Protein AF-A0A2Z4WDK0-F1 (afdb_monomer)

Secondary structure (DSSP, 8-state):
----------------------------------------------EEEE-S--TTEEESS-EEEEEEEEESS-EEEEEEEETTEEEEEE--EEEEE-TT--EEEEEEEEE-GGGS-SEEEEEEEEEEETTS-EEEEEEEEEE----------TTTTHHHHHHHHHHTTS-BSBS--SS-HHHHHHHHHHH-TTS-HHHHHHHHHHHHHHHHHHTB-HHHHHHHHHHHTTTTT--SS--GGG--TT-TT--SSS------SSHHHHHHHHHHHHHHHH--PPPSS----TTGGGS-TTS-SBGGGGBTTTBTT-SSHHHHHHHHHHHHHHS-------EEEEEEEEETTEE--STTEEETT-EEEEEEEEE-SS-EEEEEEEEETTT--EEEEEEEES-SEEEEE---SS-EEEEEEEEEETT--SS-SEEEEEEEEEE----EEEEEEEEETTEE-SS-EEETT-EEEEEEEEE-SS-EEEEEEEEETTTTEEEEEEEEES--EEEEEPPSS-SEEEEEEEEEETT--SS-SEEEEEEEEEEPP--EEEEEEEEETTEE--S-EE-TT-EEEEEEEEE-SS-EEEEEEEEETTT--EEEEEEEES--EEEEEPPSS-SEEEEEEEEEETT--SS-SEEEEEEEEEP----EEEEEEEEETTEE-TT-EEETT-EEEEEEEEE-SS-EEEEEEEEESSS--EEEEEEEES-SEEEEEPPSS-S-EEEEEEEEETT--SS-SEEEEEEEEEE---EEEEEEEEEETTEE--S-EEETT-EEEEEEEEEESSPEEEEEEEEESSS--EEEEEEEES--EEEEEPPS-SS--EEEEEEEEETT--SS-SEEEEEEEEEES--------EEEEEESS--S--SSS------B-TTS-BHHHHHHHHHHHHHHHHHHTT-EEEEGGGT----SSHHHHHHHHHHHHHHTT-SEEEEEE----SSTT---EEEEE-S-BTTTB-SSEEEETTEEEESS--HHHHHHHHHHHHHHHHHHTTT--EEEEEE---HHHHT-SS-EEEEE-S-SSSHHHHHHHS-HHHHHHHHHHHHHHHHHHT-

Nearest PDB structures (foldseek):
  7ne1-assembly1_B  TM=2.928E-01  e=5.929E-08  Mus musculus
  7zlv-assembly1_i  TM=3.056E-01  e=5.918E-07  Escherichia phage T5
  4bq7-assembly1_B  TM=4.252E-01  e=5.896E-05  Mus musculus
  4bqb-assembly1_A  TM=4.352E-01  e=1.863E-04  Mus musculus
  4bqb-assembly2_B  TM=4.347E-01  e=1.772E-04  Mus musculus

Sequence (1075 aa):
MMIKEGFDKMKNRKVLSLIYSFIFISFIFSSNMVYAEEVISDMDTIKITLSNLQDEEVLTMEKEVSASVISVNPVENVEVYLDNKEIGNIPFQVIHKDDDEKTYGEFSYKLNPKELLEGKHQIDFVVTDINGISKRKSKNITIEGIKQNVEDEQVTEKRREIKAFVESEKTAIMGRAEITRGQAFSYLKLRNFQKSNEYISNFVNWVWEEGEAEGIRPDIAFAQIMKETAFLKFGGDVNESQNNFAGIGAVGGGVTGASFPTIQIGIRAVIQHLKAYACKDPLNKELVDPRFNLVTRGCAPYVEDLSNKWAAGDSNYGKDIVKMVEYAKTLEGSNPQAIVKSFKVYDSGTECNVDNKFVYNKKYTLVAEAESMNTTLYQFWIKDKRTDQWTMLRDYSEDNTFTWTSPSDGKDYLVGVHVKDKCSKERLDDFKYTPVQFILAKAKLQSFGVYDGNTEIKDFVFKKGKTYTLKSTAIANSKVLYQFWIKDKRTDKWTMLRDYEENNTCTWITPTEGKDYLIGVHVKDESSQERLDDFKYNLMKLESMKSYVQSFGVYDGNNEIKNSVFKKGKTYTLKAVAIAESKPLYQFWIKDKRNGQWTMLRDFAESNTFTWIAPMNGQDYLIGVHVKDKYSRERLDDFKYNPIQLEVEKSHIESFGVYDNNTEIKNYVFKKGKIYTLKAVAIAKSKALYQFWIKDKRNDQWTMLRDFAEGNSITWTAPTDGENYLIGVHVKDKYSVERLDDFKYSPMKVESGTAQVQSFKMYDGSKEITSNVFQRGKTYTLKAMANGDSKSLYQFWIKDKSNNQWTMLRDYSEDNTFTWTAPTKSCQDYLLGVHIKDKCSQQRLDSFKYQPITLYGTIIVNNKKKIVLDAGHGNRNLTYGGYDSGAVGVGGIKESDLTQSLTLKLGQYLQRQNFDIIYTRDYLKGYRQVGEDLMQRVDVANSNKADLFVSIHFDSSNNPSANGISTHYSSYRPNLDNSGLQTMNDIVYDRTPCTEAIKSRELSNLIGKRLAELGFVNRGSSDHNLYVTKNTNMPSLLIENGFVTNPTEANKIKDLDMQNKMAEKIGQAINDFFK

pLDDT: mean 83.47, std 16.1, range [24.12, 98.62]

Foldseek 3Di:
DDDDDDDDDDDDDDDDDDDDDDDDDDDDDDDDDDDDDDDDDDQDDFDKAWDPDDAAAEDAAKDKTKIKTKHLAAWQWKWKDKQNHTDDIWGWDFDDADPSRITITMDMDIDGLVVDDFAKIKMKIWIAGPVGDIDIDIHIYGYHDDDDDDDDDPPPCVVVVVVVVVVVVFAFQFAEAPFDLLLLLVLLCVQPVPDDSVRSLVLSVLLRVLCVQFRGYSLLLSLQLCVQCVSVVRDALEHNQQLQSHCQQPDDDNRHHHRDPDVSLNSNLSSLCSQQQQADDDGSDDHSNPCSVVRNGRQDRGLLSCACPSDNPGNCRSVSSVVSSVVSSPDDRDQKWKDWPDKFKADVNHTPPPPLEAEAQGKIKIATDIDISAQKWKWKWKAQPVVRDIDTPGGTDSDRMDIDGHHQDQGKMKIKIFMTHPRGPDPGRDMDIDIHGYDYKWKAWDDKFKADVPDTDPVQEEEAFDKIKIATDIDIPAAKWKWWWKAQPVVRDIDTQGGTDRHRMGIDTHHLDHFKMWIKMFMGDPSGPDPGRDMDIDIHGYDYWWKEWPDKFKADVNHTDPVQEAEAQDKIKIATDIDTPAAKWKWKWKADPPVRDIDTPGGTDRDRMDIDGHHNAEFKMKIKIFMTDPSGPPPGRYMDIDIHGYDFDWKDWPDWFKADVNHTPVVQEAEAFFKIKIFTDIDAPAAKWKWWWKADPVVRDIDTPGGTDRDRMDIDTHHLDDFWMKIWMFMTHPRDPDPGRDIDIDIHGYDHKWKDWPDKWKADVPHTDPPLEEEAQDKIKIFTDMDISHQKWKWKWKAFVVVRDIDTPGGTDSDRMDIDTHHQDADTKMKIKIFMTHPSDPDPGRYMDIDIHHYDDHDDDDDAAEEEEEQPFAAPAVPAEDRGQDDQFDPRHTFSVLSVLLSVLLQVLVVVVVHHYHYLRVFDDYDHDVVSSLVSSQCSQAVVVHQEYEYETADEDPPLPDKFKAKEAAQAAPVADDAQWDDDPNHIHRPPGDPLRVLLQVLRQQLLVLLVVLVTDRPYYDHDPDSNRRHHPGNYMYMHNMYRHHPVVVVQSPDSVSSSSSSVSSSVSVSVSVD

Solvent-accessible surface area (backbone atoms only — not comparable to full-atom values): 59202 Å² total; per-residue (Å²): 129,72,88,80,86,89,87,78,91,78,90,86,82,91,82,90,86,88,89,87,86,89,83,89,92,90,82,92,90,89,83,91,90,91,88,83,90,80,92,79,93,74,98,74,64,69,47,77,44,77,76,69,71,62,86,66,39,76,36,78,55,76,42,76,42,47,36,43,38,40,22,75,55,64,66,57,42,32,40,35,28,50,74,87,41,81,78,48,75,45,83,67,48,81,76,46,66,54,97,86,62,35,35,33,30,51,52,73,50,75,49,54,46,86,84,52,74,66,44,78,44,43,40,33,43,34,40,26,29,76,86,71,58,68,48,78,51,76,48,46,35,30,28,66,69,92,83,82,90,88,89,90,74,73,81,68,54,70,73,52,52,70,62,48,62,69,59,68,81,54,55,62,38,57,47,77,51,87,49,52,69,37,14,53,36,41,49,46,42,75,72,31,66,86,58,52,69,68,58,42,51,54,52,47,48,43,39,38,54,48,14,62,62,63,43,31,15,25,43,59,54,46,32,44,32,34,64,64,19,65,46,82,65,42,89,65,56,42,55,75,90,27,25,46,47,62,53,55,74,41,78,69,92,72,40,50,41,52,69,33,99,38,63,61,56,12,47,40,21,46,50,47,42,52,43,20,32,29,34,79,72,82,76,74,62,85,89,70,40,93,57,39,90,76,46,68,59,40,72,25,44,30,39,57,52,35,31,44,68,71,51,72,84,36,82,50,53,16,57,52,37,50,51,48,44,56,55,32,56,73,46,80,36,55,72,45,49,15,44,71,77,47,76,48,50,24,48,94,85,42,73,65,87,56,94,41,66,42,53,33,58,37,68,34,34,41,40,49,41,67,50,40,87,57,61,49,25,31,24,34,36,38,29,43,69,85,78,71,46,76,46,79,75,40,73,73,37,72,58,50,56,49,78,47,65,42,68,79,84,78,55,55,32,34,41,35,40,38,26,21,13,72,80,33,86,59,98,54,56,30,69,50,76,47,70,40,38,54,41,82,44,54,14,44,72,75,48,74,54,40,19,59,88,90,46,73,54,88,83,36,72,42,50,25,55,43,71,36,36,39,40,48,43,63,51,43,85,69,50,53,25,32,27,34,39,37,29,40,66,86,76,71,42,73,45,78,76,41,69,75,34,68,64,50,58,48,77,47,66,40,62,66,69,86,49,56,31,38,40,35,40,35,30,22,14,69,62,34,88,58,99,52,54,29,72,52,74,47,71,34,40,53,42,75,48,54,12,43,70,75,44,76,52,44,21,57,86,92,46,72,59,81,85,34,70,41,57,53,62,41,74,32,36,39,40,48,43,57,53,36,88,84,38,43,24,32,26,34,35,37,30,43,63,86,83,66,48,74,45,77,74,40,72,75,34,73,60,51,60,46,84,42,63,37,67,63,74,50,51,58,33,35,38,35,41,36,28,20,16,73,55,37,82,60,99,49,59,29,68,52,74,46,68,36,34,37,65,79,72,73,14,44,74,78,44,74,53,43,22,54,97,84,45,71,52,87,82,36,71,44,36,15,51,16,70,32,35,42,40,46,43,54,54,37,96,85,36,44,22,32,26,34,37,38,32,42,64,87,79,70,45,76,46,76,75,40,72,74,34,70,61,50,55,48,81,46,66,38,59,84,66,77,54,56,35,36,42,36,41,36,30,23,17,74,38,54,84,60,99,50,54,34,73,52,75,44,71,37,38,46,41,72,20,52,16,41,72,73,45,76,50,38,21,56,86,89,44,74,54,85,82,42,69,44,49,21,52,40,69,32,39,39,37,47,43,57,56,30,50,35,53,41,27,33,25,35,34,37,29,44,62,87,81,68,44,76,46,77,75,39,74,72,36,73,59,48,58,48,83,44,65,37,63,73,76,74,86,62,58,31,34,43,33,39,38,26,23,13,71,52,34,88,58,97,54,62,30,67,54,73,45,71,36,45,56,41,84,75,80,69,84,83,84,57,57,32,36,30,42,33,41,37,51,49,69,78,43,72,89,41,48,80,82,46,41,58,54,71,17,61,93,71,45,40,29,24,58,49,16,44,53,36,46,52,44,24,46,58,47,33,48,74,71,58,38,41,78,45,55,37,60,81,70,55,83,40,38,92,48,71,69,54,46,46,47,49,47,25,48,53,37,48,76,67,64,34,66,30,40,43,34,32,42,46,44,73,51,97,52,48,82,52,72,35,26,36,18,33,19,22,38,35,24,81,84,80,45,80,61,54,65,45,75,54,94,92,40,60,39,29,77,66,46,45,73,37,27,52,50,13,50,52,52,28,46,46,31,38,56,43,49,30,77,74,78,39,53,65,75,47,61,45,72,67,61,43,69,61,27,19,65,33,88,34,26,20,30,35,36,29,71,25,18,30,38,9,67,68,41,31,62,48,59,71,33,71,65,52,31,46,52,48,17,46,33,45,38,48,40,54,56,62,73,76,108

Radius of gyration: 74.22 Å; Cα contacts (8 Å, |Δi|>4): 2406; chains: 1; bounding box: 146×129×190 Å

Mean predicted aligned error: 24.43 Å

Structure (mmCIF, N/CA/C/O backbone):
data_AF-A0A2Z4WDK0-F1
#
_entry.id   AF-A0A2Z4WDK0-F1
#
loop_
_atom_site.group_PDB
_atom_site.id
_atom_site.type_symbol
_atom_site.label_atom_id
_atom_site.label_alt_id
_atom_site.label_comp_id
_atom_site.label_asym_id
_atom_site.label_entity_id
_atom_site.label_seq_id
_atom_site.pdbx_PDB_ins_code
_atom_site.Cartn_x
_atom_site.Cartn_y
_atom_site.Cartn_z
_atom_site.occupancy
_atom_site.B_iso_or_equiv
_atom_site.auth_seq_id
_atom_site.auth_comp_id
_atom_site.auth_asym_id
_atom_site.auth_atom_id
_atom_site.pdbx_PDB_model_num
ATOM 1 N N . MET A 1 1 ? 11.614 64.421 -7.720 1.00 33.12 1 MET A N 1
ATOM 2 C CA . MET A 1 1 ? 11.300 64.969 -6.383 1.00 33.12 1 MET A CA 1
ATOM 3 C C . MET A 1 1 ? 11.143 63.782 -5.448 1.00 33.12 1 MET A C 1
ATOM 5 O O . MET A 1 1 ? 10.172 63.062 -5.613 1.00 33.12 1 MET A O 1
ATOM 9 N N . MET A 1 2 ? 12.048 63.464 -4.521 1.00 35.53 2 MET A N 1
ATOM 10 C CA . MET A 1 2 ? 13.425 63.945 -4.230 1.00 35.53 2 MET A CA 1
ATOM 11 C C . MET A 1 2 ? 14.393 63.822 -5.441 1.00 35.53 2 MET A C 1
ATOM 13 O O . MET A 1 2 ? 13.946 63.348 -6.485 1.00 35.53 2 MET A O 1
ATOM 17 N N . ILE A 1 3 ? 15.662 64.274 -5.486 1.00 30.80 3 ILE A N 1
ATOM 18 C CA . ILE A 1 3 ? 16.380 65.400 -4.819 1.00 30.80 3 ILE A CA 1
ATOM 19 C C . ILE A 1 3 ? 16.510 65.302 -3.283 1.00 30.80 3 ILE A C 1
ATOM 21 O O . ILE A 1 3 ? 15.505 65.456 -2.601 1.00 30.80 3 ILE A O 1
ATOM 25 N N . LYS A 1 4 ? 17.701 65.104 -2.684 1.00 29.09 4 LYS A N 1
ATOM 26 C CA . LYS A 1 4 ? 18.827 66.076 -2.618 1.00 29.09 4 LYS A CA 1
ATOM 27 C C . LYS A 1 4 ? 20.107 65.441 -2.011 1.00 29.09 4 LYS A C 1
ATOM 29 O O . LYS A 1 4 ? 19.970 64.418 -1.361 1.00 29.09 4 LYS A O 1
ATOM 34 N N . GLU A 1 5 ? 21.265 66.109 -2.163 1.00 33.97 5 GLU A N 1
ATOM 35 C CA . GLU A 1 5 ? 22.519 66.033 -1.349 1.00 33.97 5 GLU A CA 1
ATOM 36 C C . GLU A 1 5 ? 23.160 64.648 -1.029 1.00 33.97 5 GLU A C 1
ATOM 38 O O . GLU A 1 5 ? 22.508 63.710 -0.605 1.00 33.97 5 GLU A O 1
ATOM 43 N N . GLY A 1 6 ? 24.474 64.413 -1.148 1.00 31.02 6 GLY A N 1
ATOM 44 C CA . GLY A 1 6 ? 25.604 65.291 -1.478 1.00 31.02 6 GLY A CA 1
ATOM 45 C C . GLY A 1 6 ? 26.407 65.714 -0.243 1.00 31.02 6 GLY A C 1
ATOM 46 O O . GLY A 1 6 ? 26.081 66.727 0.365 1.00 31.02 6 GLY A O 1
ATOM 47 N N . PHE A 1 7 ? 27.478 64.982 0.090 1.00 28.39 7 PHE A N 1
ATOM 48 C CA . PHE A 1 7 ? 28.483 65.432 1.059 1.00 28.39 7 PHE A CA 1
ATOM 49 C C . PHE A 1 7 ? 29.910 65.084 0.620 1.00 28.39 7 PHE A C 1
ATOM 51 O O . PHE A 1 7 ? 30.269 63.928 0.414 1.00 28.39 7 PHE A O 1
ATOM 58 N N . ASP A 1 8 ? 30.709 66.133 0.476 1.00 29.59 8 ASP A N 1
ATOM 59 C CA . ASP A 1 8 ? 32.116 66.129 0.094 1.00 29.59 8 ASP A CA 1
ATOM 60 C C . ASP A 1 8 ? 32.998 66.208 1.351 1.00 29.59 8 ASP A C 1
ATOM 62 O O . ASP A 1 8 ? 32.675 66.997 2.236 1.00 29.59 8 ASP A O 1
ATOM 66 N N . LYS A 1 9 ? 34.144 65.499 1.373 1.00 28.97 9 LYS A N 1
ATOM 67 C CA . LYS A 1 9 ? 35.285 65.699 2.309 1.00 28.97 9 LYS A CA 1
ATOM 68 C C . LYS A 1 9 ? 34.960 65.534 3.830 1.00 28.97 9 LYS A C 1
ATOM 70 O O . LYS A 1 9 ? 33.861 65.745 4.302 1.00 28.97 9 LYS A O 1
ATOM 75 N N . MET A 1 10 ? 35.875 65.170 4.736 1.00 27.77 10 MET A N 1
ATOM 76 C CA . MET A 1 10 ? 37.309 65.473 4.837 1.00 27.77 10 MET A CA 1
ATOM 77 C C . MET A 1 10 ? 37.920 64.767 6.074 1.00 27.77 10 MET A C 1
ATOM 79 O O . MET A 1 10 ? 37.187 64.551 7.032 1.00 27.77 10 MET A O 1
ATOM 83 N N . LYS A 1 11 ? 39.269 64.674 6.145 1.00 32.34 11 LYS A N 1
ATOM 84 C CA . LYS A 1 11 ? 40.097 64.581 7.390 1.00 32.34 11 LYS A CA 1
ATOM 85 C C . LYS A 1 11 ? 39.926 63.282 8.221 1.00 32.34 11 LYS A C 1
ATOM 87 O O . LYS A 1 11 ? 38.860 62.700 8.264 1.00 32.34 11 LYS A O 1
ATOM 92 N N . ASN A 1 12 ? 40.921 62.729 8.925 1.00 34.16 12 ASN A N 1
ATOM 93 C CA . ASN A 1 12 ? 42.235 63.151 9.464 1.00 34.16 12 ASN A CA 1
ATOM 94 C C . ASN A 1 12 ? 43.170 61.905 9.488 1.00 34.16 12 ASN A C 1
ATOM 96 O O . ASN A 1 12 ? 42.652 60.803 9.382 1.00 34.16 12 ASN A O 1
ATOM 100 N N . ARG A 1 13 ? 44.502 61.913 9.682 1.00 36.72 13 ARG A N 1
ATOM 101 C CA . ARG A 1 13 ? 45.612 62.887 9.909 1.00 36.72 13 ARG A CA 1
ATOM 102 C C . ARG A 1 13 ? 46.868 62.203 9.300 1.00 36.72 13 ARG A C 1
ATOM 104 O O . ARG A 1 13 ? 46.934 60.985 9.348 1.00 36.72 13 ARG A O 1
ATOM 111 N N . LYS A 1 14 ? 47.852 62.832 8.640 1.00 33.38 14 LYS A N 1
ATOM 112 C CA . LYS A 1 14 ? 48.722 63.983 8.986 1.00 33.38 14 LYS A CA 1
ATOM 113 C C . LYS A 1 14 ? 49.559 63.835 10.272 1.00 33.38 14 LYS A C 1
ATOM 115 O O . LYS A 1 14 ? 49.136 64.347 11.301 1.00 33.38 14 LYS A O 1
ATOM 120 N N . VAL A 1 15 ? 50.776 63.288 10.131 1.00 33.56 15 VAL A N 1
ATOM 121 C CA . VAL A 1 15 ? 52.090 63.827 10.589 1.00 33.56 15 VAL A CA 1
ATOM 122 C C . VAL A 1 15 ? 53.114 63.299 9.545 1.00 33.56 15 VAL A C 1
ATOM 124 O O . VAL A 1 15 ? 53.072 62.106 9.279 1.00 33.56 15 VAL A O 1
ATOM 127 N N . LEU A 1 16 ? 53.790 64.083 8.681 1.00 31.56 16 LEU A N 1
ATOM 128 C CA . LEU A 1 16 ? 54.861 65.104 8.855 1.00 31.56 16 LEU A CA 1
ATOM 129 C C . LEU A 1 16 ? 56.216 64.498 9.297 1.00 31.56 16 LEU A C 1
ATOM 131 O O . LEU A 1 16 ? 56.220 63.560 10.076 1.00 31.56 16 LEU A O 1
ATOM 135 N N . SER A 1 17 ? 57.401 64.968 8.879 1.00 34.34 17 SER A N 1
ATOM 136 C CA . SER A 1 17 ? 57.849 66.011 7.916 1.00 34.34 17 SER A CA 1
ATOM 137 C C . SER A 1 17 ? 59.310 65.658 7.500 1.00 34.34 17 SER A C 1
ATOM 139 O O . SER A 1 17 ? 59.844 64.707 8.060 1.00 34.34 17 SER A O 1
ATOM 141 N N . LEU A 1 18 ? 60.081 66.305 6.610 1.00 30.06 18 LEU A N 1
ATOM 142 C CA . LEU A 1 18 ? 60.004 67.532 5.785 1.00 30.06 18 LEU A CA 1
ATOM 143 C C . LEU A 1 18 ? 60.350 67.135 4.300 1.00 30.06 18 LEU A C 1
ATOM 145 O O . LEU A 1 18 ? 60.373 65.943 4.018 1.00 30.06 18 LEU A O 1
ATOM 149 N N . ILE A 1 19 ? 60.634 67.968 3.278 1.00 34.19 19 ILE A N 1
ATOM 150 C CA . ILE A 1 19 ? 60.758 69.436 3.113 1.00 34.19 19 ILE A CA 1
ATOM 151 C C . ILE A 1 19 ? 60.253 69.888 1.705 1.00 34.19 19 ILE A C 1
ATOM 153 O O . ILE A 1 19 ? 59.426 69.217 1.097 1.00 34.19 19 ILE A O 1
ATOM 157 N N . TYR A 1 20 ? 60.690 71.058 1.232 1.00 34.00 20 TYR A N 1
ATOM 158 C CA . TYR A 1 20 ? 60.281 71.841 0.048 1.00 34.00 20 TYR A CA 1
ATOM 159 C C . TYR A 1 20 ? 61.148 71.580 -1.217 1.00 34.00 20 TYR A C 1
ATOM 161 O O . TYR A 1 20 ? 62.302 71.181 -1.070 1.00 34.00 20 TYR A O 1
ATOM 169 N N . SER A 1 21 ? 60.710 71.865 -2.465 1.00 30.52 21 SER A N 1
ATOM 170 C CA . SER A 1 21 ? 60.781 73.229 -3.076 1.00 30.52 21 SER A CA 1
ATOM 171 C C . SER A 1 21 ? 60.047 73.463 -4.436 1.00 30.52 21 SER A C 1
ATOM 173 O O . SER A 1 21 ? 59.601 72.528 -5.088 1.00 30.52 21 SER A O 1
ATOM 175 N N . PHE A 1 22 ? 59.962 74.764 -4.791 1.00 30.89 22 PHE A N 1
ATOM 176 C CA . PHE A 1 22 ? 59.431 75.567 -5.936 1.00 30.89 22 PHE A CA 1
ATOM 177 C C . PHE A 1 22 ? 59.705 75.129 -7.414 1.00 30.89 22 PHE A C 1
ATOM 179 O O . PHE A 1 22 ? 60.573 74.291 -7.616 1.00 30.89 22 PHE A O 1
ATOM 186 N N . ILE A 1 23 ? 59.195 75.773 -8.504 1.00 34.25 23 ILE A N 1
ATOM 187 C CA . ILE A 1 23 ? 57.872 76.362 -8.930 1.00 34.25 23 ILE A CA 1
ATOM 188 C C . ILE A 1 23 ? 58.005 77.178 -10.269 1.00 34.25 23 ILE A C 1
ATOM 190 O O . ILE A 1 23 ? 58.957 77.937 -10.388 1.00 34.25 23 ILE A O 1
ATOM 194 N N . PHE A 1 24 ? 57.003 77.109 -11.185 1.00 30.02 24 PHE A N 1
ATOM 195 C CA . PHE A 1 24 ? 56.735 77.963 -12.403 1.00 30.02 24 PHE A CA 1
ATOM 196 C C . PHE A 1 24 ? 57.795 77.966 -13.559 1.00 30.02 24 PHE A C 1
ATOM 198 O O . PHE A 1 24 ? 58.973 77.791 -13.296 1.00 30.02 24 PHE A O 1
ATOM 205 N N . ILE A 1 25 ? 57.477 77.904 -14.876 1.00 33.53 25 ILE A N 1
ATOM 206 C CA . ILE A 1 25 ? 56.783 78.784 -15.883 1.00 33.53 25 ILE A CA 1
ATOM 207 C C . ILE A 1 25 ? 57.624 79.978 -16.423 1.00 33.53 25 ILE A C 1
ATOM 209 O O . ILE A 1 25 ? 57.986 80.833 -15.619 1.00 33.53 25 ILE A O 1
ATOM 213 N N . SER A 1 26 ? 57.810 80.079 -17.771 1.00 30.19 26 SER A N 1
ATOM 214 C CA . SER A 1 26 ? 57.981 81.287 -18.671 1.00 30.19 26 SER A CA 1
ATOM 215 C C . SER A 1 26 ? 59.027 81.101 -19.817 1.00 30.19 26 SER A C 1
ATOM 217 O O . SER A 1 26 ? 59.873 80.229 -19.665 1.00 30.19 26 SER A O 1
ATOM 219 N N . PHE A 1 27 ? 59.161 81.909 -20.902 1.00 31.70 27 PHE A N 1
ATOM 220 C CA . PHE A 1 27 ? 58.228 82.543 -21.889 1.00 31.70 27 PHE A CA 1
ATOM 221 C C . PHE A 1 27 ? 59.028 83.304 -23.019 1.00 31.70 27 PHE A C 1
ATOM 223 O O . PHE A 1 27 ? 60.015 83.944 -22.675 1.00 31.70 27 PHE A O 1
ATOM 230 N N . ILE A 1 28 ? 58.566 83.327 -24.299 1.00 34.69 28 ILE A N 1
ATOM 231 C CA . ILE A 1 28 ? 59.021 84.151 -25.495 1.00 34.69 28 ILE A CA 1
ATOM 232 C C . ILE A 1 28 ? 60.527 84.077 -25.924 1.00 34.69 28 ILE A C 1
ATOM 234 O O . ILE A 1 28 ? 61.291 83.414 -25.236 1.00 34.69 28 ILE A O 1
ATOM 238 N N . PHE A 1 29 ? 61.081 84.599 -27.051 1.00 31.00 29 PHE A N 1
ATOM 239 C CA . PHE A 1 29 ? 60.758 85.508 -28.212 1.00 31.00 29 PHE A CA 1
ATOM 240 C C . PHE A 1 29 ? 61.687 85.099 -29.431 1.00 31.00 29 PHE A C 1
ATOM 242 O O . PHE A 1 29 ? 62.321 84.059 -29.290 1.00 31.00 29 PHE A O 1
ATOM 249 N N . SER A 1 30 ? 61.955 85.709 -30.620 1.00 31.88 30 SER A N 1
ATOM 250 C CA . SER A 1 30 ? 61.576 86.841 -31.548 1.00 31.88 30 SER A CA 1
ATOM 251 C C . SER A 1 30 ? 62.523 86.756 -32.809 1.00 31.88 30 SER A C 1
ATOM 253 O O . SER A 1 30 ? 63.576 86.150 -32.644 1.00 31.88 30 SER A O 1
ATOM 255 N N . SER A 1 31 ? 62.413 87.343 -34.029 1.00 31.69 31 SER A N 1
ATOM 256 C CA . SER A 1 31 ? 61.389 88.019 -34.885 1.00 31.69 31 SER A CA 1
ATOM 257 C C . SER A 1 31 ? 62.009 88.477 -36.257 1.00 31.69 31 SER A C 1
ATOM 259 O O . SER A 1 31 ? 63.184 88.830 -36.249 1.00 31.69 31 SER A O 1
ATOM 261 N N . ASN A 1 32 ? 61.216 88.644 -37.345 1.00 28.73 32 ASN A N 1
ATOM 262 C CA . ASN A 1 32 ? 61.491 89.367 -38.640 1.00 28.73 32 ASN A CA 1
ATOM 263 C C . ASN A 1 32 ? 62.486 88.753 -39.682 1.00 28.73 32 ASN A C 1
ATOM 265 O O . ASN A 1 32 ? 63.343 87.976 -39.287 1.00 28.73 32 ASN A O 1
ATOM 269 N N . MET A 1 33 ? 62.561 89.144 -40.982 1.00 26.25 33 MET A N 1
ATOM 270 C CA . MET A 1 33 ? 61.599 89.497 -42.083 1.00 26.25 33 MET A CA 1
ATOM 271 C C . MET A 1 33 ? 62.394 89.834 -43.395 1.00 26.25 33 MET A C 1
ATOM 273 O O . MET A 1 33 ? 63.499 90.341 -43.236 1.00 26.25 33 MET A O 1
ATOM 277 N N . VAL A 1 34 ? 61.852 89.630 -44.628 1.00 24.12 34 VAL A N 1
ATOM 278 C CA . VAL A 1 34 ? 62.087 90.350 -45.945 1.00 24.12 34 VAL A CA 1
ATOM 279 C C . VAL A 1 34 ? 61.845 89.446 -47.194 1.00 24.12 34 VAL A C 1
ATOM 281 O O . VAL A 1 34 ? 61.956 88.229 -47.098 1.00 24.12 34 VAL A O 1
ATOM 284 N N . TYR A 1 35 ? 61.471 90.050 -48.340 1.00 29.25 35 TYR A N 1
ATOM 285 C CA . TYR A 1 35 ? 61.156 89.457 -49.667 1.00 29.25 35 TYR A CA 1
ATOM 286 C C . TYR A 1 35 ? 62.283 89.651 -50.713 1.00 29.25 35 TYR A C 1
ATOM 288 O O . TYR A 1 35 ? 62.964 90.674 -50.639 1.00 29.25 35 TYR A O 1
ATOM 296 N N . ALA A 1 36 ? 62.357 88.785 -51.744 1.00 24.30 36 ALA A N 1
ATOM 297 C CA . ALA A 1 36 ? 62.492 89.144 -53.180 1.00 24.30 36 ALA A CA 1
ATOM 298 C C . ALA A 1 36 ? 62.440 87.900 -54.113 1.00 24.30 36 ALA A C 1
ATOM 300 O O . ALA A 1 36 ? 62.649 86.778 -53.656 1.00 24.30 36 ALA A O 1
ATOM 301 N N . GLU A 1 37 ? 62.146 88.123 -55.401 1.00 26.84 37 GLU A N 1
ATOM 302 C CA . GLU A 1 37 ? 62.062 87.144 -56.513 1.00 26.84 37 GLU A CA 1
ATOM 303 C C . GLU A 1 37 ? 63.479 86.678 -56.990 1.00 26.84 37 GLU A C 1
ATOM 305 O O . GLU A 1 37 ? 64.478 87.130 -56.434 1.00 26.84 37 GLU A O 1
ATOM 310 N N . GLU A 1 38 ? 63.712 85.780 -57.966 1.00 27.03 38 GLU A N 1
ATOM 311 C CA . GLU A 1 38 ? 62.913 85.280 -59.107 1.00 27.03 38 GLU A CA 1
ATOM 312 C C . GLU A 1 38 ? 63.540 83.978 -59.702 1.00 27.03 38 GLU A C 1
ATOM 314 O O . GLU A 1 38 ? 64.754 83.821 -59.594 1.00 27.03 38 GLU A O 1
ATOM 319 N N . VAL A 1 39 ? 62.760 83.131 -60.418 1.00 28.72 39 VAL A N 1
ATOM 320 C CA . VAL A 1 39 ? 63.174 81.958 -61.268 1.00 28.72 39 VAL A CA 1
ATOM 321 C C . VAL A 1 39 ? 63.947 80.827 -60.508 1.00 28.72 39 VAL A C 1
ATOM 323 O O . VAL A 1 39 ? 64.755 81.090 -59.634 1.00 28.72 39 VAL A O 1
ATOM 326 N N . ILE A 1 40 ? 63.781 79.505 -60.689 1.00 27.06 40 ILE A N 1
ATOM 327 C CA . ILE A 1 40 ? 63.508 78.616 -61.841 1.00 27.06 40 ILE A CA 1
ATOM 328 C C . ILE A 1 40 ? 62.577 77.454 -61.407 1.00 27.06 40 ILE A C 1
ATOM 330 O O . ILE A 1 40 ? 62.360 77.220 -60.224 1.00 27.06 40 ILE A O 1
ATOM 334 N N . SER A 1 41 ? 61.997 76.743 -62.378 1.00 42.81 41 SER A N 1
ATOM 335 C CA . SER A 1 41 ? 61.069 75.614 -62.220 1.00 42.81 41 SER A CA 1
ATOM 336 C C . SER A 1 41 ? 61.553 74.457 -61.324 1.00 42.81 41 SER A C 1
ATOM 338 O O . SER A 1 41 ? 62.476 73.744 -61.711 1.00 42.81 41 SER A O 1
ATOM 340 N N . ASP A 1 42 ? 60.804 74.175 -60.252 1.00 38.00 42 ASP A N 1
ATOM 341 C CA . ASP A 1 42 ? 60.812 72.902 -59.509 1.00 38.00 42 ASP A CA 1
ATOM 342 C C . ASP A 1 42 ? 59.364 72.384 -59.333 1.00 38.00 42 ASP A C 1
ATOM 344 O O . ASP A 1 42 ? 58.712 72.603 -58.310 1.00 38.00 42 ASP A O 1
ATOM 348 N N . MET A 1 43 ? 58.836 71.668 -60.336 1.00 43.88 43 MET A N 1
ATOM 349 C CA . MET A 1 43 ? 57.559 70.927 -60.240 1.00 43.88 43 MET A CA 1
ATOM 350 C C . MET A 1 43 ? 57.724 69.619 -59.433 1.00 43.88 43 MET A C 1
ATOM 352 O O . MET A 1 43 ? 57.329 68.552 -59.890 1.00 43.88 43 MET A O 1
ATOM 356 N N . ASP A 1 44 ? 58.359 69.673 -58.255 1.00 52.66 44 ASP A N 1
ATOM 357 C CA . ASP A 1 44 ? 58.955 68.469 -57.647 1.00 52.66 44 ASP A CA 1
ATOM 358 C C . ASP A 1 44 ? 58.692 68.277 -56.138 1.00 52.66 44 ASP A C 1
ATOM 360 O O . ASP A 1 44 ? 59.476 67.654 -55.421 1.00 52.66 44 ASP A O 1
ATOM 364 N N . THR A 1 45 ? 57.562 68.781 -55.627 1.00 54.84 45 THR A N 1
ATOM 365 C CA . THR A 1 45 ? 57.204 68.722 -54.190 1.00 54.84 45 THR A CA 1
ATOM 366 C C . THR A 1 45 ? 55.985 67.850 -53.854 1.00 54.84 45 THR A C 1
ATOM 368 O O . THR A 1 45 ? 55.118 68.239 -53.074 1.00 54.84 45 THR A O 1
ATOM 371 N N . ILE A 1 46 ? 55.971 66.602 -54.341 1.00 59.78 46 ILE A N 1
ATOM 372 C CA . ILE A 1 46 ? 55.204 65.524 -53.684 1.00 59.78 46 ILE A CA 1
ATOM 373 C C . ILE A 1 46 ? 55.944 65.142 -52.392 1.00 59.78 46 ILE A C 1
ATOM 375 O O . ILE A 1 46 ? 56.978 64.468 -52.424 1.00 59.78 46 ILE A O 1
ATOM 379 N N . LYS A 1 47 ? 55.437 65.577 -51.234 1.00 61.66 47 LYS A N 1
ATOM 380 C CA . LYS A 1 47 ? 56.057 65.326 -49.923 1.00 61.66 47 LYS A CA 1
ATOM 381 C C . LYS A 1 47 ? 55.317 64.222 -49.166 1.00 61.66 47 LYS A C 1
ATOM 383 O O . LYS A 1 47 ? 54.282 64.464 -48.550 1.00 61.66 47 LYS A O 1
ATOM 388 N N . ILE A 1 48 ? 55.896 63.022 -49.178 1.00 66.12 48 ILE A N 1
ATOM 389 C CA . ILE A 1 48 ? 55.394 61.832 -48.472 1.00 66.12 48 ILE A CA 1
ATOM 390 C C . ILE A 1 48 ? 55.935 61.807 -47.035 1.00 66.12 48 ILE A C 1
ATOM 392 O O . ILE A 1 48 ? 57.153 61.822 -46.831 1.00 66.12 48 ILE A O 1
ATOM 396 N N . THR A 1 49 ? 55.048 61.714 -46.040 1.00 61.44 49 THR A N 1
ATOM 397 C CA . THR A 1 49 ? 55.410 61.611 -44.617 1.00 61.44 49 THR A CA 1
ATOM 398 C C . THR A 1 49 ? 54.848 60.324 -44.006 1.00 61.44 49 THR A C 1
ATOM 400 O O . THR A 1 49 ? 53.642 60.184 -43.824 1.00 61.44 49 THR A O 1
ATOM 403 N N . LEU A 1 50 ? 55.737 59.382 -43.670 1.00 65.44 50 LEU A N 1
ATOM 404 C CA . LEU A 1 50 ? 55.409 58.149 -42.942 1.00 65.44 50 LEU A CA 1
ATOM 405 C C . LEU A 1 50 ? 55.477 58.429 -41.432 1.00 65.44 50 LEU A C 1
ATOM 407 O O . LEU A 1 50 ? 56.558 58.726 -40.924 1.00 65.44 50 LEU A O 1
ATOM 411 N N . SER A 1 51 ? 54.352 58.350 -40.719 1.00 57.22 51 SER A N 1
ATOM 412 C CA . SER A 1 51 ? 54.259 58.737 -39.297 1.00 57.22 51 SER A CA 1
ATOM 413 C C . SER A 1 51 ? 54.253 57.562 -38.309 1.00 57.22 51 SER A C 1
ATOM 415 O O . SER A 1 51 ? 54.619 57.751 -37.152 1.00 57.22 51 SER A O 1
ATOM 417 N N . ASN A 1 52 ? 53.874 56.356 -38.753 1.00 59.12 52 ASN A N 1
ATOM 418 C CA . ASN A 1 52 ? 53.541 55.223 -37.872 1.00 59.12 52 ASN A CA 1
ATOM 419 C C . ASN A 1 52 ? 54.469 53.988 -37.977 1.00 59.12 52 ASN A C 1
ATOM 421 O O . ASN A 1 52 ? 54.161 52.946 -37.392 1.00 59.12 52 ASN A O 1
ATOM 425 N N . LEU A 1 53 ? 55.607 54.088 -38.679 1.00 61.41 53 LEU A N 1
ATOM 426 C CA . LEU A 1 53 ? 56.660 53.056 -38.727 1.00 61.41 53 LEU A CA 1
ATOM 427 C C . LEU A 1 53 ? 57.956 53.554 -38.074 1.00 61.41 53 LEU A C 1
ATOM 429 O O . LEU A 1 53 ? 58.495 54.590 -38.476 1.00 61.41 53 LEU A O 1
ATOM 433 N N . GLN A 1 54 ? 58.494 52.789 -37.122 1.00 61.41 54 GLN A N 1
ATOM 434 C CA . GLN A 1 54 ? 59.830 53.037 -36.560 1.00 61.41 54 GLN A CA 1
ATOM 435 C C . GLN A 1 54 ? 60.923 52.424 -37.456 1.00 61.41 54 GLN A C 1
ATOM 437 O O . GLN A 1 54 ? 60.632 51.596 -38.319 1.00 61.41 54 GLN A O 1
ATOM 442 N N . ASP A 1 55 ? 62.175 52.874 -37.328 1.00 58.72 55 ASP A N 1
ATOM 443 C CA . ASP A 1 55 ? 63.299 52.237 -38.034 1.00 58.72 55 ASP A CA 1
ATOM 444 C C . ASP A 1 55 ? 63.627 50.884 -37.391 1.00 58.72 55 ASP A C 1
ATOM 446 O O . ASP A 1 55 ? 63.797 50.805 -36.177 1.00 58.72 55 ASP A O 1
ATOM 450 N N . GLU A 1 56 ? 63.701 49.836 -38.216 1.00 64.62 56 GLU A N 1
ATOM 451 C CA . GLU A 1 56 ? 63.884 48.433 -37.807 1.00 64.62 56 GLU A CA 1
ATOM 452 C C . GLU A 1 56 ? 62.772 47.873 -36.895 1.00 64.62 56 GLU A C 1
ATOM 454 O O . GLU A 1 56 ? 63.024 47.090 -35.981 1.00 64.62 56 GLU A O 1
ATOM 459 N N . GLU A 1 57 ? 61.512 48.233 -37.162 1.00 64.56 57 GLU A N 1
ATOM 460 C CA . GLU A 1 57 ? 60.362 47.678 -36.437 1.00 64.56 57 GLU A CA 1
ATOM 461 C C . GLU A 1 57 ? 60.128 46.183 -36.756 1.00 64.56 57 GLU A C 1
ATOM 463 O O . GLU A 1 57 ? 60.187 45.768 -37.917 1.00 64.56 57 GLU A O 1
ATOM 468 N N . VAL A 1 58 ? 59.853 45.375 -35.722 1.00 65.88 58 VAL A N 1
ATOM 469 C CA . VAL A 1 58 ? 59.640 43.917 -35.822 1.00 65.88 58 VAL A CA 1
ATOM 470 C C . VAL A 1 58 ? 58.142 43.593 -35.865 1.00 65.88 58 VAL A C 1
ATOM 472 O O . VAL A 1 58 ? 57.398 43.932 -34.944 1.00 65.88 58 VAL A O 1
ATOM 475 N N . LEU A 1 59 ? 57.693 42.914 -36.923 1.00 64.38 59 LEU A N 1
ATOM 476 C CA . LEU A 1 59 ? 56.292 42.590 -37.191 1.00 64.38 59 LEU A CA 1
ATOM 477 C C . LEU A 1 59 ? 56.010 41.095 -36.979 1.00 64.38 59 LEU A C 1
ATOM 479 O O . LEU A 1 59 ? 56.478 40.245 -37.731 1.00 64.38 59 LEU A O 1
ATOM 483 N N . THR A 1 60 ? 55.184 40.788 -35.976 1.00 60.59 60 THR A N 1
ATOM 484 C CA . THR A 1 60 ? 54.743 39.420 -35.620 1.00 60.59 60 THR A CA 1
ATOM 485 C C . THR A 1 60 ? 53.227 39.211 -35.757 1.00 60.59 60 THR A C 1
ATOM 487 O O . THR A 1 60 ? 52.716 38.103 -35.589 1.00 60.59 60 THR A O 1
ATOM 490 N N . MET A 1 61 ? 52.483 40.272 -36.080 1.00 66.56 61 MET A N 1
ATOM 491 C CA . MET A 1 61 ? 51.046 40.263 -36.361 1.00 66.56 61 MET A CA 1
ATOM 492 C C . MET A 1 61 ? 50.688 41.385 -37.343 1.00 66.56 61 MET A C 1
ATOM 494 O O . MET A 1 61 ? 51.520 42.246 -37.626 1.00 66.56 61 MET A O 1
ATOM 498 N N . GLU A 1 62 ? 49.462 41.368 -37.867 1.00 75.50 62 GLU A N 1
ATOM 499 C CA . GLU A 1 62 ? 48.972 42.385 -38.804 1.00 75.50 62 GLU A CA 1
ATOM 500 C C . GLU A 1 62 ? 49.086 43.799 -38.217 1.00 75.50 62 GLU A C 1
ATOM 502 O O . GLU A 1 62 ? 48.536 44.077 -37.148 1.00 75.50 62 GLU A O 1
ATOM 507 N N . LYS A 1 63 ? 49.778 44.699 -38.928 1.00 69.50 63 LYS A N 1
ATOM 508 C CA . LYS A 1 63 ? 49.914 46.112 -38.545 1.00 69.50 63 LYS A CA 1
ATOM 509 C C . LYS A 1 63 ? 49.409 47.020 -39.660 1.00 69.50 63 LYS A C 1
ATOM 511 O O . LYS A 1 63 ? 49.768 46.858 -40.824 1.00 69.50 63 LYS A O 1
ATOM 516 N N . GLU A 1 64 ? 48.596 48.003 -39.282 1.00 78.56 64 GLU A N 1
ATOM 517 C CA . GLU A 1 64 ? 48.181 49.088 -40.167 1.00 78.56 64 GLU A CA 1
ATOM 518 C C . GLU A 1 64 ? 49.218 50.220 -40.138 1.00 78.56 64 GLU A C 1
ATOM 520 O O . GLU A 1 64 ? 49.611 50.704 -39.075 1.00 78.56 64 GLU A O 1
ATOM 525 N N . VAL A 1 65 ? 49.676 50.620 -41.320 1.00 71.81 65 VAL A N 1
ATOM 526 C CA . VAL A 1 65 ? 50.600 51.732 -41.554 1.00 71.81 65 VAL A CA 1
ATOM 527 C C . VAL A 1 65 ? 49.820 52.830 -42.253 1.00 71.81 65 VAL A C 1
ATOM 529 O O . VAL A 1 65 ? 49.158 52.554 -43.248 1.00 71.81 65 VAL A O 1
ATOM 532 N N . SER A 1 66 ? 49.916 54.066 -41.766 1.00 71.50 66 SER A N 1
ATOM 533 C CA . SER A 1 66 ? 49.337 55.236 -42.428 1.00 71.50 66 SER A CA 1
ATOM 534 C C . SER A 1 66 ? 50.372 56.323 -42.698 1.00 71.50 66 SER A C 1
ATOM 536 O O . SER A 1 66 ? 51.428 56.391 -42.053 1.00 71.50 66 SER A O 1
ATOM 538 N N . ALA A 1 67 ? 50.065 57.148 -43.695 1.00 71.75 67 ALA A N 1
ATOM 539 C CA . ALA A 1 67 ? 50.934 58.188 -44.215 1.00 71.75 67 ALA A CA 1
ATOM 540 C C . ALA A 1 67 ? 50.116 59.370 -44.738 1.00 71.75 67 ALA A C 1
ATOM 542 O O . ALA A 1 67 ? 49.006 59.183 -45.240 1.00 71.75 67 ALA A O 1
ATOM 543 N N . SER A 1 68 ? 50.700 60.566 -44.680 1.00 68.62 68 SER A N 1
ATOM 544 C CA . SER A 1 68 ? 50.142 61.769 -45.297 1.00 68.62 68 SER A CA 1
ATOM 545 C C . SER A 1 68 ? 50.994 62.228 -46.479 1.00 68.62 68 SER A C 1
ATOM 547 O O . SER A 1 68 ? 52.230 62.148 -46.462 1.00 68.62 68 SER A O 1
ATOM 549 N N . VAL A 1 69 ? 50.318 62.696 -47.527 1.00 72.94 69 VAL A N 1
ATOM 550 C CA . VAL A 1 69 ? 50.929 63.226 -48.747 1.00 72.94 69 VAL A CA 1
ATOM 551 C C . VAL A 1 69 ? 50.465 64.661 -48.946 1.00 72.94 69 VAL A C 1
ATOM 553 O O . VAL A 1 69 ? 49.270 64.952 -48.902 1.00 72.94 69 VAL A O 1
ATOM 556 N N . ILE A 1 70 ? 51.428 65.545 -49.200 1.00 72.12 70 ILE A N 1
ATOM 557 C CA . ILE A 1 70 ? 51.188 66.898 -49.706 1.00 72.12 70 ILE A CA 1
ATOM 558 C C . ILE A 1 70 ? 51.617 66.905 -51.173 1.00 72.12 70 ILE A C 1
ATOM 560 O O . ILE A 1 70 ? 52.745 66.509 -51.470 1.00 72.12 70 ILE A O 1
ATOM 564 N N . SER A 1 71 ? 50.737 67.334 -52.075 1.00 68.75 71 SER A N 1
ATOM 565 C CA . SER A 1 71 ? 51.021 67.437 -53.510 1.00 68.75 71 SER A CA 1
ATOM 566 C C . SER A 1 71 ? 50.365 68.681 -54.108 1.00 68.75 71 SER A C 1
ATOM 568 O O . SER A 1 71 ? 49.276 69.079 -53.697 1.00 68.75 71 SER A O 1
ATOM 570 N N . VAL A 1 72 ? 51.009 69.292 -55.104 1.00 65.94 72 VAL A N 1
ATOM 571 C CA . VAL A 1 72 ? 50.406 70.373 -55.907 1.00 65.94 72 VAL A CA 1
ATOM 572 C C . VAL A 1 72 ? 49.405 69.839 -56.940 1.00 65.94 72 VAL A C 1
ATOM 574 O O . VAL A 1 72 ? 48.459 70.537 -57.290 1.00 65.94 72 VAL A O 1
ATOM 577 N N . ASN A 1 73 ? 49.559 68.579 -57.358 1.00 65.50 73 ASN A N 1
ATOM 578 C CA . ASN A 1 73 ? 48.684 67.893 -58.309 1.00 65.50 73 ASN A CA 1
ATOM 579 C C . ASN A 1 73 ? 47.858 66.793 -57.611 1.00 65.50 73 ASN A C 1
ATOM 581 O O . ASN A 1 73 ? 48.322 66.226 -56.615 1.00 65.50 73 ASN A O 1
ATOM 585 N N . PRO A 1 74 ? 46.670 66.427 -58.128 1.00 65.81 74 PRO A N 1
ATOM 586 C CA . PRO A 1 74 ? 45.957 65.229 -57.690 1.00 65.81 74 PRO A CA 1
ATOM 587 C C . PRO A 1 74 ? 46.827 63.967 -57.805 1.00 65.81 74 PRO A C 1
ATOM 589 O O . PRO A 1 74 ? 47.566 63.799 -58.775 1.00 65.81 74 PRO A O 1
ATOM 592 N N . VAL A 1 75 ? 46.722 63.077 -56.819 1.00 69.00 75 VAL A N 1
ATOM 593 C CA . VAL A 1 75 ? 47.384 61.762 -56.818 1.00 69.00 75 VAL A CA 1
ATOM 594 C C . VAL A 1 75 ? 46.510 60.765 -57.577 1.00 69.00 75 VAL A C 1
ATOM 596 O O . VAL A 1 75 ? 45.307 60.702 -57.324 1.00 69.00 75 VAL A O 1
ATOM 599 N N . GLU A 1 76 ? 47.104 59.993 -58.487 1.00 69.62 76 GLU A N 1
ATOM 600 C CA . GLU A 1 76 ? 46.407 58.940 -59.236 1.00 69.62 76 GLU A CA 1
ATOM 601 C C . GLU A 1 76 ? 46.389 57.625 -58.450 1.00 69.62 76 GLU A C 1
ATOM 603 O O . GLU A 1 76 ? 45.322 57.051 -58.222 1.00 69.62 76 GLU A O 1
ATOM 608 N N . ASN A 1 77 ? 47.558 57.164 -57.992 1.00 76.31 77 ASN A N 1
ATOM 609 C CA . ASN A 1 77 ? 47.690 55.910 -57.256 1.00 76.31 77 ASN A CA 1
ATOM 610 C C . ASN A 1 77 ? 48.748 55.961 -56.137 1.00 76.31 77 ASN A C 1
ATOM 612 O O . ASN A 1 77 ? 49.586 56.868 -56.066 1.00 76.31 77 ASN A O 1
ATOM 616 N N . VAL A 1 78 ? 48.687 54.964 -55.249 1.00 80.31 78 VAL A N 1
ATOM 617 C CA . VAL A 1 78 ? 49.734 54.679 -54.263 1.00 80.31 78 VAL A CA 1
ATOM 618 C C . VAL A 1 78 ? 50.057 53.189 -54.294 1.00 80.31 78 VAL A C 1
ATOM 620 O O . VAL A 1 78 ? 49.248 52.359 -53.884 1.00 80.31 78 VAL A O 1
ATOM 623 N N . GLU A 1 79 ? 51.252 52.847 -54.753 1.00 84.88 79 GLU A N 1
ATOM 624 C CA . GLU A 1 79 ? 51.754 51.476 -54.823 1.00 84.88 79 GLU A CA 1
ATOM 625 C C . GLU A 1 79 ? 52.617 51.138 -53.604 1.00 84.88 79 GLU A C 1
ATOM 627 O O . GLU A 1 79 ? 53.400 51.957 -53.113 1.00 84.88 79 GLU A O 1
ATOM 632 N N . VAL A 1 80 ? 52.502 49.899 -53.135 1.00 84.06 80 VAL A N 1
ATOM 633 C CA . VAL A 1 80 ? 53.262 49.347 -52.013 1.00 84.06 80 VAL A CA 1
ATOM 634 C C . VAL A 1 80 ? 54.132 48.209 -52.527 1.00 84.06 80 VAL A C 1
ATOM 636 O O . VAL A 1 80 ? 53.629 47.237 -53.093 1.00 84.06 80 VAL A O 1
ATOM 639 N N . TYR A 1 81 ? 55.439 48.312 -52.301 1.00 79.81 81 TYR A N 1
ATOM 640 C CA . TYR A 1 81 ? 56.424 47.302 -52.682 1.00 79.81 81 TYR A CA 1
ATOM 641 C C . TYR A 1 81 ? 57.120 46.735 -51.444 1.00 79.81 81 TYR A C 1
ATOM 643 O O . TYR A 1 81 ? 57.421 47.474 -50.509 1.00 79.81 81 TYR A O 1
ATOM 651 N N . LEU A 1 82 ? 57.452 45.445 -51.477 1.00 79.81 82 LEU A N 1
ATOM 652 C CA . LEU A 1 82 ? 58.358 44.794 -50.533 1.00 79.81 82 LEU A CA 1
ATOM 653 C C . LEU A 1 82 ? 59.516 44.169 -51.317 1.00 79.81 82 LEU A C 1
ATOM 655 O O . LEU A 1 82 ? 59.283 43.430 -52.272 1.00 79.81 82 LEU A O 1
ATOM 659 N N . ASP A 1 83 ? 60.755 44.505 -50.959 1.00 82.69 83 ASP A N 1
ATOM 660 C CA . ASP A 1 83 ? 61.985 44.058 -51.634 1.00 82.69 83 ASP A CA 1
ATOM 661 C C . ASP A 1 83 ? 61.946 44.227 -53.172 1.00 82.69 83 ASP A C 1
ATOM 663 O O . ASP A 1 83 ? 62.433 43.395 -53.937 1.00 82.69 83 ASP A O 1
ATOM 667 N N . ASN A 1 84 ? 61.377 45.349 -53.633 1.00 78.88 84 ASN A N 1
ATOM 668 C CA . ASN A 1 84 ? 61.127 45.709 -55.041 1.00 78.88 84 ASN A CA 1
ATOM 669 C C . ASN A 1 84 ? 60.043 44.894 -55.780 1.00 78.88 84 ASN A C 1
ATOM 671 O O . ASN A 1 84 ? 59.844 45.111 -56.975 1.00 78.88 84 ASN A O 1
ATOM 675 N N . LYS A 1 85 ? 59.286 44.024 -55.103 1.00 79.81 85 LYS A N 1
ATOM 676 C CA . LYS A 1 85 ? 58.080 43.383 -55.652 1.00 79.81 85 LYS A CA 1
ATOM 677 C C . LYS A 1 85 ? 56.824 44.128 -55.193 1.00 79.81 85 LYS A C 1
ATOM 679 O O . LYS A 1 85 ? 56.674 44.376 -54.001 1.00 79.81 85 LYS A O 1
ATOM 684 N N . GLU A 1 86 ? 55.916 44.462 -56.109 1.00 84.00 86 GLU A N 1
ATOM 685 C CA . GLU A 1 86 ? 54.620 45.063 -55.756 1.00 84.00 86 GLU A CA 1
ATOM 686 C C . GLU A 1 86 ? 53.769 44.065 -54.944 1.00 84.00 86 GLU A C 1
ATOM 688 O O . GLU A 1 86 ? 53.682 42.881 -55.289 1.00 84.00 86 GLU A O 1
ATOM 693 N N . ILE A 1 87 ? 53.165 44.541 -53.851 1.00 78.06 87 ILE A N 1
ATOM 694 C CA . ILE A 1 87 ? 52.298 43.759 -52.951 1.00 78.06 87 ILE A CA 1
ATOM 695 C C . ILE A 1 87 ? 50.891 44.358 -52.786 1.00 78.06 87 ILE A C 1
ATOM 697 O O . ILE A 1 87 ? 50.000 43.699 -52.252 1.00 78.06 87 ILE A O 1
ATOM 701 N N . GLY A 1 88 ? 50.653 45.583 -53.258 1.00 79.38 88 GLY A N 1
ATOM 702 C CA . GLY A 1 88 ? 49.320 46.179 -53.268 1.00 79.38 88 GLY A CA 1
ATOM 703 C C . GLY A 1 88 ? 49.294 47.594 -53.833 1.00 79.38 88 GLY A C 1
ATOM 704 O O . GLY A 1 88 ? 50.291 48.307 -53.792 1.00 79.38 88 GLY A O 1
ATOM 705 N N . ASN A 1 89 ? 48.120 48.002 -54.308 1.00 80.94 89 ASN A N 1
ATOM 706 C CA . ASN A 1 89 ? 47.855 49.329 -54.853 1.00 80.94 89 ASN A CA 1
ATOM 707 C C . ASN A 1 89 ? 46.627 49.925 -54.142 1.00 80.94 89 ASN A C 1
ATOM 709 O O . ASN A 1 89 ? 45.647 49.214 -53.901 1.00 80.94 89 ASN A O 1
ATOM 713 N N . ILE A 1 90 ? 46.701 51.195 -53.747 1.00 72.94 90 ILE A N 1
ATOM 714 C CA . ILE A 1 90 ? 45.732 51.863 -52.873 1.00 72.94 90 ILE A CA 1
ATOM 715 C C . ILE A 1 90 ? 45.122 53.062 -53.616 1.00 72.94 90 ILE A C 1
ATOM 717 O O . ILE A 1 90 ? 45.858 53.980 -53.990 1.00 72.94 90 ILE A O 1
ATOM 721 N N . PRO A 1 91 ? 43.788 53.119 -53.797 1.00 60.66 91 PRO A N 1
ATOM 722 C CA . PRO A 1 91 ? 43.130 54.302 -54.340 1.00 60.66 91 PRO A CA 1
ATOM 723 C C . PRO A 1 91 ? 43.186 55.451 -53.322 1.00 60.66 91 PRO A C 1
ATOM 725 O O . PRO A 1 91 ? 42.722 55.319 -52.187 1.00 60.66 91 PRO A O 1
ATOM 728 N N . PHE A 1 92 ? 43.757 56.583 -53.730 1.00 64.38 92 PHE A N 1
ATOM 729 C CA . PHE A 1 92 ? 43.987 57.739 -52.862 1.00 64.38 92 PHE A CA 1
ATOM 730 C C . PHE A 1 92 ? 42.680 58.475 -52.517 1.00 64.38 92 PHE A C 1
ATOM 732 O O . PHE A 1 92 ? 41.849 58.721 -53.391 1.00 64.38 92 PHE A O 1
ATOM 739 N N . GLN A 1 93 ? 42.506 58.876 -51.252 1.00 58.97 93 GLN A N 1
ATOM 740 C CA . GLN A 1 93 ? 41.383 59.718 -50.825 1.00 58.97 93 GLN A CA 1
ATOM 741 C C . GLN A 1 93 ? 41.866 61.133 -50.485 1.00 58.97 93 GLN A C 1
ATOM 743 O O . GLN A 1 93 ? 42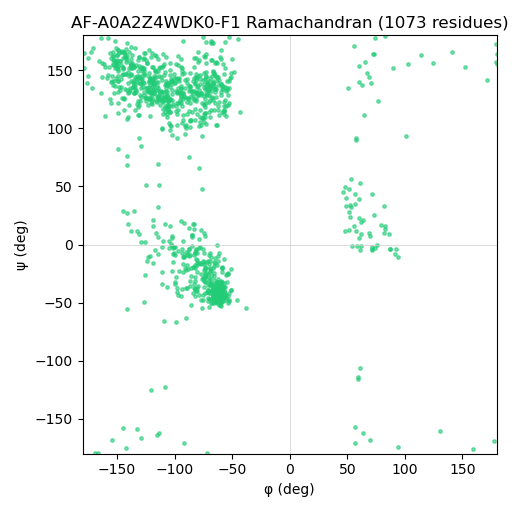.678 61.340 -49.584 1.00 58.97 93 GLN A O 1
ATOM 748 N N . VAL A 1 94 ? 41.343 62.119 -51.218 1.00 59.19 94 VAL A N 1
ATOM 749 C CA . VAL A 1 94 ? 41.584 63.546 -50.965 1.00 59.19 94 VAL A CA 1
ATOM 750 C C . VAL A 1 94 ? 40.741 63.997 -49.775 1.00 59.19 94 VAL A C 1
ATOM 752 O O . VAL A 1 94 ? 39.531 63.776 -49.758 1.00 59.19 94 VAL A O 1
ATOM 755 N N . ILE A 1 95 ? 41.374 64.649 -48.798 1.00 57.44 95 ILE A N 1
ATOM 756 C CA . ILE A 1 95 ? 40.728 65.064 -47.542 1.00 57.44 95 ILE A CA 1
ATOM 757 C C . ILE A 1 95 ? 40.585 66.592 -47.471 1.00 57.44 95 ILE A C 1
ATOM 759 O O . ILE A 1 95 ? 39.587 67.088 -46.946 1.00 57.44 95 ILE A O 1
ATOM 763 N N . HIS A 1 96 ? 41.534 67.357 -48.027 1.00 59.22 96 HIS A N 1
ATOM 764 C CA . HIS A 1 96 ? 41.454 68.821 -48.048 1.00 59.22 96 HIS A CA 1
ATOM 765 C C . HIS A 1 96 ? 42.217 69.457 -49.223 1.00 59.22 96 HIS A C 1
ATOM 767 O O . HIS A 1 96 ? 43.201 68.902 -49.714 1.00 59.22 96 HIS A O 1
ATOM 773 N N . LYS A 1 97 ? 41.782 70.659 -49.617 1.00 58.19 97 LYS A N 1
ATOM 774 C CA . LYS A 1 97 ? 42.583 71.657 -50.339 1.00 58.19 97 LYS A CA 1
ATOM 775 C C . LYS A 1 97 ? 42.645 72.915 -49.472 1.00 58.19 97 LYS A C 1
ATOM 777 O O . LYS A 1 97 ? 41.600 73.304 -48.954 1.00 58.19 97 LYS A O 1
ATOM 782 N N . ASP A 1 98 ? 43.819 73.528 -49.339 1.00 55.50 98 ASP A N 1
ATOM 783 C CA . ASP A 1 98 ? 43.939 74.887 -48.782 1.00 55.50 98 ASP A CA 1
ATOM 784 C C . ASP A 1 98 ? 43.923 75.955 -49.899 1.00 55.50 98 ASP A C 1
ATOM 786 O O . ASP A 1 98 ? 43.861 75.616 -51.087 1.00 55.50 98 ASP A O 1
ATOM 790 N N . ASP A 1 99 ? 43.920 77.236 -49.521 1.00 53.16 99 ASP A N 1
ATOM 791 C CA . ASP A 1 99 ? 43.779 78.371 -50.445 1.00 53.16 99 ASP A CA 1
ATOM 792 C C . ASP A 1 99 ? 44.952 78.519 -51.451 1.00 53.16 99 ASP A C 1
ATOM 794 O O . ASP A 1 99 ? 44.777 79.164 -52.484 1.00 53.16 99 ASP A O 1
ATOM 798 N N . ASP A 1 100 ? 46.104 77.866 -51.226 1.00 55.56 100 ASP A N 1
ATOM 799 C CA . ASP A 1 100 ? 47.215 77.735 -52.191 1.00 55.56 100 ASP A CA 1
ATOM 800 C C . ASP A 1 100 ? 47.000 76.572 -53.202 1.00 55.56 100 ASP A C 1
ATOM 802 O O . ASP A 1 100 ? 47.954 76.068 -53.800 1.00 55.56 100 ASP A O 1
ATOM 806 N N . GLU A 1 101 ? 45.769 76.070 -53.350 1.00 57.97 101 GLU A N 1
ATOM 807 C CA . GLU A 1 101 ? 45.341 74.938 -54.201 1.00 57.97 101 GLU A CA 1
ATOM 808 C C . GLU A 1 101 ? 45.957 73.551 -53.912 1.00 57.97 101 GLU A C 1
ATOM 810 O O . GLU A 1 101 ? 45.521 72.556 -54.514 1.00 57.97 101 GLU A O 1
ATOM 815 N N . LYS A 1 102 ? 46.916 73.458 -52.982 1.00 63.97 102 LYS A N 1
ATOM 816 C CA . LYS A 1 102 ? 47.622 72.225 -52.591 1.00 63.97 102 LYS A CA 1
ATOM 817 C C . LYS A 1 102 ? 46.646 71.159 -52.109 1.00 63.97 102 LYS A C 1
ATOM 819 O O . LYS A 1 102 ? 45.763 71.419 -51.295 1.00 63.97 102 LYS A O 1
ATOM 824 N N . THR A 1 103 ? 46.839 69.938 -52.595 1.00 62.31 103 THR A N 1
ATOM 825 C CA . THR A 1 103 ? 46.003 68.779 -52.281 1.00 62.31 103 THR A CA 1
ATOM 826 C C . THR A 1 103 ? 46.629 67.974 -51.145 1.00 62.31 103 THR A C 1
ATOM 828 O O . THR A 1 103 ? 47.774 67.525 -51.243 1.00 62.31 103 THR A O 1
ATOM 831 N N . TYR A 1 104 ? 45.852 67.763 -50.083 1.00 66.62 104 TYR A N 1
ATOM 832 C CA . TYR A 1 104 ? 46.213 66.935 -48.935 1.00 66.62 104 TYR A CA 1
ATOM 833 C C . TYR A 1 104 ? 45.341 65.682 -48.908 1.00 66.62 104 TYR A C 1
ATOM 835 O O . TYR A 1 104 ? 44.109 65.750 -49.002 1.00 66.62 104 TYR A O 1
ATOM 843 N N . GLY A 1 105 ? 45.981 64.534 -48.723 1.00 66.19 105 GLY A N 1
ATOM 844 C CA . GLY A 1 105 ? 45.299 63.266 -48.508 1.00 66.19 105 GLY A CA 1
ATOM 845 C C . GLY A 1 105 ? 46.163 62.295 -47.722 1.00 66.19 105 GLY A C 1
ATOM 846 O O . GLY A 1 105 ? 47.381 62.461 -47.597 1.00 66.19 105 GLY A O 1
ATOM 847 N N . GLU A 1 106 ? 45.502 61.289 -47.173 1.00 72.25 106 GLU A N 1
ATOM 848 C CA . GLU A 1 106 ? 46.116 60.246 -46.364 1.00 72.25 106 GLU A CA 1
ATOM 849 C C . GLU A 1 106 ? 45.743 58.880 -46.934 1.00 72.25 106 GLU A C 1
ATOM 851 O O . GLU A 1 106 ? 44.688 58.707 -47.546 1.00 72.25 106 GLU A O 1
ATOM 856 N N . PHE A 1 107 ? 46.615 57.901 -46.725 1.00 73.62 107 PHE A N 1
ATOM 857 C CA . PHE A 1 107 ? 46.341 56.506 -47.047 1.00 73.62 107 PHE A CA 1
ATOM 858 C C . PHE A 1 107 ? 46.744 55.608 -45.878 1.00 73.62 107 PHE A C 1
ATOM 860 O O . PHE A 1 107 ? 47.631 55.956 -45.090 1.00 73.62 107 PHE A O 1
ATOM 867 N N . SER A 1 108 ? 46.115 54.435 -45.781 1.00 73.12 108 SER A N 1
ATOM 868 C CA . SER A 1 108 ? 46.568 53.356 -44.906 1.00 73.12 108 SER A CA 1
ATOM 869 C C . SER A 1 108 ? 46.650 52.022 -45.643 1.00 73.12 108 SER A C 1
ATOM 871 O O . SER A 1 108 ? 45.945 51.778 -46.622 1.00 73.12 108 SER A O 1
ATOM 873 N N . TYR A 1 109 ? 47.553 51.162 -45.178 1.00 77.44 109 TYR A N 1
ATOM 874 C CA . TYR A 1 109 ? 47.771 49.816 -45.697 1.00 77.44 109 TYR A CA 1
ATOM 875 C C . TYR A 1 109 ? 48.015 48.840 -44.547 1.00 77.44 109 TYR A C 1
ATOM 877 O O . TYR A 1 109 ? 48.639 49.200 -43.547 1.00 77.44 109 TYR A O 1
ATOM 885 N N . LYS A 1 110 ? 47.543 47.596 -44.681 1.00 79.25 110 LYS A N 1
ATOM 886 C CA . LYS A 1 110 ? 47.735 46.543 -43.674 1.00 79.25 110 LYS A CA 1
ATOM 887 C C . LYS A 1 110 ? 48.772 45.542 -44.147 1.00 79.25 110 LYS A C 1
ATOM 889 O O . LYS A 1 110 ? 48.558 44.843 -45.129 1.00 79.25 110 LYS A O 1
ATOM 894 N N . LEU A 1 111 ? 49.879 45.467 -43.417 1.00 73.00 111 LEU A N 1
ATOM 895 C CA . LEU A 1 111 ? 50.933 44.486 -43.645 1.00 73.00 111 LEU A CA 1
ATOM 896 C C . LEU A 1 111 ? 50.622 43.226 -42.845 1.00 73.00 111 LEU A C 1
ATOM 898 O O . LEU A 1 111 ? 50.504 43.300 -41.620 1.00 73.00 111 LEU A O 1
ATOM 902 N N . ASN A 1 112 ? 50.516 42.081 -43.524 1.00 73.50 112 ASN A N 1
ATOM 903 C CA . ASN A 1 112 ? 50.333 40.783 -42.882 1.00 73.50 112 ASN A CA 1
ATOM 904 C C . ASN A 1 112 ? 51.646 39.978 -42.888 1.00 73.50 112 ASN A C 1
ATOM 906 O O . ASN A 1 112 ? 51.990 39.390 -43.914 1.00 73.50 112 ASN A O 1
ATOM 910 N N . PRO A 1 113 ? 52.385 39.894 -41.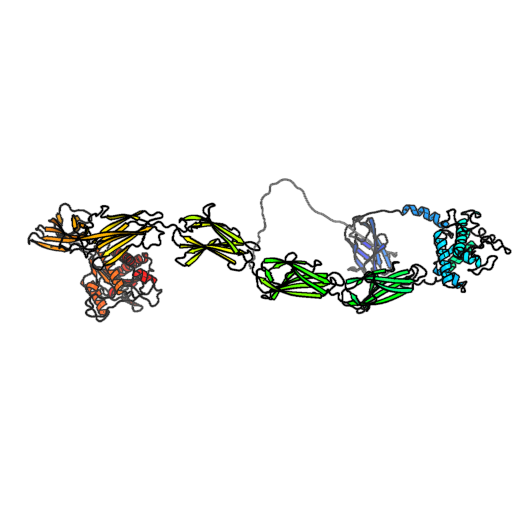764 1.00 67.38 113 PRO A N 1
ATOM 911 C CA . PRO A 1 113 ? 53.645 39.148 -41.716 1.00 67.38 113 PRO A CA 1
ATOM 912 C C . PRO A 1 113 ? 53.483 37.631 -41.921 1.00 67.38 113 PRO A C 1
ATOM 914 O O . PRO A 1 113 ? 54.475 36.946 -42.126 1.00 67.38 113 PRO A O 1
ATOM 917 N N . LYS A 1 114 ? 52.257 37.085 -41.890 1.00 65.31 114 LYS A N 1
ATOM 918 C CA . LYS A 1 114 ? 51.996 35.646 -42.096 1.00 65.31 114 LYS A CA 1
ATOM 919 C C . LYS A 1 114 ? 52.015 35.202 -43.560 1.00 65.31 114 LYS A C 1
ATOM 921 O O . LYS A 1 114 ? 52.064 34.004 -43.821 1.00 65.31 114 LYS A O 1
ATOM 926 N N . GLU A 1 115 ? 51.933 36.143 -44.496 1.00 62.31 115 GLU A N 1
ATOM 927 C CA . GLU A 1 115 ? 51.912 35.883 -45.946 1.00 62.31 115 GLU A CA 1
ATOM 928 C C . GLU A 1 115 ? 53.280 36.175 -46.596 1.00 62.31 115 GLU A C 1
ATOM 930 O O . GLU A 1 115 ? 53.431 36.141 -47.817 1.00 62.31 115 GLU A O 1
ATOM 935 N N . LEU A 1 116 ? 54.283 36.458 -45.760 1.00 66.25 116 LEU A N 1
ATOM 936 C CA . LEU A 1 116 ? 55.630 36.890 -46.110 1.00 66.25 116 LEU A CA 1
ATOM 937 C C . LEU A 1 116 ? 56.662 35.957 -45.453 1.00 66.25 116 LEU A C 1
ATOM 939 O O . LEU A 1 116 ? 56.332 35.164 -44.571 1.00 66.25 116 LEU A O 1
ATOM 943 N N . LEU A 1 117 ? 57.913 36.017 -45.911 1.00 63.62 117 LEU A N 1
ATOM 944 C CA . LEU A 1 117 ? 59.004 35.213 -45.349 1.00 63.62 117 LEU A CA 1
ATOM 945 C C . LEU A 1 117 ? 59.579 35.863 -44.076 1.00 63.62 117 LEU A C 1
ATOM 947 O O . LEU A 1 117 ? 59.398 37.052 -43.835 1.00 63.62 117 LEU A O 1
ATOM 951 N N . GLU A 1 118 ? 60.275 35.065 -43.264 1.00 70.38 118 GLU A N 1
ATOM 952 C CA . GLU A 1 118 ? 61.041 35.538 -42.102 1.00 70.38 118 GLU A CA 1
ATOM 953 C C . GLU A 1 118 ? 62.363 36.182 -42.562 1.00 70.38 118 GLU A C 1
ATOM 955 O O . GLU A 1 118 ? 63.110 35.583 -43.341 1.00 70.38 118 GLU A O 1
ATOM 960 N N . GLY A 1 119 ? 62.670 37.387 -42.071 1.00 72.50 119 GLY A N 1
ATOM 961 C CA . GLY A 1 119 ? 63.855 38.140 -42.483 1.00 72.50 119 GLY A CA 1
ATOM 962 C C . GLY A 1 119 ? 63.792 39.647 -42.211 1.00 72.50 119 GLY A C 1
ATOM 963 O O . GLY A 1 119 ? 62.843 40.167 -41.624 1.00 72.50 119 GLY A O 1
ATOM 964 N N . LYS A 1 120 ? 64.834 40.367 -42.649 1.00 78.56 120 LYS A N 1
ATOM 965 C CA . LYS A 1 120 ? 64.817 41.833 -42.782 1.00 78.56 120 LYS A CA 1
ATOM 966 C C . LYS A 1 120 ? 64.403 42.197 -44.203 1.00 78.56 120 LYS A C 1
ATOM 968 O O . LYS A 1 120 ? 65.003 41.690 -45.147 1.00 78.56 120 LYS A O 1
ATOM 973 N N . HIS A 1 121 ? 63.433 43.097 -44.325 1.00 79.38 121 HIS A N 1
ATOM 974 C CA . HIS A 1 121 ? 62.809 43.485 -45.587 1.00 79.38 121 HIS A CA 1
ATOM 975 C C . HIS A 1 121 ? 62.734 45.009 -45.716 1.00 79.38 121 HIS A C 1
ATOM 977 O O . HIS A 1 121 ? 62.596 45.729 -44.721 1.00 79.38 121 HIS A O 1
ATOM 983 N N . GLN A 1 122 ? 62.794 45.504 -46.948 1.00 83.81 122 GLN A N 1
ATOM 984 C CA . GLN A 1 122 ? 62.584 46.910 -47.269 1.00 83.81 122 GLN A CA 1
ATOM 985 C C . GLN A 1 122 ? 61.179 47.093 -47.849 1.00 83.81 122 GLN A C 1
ATOM 987 O O . GLN A 1 122 ? 60.859 46.540 -48.901 1.00 83.81 122 GLN A O 1
ATOM 992 N N . ILE A 1 123 ? 60.351 47.894 -47.177 1.00 83.94 123 ILE A N 1
ATOM 993 C CA . ILE A 1 123 ? 59.059 48.339 -47.702 1.00 83.94 123 ILE A CA 1
ATOM 994 C C . ILE A 1 123 ? 59.201 49.727 -48.327 1.00 83.94 123 ILE A C 1
ATOM 996 O O . ILE A 1 123 ? 59.732 50.649 -47.707 1.00 83.94 123 ILE A O 1
ATOM 1000 N N . ASP A 1 124 ? 58.688 49.884 -49.543 1.00 83.75 124 ASP A N 1
ATOM 1001 C CA . ASP A 1 124 ? 58.598 51.165 -50.230 1.00 83.75 124 ASP A CA 1
ATOM 1002 C C . ASP A 1 124 ? 57.137 51.529 -50.502 1.00 83.75 124 ASP A C 1
ATOM 1004 O O . ASP A 1 124 ? 56.358 50.707 -50.984 1.00 83.75 124 ASP A O 1
ATOM 1008 N N . PHE A 1 125 ? 56.799 52.797 -50.285 1.00 84.56 125 PHE A N 1
ATOM 1009 C CA . PHE A 1 125 ? 55.568 53.405 -50.785 1.00 84.56 125 PHE A CA 1
ATOM 1010 C C . PHE A 1 125 ? 55.910 54.315 -51.964 1.00 84.56 125 PHE A C 1
ATOM 1012 O O . PHE A 1 125 ? 56.776 55.186 -51.841 1.00 84.56 125 PHE A O 1
ATOM 1019 N N . VAL A 1 126 ? 55.250 54.116 -53.102 1.00 83.62 126 VAL A N 1
ATOM 1020 C CA . VAL A 1 126 ? 55.389 54.940 -54.307 1.00 83.62 126 VAL A CA 1
ATOM 1021 C C . VAL A 1 126 ? 54.080 55.678 -54.528 1.00 83.62 126 VAL A C 1
ATOM 1023 O O . VAL A 1 126 ? 53.030 55.055 -54.606 1.00 83.62 126 VAL A O 1
ATOM 1026 N N . VAL A 1 127 ? 54.140 57.002 -54.612 1.00 79.75 127 VAL A N 1
ATOM 1027 C CA . VAL A 1 127 ? 52.976 57.855 -54.876 1.00 79.75 127 VAL A CA 1
ATOM 1028 C C . VAL A 1 127 ? 53.175 58.512 -56.231 1.00 79.75 127 VAL A C 1
ATOM 1030 O O . VAL A 1 127 ? 54.213 59.149 -56.427 1.00 79.75 127 VAL A O 1
ATOM 1033 N N . THR A 1 128 ? 52.198 58.378 -57.127 1.00 78.81 128 THR A N 1
ATOM 1034 C CA . THR A 1 128 ? 52.247 58.929 -58.491 1.00 78.81 128 THR A CA 1
ATOM 1035 C C . THR A 1 128 ? 51.124 59.944 -58.689 1.00 78.81 128 THR A C 1
ATOM 1037 O O . THR A 1 128 ? 49.969 59.673 -58.352 1.00 78.81 128 THR A O 1
ATOM 1040 N N . ASP A 1 129 ? 51.453 61.132 -59.200 1.00 72.94 129 ASP A N 1
ATOM 1041 C CA . ASP A 1 129 ? 50.449 62.136 -59.568 1.00 72.94 129 ASP A CA 1
ATOM 1042 C C . ASP A 1 129 ? 49.794 61.838 -60.928 1.00 72.94 129 ASP A C 1
ATOM 1044 O O . ASP A 1 129 ? 50.302 61.044 -61.715 1.00 72.94 129 ASP A O 1
ATOM 1048 N N . ILE A 1 130 ? 48.679 62.510 -61.233 1.00 70.44 130 ILE A N 1
ATOM 1049 C CA . ILE A 1 130 ? 47.958 62.364 -62.517 1.00 70.44 130 ILE A CA 1
ATOM 1050 C C . ILE A 1 130 ? 48.760 62.794 -63.767 1.00 70.44 130 ILE A C 1
ATOM 1052 O O . ILE A 1 130 ? 48.236 62.738 -64.878 1.00 70.44 130 ILE A O 1
ATOM 1056 N N . ASN A 1 131 ? 50.006 63.255 -63.608 1.00 69.12 131 ASN A N 1
ATOM 1057 C CA . ASN A 1 131 ? 50.929 63.571 -64.699 1.00 69.12 131 ASN A CA 1
ATOM 1058 C C . ASN A 1 131 ? 52.025 62.496 -64.860 1.00 69.12 131 ASN A C 1
ATOM 1060 O O . ASN A 1 131 ? 52.914 62.650 -65.698 1.00 69.12 131 ASN A O 1
ATOM 1064 N N . GLY A 1 132 ? 51.978 61.414 -64.071 1.00 66.94 132 GLY A N 1
ATOM 1065 C CA . GLY A 1 132 ? 52.955 60.325 -64.082 1.00 66.94 132 GLY A CA 1
ATOM 1066 C C . GLY A 1 132 ? 54.222 60.594 -63.262 1.00 66.94 132 GLY A C 1
ATOM 1067 O O . GLY A 1 132 ? 55.208 59.872 -63.417 1.00 66.94 132 GLY A O 1
ATOM 1068 N N . ILE A 1 133 ? 54.241 61.618 -62.401 1.00 72.31 133 ILE A N 1
ATOM 1069 C CA . ILE A 1 133 ? 55.402 61.943 -61.562 1.00 72.31 133 ILE A CA 1
ATOM 1070 C C . ILE A 1 133 ? 55.333 61.131 -60.268 1.00 72.31 133 ILE A C 1
ATOM 1072 O O . ILE A 1 133 ? 54.553 61.429 -59.362 1.00 72.31 133 ILE A O 1
ATOM 1076 N N . SER A 1 134 ? 56.185 60.110 -60.166 1.00 74.81 134 SER A N 1
ATOM 1077 C CA . SER A 1 134 ? 56.279 59.248 -58.983 1.00 74.81 134 SER A CA 1
ATOM 1078 C C . SER A 1 134 ? 57.368 59.687 -57.994 1.00 74.81 134 SER A C 1
ATOM 1080 O O . SER A 1 134 ? 58.518 59.928 -58.372 1.00 74.81 134 SER A O 1
ATOM 1082 N N . LYS A 1 135 ? 57.059 59.673 -56.690 1.00 77.88 135 LYS A N 1
ATOM 1083 C CA . LYS A 1 135 ? 58.052 59.714 -55.596 1.00 77.88 135 LYS A CA 1
ATOM 1084 C C . LYS A 1 135 ? 57.973 58.442 -54.751 1.00 77.88 135 LYS A C 1
ATOM 1086 O O . LYS A 1 135 ? 56.889 57.987 -54.403 1.00 77.88 135 LYS A O 1
ATOM 1091 N N . ARG A 1 136 ? 59.135 57.884 -54.390 1.00 80.88 136 ARG A N 1
ATOM 1092 C CA . ARG A 1 136 ? 59.284 56.672 -53.563 1.00 80.88 136 ARG A CA 1
ATOM 1093 C C . ARG A 1 136 ? 59.761 57.030 -52.153 1.00 80.88 136 ARG A C 1
ATOM 1095 O O . ARG A 1 136 ? 60.663 57.856 -52.003 1.00 80.88 136 ARG A O 1
ATOM 1102 N N . LYS A 1 137 ? 59.210 56.382 -51.122 1.00 79.94 137 LYS A N 1
ATOM 1103 C CA . LYS A 1 137 ? 59.695 56.475 -49.738 1.00 79.94 137 LYS A CA 1
ATOM 1104 C C . LYS A 1 137 ? 59.852 55.096 -49.094 1.00 79.94 137 LYS A C 1
ATOM 1106 O O . LYS A 1 137 ? 58.875 54.375 -48.922 1.00 79.94 137 LYS A O 1
ATOM 1111 N N . SER A 1 138 ? 61.089 54.791 -48.713 1.00 80.81 138 SER A N 1
ATOM 1112 C CA . SER A 1 138 ? 61.528 53.507 -48.153 1.00 80.81 138 SER A CA 1
ATOM 1113 C C . SER A 1 138 ? 61.525 53.470 -46.625 1.00 80.81 138 SER A C 1
ATOM 1115 O O . SER A 1 138 ? 61.755 54.496 -45.974 1.00 80.81 138 SER A O 1
ATOM 1117 N N . LYS A 1 139 ? 61.351 52.271 -46.060 1.00 80.25 139 LYS A N 1
ATOM 1118 C CA . LYS A 1 139 ? 61.543 51.952 -44.640 1.00 80.25 139 LYS A CA 1
ATOM 1119 C C . LYS A 1 139 ? 62.006 50.498 -44.475 1.00 80.25 139 LYS A C 1
ATOM 1121 O O . LYS A 1 139 ? 61.553 49.625 -45.209 1.00 80.25 139 LYS A O 1
ATOM 1126 N N . ASN A 1 140 ? 62.862 50.228 -43.489 1.00 81.12 140 ASN A N 1
ATOM 1127 C CA . ASN A 1 140 ? 63.319 48.869 -43.181 1.00 81.12 140 ASN A CA 1
ATOM 1128 C C . ASN A 1 140 ? 62.526 48.288 -42.004 1.00 81.12 140 ASN A C 1
ATOM 1130 O O . ASN A 1 140 ? 62.385 48.944 -40.969 1.00 81.12 140 ASN A O 1
ATOM 1134 N N . ILE A 1 141 ? 62.052 47.055 -42.168 1.00 78.94 141 ILE A N 1
ATOM 1135 C CA . ILE A 1 141 ? 61.258 46.287 -41.200 1.00 78.94 141 ILE A CA 1
ATOM 1136 C C . ILE A 1 141 ? 61.841 44.875 -41.039 1.00 78.94 141 ILE A C 1
ATOM 1138 O O . ILE A 1 141 ? 62.593 44.401 -41.890 1.00 78.94 141 ILE A O 1
ATOM 1142 N N . THR A 1 142 ? 61.494 44.192 -39.950 1.00 77.06 142 THR A N 1
ATOM 1143 C CA . THR A 1 142 ? 61.867 42.786 -39.712 1.00 77.06 142 THR A CA 1
ATOM 1144 C C . THR A 1 142 ? 60.606 41.952 -39.501 1.00 77.06 142 THR A C 1
ATOM 1146 O O . THR A 1 142 ? 59.677 42.408 -38.839 1.00 77.06 142 THR A O 1
ATOM 1149 N N . ILE A 1 143 ? 60.560 40.740 -40.046 1.00 76.50 143 ILE A N 1
ATOM 1150 C CA . ILE A 1 143 ? 59.463 39.779 -39.885 1.00 76.50 143 ILE A CA 1
ATOM 1151 C C . ILE A 1 143 ? 60.038 38.520 -39.230 1.00 76.50 143 ILE A C 1
ATOM 1153 O O . ILE A 1 143 ? 61.035 37.989 -39.714 1.00 76.50 143 ILE A O 1
ATOM 1157 N N . GLU A 1 144 ? 59.421 38.046 -38.145 1.00 64.38 144 GLU A N 1
ATOM 1158 C CA . GLU A 1 144 ? 59.823 36.825 -37.421 1.00 64.38 144 GLU A CA 1
ATOM 1159 C C . GLU A 1 144 ? 58.716 35.759 -37.488 1.00 64.38 144 GLU A C 1
ATOM 1161 O O . GLU A 1 144 ? 57.528 36.074 -37.371 1.00 64.38 144 GLU A O 1
ATOM 1166 N N . GLY A 1 145 ? 59.098 34.490 -37.668 1.00 56.19 145 GLY A N 1
ATOM 1167 C CA . GLY A 1 145 ? 58.193 33.381 -37.980 1.00 56.19 145 GLY A CA 1
ATOM 1168 C C . GLY A 1 145 ? 58.501 32.090 -37.212 1.00 56.19 145 GLY A C 1
ATOM 1169 O O . GLY A 1 145 ? 59.642 31.745 -36.917 1.00 56.19 145 GLY A O 1
ATOM 1170 N N . ILE A 1 146 ? 57.463 31.321 -36.869 1.00 39.38 146 ILE A N 1
ATOM 1171 C CA . ILE A 1 146 ? 57.634 30.087 -36.084 1.00 39.38 146 ILE A CA 1
ATOM 1172 C C . ILE A 1 146 ? 57.963 28.904 -37.016 1.00 39.38 146 ILE A C 1
ATOM 1174 O O . ILE A 1 146 ? 57.110 28.405 -37.745 1.00 39.38 146 ILE A O 1
ATOM 1178 N N . LYS A 1 147 ? 59.232 28.481 -36.967 1.00 43.69 147 LYS A N 1
ATOM 1179 C CA . LYS A 1 147 ? 59.929 27.524 -37.854 1.00 43.69 147 LYS A CA 1
ATOM 1180 C C . LYS A 1 147 ? 59.331 26.119 -38.026 1.00 43.69 147 LYS A C 1
ATOM 1182 O O . LYS A 1 147 ? 58.899 25.508 -37.052 1.00 43.69 147 LYS A O 1
ATOM 1187 N N . GLN A 1 148 ? 59.607 25.537 -39.203 1.00 30.53 148 GLN A N 1
ATOM 1188 C CA . GLN A 1 148 ? 60.389 24.289 -39.412 1.00 30.53 148 GLN A CA 1
ATOM 1189 C C . GLN A 1 148 ? 60.869 24.252 -40.891 1.00 30.53 148 GLN A C 1
ATOM 1191 O O . GLN A 1 148 ? 60.042 24.362 -41.785 1.00 30.53 148 GLN A O 1
ATOM 1196 N N . ASN A 1 149 ? 62.171 24.401 -41.193 1.00 33.31 149 ASN A N 1
ATOM 1197 C CA . ASN A 1 149 ? 63.245 23.375 -41.289 1.00 33.31 149 ASN A CA 1
ATOM 1198 C C . ASN A 1 149 ? 63.120 22.423 -42.510 1.00 33.31 149 ASN A C 1
ATOM 1200 O O . ASN A 1 149 ? 62.034 21.892 -42.696 1.00 33.31 149 ASN A O 1
ATOM 1204 N N . VAL A 1 150 ? 64.143 22.001 -43.285 1.00 38.50 150 VAL A N 1
ATOM 1205 C CA . VAL A 1 150 ? 65.554 22.366 -43.661 1.00 38.50 150 VAL A CA 1
ATOM 1206 C C . VAL A 1 150 ? 65.931 21.308 -44.756 1.00 38.50 150 VAL A C 1
ATOM 1208 O O . VAL A 1 150 ? 65.404 20.201 -44.679 1.00 38.50 150 VAL A O 1
ATOM 1211 N N . GLU A 1 151 ? 66.619 21.562 -45.883 1.00 33.59 151 GLU A N 1
ATOM 1212 C CA . GLU A 1 151 ? 68.083 21.716 -46.116 1.00 33.59 151 GLU A CA 1
ATOM 1213 C C . GLU A 1 151 ? 68.357 21.989 -47.634 1.00 33.59 151 GLU A C 1
ATOM 1215 O O . GLU A 1 151 ? 67.420 21.902 -48.428 1.00 33.59 151 GLU A O 1
ATOM 1220 N N . ASP A 1 152 ? 69.592 22.315 -48.062 1.00 37.19 152 ASP A N 1
ATOM 1221 C CA . ASP A 1 152 ? 69.922 22.763 -49.444 1.00 37.19 152 ASP A CA 1
ATOM 1222 C C . ASP A 1 152 ? 71.229 22.143 -50.009 1.00 37.19 152 ASP A C 1
ATOM 1224 O O . ASP A 1 152 ? 72.189 21.907 -49.277 1.00 37.19 152 ASP A O 1
ATOM 1228 N N . GLU A 1 153 ? 71.274 21.909 -51.327 1.00 37.09 153 GLU A N 1
ATOM 1229 C CA . GLU A 1 153 ? 72.349 21.230 -52.081 1.00 37.09 153 GLU A CA 1
ATOM 1230 C C . GLU A 1 153 ? 72.930 22.091 -53.239 1.00 37.09 153 GLU A C 1
ATOM 1232 O O . GLU A 1 153 ? 74.012 21.809 -53.761 1.00 37.09 153 GLU A O 1
ATOM 1237 N N . GLN A 1 154 ? 72.263 23.184 -53.642 1.00 44.16 154 GLN A N 1
ATOM 1238 C CA . GLN A 1 154 ? 72.438 23.800 -54.974 1.00 44.16 154 GLN A CA 1
ATOM 1239 C C . GLN A 1 154 ? 73.785 24.506 -55.241 1.00 44.16 154 GLN A C 1
ATOM 1241 O O . GLN A 1 154 ? 74.126 24.790 -56.392 1.00 44.16 154 GLN A O 1
ATOM 1246 N N . VAL A 1 155 ? 74.571 24.823 -54.209 1.00 47.97 155 VAL A N 1
ATOM 1247 C CA . VAL A 1 155 ? 75.749 25.708 -54.341 1.00 47.97 155 VAL A CA 1
ATOM 1248 C C . VAL A 1 155 ? 76.949 25.024 -55.023 1.00 47.97 155 VAL A C 1
ATOM 1250 O O . VAL A 1 155 ? 77.803 25.703 -55.599 1.00 47.97 155 VAL A O 1
ATOM 1253 N N . THR A 1 156 ? 77.014 23.688 -55.018 1.00 43.84 156 THR A N 1
ATOM 1254 C CA . THR A 1 156 ? 78.139 22.936 -55.613 1.00 43.84 156 THR A CA 1
ATOM 1255 C C . THR A 1 156 ? 78.001 22.765 -57.132 1.00 43.84 156 THR A C 1
ATOM 1257 O O . THR A 1 156 ? 79.006 22.756 -57.850 1.00 43.84 156 THR A O 1
ATOM 1260 N N . GLU A 1 157 ? 76.771 22.684 -57.646 1.00 46.06 157 GLU A N 1
ATOM 1261 C CA . GLU A 1 157 ? 76.502 22.289 -59.036 1.00 46.06 157 GLU A CA 1
ATOM 1262 C C . GLU A 1 157 ? 76.927 23.361 -60.055 1.00 46.06 157 GLU A C 1
ATOM 1264 O O . GLU A 1 157 ? 77.519 23.050 -61.093 1.00 46.06 157 GLU A O 1
ATOM 1269 N N . LYS A 1 158 ? 76.779 24.642 -59.690 1.00 50.91 158 LYS A N 1
ATOM 1270 C CA . LYS A 1 158 ? 77.083 25.824 -60.524 1.00 50.91 158 LYS A CA 1
ATOM 1271 C C . LYS A 1 158 ? 78.516 25.938 -61.055 1.00 50.91 158 LYS A C 1
ATOM 1273 O O . LYS A 1 158 ? 78.790 26.755 -61.931 1.00 50.91 158 LYS A O 1
ATOM 1278 N N . ARG A 1 159 ? 79.460 25.135 -60.546 1.00 40.47 159 ARG A N 1
ATOM 1279 C CA . ARG A 1 159 ? 80.842 25.057 -61.066 1.00 40.47 159 ARG A CA 1
ATOM 1280 C C . ARG A 1 159 ? 81.099 23.866 -61.997 1.00 40.47 159 ARG A C 1
ATOM 1282 O O . ARG A 1 159 ? 82.140 23.848 -62.649 1.00 40.47 159 ARG A O 1
ATOM 1289 N N . ARG A 1 160 ? 80.165 22.916 -62.116 1.00 43.88 160 ARG A N 1
ATOM 1290 C CA . ARG A 1 160 ? 80.145 21.908 -63.194 1.00 43.88 160 ARG A CA 1
ATOM 1291 C C . ARG A 1 160 ? 79.475 22.451 -64.453 1.00 43.88 160 ARG A C 1
ATOM 1293 O O . ARG A 1 160 ? 80.005 22.243 -65.542 1.00 43.88 160 ARG A O 1
ATOM 1300 N N . GLU A 1 161 ? 78.370 23.183 -64.291 1.00 46.91 161 GLU A N 1
ATOM 1301 C CA . GLU A 1 161 ? 77.549 23.749 -65.377 1.00 46.91 161 GLU A CA 1
ATOM 1302 C C . GLU A 1 161 ? 78.385 24.441 -66.468 1.00 46.91 161 GLU A C 1
ATOM 1304 O O . GLU A 1 161 ? 78.247 24.133 -67.648 1.00 46.91 161 GLU A O 1
ATOM 1309 N N . ILE A 1 162 ? 79.329 25.306 -66.081 1.00 50.16 162 ILE A N 1
ATOM 1310 C CA . ILE A 1 162 ? 80.160 26.085 -67.019 1.00 50.16 162 ILE A CA 1
ATOM 1311 C C . ILE A 1 162 ? 81.095 25.196 -67.862 1.00 50.16 162 ILE A C 1
ATOM 1313 O O . ILE A 1 162 ? 81.442 25.563 -68.983 1.00 50.16 162 ILE A O 1
ATOM 1317 N N . LYS A 1 163 ? 81.496 24.015 -67.368 1.00 42.56 163 LYS A N 1
ATOM 1318 C CA . LYS A 1 163 ? 82.283 23.064 -68.169 1.00 42.56 163 LYS A CA 1
ATOM 1319 C C . LYS A 1 163 ? 81.387 22.231 -69.090 1.00 42.56 163 LYS A C 1
ATOM 1321 O O . LYS A 1 163 ? 81.755 22.017 -70.241 1.00 42.56 163 LYS A O 1
ATOM 1326 N N . ALA A 1 164 ? 80.207 21.833 -68.611 1.00 48.50 164 ALA A N 1
ATOM 1327 C CA . ALA A 1 164 ? 79.203 21.161 -69.435 1.00 48.50 164 ALA A CA 1
ATOM 1328 C C . ALA A 1 164 ? 78.735 22.043 -70.610 1.00 48.50 164 ALA A C 1
ATOM 1330 O O . ALA A 1 164 ? 78.529 21.527 -71.702 1.00 48.50 164 ALA A O 1
ATOM 1331 N N . PHE A 1 165 ? 78.667 23.367 -70.418 1.00 44.50 165 PHE A N 1
ATOM 1332 C CA . PHE A 1 165 ? 78.240 24.355 -71.420 1.00 44.50 165 PHE A CA 1
ATOM 1333 C C . PHE A 1 165 ? 79.018 24.315 -72.754 1.00 44.50 165 PHE A C 1
ATOM 1335 O O . PHE A 1 165 ? 78.483 24.693 -73.791 1.00 44.50 165 PHE A O 1
ATOM 1342 N N . VAL A 1 166 ? 80.274 23.849 -72.754 1.00 49.25 166 VAL A N 1
ATOM 1343 C CA . VAL A 1 166 ? 81.094 23.728 -73.980 1.00 49.25 166 VAL A CA 1
ATOM 1344 C C . VAL A 1 166 ? 80.983 22.333 -74.612 1.00 49.25 166 VAL A C 1
ATOM 1346 O O . VAL A 1 166 ? 81.180 22.176 -75.814 1.00 49.25 166 VAL A O 1
ATOM 1349 N N . GLU A 1 167 ? 80.627 21.312 -73.830 1.00 48.62 167 GLU A N 1
ATOM 1350 C CA . GLU A 1 167 ? 80.328 19.969 -74.346 1.00 48.62 167 GLU A CA 1
ATOM 1351 C C . GLU A 1 167 ? 78.876 19.869 -74.865 1.00 48.62 167 GLU A C 1
ATOM 1353 O O . GLU A 1 167 ? 78.592 19.035 -75.722 1.00 48.62 167 GLU A O 1
ATOM 1358 N N . SER A 1 168 ? 77.976 20.768 -74.440 1.00 48.97 168 SER A N 1
ATOM 1359 C CA . SER A 1 168 ? 76.556 20.791 -74.826 1.00 48.97 168 SER A CA 1
ATOM 1360 C C . SER A 1 168 ? 76.235 21.308 -76.238 1.00 48.97 168 SER A C 1
ATOM 1362 O O . SER A 1 168 ? 75.072 21.260 -76.626 1.00 48.97 168 SER A O 1
ATOM 1364 N N . GLU A 1 169 ? 77.213 21.777 -77.023 1.00 62.00 169 GLU A N 1
ATOM 1365 C CA . GLU A 1 169 ? 77.000 22.106 -78.451 1.00 62.00 169 GLU A CA 1
ATOM 1366 C C . GLU A 1 169 ? 77.221 20.915 -79.406 1.00 62.00 169 GLU A C 1
ATOM 1368 O O . GLU A 1 169 ? 76.935 21.030 -80.599 1.00 62.00 169 GLU A O 1
ATOM 1373 N N . LYS A 1 170 ? 77.720 19.767 -78.922 1.00 81.81 170 LYS A N 1
ATOM 1374 C CA . LYS A 1 170 ? 77.887 18.551 -79.737 1.00 81.81 170 LYS A CA 1
ATOM 1375 C C . LYS A 1 170 ? 76.809 17.510 -79.453 1.00 81.81 170 LYS A C 1
ATOM 1377 O O . LYS A 1 170 ? 76.455 17.245 -78.306 1.00 81.81 170 LYS A O 1
ATOM 1382 N N . THR A 1 171 ? 76.372 16.817 -80.498 1.00 88.69 171 THR A N 1
ATOM 1383 C CA . THR A 1 171 ? 75.373 15.752 -80.392 1.00 88.69 171 THR A CA 1
ATOM 1384 C C . THR A 1 171 ? 76.028 14.478 -79.855 1.00 88.69 171 THR A C 1
ATOM 1386 O O . THR A 1 171 ? 76.759 13.802 -80.573 1.00 88.69 171 THR A O 1
ATOM 1389 N N . ALA A 1 172 ? 75.799 14.116 -78.592 1.00 91.31 172 ALA A N 1
ATOM 1390 C CA . ALA A 1 172 ? 76.304 12.854 -78.037 1.00 91.31 172 ALA A CA 1
ATOM 1391 C C . ALA A 1 172 ? 75.688 11.631 -78.749 1.00 91.31 172 ALA A C 1
ATOM 1393 O O . ALA A 1 172 ? 74.514 11.660 -79.108 1.00 91.31 172 ALA A O 1
ATOM 1394 N N . ILE A 1 173 ? 76.450 10.543 -78.931 1.00 94.31 173 ILE A N 1
ATOM 1395 C CA . ILE A 1 173 ? 75.932 9.271 -79.489 1.00 94.31 173 ILE A CA 1
ATOM 1396 C C . ILE A 1 173 ? 75.263 8.409 -78.402 1.00 94.31 173 ILE A C 1
ATOM 1398 O O . ILE A 1 173 ? 74.282 7.709 -78.662 1.00 94.31 173 ILE A O 1
ATOM 1402 N N . MET A 1 174 ? 75.781 8.461 -77.174 1.00 93.50 174 MET A N 1
ATOM 1403 C CA . MET A 1 174 ? 75.176 7.814 -76.005 1.00 93.50 174 MET A CA 1
ATOM 1404 C C . MET A 1 174 ? 74.026 8.675 -75.461 1.00 93.50 174 MET A C 1
ATOM 1406 O O . MET A 1 174 ? 74.125 9.902 -75.468 1.00 93.50 174 MET A O 1
ATOM 1410 N N . GLY A 1 175 ? 72.961 8.055 -74.947 1.00 89.56 175 GLY A N 1
ATOM 1411 C CA . GLY A 1 175 ? 71.849 8.760 -74.295 1.00 89.56 175 GLY A CA 1
ATOM 1412 C C . GLY A 1 175 ? 70.455 8.354 -74.780 1.00 89.56 175 GLY A C 1
ATOM 1413 O O . GLY A 1 175 ? 70.257 7.279 -75.340 1.00 89.56 175 GLY A O 1
ATOM 1414 N N . ARG A 1 176 ? 69.466 9.224 -74.536 1.00 83.38 176 ARG A N 1
ATOM 1415 C CA . ARG A 1 176 ? 68.060 9.032 -74.940 1.00 83.38 176 ARG A CA 1
ATOM 1416 C C . ARG A 1 176 ? 67.783 9.701 -76.288 1.00 83.38 176 ARG A C 1
ATOM 1418 O O . ARG A 1 176 ? 68.376 10.732 -76.585 1.00 83.38 176 ARG A O 1
ATOM 1425 N N . ALA A 1 177 ? 66.860 9.137 -77.066 1.00 86.69 177 ALA A N 1
ATOM 1426 C CA . ALA A 1 177 ? 66.383 9.770 -78.295 1.00 86.69 177 ALA A CA 1
ATOM 1427 C C . ALA A 1 177 ? 65.664 11.101 -78.013 1.00 86.69 177 ALA A C 1
ATOM 1429 O O . ALA A 1 177 ? 64.931 11.219 -77.031 1.00 86.69 177 ALA A O 1
ATOM 1430 N N . GLU A 1 178 ? 65.836 12.067 -78.914 1.00 88.12 178 GLU A N 1
ATOM 1431 C CA . GLU A 1 178 ? 65.169 13.375 -78.889 1.00 88.12 178 GLU A CA 1
ATOM 1432 C C . GLU A 1 178 ? 63.993 13.458 -79.879 1.00 88.12 178 GLU A C 1
ATOM 1434 O O . GLU A 1 178 ? 63.158 14.352 -79.754 1.00 88.12 178 GLU A O 1
ATOM 1439 N N . ILE A 1 179 ? 63.889 12.523 -80.835 1.00 85.06 179 ILE A N 1
ATOM 1440 C CA . ILE A 1 179 ? 62.649 12.282 -81.595 1.00 85.06 179 ILE A CA 1
ATOM 1441 C C . ILE A 1 179 ? 61.870 11.112 -80.997 1.00 85.06 179 ILE A C 1
ATOM 1443 O O . ILE A 1 179 ? 62.426 10.191 -80.399 1.00 85.06 179 ILE A O 1
ATOM 1447 N N . THR A 1 180 ? 60.560 11.118 -81.206 1.00 82.44 180 THR A N 1
ATOM 1448 C CA . THR A 1 180 ? 59.675 10.014 -80.814 1.00 82.44 180 THR A CA 1
ATOM 1449 C C . THR A 1 180 ? 59.715 8.852 -81.814 1.00 82.44 180 THR A C 1
ATOM 1451 O O . THR A 1 180 ? 59.955 9.048 -83.008 1.00 82.44 180 THR A O 1
ATOM 1454 N N . ARG A 1 181 ? 59.353 7.642 -81.353 1.00 82.19 181 ARG A N 1
ATOM 1455 C CA . ARG A 1 181 ? 59.064 6.481 -82.223 1.00 82.19 181 ARG A CA 1
ATOM 1456 C C . ARG A 1 181 ? 58.058 6.855 -83.336 1.00 82.19 181 ARG A C 1
ATOM 1458 O O . ARG A 1 181 ? 58.256 6.497 -84.492 1.00 82.19 181 ARG A O 1
ATOM 1465 N N . GLY A 1 182 ? 57.041 7.670 -83.026 1.00 71.44 182 GLY A N 1
ATOM 1466 C CA . GLY A 1 182 ? 56.067 8.188 -84.002 1.00 71.44 182 GLY A CA 1
ATOM 1467 C C . GLY A 1 182 ? 56.660 9.135 -85.060 1.00 71.44 182 GLY A C 1
ATOM 1468 O O . GLY A 1 182 ? 56.271 9.075 -86.226 1.00 71.44 182 GLY A O 1
ATOM 1469 N N . GLN A 1 183 ? 57.639 9.972 -84.705 1.00 82.50 183 GLN A N 1
ATOM 1470 C CA . GLN A 1 183 ? 58.378 10.806 -85.668 1.00 82.50 183 GLN A CA 1
ATOM 1471 C C . GLN A 1 183 ? 59.298 9.971 -86.563 1.00 82.50 183 GLN A C 1
ATOM 1473 O O . GLN A 1 183 ? 59.311 10.181 -87.774 1.00 82.50 183 GLN A O 1
ATOM 1478 N N . ALA A 1 184 ? 59.998 8.977 -86.009 1.00 85.44 184 ALA A N 1
ATOM 1479 C CA . ALA A 1 184 ? 60.801 8.037 -86.794 1.00 85.44 184 ALA A CA 1
ATOM 1480 C C . ALA A 1 184 ? 59.935 7.219 -87.772 1.00 85.44 184 ALA A C 1
ATOM 1482 O O . ALA A 1 184 ? 60.248 7.143 -88.963 1.00 85.44 184 ALA A O 1
ATOM 1483 N N . PHE A 1 185 ? 58.793 6.700 -87.303 1.00 86.75 185 PHE A N 1
ATOM 1484 C CA . PHE A 1 185 ? 57.774 6.059 -88.139 1.00 86.75 185 PHE A CA 1
ATOM 1485 C C . PHE A 1 185 ? 57.335 6.982 -89.281 1.00 86.75 185 PHE A C 1
ATOM 1487 O O . PHE A 1 185 ? 57.366 6.589 -90.447 1.00 86.75 185 PHE A O 1
ATOM 1494 N N . SER A 1 186 ? 56.980 8.228 -88.957 1.00 83.38 186 SER A N 1
ATOM 1495 C CA . SER A 1 186 ? 56.487 9.207 -89.933 1.00 83.38 186 SER A CA 1
ATOM 1496 C C . SER A 1 186 ? 57.566 9.575 -90.956 1.00 83.38 186 SER A C 1
ATOM 1498 O O . SER A 1 186 ? 57.273 9.662 -92.147 1.00 83.38 186 SER A O 1
ATOM 1500 N N . TYR A 1 187 ? 58.829 9.696 -90.534 1.00 92.75 187 TYR A N 1
ATOM 1501 C CA . TYR A 1 187 ? 59.953 9.989 -91.422 1.00 92.75 187 TYR A CA 1
ATOM 1502 C C . TYR A 1 187 ? 60.242 8.835 -92.392 1.00 92.75 187 TYR A C 1
ATOM 1504 O O . TYR A 1 187 ? 60.360 9.059 -93.600 1.00 92.75 187 TYR A O 1
ATOM 1512 N N . LEU A 1 188 ? 60.297 7.592 -91.899 1.00 93.00 188 LEU A N 1
ATOM 1513 C CA . LEU A 1 188 ? 60.472 6.415 -92.753 1.00 93.00 188 LEU A CA 1
ATOM 1514 C C . LEU A 1 188 ? 59.257 6.217 -93.672 1.00 93.00 188 LEU A C 1
ATOM 1516 O O . LEU A 1 188 ? 59.447 5.988 -94.865 1.00 93.00 188 LEU A O 1
ATOM 1520 N N . LYS A 1 189 ? 58.019 6.404 -93.195 1.00 89.19 189 LYS A N 1
ATOM 1521 C CA . LYS A 1 189 ? 56.817 6.297 -94.040 1.00 89.19 189 LYS A CA 1
ATOM 1522 C C . LYS A 1 189 ? 56.782 7.356 -95.146 1.00 89.19 189 LYS A C 1
ATOM 1524 O O . LYS A 1 189 ? 56.486 7.018 -96.290 1.00 89.19 189 LYS A O 1
ATOM 1529 N N . LEU A 1 190 ? 57.144 8.603 -94.836 1.00 89.12 190 LEU A N 1
ATOM 1530 C CA . LEU A 1 190 ? 57.245 9.705 -95.800 1.00 89.12 190 LEU A CA 1
ATOM 1531 C C . LEU A 1 190 ? 58.285 9.422 -96.898 1.00 89.12 190 LEU A C 1
ATOM 1533 O O . LEU A 1 190 ? 58.099 9.802 -98.053 1.00 89.12 190 LEU A O 1
ATOM 1537 N N . ARG A 1 191 ? 59.392 8.755 -96.551 1.00 92.88 191 ARG A N 1
ATOM 1538 C CA . ARG A 1 191 ? 60.529 8.528 -97.461 1.00 92.88 191 ARG A CA 1
ATOM 1539 C C . ARG A 1 191 ? 60.493 7.164 -98.157 1.00 92.88 191 ARG A C 1
ATOM 1541 O O . ARG A 1 191 ? 61.062 7.035 -99.243 1.00 92.88 191 ARG A O 1
ATOM 1548 N N . ASN A 1 192 ? 59.801 6.174 -97.594 1.00 92.00 192 ASN A N 1
ATOM 1549 C CA . ASN A 1 192 ? 59.606 4.829 -98.137 1.00 92.00 192 ASN A CA 1
ATOM 1550 C C . ASN A 1 192 ? 58.172 4.318 -97.878 1.00 92.00 192 ASN A C 1
ATOM 1552 O O . ASN A 1 192 ? 57.933 3.374 -97.125 1.00 92.00 192 ASN A O 1
ATOM 1556 N N . PHE A 1 193 ? 57.202 4.944 -98.549 1.00 86.75 193 PHE A N 1
ATOM 1557 C CA . PHE A 1 193 ? 55.771 4.647 -98.407 1.00 86.75 193 PHE A CA 1
ATOM 1558 C C . PHE A 1 193 ? 55.379 3.191 -98.732 1.00 86.75 193 PHE A C 1
ATOM 1560 O O . PHE A 1 193 ? 54.314 2.748 -98.298 1.00 86.75 193 PHE A O 1
ATOM 1567 N N . GLN A 1 194 ? 56.221 2.458 -99.476 1.00 88.88 194 GLN A N 1
ATOM 1568 C CA . GLN A 1 194 ? 55.983 1.072 -99.894 1.00 88.88 194 GLN A CA 1
ATOM 1569 C C . GLN A 1 194 ? 56.091 0.056 -98.749 1.00 88.88 194 GLN A C 1
ATOM 1571 O O . GLN A 1 194 ? 55.477 -1.006 -98.833 1.00 88.88 194 GLN A O 1
ATOM 1576 N N . LYS A 1 195 ? 56.832 0.354 -97.672 1.00 87.81 195 LYS A N 1
ATOM 1577 C CA . LYS A 1 195 ? 56.850 -0.513 -96.484 1.00 87.81 195 LYS A CA 1
ATOM 1578 C C . LYS A 1 195 ? 55.509 -0.397 -95.744 1.00 87.81 195 LYS A C 1
ATOM 1580 O O . LYS A 1 195 ? 54.936 0.697 -95.638 1.00 87.81 195 LYS A O 1
ATOM 1585 N N . SER A 1 196 ? 54.980 -1.525 -95.264 1.00 84.81 196 SER A N 1
ATOM 1586 C CA . SER A 1 196 ? 53.721 -1.549 -94.507 1.00 84.81 196 SER A CA 1
ATOM 1587 C C . SER A 1 196 ? 53.877 -0.804 -93.179 1.00 84.81 196 SER A C 1
ATOM 1589 O O . SER A 1 196 ? 54.985 -0.661 -92.664 1.00 84.81 196 SER A O 1
ATOM 1591 N N . ASN A 1 197 ? 52.769 -0.314 -92.620 1.00 75.00 197 ASN A N 1
ATOM 1592 C CA . ASN A 1 197 ? 52.815 0.396 -91.340 1.00 75.00 197 ASN A CA 1
ATOM 1593 C C . ASN A 1 197 ? 53.335 -0.538 -90.233 1.00 75.00 197 ASN A C 1
ATOM 1595 O O . ASN A 1 197 ? 54.251 -0.168 -89.516 1.00 75.00 197 ASN A O 1
ATOM 1599 N N . GLU A 1 198 ? 52.851 -1.781 -90.191 1.00 75.50 198 GLU A N 1
ATOM 1600 C CA . GLU A 1 198 ? 53.346 -2.844 -89.306 1.00 75.50 198 GLU A CA 1
ATOM 1601 C C . GLU A 1 198 ? 54.869 -3.052 -89.411 1.00 75.50 198 GLU A C 1
ATOM 1603 O O . GLU A 1 198 ? 55.561 -3.038 -88.396 1.00 75.50 198 GLU A O 1
ATOM 1608 N N . TYR A 1 199 ? 55.419 -3.166 -90.630 1.00 87.50 199 TYR A N 1
ATOM 1609 C CA . TYR A 1 199 ? 56.866 -3.309 -90.832 1.00 87.50 199 TYR A CA 1
ATOM 1610 C C . TYR A 1 199 ? 57.630 -2.099 -90.282 1.00 87.50 199 TYR A C 1
ATOM 1612 O O . TYR A 1 199 ? 58.650 -2.267 -89.621 1.00 87.50 199 TYR A O 1
ATOM 1620 N N . ILE A 1 200 ? 57.145 -0.879 -90.537 1.00 86.62 200 ILE A N 1
ATOM 1621 C CA . ILE A 1 200 ? 57.790 0.360 -90.078 1.00 86.62 200 ILE A CA 1
ATOM 1622 C C . ILE A 1 200 ? 57.731 0.470 -88.548 1.00 86.62 200 ILE A C 1
ATOM 1624 O O . ILE A 1 200 ? 58.748 0.788 -87.938 1.00 86.62 200 ILE A O 1
ATOM 1628 N N . SER A 1 201 ? 56.588 0.169 -87.924 1.00 78.12 201 SER A N 1
ATOM 1629 C CA . SER A 1 201 ? 56.438 0.153 -86.463 1.00 78.12 201 SER A CA 1
ATOM 1630 C C . SER A 1 201 ? 57.366 -0.874 -85.816 1.00 78.12 201 SER A C 1
ATOM 1632 O O . SER A 1 201 ? 58.113 -0.519 -84.908 1.00 78.12 201 SER A O 1
ATOM 1634 N N . ASN A 1 202 ? 57.398 -2.111 -86.322 1.00 82.75 202 ASN A N 1
ATOM 1635 C CA . ASN A 1 202 ? 58.276 -3.161 -85.799 1.00 82.75 202 ASN A CA 1
ATOM 1636 C C . ASN A 1 202 ? 59.760 -2.797 -85.981 1.00 82.75 202 ASN A C 1
ATOM 1638 O O . ASN A 1 202 ? 60.546 -2.935 -85.047 1.00 82.75 202 ASN A O 1
ATOM 1642 N N . PHE A 1 203 ? 60.139 -2.247 -87.141 1.00 92.94 203 PHE A N 1
ATOM 1643 C CA . PHE A 1 203 ? 61.505 -1.786 -87.400 1.00 92.94 203 PHE A CA 1
ATOM 1644 C C . PHE A 1 203 ? 61.937 -0.676 -86.432 1.00 92.94 203 PHE A C 1
ATOM 1646 O O . PHE A 1 203 ? 63.007 -0.760 -85.830 1.00 92.94 203 PHE A O 1
ATOM 1653 N N . VAL A 1 204 ? 61.105 0.356 -86.258 1.00 89.94 204 VAL A N 1
ATOM 1654 C CA . VAL A 1 204 ? 61.375 1.464 -85.330 1.00 89.94 204 VAL A CA 1
ATOM 1655 C C . VAL A 1 204 ? 61.441 0.961 -83.887 1.00 89.94 204 VAL A C 1
ATOM 1657 O O . VAL A 1 204 ? 62.355 1.346 -83.160 1.00 89.94 204 VAL A O 1
ATOM 1660 N N . ASN A 1 205 ? 60.544 0.058 -83.484 1.00 85.44 205 ASN A N 1
ATOM 1661 C CA . ASN A 1 205 ? 60.568 -0.532 -82.148 1.00 85.44 205 ASN A CA 1
ATOM 1662 C C . ASN A 1 205 ? 61.870 -1.304 -81.892 1.00 85.44 205 ASN A C 1
ATOM 1664 O O . ASN A 1 205 ? 62.503 -1.045 -80.874 1.00 85.44 205 ASN A O 1
ATOM 1668 N N . TRP A 1 206 ? 62.352 -2.130 -82.828 1.00 92.94 206 TRP A N 1
ATOM 1669 C CA . TRP A 1 206 ? 63.635 -2.830 -82.674 1.00 92.94 206 TRP A CA 1
ATOM 1670 C C . TRP A 1 206 ? 64.853 -1.893 -82.615 1.00 92.94 206 TRP A C 1
ATOM 1672 O O . TRP A 1 206 ? 65.769 -2.153 -81.835 1.00 92.94 206 TRP A O 1
ATOM 1682 N N . VAL A 1 207 ? 64.882 -0.791 -83.383 1.00 94.88 207 VAL A N 1
ATOM 1683 C CA . VAL A 1 207 ? 65.961 0.218 -83.267 1.00 94.88 207 VAL A CA 1
ATOM 1684 C C . VAL A 1 207 ? 65.959 0.873 -81.885 1.00 94.88 207 VAL A C 1
ATOM 1686 O O . VAL A 1 207 ? 67.023 1.091 -81.304 1.00 94.88 207 VAL A O 1
ATOM 1689 N N . TRP A 1 208 ? 64.777 1.143 -81.330 1.00 92.69 208 TRP A N 1
ATOM 1690 C CA . TRP A 1 208 ? 64.651 1.659 -79.972 1.00 92.69 208 TRP A CA 1
ATOM 1691 C C . TRP A 1 208 ? 65.007 0.625 -78.898 1.00 92.69 208 TRP A C 1
ATOM 1693 O O . TRP A 1 208 ? 65.800 0.949 -78.023 1.00 92.69 208 TRP A O 1
ATOM 1703 N N . GLU A 1 209 ? 64.510 -0.610 -78.976 1.00 88.81 209 GLU A N 1
ATOM 1704 C CA . GLU A 1 209 ? 64.802 -1.682 -78.010 1.00 88.81 209 GLU A CA 1
ATOM 1705 C C . GLU A 1 209 ? 66.300 -1.992 -77.903 1.00 88.81 209 GLU A C 1
ATOM 1707 O O . GLU A 1 209 ? 66.841 -2.078 -76.801 1.00 88.81 209 GLU A O 1
ATOM 1712 N N . GLU A 1 210 ? 66.984 -2.168 -79.036 1.00 95.56 210 GLU A N 1
ATOM 1713 C CA . GLU A 1 210 ? 68.416 -2.484 -79.047 1.00 95.56 210 GLU A CA 1
ATOM 1714 C C . GLU A 1 210 ? 69.270 -1.256 -78.673 1.00 95.56 210 GLU A C 1
ATOM 1716 O O . GLU A 1 210 ? 70.300 -1.405 -78.015 1.00 95.56 210 GLU A O 1
ATOM 1721 N N . GLY A 1 211 ? 68.828 -0.039 -79.021 1.00 93.56 211 GLY A N 1
ATOM 1722 C CA . GLY A 1 211 ? 69.507 1.214 -78.666 1.00 93.56 211 GLY A CA 1
ATOM 1723 C C . GLY A 1 211 ? 69.405 1.537 -77.177 1.00 93.56 211 GLY A C 1
ATOM 1724 O O . GLY A 1 211 ? 70.428 1.671 -76.500 1.00 93.56 211 GLY A O 1
ATOM 1725 N N . GLU A 1 212 ? 68.178 1.568 -76.645 1.00 91.94 212 GLU A N 1
ATOM 1726 C CA . GLU A 1 212 ? 67.890 1.770 -75.219 1.00 91.94 212 GLU A CA 1
ATOM 1727 C C . GLU A 1 212 ? 68.590 0.697 -74.361 1.00 91.94 212 GLU A C 1
ATOM 1729 O O . GLU A 1 212 ? 69.126 1.024 -73.301 1.00 91.94 212 GLU A O 1
ATOM 1734 N N . ALA A 1 213 ? 68.680 -0.554 -74.835 1.00 90.81 213 ALA A N 1
ATOM 1735 C CA . ALA A 1 213 ? 69.393 -1.620 -74.131 1.00 90.81 213 ALA A CA 1
ATOM 1736 C C . ALA A 1 213 ? 70.922 -1.449 -74.095 1.00 90.81 213 ALA A C 1
ATOM 1738 O O . ALA A 1 213 ? 71.545 -1.849 -73.113 1.00 90.81 213 ALA A O 1
ATOM 1739 N N . GLU A 1 214 ? 71.546 -0.876 -75.128 1.00 94.12 214 GLU A N 1
ATOM 1740 C CA . GLU A 1 214 ? 72.998 -0.633 -75.161 1.00 94.12 214 GLU A CA 1
ATOM 1741 C C . GLU A 1 214 ? 73.405 0.755 -74.624 1.00 94.12 214 GLU A C 1
ATOM 1743 O O . GLU A 1 214 ? 74.594 0.994 -74.386 1.00 94.12 214 GLU A O 1
ATOM 1748 N N . GLY A 1 215 ? 72.443 1.655 -74.384 1.00 90.56 215 GLY A N 1
ATOM 1749 C CA . GLY A 1 215 ? 72.669 3.051 -73.982 1.00 90.56 215 GLY A CA 1
ATOM 1750 C C . GLY A 1 215 ? 72.975 3.999 -75.151 1.00 90.56 215 GLY A C 1
ATOM 1751 O O . GLY A 1 215 ? 73.374 5.144 -74.934 1.00 90.56 215 GLY A O 1
ATOM 1752 N N . ILE A 1 216 ? 72.800 3.520 -76.383 1.00 96.44 216 ILE A N 1
ATOM 1753 C CA . ILE A 1 216 ? 72.974 4.273 -77.627 1.00 96.44 216 ILE A CA 1
ATOM 1754 C C . ILE A 1 216 ? 71.672 4.985 -77.958 1.00 96.44 216 ILE A C 1
ATOM 1756 O O . ILE A 1 216 ? 70.610 4.367 -77.928 1.00 96.44 216 ILE A O 1
ATOM 1760 N N . ARG A 1 217 ? 71.757 6.256 -78.354 1.00 96.75 217 ARG A N 1
ATOM 1761 C CA . ARG A 1 217 ? 70.605 7.026 -78.825 1.00 96.75 217 ARG A CA 1
ATOM 1762 C C . ARG A 1 217 ? 69.917 6.336 -80.016 1.00 96.75 217 ARG A C 1
ATOM 1764 O O . ARG A 1 217 ? 70.509 6.277 -81.100 1.00 96.75 217 ARG A O 1
ATOM 1771 N N . PRO A 1 218 ? 68.657 5.881 -79.875 1.00 94.75 218 PRO A N 1
ATOM 1772 C CA . PRO A 1 218 ? 67.945 5.235 -80.974 1.00 94.75 218 PRO A CA 1
ATOM 1773 C C . PRO A 1 218 ? 67.718 6.124 -82.194 1.00 94.75 218 PRO A C 1
ATOM 1775 O O . PRO A 1 218 ? 67.657 5.620 -83.308 1.00 94.75 218 PRO A O 1
ATOM 1778 N N . ASP A 1 219 ? 67.604 7.439 -82.008 1.00 93.81 219 ASP A N 1
ATOM 1779 C CA . ASP A 1 219 ? 67.374 8.385 -83.099 1.00 93.81 219 ASP A CA 1
ATOM 1780 C C . ASP A 1 219 ? 68.622 8.626 -83.951 1.00 93.81 219 ASP A C 1
ATOM 1782 O O . ASP A 1 219 ? 68.510 8.698 -85.174 1.00 93.81 219 ASP A O 1
ATOM 1786 N N . ILE A 1 220 ? 69.809 8.646 -83.334 1.00 96.44 220 ILE A N 1
ATOM 1787 C CA . ILE A 1 220 ? 71.094 8.622 -84.044 1.00 96.44 220 ILE A CA 1
ATOM 1788 C C . ILE A 1 220 ? 71.238 7.315 -84.828 1.00 96.44 220 ILE A C 1
ATOM 1790 O O . ILE A 1 220 ? 71.515 7.354 -86.026 1.00 96.44 220 ILE A O 1
ATOM 1794 N N . ALA A 1 221 ? 71.005 6.165 -84.184 1.00 96.44 221 ALA A N 1
ATOM 1795 C CA . ALA A 1 221 ? 71.090 4.858 -84.838 1.00 96.44 221 ALA A CA 1
ATOM 1796 C C . ALA A 1 221 ? 70.085 4.731 -85.999 1.00 96.44 221 ALA A C 1
ATOM 1798 O O . ALA A 1 221 ? 70.440 4.285 -87.088 1.00 96.44 221 ALA A O 1
ATOM 1799 N N . PHE A 1 222 ? 68.848 5.194 -85.805 1.00 97.25 222 PHE A N 1
ATOM 1800 C CA . PHE A 1 222 ? 67.820 5.260 -86.840 1.00 97.25 222 PHE A CA 1
ATOM 1801 C C . PHE A 1 222 ? 68.243 6.167 -88.001 1.00 97.25 222 PHE A C 1
ATOM 1803 O O . PHE A 1 222 ? 68.227 5.726 -89.149 1.00 97.25 222 PHE A O 1
ATOM 1810 N N . ALA A 1 223 ? 68.658 7.409 -87.734 1.00 96.31 223 ALA A N 1
ATOM 1811 C CA . ALA A 1 223 ? 69.071 8.353 -88.771 1.00 96.31 223 ALA A CA 1
ATOM 1812 C C . ALA A 1 223 ? 70.299 7.855 -89.553 1.00 96.31 223 ALA A C 1
ATOM 1814 O O . ALA A 1 223 ? 70.330 7.973 -90.780 1.00 96.31 223 ALA A O 1
ATOM 1815 N N . GLN A 1 224 ? 71.260 7.222 -88.874 1.00 95.56 224 GLN A N 1
ATOM 1816 C CA . GLN A 1 224 ? 72.385 6.538 -89.505 1.00 95.56 224 GLN A CA 1
ATOM 1817 C C . GLN A 1 224 ? 71.903 5.411 -90.429 1.00 95.56 224 GLN A C 1
ATOM 1819 O O . GLN A 1 224 ? 72.214 5.425 -91.617 1.00 95.56 224 GLN A O 1
ATOM 1824 N N . ILE A 1 225 ? 71.066 4.493 -89.940 1.00 96.62 225 ILE A N 1
ATOM 1825 C CA . ILE A 1 225 ? 70.494 3.409 -90.753 1.00 96.62 225 ILE A CA 1
ATOM 1826 C C . ILE A 1 225 ? 69.717 3.964 -91.962 1.00 96.62 225 ILE A C 1
ATOM 1828 O O . ILE A 1 225 ? 69.835 3.435 -93.069 1.00 96.62 225 ILE A O 1
ATOM 1832 N N . MET A 1 226 ? 68.961 5.056 -91.808 1.00 96.38 226 MET A N 1
ATOM 1833 C CA . MET A 1 226 ? 68.264 5.716 -92.921 1.00 96.38 226 MET A CA 1
ATOM 1834 C C . MET A 1 226 ? 69.234 6.313 -93.961 1.00 96.38 226 MET A C 1
ATOM 1836 O O . MET A 1 226 ? 68.935 6.246 -95.156 1.00 96.38 226 MET A O 1
ATOM 1840 N N . LYS A 1 227 ? 70.381 6.868 -93.537 1.00 93.19 227 LYS A N 1
ATOM 1841 C CA . LYS A 1 227 ? 71.448 7.398 -94.412 1.00 93.19 227 LYS A CA 1
ATOM 1842 C C . LYS A 1 227 ? 72.127 6.262 -95.190 1.00 93.19 227 LYS A C 1
ATOM 1844 O O . LYS A 1 227 ? 72.192 6.344 -96.413 1.00 93.19 227 LYS A O 1
ATOM 1849 N N . GLU A 1 228 ? 72.546 5.195 -94.508 1.00 91.94 228 GLU A N 1
ATOM 1850 C CA . GLU A 1 228 ? 73.256 4.044 -95.099 1.00 91.94 228 GLU A CA 1
ATOM 1851 C C . GLU A 1 228 ? 72.382 3.236 -96.078 1.00 91.94 228 GLU A C 1
ATOM 1853 O O . GLU A 1 228 ? 72.810 2.863 -97.167 1.00 91.94 228 GLU A O 1
ATOM 1858 N N . THR A 1 229 ? 71.118 2.980 -95.723 1.00 93.19 229 THR A N 1
ATOM 1859 C CA . THR A 1 229 ? 70.211 2.110 -96.506 1.00 93.19 229 THR A CA 1
ATOM 1860 C C . THR A 1 229 ? 69.343 2.854 -97.526 1.00 93.19 229 THR A C 1
ATOM 1862 O O . THR A 1 229 ? 68.473 2.244 -98.160 1.00 93.19 229 THR A O 1
ATOM 1865 N N . ALA A 1 230 ? 69.525 4.173 -97.658 1.00 92.12 230 ALA A N 1
ATOM 1866 C CA . ALA A 1 230 ? 68.642 5.078 -98.399 1.00 92.12 230 ALA A CA 1
ATOM 1867 C C . ALA A 1 230 ? 67.152 4.938 -97.998 1.00 92.12 230 ALA A C 1
ATOM 1869 O O . ALA A 1 230 ? 66.264 4.853 -98.850 1.00 92.12 230 ALA A O 1
ATOM 1870 N N . PHE A 1 231 ? 66.882 4.939 -96.686 1.00 94.31 231 PHE A N 1
ATOM 1871 C CA . PHE A 1 231 ? 65.575 4.680 -96.058 1.00 94.31 231 PHE A CA 1
ATOM 1872 C C . PHE A 1 231 ? 65.016 3.277 -96.371 1.00 94.31 231 PHE A C 1
ATOM 1874 O O . PHE A 1 231 ? 63.880 3.141 -96.828 1.00 94.31 231 PHE A O 1
ATOM 1881 N N . LEU A 1 232 ? 65.809 2.227 -96.126 1.00 94.06 232 LEU A N 1
ATOM 1882 C CA . LEU A 1 232 ? 65.468 0.813 -96.367 1.00 94.06 232 LEU A CA 1
ATOM 1883 C C . LEU A 1 232 ? 65.073 0.519 -97.826 1.00 94.06 232 LEU A C 1
ATOM 1885 O O . LEU A 1 232 ? 64.087 -0.173 -98.094 1.00 94.06 232 LEU A O 1
ATOM 1889 N N . LYS A 1 233 ? 65.833 1.088 -98.771 1.00 91.94 233 LYS A N 1
ATOM 1890 C CA . LYS A 1 233 ? 65.682 0.860 -100.220 1.00 91.94 233 LYS A CA 1
ATOM 1891 C C . LYS A 1 233 ? 66.839 0.082 -100.842 1.00 91.94 233 LYS A C 1
ATOM 1893 O O . LYS A 1 233 ? 66.612 -0.553 -101.860 1.00 91.94 233 LYS A O 1
ATOM 1898 N N . PHE A 1 234 ? 68.020 0.114 -100.215 1.00 84.44 234 PHE A N 1
ATOM 1899 C CA . PHE A 1 234 ? 69.215 -0.665 -100.569 1.00 84.44 234 PHE A CA 1
ATOM 1900 C C . PHE A 1 234 ? 69.704 -0.444 -102.014 1.00 84.44 234 PHE A C 1
ATOM 1902 O O . PHE A 1 234 ? 69.290 -1.122 -102.948 1.00 84.44 234 PHE A O 1
ATOM 1909 N N . GLY A 1 235 ? 70.612 0.524 -102.189 1.00 75.50 235 GLY A N 1
ATOM 1910 C CA . GLY A 1 235 ? 71.159 0.929 -103.495 1.00 75.50 235 GLY A CA 1
ATOM 1911 C C . GLY A 1 235 ? 72.675 0.753 -103.658 1.00 75.50 235 GLY A C 1
ATOM 1912 O O . GLY A 1 235 ? 73.261 1.446 -104.483 1.00 75.50 235 GLY A O 1
ATOM 1913 N N . GLY A 1 236 ? 73.312 -0.103 -102.852 1.00 77.94 236 GLY A N 1
ATOM 1914 C CA . GLY A 1 236 ? 74.762 -0.356 -102.872 1.00 77.94 236 GLY A CA 1
ATOM 1915 C C . GLY A 1 236 ? 75.096 -1.851 -102.857 1.00 77.94 236 GLY A C 1
ATOM 1916 O O . GLY A 1 236 ? 74.242 -2.675 -103.170 1.00 77.94 236 GLY A O 1
ATOM 1917 N N . ASP A 1 237 ? 76.320 -2.209 -102.449 1.00 80.44 237 ASP A N 1
ATOM 1918 C CA . ASP A 1 237 ? 76.806 -3.607 -102.420 1.00 80.44 237 ASP A CA 1
ATOM 1919 C C . ASP A 1 237 ? 76.020 -4.540 -101.468 1.00 80.44 237 ASP A C 1
ATOM 1921 O O . ASP A 1 237 ? 76.162 -5.761 -101.544 1.00 80.44 237 ASP A O 1
ATOM 1925 N N . VAL A 1 238 ? 75.195 -3.984 -100.572 1.00 86.75 238 VAL A N 1
ATOM 1926 C CA . VAL A 1 238 ? 74.378 -4.720 -99.595 1.00 86.75 238 VAL A CA 1
ATOM 1927 C C . VAL A 1 238 ? 72.897 -4.651 -99.969 1.00 86.75 238 VAL A C 1
ATOM 1929 O O . VAL A 1 238 ? 72.360 -3.564 -100.190 1.00 86.75 238 VAL A O 1
ATOM 1932 N N . ASN A 1 239 ? 72.217 -5.801 -99.974 1.00 87.25 239 ASN A N 1
ATOM 1933 C CA . ASN A 1 239 ? 70.787 -5.912 -100.284 1.00 87.25 239 ASN A CA 1
ATOM 1934 C C . ASN A 1 239 ? 69.923 -6.220 -99.043 1.00 87.25 239 ASN A C 1
ATOM 1936 O O . ASN A 1 239 ? 70.421 -6.717 -98.033 1.00 87.25 239 ASN A O 1
ATOM 1940 N N . GLU A 1 240 ? 68.610 -5.971 -99.135 1.00 89.25 240 GLU A N 1
ATOM 1941 C CA . GLU A 1 240 ? 67.682 -6.066 -97.994 1.00 89.25 240 GLU A CA 1
ATOM 1942 C C . GLU A 1 240 ? 67.689 -7.435 -97.294 1.00 89.25 240 GLU A C 1
ATOM 1944 O O . GLU A 1 240 ? 67.618 -7.490 -96.067 1.00 89.25 240 GLU A O 1
ATOM 1949 N N . SER A 1 241 ? 67.832 -8.541 -98.038 1.00 89.25 241 SER A N 1
ATOM 1950 C CA . SER A 1 241 ? 67.765 -9.893 -97.458 1.00 89.25 241 SER A CA 1
ATOM 1951 C C . SER A 1 241 ? 68.906 -10.209 -96.481 1.00 89.25 241 SER A C 1
ATOM 1953 O O . SER A 1 241 ? 68.814 -11.158 -95.706 1.00 89.25 241 SER A O 1
ATOM 1955 N N . GLN A 1 242 ? 69.968 -9.397 -96.481 1.00 92.19 242 GLN A N 1
ATOM 1956 C CA . GLN A 1 242 ? 71.113 -9.538 -95.584 1.00 92.19 242 GLN A CA 1
ATOM 1957 C C . GLN A 1 242 ? 70.881 -8.941 -94.191 1.00 92.19 242 GLN A C 1
ATOM 1959 O O . GLN A 1 242 ? 71.702 -9.171 -93.307 1.00 92.19 242 GLN A O 1
ATOM 1964 N N . ASN A 1 243 ? 69.824 -8.145 -93.981 1.00 94.25 243 ASN A N 1
ATOM 1965 C CA . ASN A 1 243 ? 69.584 -7.398 -92.735 1.00 94.25 243 ASN A CA 1
ATOM 1966 C C . ASN A 1 243 ? 70.789 -6.538 -92.274 1.00 94.25 243 ASN A C 1
ATOM 1968 O O . ASN A 1 243 ? 70.941 -6.256 -91.090 1.00 94.25 243 ASN A O 1
ATOM 1972 N N . ASN A 1 244 ? 71.694 -6.140 -93.172 1.00 93.50 244 ASN A N 1
ATOM 1973 C CA . ASN A 1 244 ? 72.904 -5.395 -92.818 1.00 93.50 244 ASN A CA 1
ATOM 1974 C C . ASN A 1 244 ? 72.680 -3.895 -93.058 1.00 93.50 244 ASN A C 1
ATOM 1976 O O . ASN A 1 244 ? 72.875 -3.373 -94.153 1.00 93.50 244 ASN A O 1
ATOM 1980 N N . PHE A 1 245 ? 72.218 -3.209 -92.014 1.00 95.00 245 PHE A N 1
ATOM 1981 C CA . PHE A 1 245 ? 71.688 -1.846 -92.111 1.00 95.00 245 PHE A CA 1
ATOM 1982 C C . PHE A 1 245 ? 72.744 -0.725 -92.040 1.00 95.00 245 PHE A C 1
ATOM 1984 O O . PHE A 1 245 ? 72.371 0.445 -92.005 1.00 95.00 245 PHE A O 1
ATOM 1991 N N . ALA A 1 246 ? 74.040 -1.060 -92.028 1.00 90.06 246 ALA A N 1
ATOM 1992 C CA . ALA A 1 246 ? 75.131 -0.077 -92.049 1.00 90.06 246 ALA A CA 1
ATOM 1993 C C . ALA A 1 246 ? 76.371 -0.526 -92.846 1.00 90.06 246 ALA A C 1
ATOM 1995 O O . ALA A 1 246 ? 77.496 -0.159 -92.515 1.00 90.06 246 ALA A O 1
ATOM 1996 N N . GLY A 1 247 ? 76.189 -1.371 -93.867 1.00 86.19 247 GLY A N 1
ATOM 1997 C CA . GLY A 1 247 ? 77.284 -1.768 -94.759 1.00 86.19 247 GLY A CA 1
ATOM 1998 C C . GLY A 1 247 ? 78.414 -2.556 -94.083 1.00 86.19 247 GLY A C 1
ATOM 1999 O O . GLY A 1 247 ? 79.524 -2.597 -94.608 1.00 86.19 247 GLY A O 1
ATOM 2000 N N . ILE A 1 248 ? 78.171 -3.179 -92.922 1.00 89.00 248 ILE A N 1
ATOM 2001 C CA . ILE A 1 248 ? 79.207 -3.795 -92.081 1.00 89.00 248 ILE A CA 1
ATOM 2002 C C . ILE A 1 248 ? 79.970 -4.845 -92.898 1.00 89.00 248 ILE A C 1
ATOM 2004 O O . ILE A 1 248 ? 79.422 -5.881 -93.272 1.00 89.00 248 ILE A O 1
ATOM 2008 N N . GLY A 1 249 ? 81.245 -4.571 -93.185 1.00 82.81 249 GLY A N 1
ATOM 2009 C CA . GLY A 1 249 ? 82.125 -5.455 -93.955 1.00 82.81 249 GLY A CA 1
ATOM 2010 C C . GLY A 1 249 ? 82.082 -5.301 -95.479 1.00 82.81 249 GLY A C 1
ATOM 2011 O O . GLY A 1 249 ? 82.886 -5.953 -96.140 1.00 82.81 249 GLY A O 1
ATOM 2012 N N . ALA A 1 250 ? 81.215 -4.454 -96.039 1.00 83.00 250 ALA A N 1
ATOM 2013 C CA . ALA A 1 250 ? 81.326 -4.036 -97.435 1.00 83.00 250 ALA A CA 1
ATOM 2014 C C . ALA A 1 250 ? 82.512 -3.066 -97.603 1.00 83.00 250 ALA A C 1
ATOM 2016 O O . ALA A 1 250 ? 82.866 -2.337 -96.674 1.00 83.00 250 ALA A O 1
ATOM 2017 N N . VAL A 1 251 ? 83.157 -3.082 -98.773 1.00 73.88 251 VAL A N 1
ATOM 2018 C CA . VAL A 1 251 ? 84.362 -2.271 -99.066 1.00 73.88 251 VAL A CA 1
ATOM 2019 C C . VAL A 1 251 ? 84.350 -1.633 -100.463 1.00 73.88 251 VAL A C 1
ATOM 2021 O O . VAL A 1 251 ? 85.367 -1.099 -100.903 1.00 73.88 251 VAL A O 1
ATOM 2024 N N . GLY A 1 252 ? 83.208 -1.669 -101.157 1.00 70.62 252 GLY A N 1
ATOM 2025 C CA . GLY A 1 252 ? 83.085 -1.272 -102.558 1.00 70.62 252 GLY A CA 1
ATOM 2026 C C . GLY A 1 252 ? 83.322 -2.435 -103.529 1.00 70.62 252 GLY A C 1
ATOM 2027 O O . GLY A 1 252 ? 84.093 -3.356 -103.254 1.00 70.62 252 GLY A O 1
ATOM 2028 N N . GLY A 1 253 ? 82.692 -2.363 -104.704 1.00 68.25 253 GLY A N 1
ATOM 2029 C CA . GLY A 1 253 ? 83.011 -3.221 -105.851 1.00 68.25 253 GLY A CA 1
ATOM 2030 C C . GLY A 1 253 ? 82.379 -4.615 -105.821 1.00 68.25 253 GLY A C 1
ATOM 2031 O O . GLY A 1 253 ? 82.990 -5.562 -106.310 1.00 68.25 253 GLY A O 1
ATOM 2032 N N . GLY A 1 254 ? 81.175 -4.759 -105.260 1.00 65.81 254 GLY A N 1
ATOM 2033 C CA . GLY A 1 254 ? 80.436 -6.026 -105.219 1.00 65.81 254 GLY A CA 1
ATOM 2034 C C . GLY A 1 254 ? 80.783 -6.940 -104.039 1.00 65.81 254 GLY A C 1
ATOM 2035 O O . GLY A 1 254 ? 80.333 -8.085 -104.001 1.00 65.81 254 GLY A O 1
ATOM 2036 N N . VAL A 1 255 ? 81.564 -6.464 -103.063 1.00 72.31 255 VAL A N 1
ATOM 2037 C CA . VAL A 1 255 ? 81.827 -7.206 -101.819 1.00 72.31 255 VAL A CA 1
ATOM 2038 C C . VAL A 1 255 ? 80.630 -7.047 -100.881 1.00 72.31 255 VAL A C 1
ATOM 2040 O O . VAL A 1 255 ? 80.487 -6.026 -100.213 1.00 72.31 255 VAL A O 1
ATOM 2043 N N . THR A 1 256 ? 79.790 -8.082 -100.805 1.00 68.44 256 THR A N 1
ATOM 2044 C CA . THR A 1 256 ? 78.461 -8.062 -100.158 1.00 68.44 256 THR A CA 1
ATOM 2045 C C . THR A 1 256 ? 78.444 -7.777 -98.652 1.00 68.44 256 THR A C 1
ATOM 2047 O O . THR A 1 256 ? 77.371 -7.616 -98.080 1.00 68.44 256 THR A O 1
ATOM 2050 N N . GLY A 1 257 ? 79.593 -7.760 -97.973 1.00 83.31 257 GLY A N 1
ATOM 2051 C CA . GLY A 1 257 ? 79.674 -7.580 -96.522 1.00 83.31 257 GLY A CA 1
ATOM 2052 C C . GLY A 1 257 ? 79.013 -8.702 -95.707 1.00 83.31 257 GLY A C 1
ATOM 2053 O O . GLY A 1 257 ? 78.793 -9.811 -96.197 1.00 83.31 257 GLY A O 1
ATOM 2054 N N . ALA A 1 258 ? 78.739 -8.415 -94.433 1.00 90.12 258 ALA A N 1
ATOM 2055 C CA . ALA A 1 258 ? 78.090 -9.334 -93.499 1.00 90.12 258 ALA A CA 1
ATOM 2056 C C . ALA A 1 258 ? 76.582 -9.494 -93.776 1.00 90.12 258 ALA A C 1
ATOM 2058 O O . ALA A 1 258 ? 75.955 -8.632 -94.396 1.00 90.12 258 ALA A O 1
ATOM 2059 N N . SER A 1 259 ? 75.997 -10.573 -93.251 1.00 93.25 259 SER A N 1
ATOM 2060 C CA . SER A 1 259 ? 74.559 -10.863 -93.308 1.00 93.25 259 SER A CA 1
ATOM 2061 C C . SER A 1 259 ? 74.080 -11.400 -91.958 1.00 93.25 259 SER A C 1
ATOM 2063 O O . SER A 1 259 ? 74.783 -12.194 -91.333 1.00 93.25 259 SER A O 1
ATOM 2065 N N . PHE A 1 260 ? 72.887 -10.997 -91.521 1.00 95.19 260 PHE A N 1
ATOM 2066 C CA . PHE A 1 260 ? 72.344 -11.289 -90.191 1.00 95.19 260 PHE A CA 1
ATOM 2067 C C . PHE A 1 260 ? 71.010 -12.059 -90.276 1.00 95.19 260 PHE A C 1
ATOM 2069 O O . PHE A 1 260 ? 70.205 -11.759 -91.161 1.00 95.19 260 PHE A O 1
ATOM 2076 N N . PRO A 1 261 ? 70.721 -13.027 -89.375 1.00 92.19 261 PRO A N 1
ATOM 2077 C CA . PRO A 1 261 ? 69.562 -13.920 -89.525 1.00 92.19 261 PRO A CA 1
ATOM 2078 C C . PRO A 1 261 ? 68.187 -13.245 -89.419 1.00 92.19 261 PRO A C 1
ATOM 2080 O O . PRO A 1 261 ? 67.209 -13.775 -89.938 1.00 92.19 261 PRO A O 1
ATOM 2083 N N . THR A 1 262 ? 68.091 -12.101 -88.737 1.00 95.25 262 THR A N 1
ATOM 2084 C CA . THR A 1 262 ? 66.847 -11.331 -88.586 1.00 95.25 262 THR A CA 1
ATOM 2085 C C . THR A 1 262 ? 67.123 -9.830 -88.622 1.00 95.25 262 THR A C 1
ATOM 2087 O O . THR A 1 262 ? 68.243 -9.386 -88.350 1.00 95.25 262 THR A O 1
ATOM 2090 N N . ILE A 1 263 ? 66.074 -9.044 -88.888 1.00 94.50 263 ILE A N 1
ATOM 2091 C CA . ILE A 1 263 ? 66.099 -7.575 -88.843 1.00 94.50 263 ILE A CA 1
ATOM 2092 C C . ILE A 1 263 ? 66.638 -7.080 -87.487 1.00 94.50 263 ILE A C 1
ATOM 2094 O O . ILE A 1 263 ? 67.555 -6.266 -87.451 1.00 94.50 263 ILE A O 1
ATOM 2098 N N . GLN A 1 264 ? 66.144 -7.621 -86.367 1.00 95.50 264 GLN A N 1
ATOM 2099 C CA . GLN A 1 264 ? 66.578 -7.213 -85.024 1.00 95.50 264 GLN A CA 1
ATOM 2100 C C . GLN A 1 264 ? 68.060 -7.530 -84.742 1.00 95.50 264 GLN A C 1
ATOM 2102 O O . GLN A 1 264 ? 68.755 -6.706 -84.151 1.00 95.50 264 GLN A O 1
ATOM 2107 N N . ILE A 1 265 ? 68.584 -8.676 -85.200 1.00 96.12 265 ILE A N 1
ATOM 2108 C CA . ILE A 1 265 ? 70.019 -8.997 -85.057 1.00 96.12 265 ILE A CA 1
ATOM 2109 C C . ILE A 1 265 ? 70.872 -8.055 -85.922 1.00 96.12 265 ILE A C 1
ATOM 2111 O O . ILE A 1 265 ? 71.922 -7.592 -85.480 1.00 96.12 265 ILE A O 1
ATOM 2115 N N . GLY A 1 266 ? 70.397 -7.720 -87.123 1.00 96.25 266 GLY A N 1
ATOM 2116 C CA . GLY A 1 266 ? 71.031 -6.735 -87.996 1.00 96.25 266 GLY A CA 1
ATOM 2117 C C . GLY A 1 266 ? 71.105 -5.336 -87.383 1.00 96.25 266 GLY A C 1
ATOM 2118 O O . GLY A 1 266 ? 72.159 -4.705 -87.393 1.00 96.25 266 GLY A O 1
ATOM 2119 N N . ILE A 1 267 ? 70.003 -4.871 -86.790 1.00 97.75 267 ILE A N 1
ATOM 2120 C CA . ILE A 1 267 ? 69.930 -3.608 -86.040 1.00 97.75 267 ILE A CA 1
ATOM 2121 C C . ILE A 1 267 ? 70.911 -3.626 -84.857 1.00 97.75 267 ILE A C 1
ATOM 2123 O O . ILE A 1 267 ? 71.689 -2.684 -84.690 1.00 97.75 267 ILE A O 1
ATOM 2127 N N . ARG A 1 268 ? 70.932 -4.715 -84.074 1.00 97.62 268 ARG A N 1
ATOM 2128 C CA . ARG A 1 268 ? 71.871 -4.895 -82.957 1.00 97.62 268 ARG A CA 1
ATOM 2129 C C . ARG A 1 268 ? 73.326 -4.780 -83.411 1.00 97.62 268 ARG A C 1
ATOM 2131 O O . ARG A 1 268 ? 74.103 -4.117 -82.734 1.00 97.62 268 ARG A O 1
ATOM 2138 N N . ALA A 1 269 ? 73.692 -5.353 -84.559 1.00 96.62 269 ALA A N 1
ATOM 2139 C CA . ALA A 1 269 ? 75.049 -5.238 -85.094 1.00 96.62 269 ALA A CA 1
ATOM 2140 C C . ALA A 1 269 ? 75.438 -3.780 -85.409 1.00 96.62 269 ALA A C 1
ATOM 2142 O O . ALA A 1 269 ? 76.538 -3.360 -85.056 1.00 96.62 269 ALA A O 1
ATOM 2143 N N . VAL A 1 270 ? 74.534 -2.975 -85.987 1.00 96.62 270 VAL A N 1
ATOM 2144 C CA . VAL A 1 270 ? 74.787 -1.535 -86.208 1.00 96.62 270 VAL A CA 1
ATOM 2145 C C . VAL A 1 270 ? 74.990 -0.797 -84.887 1.00 96.62 270 VAL A C 1
ATOM 2147 O O . VAL A 1 270 ? 75.933 -0.021 -84.749 1.00 96.62 270 VAL A O 1
ATOM 2150 N N . ILE A 1 271 ? 74.139 -1.064 -83.897 1.00 97.88 271 ILE A N 1
ATOM 2151 C CA . ILE A 1 271 ? 74.170 -0.384 -82.596 1.00 97.88 271 ILE A CA 1
ATOM 2152 C C . ILE A 1 271 ? 75.412 -0.780 -81.785 1.00 97.88 271 ILE A C 1
ATOM 2154 O O . ILE A 1 271 ? 76.021 0.073 -81.138 1.00 97.88 271 ILE A O 1
ATOM 2158 N N . GLN A 1 272 ? 75.863 -2.031 -81.888 1.00 97.06 272 GLN A N 1
ATOM 2159 C CA . GLN A 1 272 ? 77.141 -2.475 -81.329 1.00 97.06 272 GLN A CA 1
ATOM 2160 C C . GLN A 1 272 ? 78.328 -1.807 -82.032 1.00 97.06 272 GLN A C 1
ATOM 2162 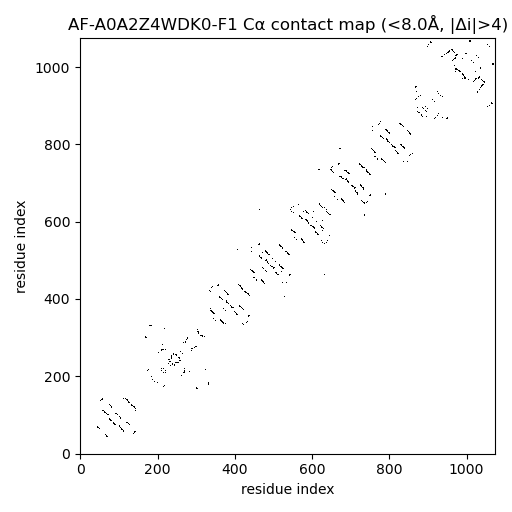O O . GLN A 1 272 ? 79.219 -1.308 -81.345 1.00 97.06 272 GLN A O 1
ATOM 2167 N N . HIS A 1 273 ? 78.318 -1.704 -83.366 1.00 96.19 273 HIS A N 1
ATOM 2168 C CA . HIS A 1 273 ? 79.361 -0.983 -84.102 1.00 96.19 273 HIS A CA 1
ATOM 2169 C C . HIS A 1 273 ? 79.410 0.497 -83.675 1.00 96.19 273 HIS A C 1
ATOM 2171 O O . HIS A 1 273 ? 80.473 1.023 -83.345 1.00 96.19 273 HIS A O 1
ATOM 2177 N N . LEU A 1 274 ? 78.251 1.151 -83.551 1.00 95.88 274 LEU A N 1
ATOM 2178 C CA . LEU A 1 274 ? 78.124 2.533 -83.080 1.00 95.88 274 LEU A CA 1
ATOM 2179 C C . LEU A 1 274 ? 78.613 2.707 -81.628 1.00 95.88 274 LEU A C 1
ATOM 2181 O O . LEU A 1 274 ? 79.339 3.659 -81.335 1.00 95.88 274 LEU A O 1
ATOM 2185 N N . LYS A 1 275 ? 78.341 1.742 -80.738 1.00 96.25 275 LYS A N 1
ATOM 2186 C CA . LYS A 1 275 ? 78.881 1.693 -79.364 1.00 96.25 275 LYS A CA 1
ATOM 2187 C C . LYS A 1 275 ? 80.385 1.413 -79.293 1.00 96.25 275 LYS A C 1
ATOM 2189 O O . LYS A 1 275 ? 81.039 1.812 -78.323 1.00 96.25 275 LYS A O 1
ATOM 2194 N N . ALA A 1 276 ? 80.965 0.781 -80.314 1.00 95.44 276 ALA A N 1
ATOM 2195 C CA . ALA A 1 276 ? 82.413 0.665 -80.440 1.00 95.44 276 ALA A CA 1
ATOM 2196 C C . ALA A 1 276 ? 83.048 2.049 -80.659 1.00 95.44 276 ALA A C 1
ATOM 2198 O O . ALA A 1 276 ? 83.982 2.411 -79.943 1.00 95.44 276 ALA A O 1
ATOM 2199 N N . TYR A 1 277 ? 82.500 2.859 -81.571 1.00 95.06 277 TYR A N 1
ATOM 2200 C CA . TYR A 1 277 ? 82.956 4.236 -81.803 1.00 95.06 277 TYR A CA 1
ATOM 2201 C C . TYR A 1 277 ? 82.693 5.162 -80.601 1.00 95.06 277 TYR A C 1
ATOM 2203 O O . TYR A 1 277 ? 83.591 5.917 -80.219 1.00 95.06 277 TYR A O 1
ATOM 2211 N N . ALA A 1 278 ? 81.507 5.076 -79.989 1.00 95.19 278 ALA A N 1
ATOM 2212 C CA . ALA A 1 278 ? 81.045 6.016 -78.967 1.00 95.19 278 ALA A CA 1
ATOM 2213 C C . ALA A 1 278 ? 81.779 5.909 -77.619 1.00 95.19 278 ALA A C 1
ATOM 2215 O O . ALA A 1 278 ? 82.218 6.921 -77.074 1.00 95.19 278 ALA A O 1
ATOM 2216 N N . CYS A 1 279 ? 81.930 4.701 -77.066 1.00 93.00 279 CYS A N 1
ATOM 2217 C CA . CYS A 1 279 ? 82.450 4.514 -75.707 1.00 93.00 279 CYS A CA 1
ATOM 2218 C C . CYS A 1 279 ? 83.361 3.281 -75.570 1.00 93.00 279 CYS A C 1
ATOM 2220 O O . CYS A 1 279 ? 83.690 2.603 -76.547 1.00 93.00 279 CYS A O 1
ATOM 2222 N N . LYS A 1 280 ? 83.788 2.994 -74.333 1.00 94.06 280 LYS A N 1
ATOM 2223 C CA . LYS A 1 280 ? 84.590 1.808 -73.969 1.00 94.06 280 LYS A CA 1
ATOM 2224 C C . LYS A 1 280 ? 83.823 0.790 -73.114 1.00 94.06 280 LYS A C 1
ATOM 2226 O O . LYS A 1 280 ? 84.365 -0.271 -72.817 1.00 94.06 280 LYS A O 1
ATOM 2231 N N . ASP A 1 281 ? 82.572 1.083 -72.769 1.00 92.75 281 ASP A N 1
ATOM 2232 C CA . ASP A 1 281 ? 81.740 0.270 -71.874 1.00 92.75 281 ASP A CA 1
ATOM 2233 C C . ASP A 1 281 ? 81.407 -1.093 -72.502 1.00 92.75 281 ASP A C 1
ATOM 2235 O O . ASP A 1 281 ? 81.302 -1.180 -73.734 1.00 92.75 281 ASP A O 1
ATOM 2239 N N . PRO A 1 282 ? 81.237 -2.168 -71.711 1.00 92.62 282 PRO A N 1
ATOM 2240 C CA . PRO A 1 282 ? 80.857 -3.477 -72.238 1.00 92.62 282 PRO A CA 1
ATOM 2241 C C . PRO A 1 282 ? 79.514 -3.436 -72.983 1.00 92.62 282 PRO A C 1
ATOM 2243 O O . PRO A 1 282 ? 78.701 -2.524 -72.808 1.00 92.62 282 PRO A O 1
ATOM 2246 N N . LEU A 1 283 ? 79.298 -4.440 -73.833 1.00 95.94 283 LEU A N 1
ATOM 2247 C CA . LEU A 1 283 ? 78.003 -4.677 -74.463 1.00 95.94 283 LEU A CA 1
ATOM 2248 C C . LEU A 1 283 ? 77.035 -5.303 -73.456 1.00 95.94 283 LEU A C 1
ATOM 2250 O O . LEU A 1 283 ? 77.431 -6.144 -72.648 1.00 95.94 283 LEU A O 1
ATOM 2254 N N . ASN A 1 284 ? 75.773 -4.890 -73.528 1.00 93.50 284 ASN A N 1
ATOM 2255 C CA . ASN A 1 284 ? 74.683 -5.398 -72.695 1.00 93.50 284 ASN A CA 1
ATOM 2256 C C . ASN A 1 284 ? 73.937 -6.563 -73.376 1.00 93.50 284 ASN A C 1
ATOM 2258 O O . ASN A 1 284 ? 73.210 -7.308 -72.717 1.00 93.50 284 ASN A O 1
ATOM 2262 N N . LYS A 1 285 ? 74.113 -6.730 -74.692 1.00 92.00 285 LYS A N 1
ATOM 2263 C CA . LYS A 1 285 ? 73.646 -7.866 -75.496 1.00 92.00 285 LYS A CA 1
ATOM 2264 C C . LYS A 1 285 ? 74.826 -8.724 -75.966 1.00 92.00 285 LYS A C 1
ATOM 2266 O O . LYS A 1 285 ? 75.975 -8.290 -75.982 1.00 92.00 285 LYS A O 1
ATOM 2271 N N . GLU A 1 286 ? 74.521 -9.941 -76.410 1.00 94.12 286 GLU A N 1
ATOM 2272 C CA . GLU A 1 286 ? 75.471 -10.826 -77.095 1.00 94.12 286 GLU A CA 1
ATOM 2273 C C . GLU A 1 286 ? 76.105 -10.134 -78.315 1.00 94.12 286 GLU A C 1
ATOM 2275 O O . GLU A 1 286 ? 75.402 -9.495 -79.104 1.00 94.12 286 GLU A O 1
ATOM 2280 N N . LEU A 1 287 ? 77.428 -10.258 -78.466 1.00 96.12 287 LEU A N 1
ATOM 2281 C CA . LEU A 1 287 ? 78.189 -9.659 -79.563 1.00 96.12 287 LEU A CA 1
ATOM 2282 C C . LEU A 1 287 ? 77.837 -10.329 -80.900 1.00 96.12 287 LEU A C 1
ATOM 2284 O O . LEU A 1 287 ? 78.151 -11.497 -81.112 1.00 96.12 287 LEU A O 1
ATOM 2288 N N . VAL A 1 288 ? 77.243 -9.559 -81.812 1.00 96.12 288 VAL A N 1
ATOM 2289 C CA . VAL A 1 288 ? 76.871 -9.995 -83.169 1.00 96.12 288 VAL A CA 1
ATOM 2290 C C . VAL A 1 288 ? 77.574 -9.205 -84.276 1.00 96.12 288 VAL A C 1
ATOM 2292 O O . VAL A 1 288 ? 77.610 -9.673 -85.410 1.00 96.12 288 VAL A O 1
ATOM 2295 N N . ASP A 1 289 ? 78.169 -8.044 -83.978 1.00 95.00 289 ASP A N 1
ATOM 2296 C CA . ASP A 1 289 ? 79.012 -7.307 -84.930 1.00 95.00 289 ASP A CA 1
ATOM 2297 C C . ASP A 1 289 ? 80.388 -7.993 -85.125 1.00 95.00 289 ASP A C 1
ATOM 2299 O O . ASP A 1 289 ? 81.225 -7.965 -84.216 1.00 95.00 289 ASP A O 1
ATOM 2303 N N . PRO A 1 290 ? 80.697 -8.550 -86.317 1.00 92.31 290 PRO A N 1
ATOM 2304 C CA . PRO A 1 290 ? 81.978 -9.212 -86.575 1.00 92.31 290 PRO A CA 1
ATOM 2305 C C . PRO A 1 290 ? 83.174 -8.245 -86.644 1.00 92.31 290 PRO A C 1
ATOM 2307 O O . PRO A 1 290 ? 84.318 -8.696 -86.705 1.00 92.31 290 PRO A O 1
ATOM 2310 N N . ARG A 1 291 ? 82.944 -6.923 -86.661 1.00 92.12 291 ARG A N 1
ATOM 2311 C CA . ARG A 1 291 ? 83.982 -5.884 -86.762 1.00 92.12 291 ARG A CA 1
ATOM 2312 C C . ARG A 1 291 ? 84.174 -5.075 -85.475 1.00 92.12 291 ARG A C 1
ATOM 2314 O O . ARG A 1 291 ? 85.037 -4.200 -85.460 1.00 92.12 291 ARG A O 1
ATOM 2321 N N . PHE A 1 292 ? 83.466 -5.393 -84.390 1.00 92.62 292 PHE A N 1
ATOM 2322 C CA . PHE A 1 292 ? 83.480 -4.631 -83.130 1.00 92.62 292 PHE A CA 1
ATOM 2323 C C . PHE A 1 292 ? 84.895 -4.419 -82.570 1.00 92.62 292 PHE A C 1
ATOM 2325 O O . PHE A 1 292 ? 85.282 -3.311 -82.206 1.00 92.62 292 PHE A O 1
ATOM 2332 N N . ASN A 1 293 ? 85.706 -5.480 -82.587 1.00 90.06 293 ASN A N 1
ATOM 2333 C CA . ASN A 1 293 ? 87.087 -5.473 -82.095 1.00 90.06 293 ASN A CA 1
ATOM 2334 C C . ASN A 1 293 ? 88.100 -4.825 -83.065 1.00 90.06 293 ASN A C 1
ATOM 2336 O O . ASN A 1 293 ? 89.280 -4.741 -82.736 1.00 90.06 293 ASN A O 1
ATOM 2340 N N . LEU A 1 294 ? 87.667 -4.383 -84.253 1.00 89.69 294 LEU A N 1
ATOM 2341 C CA . LEU A 1 294 ? 88.500 -3.658 -85.223 1.00 89.69 294 LEU A CA 1
ATOM 2342 C C . LEU A 1 294 ? 88.399 -2.131 -85.064 1.00 89.69 294 LEU A C 1
ATOM 2344 O O . LEU A 1 294 ? 89.174 -1.399 -85.676 1.00 89.69 294 LEU A O 1
ATOM 2348 N N . VAL A 1 295 ? 87.449 -1.642 -84.260 1.00 88.19 295 VAL A N 1
ATOM 2349 C CA . VAL A 1 295 ? 87.248 -0.214 -83.990 1.00 88.19 295 VAL A CA 1
ATOM 2350 C C . VAL A 1 295 ? 88.047 0.197 -82.753 1.00 88.19 295 VAL A C 1
ATOM 2352 O O . VAL A 1 295 ? 87.897 -0.382 -81.676 1.00 88.19 295 VAL A O 1
ATOM 2355 N N . THR A 1 296 ? 88.858 1.252 -82.868 1.00 92.62 296 THR A N 1
ATOM 2356 C CA . THR A 1 296 ? 89.522 1.879 -81.713 1.00 92.62 296 THR A CA 1
ATOM 2357 C C . THR A 1 296 ? 88.466 2.450 -80.768 1.00 92.62 296 THR A C 1
ATOM 2359 O O . THR A 1 296 ? 87.873 3.494 -81.048 1.00 92.62 296 THR A O 1
ATOM 2362 N N . ARG A 1 297 ? 88.196 1.758 -79.656 1.00 93.69 297 ARG A N 1
ATOM 2363 C CA . AR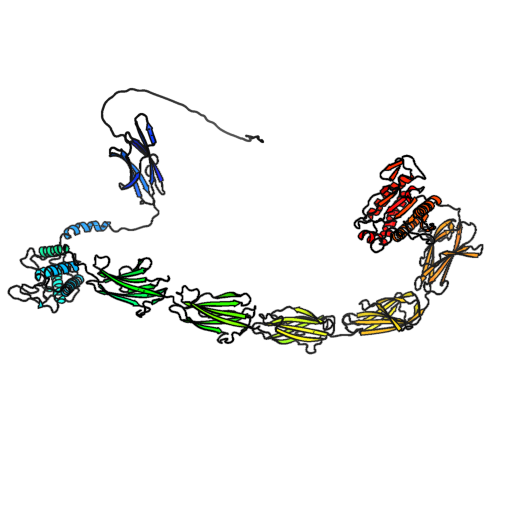G A 1 297 ? 86.997 2.036 -78.859 1.00 93.69 297 ARG A CA 1
ATOM 2364 C C . ARG A 1 297 ? 86.975 3.409 -78.186 1.00 93.69 297 ARG A C 1
ATOM 2366 O O . ARG A 1 297 ? 87.953 3.818 -77.554 1.00 93.69 297 ARG A O 1
ATOM 2373 N N . GLY A 1 298 ? 85.835 4.092 -78.291 1.00 89.94 298 GLY A N 1
ATOM 2374 C CA . GLY A 1 298 ? 85.626 5.449 -77.774 1.00 89.94 298 GLY A CA 1
ATOM 2375 C C . GLY A 1 298 ? 86.332 6.549 -78.579 1.00 89.94 298 GLY A C 1
ATOM 2376 O O . GLY A 1 298 ? 86.684 7.579 -78.011 1.00 89.94 298 GLY A O 1
ATOM 2377 N N . CYS A 1 299 ? 86.607 6.333 -79.872 1.00 90.62 299 CYS A N 1
ATOM 2378 C CA . CYS A 1 299 ? 87.280 7.318 -80.731 1.00 90.62 299 CYS A CA 1
ATOM 2379 C C . CYS A 1 299 ? 86.358 8.407 -81.319 1.00 90.62 299 CYS A C 1
ATOM 2381 O O . CYS A 1 299 ? 86.856 9.347 -81.949 1.00 90.62 299 CYS A O 1
ATOM 2383 N N . ALA A 1 300 ? 85.039 8.301 -81.140 1.00 91.50 300 ALA A N 1
ATOM 2384 C CA . ALA A 1 300 ? 84.056 9.297 -81.564 1.00 91.50 300 ALA A CA 1
ATOM 2385 C C . ALA A 1 300 ? 82.830 9.298 -80.624 1.00 91.50 300 ALA A C 1
ATOM 2387 O O . ALA A 1 300 ? 81.829 8.675 -80.957 1.00 91.50 300 ALA A O 1
ATOM 2388 N N . PRO A 1 301 ? 82.884 9.970 -79.456 1.00 90.69 301 PRO A N 1
ATOM 2389 C CA . PRO A 1 301 ? 81.759 10.018 -78.508 1.00 90.69 301 PRO A CA 1
ATOM 2390 C C . PRO A 1 301 ? 80.542 10.818 -79.005 1.00 90.69 301 PRO A C 1
ATOM 2392 O O . PRO A 1 301 ? 79.420 10.602 -78.540 1.00 90.69 301 PRO A O 1
ATOM 2395 N N . TYR A 1 302 ? 80.770 11.735 -79.949 1.00 93.44 302 TYR A N 1
ATOM 2396 C CA . TYR A 1 302 ? 79.776 12.639 -80.521 1.00 93.44 302 TYR A CA 1
ATOM 2397 C C . TYR A 1 302 ? 79.542 12.333 -82.011 1.00 93.44 302 TYR A C 1
ATOM 2399 O O . TYR A 1 302 ? 80.454 11.892 -82.712 1.00 93.44 302 TYR A O 1
ATOM 2407 N N . VAL A 1 303 ? 78.328 12.567 -82.514 1.00 91.56 303 VAL A N 1
ATOM 2408 C CA . VAL A 1 303 ? 77.894 12.216 -83.880 1.00 91.56 303 VAL A CA 1
ATOM 2409 C C . VAL A 1 303 ? 78.752 12.920 -84.931 1.00 91.56 303 VAL A C 1
ATOM 2411 O O . VAL A 1 303 ? 79.127 12.326 -85.941 1.00 91.56 303 VAL A O 1
ATOM 2414 N N . GLU A 1 304 ? 79.129 14.173 -84.681 1.00 91.62 304 GLU A N 1
ATOM 2415 C CA . GLU A 1 304 ? 79.983 14.967 -85.564 1.00 91.62 304 GLU A CA 1
ATOM 2416 C C . GLU A 1 304 ? 81.373 14.327 -85.730 1.00 91.62 304 GLU A C 1
ATOM 2418 O O . GLU A 1 304 ? 81.956 14.385 -86.818 1.00 91.62 304 GLU A O 1
ATOM 2423 N N . ASP A 1 305 ? 81.864 13.643 -84.689 1.00 90.44 305 ASP A N 1
ATOM 2424 C CA . ASP A 1 305 ? 83.171 12.981 -84.652 1.00 90.44 305 ASP A CA 1
ATOM 2425 C C . ASP A 1 305 ? 83.219 11.674 -85.466 1.00 90.44 305 ASP A C 1
ATOM 2427 O O . ASP A 1 305 ? 84.312 11.124 -85.635 1.00 90.44 305 ASP A O 1
ATOM 2431 N N . LEU A 1 306 ? 82.083 11.180 -85.984 1.00 90.88 306 LEU A N 1
ATOM 2432 C CA . LEU A 1 306 ? 82.018 10.058 -86.936 1.00 90.88 306 LEU A CA 1
ATOM 2433 C C . LEU A 1 306 ? 82.499 10.450 -88.345 1.00 90.88 306 LEU A C 1
ATOM 2435 O O . LEU A 1 306 ? 82.857 9.578 -89.141 1.00 90.88 306 LEU A O 1
ATOM 2439 N N . SER A 1 307 ? 82.517 11.749 -88.662 1.00 90.00 307 SER A N 1
ATOM 2440 C CA . SER A 1 307 ? 82.920 12.274 -89.975 1.00 90.00 307 SER A CA 1
ATOM 2441 C C . SER A 1 307 ? 84.364 11.878 -90.309 1.00 90.00 307 SER A C 1
ATOM 2443 O O . SER A 1 307 ? 85.262 12.027 -89.481 1.00 90.00 307 SER A O 1
ATOM 2445 N N . ASN A 1 308 ? 84.594 11.352 -91.515 1.00 83.69 308 ASN A N 1
ATOM 2446 C CA . ASN A 1 308 ? 85.824 10.673 -91.954 1.00 83.69 308 ASN A CA 1
ATOM 2447 C C . ASN A 1 308 ? 86.266 9.420 -91.155 1.00 83.69 308 ASN A C 1
ATOM 2449 O O . ASN A 1 308 ? 87.276 8.825 -91.528 1.00 83.69 308 ASN A O 1
ATOM 2453 N N . LYS A 1 309 ? 85.566 8.999 -90.087 1.00 86.62 309 LYS A N 1
ATOM 2454 C CA . LYS A 1 309 ? 85.931 7.813 -89.275 1.00 86.62 309 LYS A CA 1
ATOM 2455 C C . LYS A 1 309 ? 85.024 6.603 -89.494 1.00 86.62 309 LYS A C 1
ATOM 2457 O O . LYS A 1 309 ? 85.507 5.475 -89.433 1.00 86.62 309 LYS A O 1
ATOM 2462 N N . TRP A 1 310 ? 83.729 6.838 -89.697 1.00 86.75 310 TRP A N 1
ATOM 2463 C CA . TRP A 1 310 ? 82.757 5.811 -90.076 1.00 86.75 310 TRP A CA 1
ATOM 2464 C C . TRP A 1 310 ? 82.690 5.712 -91.602 1.00 86.75 310 TRP A C 1
ATOM 2466 O O . TRP A 1 310 ? 83.130 4.726 -92.186 1.00 86.75 310 TRP A O 1
ATOM 2476 N N . ALA A 1 311 ? 82.263 6.795 -92.256 1.00 80.88 311 ALA A N 1
ATOM 2477 C CA . ALA A 1 311 ? 82.371 6.966 -93.700 1.00 80.88 311 ALA A CA 1
ATOM 2478 C C . ALA A 1 311 ? 83.703 7.652 -94.050 1.00 80.88 311 ALA A C 1
ATOM 2480 O O . ALA A 1 311 ? 83.855 8.869 -93.909 1.00 80.88 311 ALA A O 1
ATOM 2481 N N . ALA A 1 312 ? 84.691 6.870 -94.486 1.00 78.19 312 ALA A N 1
ATOM 2482 C CA . ALA A 1 312 ? 85.988 7.393 -94.908 1.00 78.19 312 ALA A CA 1
ATOM 2483 C C . ALA A 1 312 ? 85.839 8.280 -96.161 1.00 78.19 312 ALA A C 1
ATOM 2485 O O . ALA A 1 312 ? 85.359 7.827 -97.197 1.00 78.19 312 ALA A O 1
ATOM 2486 N N . GLY A 1 313 ? 86.260 9.545 -96.063 1.00 79.88 313 GLY A N 1
ATOM 2487 C CA . GLY A 1 313 ? 86.155 10.538 -97.139 1.00 79.88 313 GLY A CA 1
ATOM 2488 C C . GLY A 1 313 ? 84.905 11.429 -97.100 1.00 79.88 313 GLY A C 1
ATOM 2489 O O . GLY A 1 313 ? 84.886 12.438 -97.804 1.00 79.88 313 GLY A O 1
ATOM 2490 N N . ASP A 1 314 ? 83.898 11.132 -96.266 1.00 84.31 314 ASP A N 1
ATOM 2491 C CA . ASP A 1 314 ? 82.777 12.052 -96.022 1.00 84.31 314 ASP A CA 1
ATOM 2492 C C . ASP A 1 314 ? 83.050 12.922 -94.780 1.00 84.31 314 ASP A C 1
ATOM 2494 O O . ASP A 1 314 ? 82.931 12.498 -93.624 1.00 84.31 314 ASP A O 1
ATOM 2498 N N . SER A 1 315 ? 83.403 14.182 -95.041 1.00 86.44 315 SER A N 1
ATOM 2499 C CA . SER A 1 315 ? 83.681 15.212 -94.036 1.00 86.44 315 SER A CA 1
ATOM 2500 C C . SER A 1 315 ? 82.435 15.899 -93.461 1.00 86.44 315 SER A C 1
ATOM 2502 O O . SER A 1 315 ? 82.562 16.708 -92.540 1.00 86.44 315 SER A O 1
ATOM 2504 N N . ASN A 1 316 ? 81.239 15.579 -93.966 1.00 87.94 316 ASN A N 1
ATOM 2505 C CA . ASN A 1 316 ? 79.957 16.087 -93.473 1.00 87.94 316 ASN A CA 1
ATOM 2506 C C . ASN A 1 316 ? 79.058 15.000 -92.865 1.00 87.94 316 ASN A C 1
ATOM 2508 O O . ASN A 1 316 ? 78.057 15.355 -92.248 1.00 87.94 316 ASN A O 1
ATOM 2512 N N . TYR A 1 317 ? 79.419 13.720 -92.986 1.00 91.00 317 TYR A N 1
ATOM 2513 C CA . TYR A 1 317 ? 78.656 12.551 -92.530 1.00 91.00 317 TYR A CA 1
ATOM 2514 C C . TYR A 1 317 ? 77.933 12.741 -91.186 1.00 91.00 317 TYR A C 1
ATOM 2516 O O . TYR A 1 317 ? 76.711 12.603 -91.114 1.00 91.00 317 TYR A O 1
ATOM 2524 N N . GLY A 1 318 ? 78.660 13.134 -90.131 1.00 89.94 318 GLY A N 1
ATOM 2525 C CA . GLY A 1 318 ? 78.073 13.354 -88.808 1.00 89.94 318 GLY A CA 1
ATOM 2526 C C . GLY A 1 318 ? 77.076 14.517 -88.782 1.00 89.94 318 GLY A C 1
ATOM 2527 O O . GLY A 1 318 ? 75.982 14.388 -88.241 1.00 89.94 318 GLY A O 1
ATOM 2528 N N . LYS A 1 319 ? 77.396 15.631 -89.454 1.00 89.00 319 LYS A N 1
ATOM 2529 C CA . LYS A 1 319 ? 76.491 16.791 -89.582 1.00 89.00 319 LYS A CA 1
ATOM 2530 C C . LYS A 1 319 ? 75.216 16.442 -90.349 1.00 89.00 319 LYS A C 1
ATOM 2532 O O . LYS A 1 319 ? 74.169 17.020 -90.081 1.00 89.00 319 LYS A O 1
ATOM 2537 N N . ASP A 1 320 ? 75.292 15.531 -91.312 1.00 92.69 320 ASP A N 1
ATOM 2538 C CA . ASP A 1 320 ? 74.126 15.052 -92.053 1.00 92.69 320 ASP A CA 1
ATOM 2539 C C . ASP A 1 320 ? 73.216 14.167 -91.193 1.00 92.69 320 ASP A C 1
ATOM 2541 O O . ASP A 1 320 ? 71.999 14.331 -91.261 1.00 92.69 320 ASP A O 1
ATOM 2545 N N . ILE A 1 321 ? 73.776 13.302 -90.337 1.00 94.69 321 ILE A N 1
ATOM 2546 C CA . ILE A 1 321 ? 72.989 12.542 -89.350 1.00 94.69 321 ILE A CA 1
ATOM 2547 C C . ILE A 1 321 ? 72.274 13.505 -88.392 1.00 94.69 321 ILE A C 1
ATOM 2549 O O . ILE A 1 321 ? 71.064 13.381 -88.209 1.00 94.69 321 ILE A O 1
ATOM 2553 N N . VAL A 1 322 ? 72.971 14.519 -87.863 1.00 92.88 322 VAL A N 1
ATOM 2554 C CA . VAL A 1 322 ? 72.359 15.551 -87.002 1.00 92.88 322 VAL A CA 1
ATOM 2555 C C . VAL A 1 322 ? 71.219 16.278 -87.727 1.00 92.88 322 VAL A C 1
ATOM 2557 O O . VAL A 1 322 ? 70.108 16.331 -87.208 1.00 92.88 322 VAL A O 1
ATOM 2560 N N . LYS A 1 323 ? 71.415 16.742 -88.972 1.00 92.81 323 LYS A N 1
ATOM 2561 C CA . LYS A 1 323 ? 70.334 17.354 -89.779 1.00 92.81 323 LYS A CA 1
ATOM 2562 C C . LYS A 1 323 ? 69.143 16.419 -90.009 1.00 92.81 323 LYS A C 1
ATOM 2564 O O . LYS A 1 323 ? 68.015 16.896 -90.088 1.00 92.81 323 LYS A O 1
ATOM 2569 N N . MET A 1 324 ? 69.371 15.114 -90.168 1.00 94.31 324 MET A N 1
ATOM 2570 C CA . MET A 1 324 ? 68.291 14.134 -90.338 1.00 94.31 324 MET A CA 1
ATOM 2571 C C . MET A 1 324 ? 67.476 13.958 -89.051 1.00 94.31 324 MET A C 1
ATOM 2573 O O . MET A 1 324 ? 66.259 13.802 -89.130 1.00 94.31 324 MET A O 1
ATOM 2577 N N . VAL A 1 325 ? 68.117 14.051 -87.883 1.00 92.00 325 VAL A N 1
ATOM 2578 C CA . VAL A 1 325 ? 67.444 14.059 -86.575 1.00 92.00 325 VAL A CA 1
ATOM 2579 C C . VAL A 1 325 ? 66.693 15.376 -86.356 1.00 92.00 325 VAL A C 1
ATOM 2581 O O . VAL A 1 325 ? 65.510 15.334 -86.034 1.00 92.00 325 VAL A O 1
ATOM 2584 N N . GLU A 1 326 ? 67.305 16.532 -86.633 1.00 90.25 326 GLU A N 1
ATOM 2585 C CA . GLU A 1 326 ? 66.629 17.840 -86.571 1.00 90.25 326 GLU A CA 1
ATOM 2586 C C . GLU A 1 326 ? 65.411 17.914 -87.500 1.00 90.25 326 GLU A C 1
ATOM 2588 O O . GLU A 1 326 ? 64.338 18.349 -87.090 1.00 90.25 326 GLU A O 1
ATOM 2593 N N . TYR A 1 327 ? 65.520 17.419 -88.736 1.00 86.88 327 TYR A N 1
ATOM 2594 C CA . TYR A 1 327 ? 64.368 17.331 -89.634 1.00 86.88 327 TYR A CA 1
ATOM 2595 C C . TYR A 1 327 ? 63.284 16.389 -89.087 1.00 86.88 327 TYR A C 1
ATOM 2597 O O . TYR A 1 327 ? 62.099 16.685 -89.189 1.00 86.88 327 TYR A O 1
ATOM 2605 N N . ALA A 1 328 ? 63.656 15.269 -88.465 1.00 85.38 328 ALA A N 1
ATOM 2606 C CA . ALA A 1 328 ? 62.683 14.375 -87.846 1.00 85.38 328 ALA A CA 1
ATOM 2607 C C . ALA A 1 328 ? 62.002 14.987 -86.601 1.00 85.38 328 ALA A C 1
ATOM 2609 O O . ALA A 1 328 ? 60.841 14.665 -86.345 1.00 85.38 328 ALA A O 1
ATOM 2610 N N . LYS A 1 329 ? 62.655 15.915 -85.877 1.00 83.69 329 LYS A N 1
ATOM 2611 C CA . LYS A 1 329 ? 62.023 16.714 -84.805 1.00 83.69 329 LYS A CA 1
ATOM 2612 C C . LYS A 1 329 ? 60.909 17.623 -85.335 1.00 83.69 329 LYS A C 1
ATOM 2614 O O . LYS A 1 329 ? 59.929 17.828 -84.622 1.00 83.69 329 LYS A O 1
ATOM 2619 N N . THR A 1 330 ? 61.027 18.157 -86.557 1.00 81.19 330 THR A N 1
ATOM 2620 C CA . THR A 1 330 ? 60.009 19.062 -87.136 1.00 81.19 330 THR A CA 1
ATOM 2621 C C . THR A 1 330 ? 58.800 18.344 -87.730 1.00 81.19 330 THR A C 1
ATOM 2623 O O . THR A 1 330 ? 57.783 18.985 -87.987 1.00 81.19 330 THR A O 1
ATOM 2626 N N . LEU A 1 331 ? 58.873 17.025 -87.933 1.00 78.06 331 LEU A N 1
ATOM 2627 C CA . LEU A 1 331 ? 57.725 16.246 -88.385 1.00 78.06 331 LEU A CA 1
ATOM 2628 C C . LEU A 1 331 ? 56.680 16.124 -87.273 1.00 78.06 331 LEU A C 1
ATOM 2630 O O . LEU A 1 331 ? 56.998 15.809 -86.120 1.00 78.06 331 LEU A O 1
ATOM 2634 N N . GLU A 1 332 ? 55.409 16.266 -87.648 1.00 62.69 332 GLU A N 1
ATOM 2635 C CA . GLU A 1 332 ? 54.309 15.746 -86.846 1.00 62.69 332 GLU A CA 1
ATOM 2636 C C . GLU A 1 332 ? 54.429 14.220 -86.806 1.00 62.69 332 GLU A C 1
ATOM 2638 O O . GLU A 1 332 ? 54.123 13.521 -87.772 1.00 62.69 332 GLU A O 1
ATOM 2643 N N . GLY A 1 333 ? 54.918 13.692 -85.683 1.00 58.88 333 GLY A N 1
ATOM 2644 C CA . GLY A 1 333 ? 54.826 12.264 -85.420 1.00 58.88 333 GLY A CA 1
ATOM 2645 C C . GLY A 1 333 ? 53.359 11.871 -85.359 1.00 58.88 333 GLY A C 1
ATOM 2646 O O . GLY A 1 333 ? 52.628 12.419 -84.532 1.00 58.88 333 GLY A O 1
ATOM 2647 N N . SER A 1 334 ? 52.953 10.925 -86.210 1.00 58.59 334 SER A N 1
ATOM 2648 C CA . SER A 1 334 ? 51.632 10.297 -86.179 1.00 58.59 334 SER A CA 1
ATOM 2649 C C . SER A 1 334 ? 51.255 9.972 -84.735 1.00 58.59 334 SER A C 1
ATOM 2651 O O . SER A 1 334 ? 51.934 9.150 -84.111 1.00 58.59 334 SER A O 1
ATOM 2653 N N . ASN A 1 335 ? 50.226 10.640 -84.203 1.00 61.84 335 ASN A N 1
ATOM 2654 C CA . ASN A 1 335 ? 49.826 10.464 -82.812 1.00 61.84 335 ASN A CA 1
ATOM 2655 C C . ASN A 1 335 ? 49.475 8.984 -82.599 1.00 61.84 335 ASN A C 1
ATOM 2657 O O . ASN A 1 335 ? 48.540 8.505 -83.246 1.00 61.84 335 ASN A O 1
ATOM 2661 N N . PRO A 1 336 ? 50.241 8.231 -81.790 1.00 67.69 336 PRO A N 1
ATOM 2662 C CA . PRO A 1 336 ? 49.985 6.813 -81.626 1.00 67.69 336 PRO A CA 1
ATOM 2663 C C . PRO A 1 336 ? 48.671 6.666 -80.862 1.00 67.69 336 PRO A C 1
ATOM 2665 O O . PRO A 1 336 ? 48.437 7.404 -79.909 1.00 67.69 336 PRO A O 1
ATOM 2668 N N . GLN A 1 337 ? 47.806 5.758 -81.309 1.00 77.25 337 GLN A N 1
ATOM 2669 C CA . GLN A 1 337 ? 46.468 5.592 -80.748 1.00 77.25 337 GLN A CA 1
ATOM 2670 C C . GLN A 1 337 ? 46.285 4.206 -80.134 1.00 77.25 337 GLN A C 1
ATOM 2672 O O . GLN A 1 337 ? 46.721 3.209 -80.714 1.00 77.25 337 GLN A O 1
ATOM 2677 N N . ALA A 1 338 ? 45.615 4.148 -78.982 1.00 84.12 338 ALA A N 1
ATOM 2678 C CA . ALA A 1 338 ? 45.061 2.912 -78.439 1.00 84.12 338 ALA A CA 1
ATOM 2679 C C . ALA A 1 338 ? 43.632 2.655 -78.940 1.00 84.12 338 ALA A C 1
ATOM 2681 O O . ALA A 1 338 ? 42.837 3.583 -79.044 1.00 84.12 338 ALA A O 1
ATOM 2682 N N . ILE A 1 339 ? 43.298 1.388 -79.197 1.00 84.69 339 ILE A N 1
ATOM 2683 C CA . ILE A 1 339 ? 41.976 0.941 -79.669 1.00 84.69 339 ILE A CA 1
ATOM 2684 C C . ILE A 1 339 ? 41.444 -0.156 -78.739 1.00 84.69 339 ILE A C 1
ATOM 2686 O O . ILE A 1 339 ? 42.131 -1.155 -78.509 1.00 84.69 339 ILE A O 1
ATOM 2690 N N . VAL A 1 340 ? 40.213 -0.019 -78.236 1.00 90.75 340 VAL A N 1
ATOM 2691 C CA . VAL A 1 340 ? 39.573 -0.977 -77.322 1.00 90.75 340 VAL A CA 1
ATOM 2692 C C . VAL A 1 340 ? 39.127 -2.234 -78.073 1.00 90.75 340 VAL A C 1
ATOM 2694 O O . VAL A 1 340 ? 38.160 -2.233 -78.836 1.00 90.75 340 VAL A O 1
ATOM 2697 N N . LYS A 1 341 ? 39.770 -3.365 -77.777 1.00 93.50 341 LYS A N 1
ATOM 2698 C CA . LYS A 1 341 ? 39.347 -4.696 -78.234 1.00 93.50 341 LYS A CA 1
ATOM 2699 C C . LYS A 1 341 ? 38.148 -5.181 -77.419 1.00 93.50 341 LYS A C 1
ATOM 2701 O O . LYS A 1 341 ? 37.080 -5.466 -77.970 1.00 93.50 341 LYS A O 1
ATOM 2706 N N . SER A 1 342 ? 38.279 -5.210 -76.094 1.00 90.94 342 SER A N 1
ATOM 2707 C CA . SER A 1 342 ? 37.228 -5.686 -75.194 1.00 90.94 342 SER A CA 1
ATOM 2708 C C . SER A 1 342 ? 37.050 -4.785 -73.971 1.00 90.94 342 SER A C 1
ATOM 2710 O O . SER A 1 342 ? 37.941 -4.042 -73.567 1.00 90.94 342 SER A O 1
ATOM 2712 N N . PHE A 1 343 ? 35.841 -4.819 -73.418 1.00 92.44 343 PHE A N 1
ATOM 2713 C CA . PHE A 1 343 ? 35.503 -4.210 -72.139 1.00 92.44 343 PHE A CA 1
ATOM 2714 C C . PHE A 1 343 ? 34.390 -5.054 -71.521 1.00 92.44 343 PHE A C 1
ATOM 2716 O O . PHE A 1 343 ? 33.359 -5.280 -72.161 1.00 92.44 343 PHE A O 1
ATOM 2723 N N . LYS A 1 344 ? 34.639 -5.573 -70.322 1.00 89.88 344 LYS A N 1
ATOM 2724 C CA . LYS A 1 344 ? 33.852 -6.615 -69.658 1.00 89.88 344 LYS A CA 1
ATOM 2725 C C . LYS A 1 344 ? 33.692 -6.301 -68.173 1.00 89.88 344 LYS A C 1
ATOM 2727 O O . LYS A 1 344 ? 34.518 -5.609 -67.577 1.00 89.88 344 LYS A O 1
ATOM 2732 N N . VAL A 1 345 ? 32.637 -6.846 -67.573 1.00 88.31 345 VAL A N 1
ATOM 2733 C CA . VAL A 1 345 ? 32.362 -6.750 -66.134 1.00 88.31 345 VAL A CA 1
ATOM 2734 C C . VAL A 1 345 ? 32.376 -8.149 -65.533 1.00 88.31 345 VAL A C 1
ATOM 2736 O O . VAL A 1 345 ? 31.732 -9.051 -66.067 1.00 88.31 345 VAL A O 1
ATOM 2739 N N . TYR A 1 346 ? 33.080 -8.314 -64.415 1.00 85.88 346 TYR A N 1
ATOM 2740 C CA . TYR A 1 346 ? 33.187 -9.576 -63.690 1.00 85.88 346 TYR A CA 1
ATOM 2741 C C . TYR A 1 346 ? 32.657 -9.465 -62.255 1.00 85.88 346 TYR A C 1
ATOM 2743 O O . TYR A 1 346 ? 32.933 -8.494 -61.547 1.00 85.88 346 TYR A O 1
ATOM 2751 N N . ASP A 1 347 ? 31.948 -10.501 -61.812 1.00 84.12 347 ASP A N 1
ATOM 2752 C CA . ASP A 1 347 ? 31.517 -10.744 -60.434 1.00 84.12 347 ASP A CA 1
ATOM 2753 C C . ASP A 1 347 ? 32.308 -11.937 -59.883 1.00 84.12 347 ASP A C 1
ATOM 2755 O O . ASP A 1 347 ? 32.186 -13.058 -60.378 1.00 84.12 347 ASP A O 1
ATOM 2759 N N . SER A 1 348 ? 33.186 -11.689 -58.905 1.00 79.88 348 SER A N 1
ATOM 2760 C CA . SER A 1 348 ? 34.024 -12.720 -58.263 1.00 79.88 348 SER A CA 1
ATOM 2761 C C . SER A 1 348 ? 34.777 -13.650 -59.243 1.00 79.88 348 SER A C 1
ATOM 2763 O O . SER A 1 348 ? 34.985 -14.825 -58.952 1.00 79.88 348 SER A O 1
ATOM 2765 N N . GLY A 1 349 ? 35.185 -13.132 -60.409 1.00 78.06 349 GLY A N 1
ATOM 2766 C CA . GLY A 1 349 ? 35.881 -13.884 -61.466 1.00 78.06 349 GLY A CA 1
ATOM 2767 C C . GLY A 1 349 ? 34.979 -14.508 -62.544 1.00 78.06 349 GLY A C 1
ATOM 2768 O O . GLY A 1 349 ? 35.495 -15.033 -63.526 1.00 78.06 349 GLY A O 1
ATOM 2769 N N . THR A 1 350 ? 33.652 -14.409 -62.421 1.00 80.19 350 THR A N 1
ATOM 2770 C CA . THR A 1 350 ? 32.684 -14.836 -63.451 1.00 80.19 350 THR A CA 1
ATOM 2771 C C . THR A 1 350 ? 32.250 -13.642 -64.301 1.00 80.19 350 THR A C 1
ATOM 2773 O O . THR A 1 350 ? 31.958 -12.582 -63.756 1.00 80.19 350 THR A O 1
ATOM 2776 N N . GLU A 1 351 ? 32.198 -13.784 -65.628 1.00 83.88 351 GLU A N 1
ATOM 2777 C CA . GLU A 1 351 ? 31.765 -12.701 -66.527 1.00 83.88 351 GLU A CA 1
ATOM 2778 C C . GLU A 1 351 ? 30.244 -12.468 -66.447 1.00 83.88 351 GLU A C 1
ATOM 2780 O O . GLU A 1 351 ? 29.449 -13.403 -66.581 1.00 83.88 351 GLU A O 1
ATOM 2785 N N . CYS A 1 352 ? 29.829 -11.213 -66.267 1.00 76.38 352 CYS A N 1
ATOM 2786 C CA . CYS A 1 352 ? 28.433 -10.807 -66.081 1.00 76.38 352 CYS A CA 1
ATOM 2787 C C . CYS A 1 352 ? 27.640 -10.761 -67.402 1.00 76.38 352 CYS A C 1
ATOM 2789 O O . CYS A 1 352 ? 27.184 -9.706 -67.836 1.00 76.38 352 CYS A O 1
ATOM 2791 N N . ASN A 1 353 ? 27.444 -11.921 -68.030 1.00 60.84 353 ASN A N 1
ATOM 2792 C CA . ASN A 1 353 ? 26.812 -12.070 -69.349 1.00 60.84 353 ASN A CA 1
ATOM 2793 C C . ASN A 1 353 ? 25.262 -12.090 -69.350 1.00 60.84 353 ASN A C 1
ATOM 2795 O O . ASN A 1 353 ? 24.662 -12.492 -70.346 1.00 60.84 353 ASN A O 1
ATOM 2799 N N . VAL A 1 354 ? 24.589 -11.705 -68.255 1.00 52.56 354 VAL A N 1
ATOM 2800 C CA . VAL A 1 354 ? 23.128 -11.877 -68.092 1.00 52.56 354 VAL A CA 1
ATOM 2801 C C . VAL A 1 354 ? 22.427 -10.544 -67.812 1.00 52.56 354 VAL A C 1
ATOM 2803 O O . VAL A 1 354 ? 22.696 -9.889 -66.808 1.00 52.56 354 VAL A O 1
ATOM 2806 N N . ASP A 1 355 ? 21.497 -10.166 -68.695 1.00 61.28 355 ASP A N 1
ATOM 2807 C CA . ASP A 1 355 ? 20.530 -9.058 -68.578 1.00 61.28 355 ASP A CA 1
ATOM 2808 C C . ASP A 1 355 ? 21.060 -7.635 -68.280 1.00 61.28 355 ASP A C 1
ATOM 2810 O O . ASP A 1 355 ? 20.256 -6.706 -68.201 1.00 61.28 355 ASP A O 1
ATOM 2814 N N . ASN A 1 356 ? 22.370 -7.431 -68.106 1.00 65.75 356 ASN A N 1
ATOM 2815 C CA . ASN A 1 356 ? 22.964 -6.207 -67.547 1.00 65.75 356 ASN A CA 1
ATOM 2816 C C . ASN A 1 356 ? 22.370 -5.798 -66.178 1.00 65.75 356 ASN A C 1
ATOM 2818 O O . ASN A 1 356 ? 22.287 -4.606 -65.867 1.00 65.75 356 ASN A O 1
ATOM 2822 N N . LYS A 1 357 ? 21.958 -6.778 -65.356 1.00 67.50 357 LYS A N 1
ATOM 2823 C CA . LYS A 1 357 ? 21.370 -6.567 -64.019 1.00 67.50 357 LYS A CA 1
ATOM 2824 C C . LYS A 1 357 ? 22.382 -6.888 -62.920 1.00 67.50 357 LYS A C 1
ATOM 2826 O O . LYS A 1 357 ? 22.753 -8.041 -62.725 1.00 67.50 357 LYS A O 1
ATOM 2831 N N . PHE A 1 358 ? 22.788 -5.865 -62.179 1.00 74.81 358 PHE A N 1
ATOM 2832 C CA . PHE A 1 358 ? 23.847 -5.914 -61.170 1.00 74.81 358 PHE A CA 1
ATOM 2833 C C . PHE A 1 358 ? 23.285 -5.612 -59.777 1.00 74.81 358 PHE A C 1
ATOM 2835 O O . PHE A 1 358 ? 22.324 -4.873 -59.628 1.00 74.81 358 PHE A O 1
ATOM 2842 N N . VAL A 1 359 ? 23.868 -6.165 -58.726 1.00 72.75 359 VAL A N 1
ATOM 2843 C CA . VAL A 1 359 ? 23.415 -6.006 -57.338 1.00 72.75 359 VAL A CA 1
ATOM 2844 C C . VAL A 1 359 ? 24.029 -4.739 -56.724 1.00 72.75 359 VAL A C 1
ATOM 2846 O O . VAL A 1 359 ? 25.234 -4.544 -56.852 1.00 72.75 359 VAL A O 1
ATOM 2849 N N . TYR A 1 360 ? 23.235 -3.891 -56.050 1.00 75.06 360 TYR A N 1
ATOM 2850 C CA . TYR A 1 360 ? 23.735 -2.682 -55.355 1.00 75.06 360 TYR A CA 1
ATOM 2851 C C . TYR A 1 360 ? 24.807 -2.987 -54.292 1.00 75.06 360 TYR A C 1
ATOM 2853 O O . TYR A 1 360 ? 24.832 -4.070 -53.712 1.00 75.06 360 TYR A O 1
ATOM 2861 N N . ASN A 1 361 ? 25.661 -1.998 -53.989 1.00 71.38 361 ASN A N 1
ATOM 2862 C CA . ASN A 1 361 ? 26.809 -2.082 -53.064 1.00 71.38 361 ASN A CA 1
ATOM 2863 C C . ASN A 1 361 ? 27.750 -3.302 -53.238 1.00 71.38 361 ASN A C 1
ATOM 2865 O O . ASN A 1 361 ? 28.605 -3.538 -52.381 1.00 71.38 361 ASN A O 1
ATOM 2869 N N . LYS A 1 362 ? 27.646 -4.078 -54.324 1.00 78.38 362 LYS A N 1
ATOM 2870 C CA . LYS A 1 362 ? 28.526 -5.218 -54.586 1.00 78.38 362 LYS A CA 1
ATOM 2871 C C . LYS A 1 362 ? 29.790 -4.752 -55.312 1.00 78.38 362 LYS A C 1
ATOM 2873 O O . LYS A 1 362 ? 29.776 -3.783 -56.072 1.00 78.38 362 LYS A O 1
ATOM 2878 N N . LYS A 1 363 ? 30.909 -5.433 -55.052 1.00 84.62 363 LYS A N 1
ATOM 2879 C CA . LYS A 1 363 ? 32.160 -5.216 -55.785 1.00 84.62 363 LYS A CA 1
ATOM 2880 C C . LYS A 1 363 ? 32.139 -5.980 -57.102 1.00 84.62 363 LYS A C 1
ATOM 2882 O O . LYS A 1 363 ? 31.892 -7.183 -57.110 1.00 84.62 363 LYS A O 1
ATOM 2887 N N . TYR A 1 364 ? 32.475 -5.275 -58.170 1.00 86.94 364 TYR A N 1
ATOM 2888 C CA . TYR A 1 364 ? 32.638 -5.802 -59.517 1.00 86.94 364 TYR A CA 1
ATOM 2889 C C . TYR A 1 364 ? 33.990 -5.363 -60.067 1.00 86.94 364 TYR A C 1
ATOM 2891 O O . TYR A 1 364 ? 34.502 -4.304 -59.699 1.00 86.94 364 TYR A O 1
ATOM 2899 N N . THR A 1 365 ? 34.562 -6.154 -60.968 1.00 91.00 365 THR A N 1
ATOM 2900 C CA . THR A 1 365 ? 35.830 -5.831 -61.626 1.00 91.00 365 THR A CA 1
ATOM 2901 C C . THR A 1 365 ? 35.569 -5.501 -63.091 1.00 91.00 365 THR A C 1
ATOM 2903 O O . THR A 1 365 ? 35.108 -6.347 -63.857 1.00 91.00 365 THR A O 1
ATOM 2906 N N . LEU A 1 366 ? 35.856 -4.257 -63.474 1.00 92.69 366 LEU A N 1
ATOM 2907 C CA . LEU A 1 366 ? 36.004 -3.849 -64.865 1.00 92.69 366 LEU A CA 1
ATOM 2908 C C . LEU A 1 366 ? 37.299 -4.446 -65.405 1.00 92.69 366 LEU A C 1
ATOM 2910 O O . LEU A 1 366 ? 38.339 -4.353 -64.753 1.00 92.69 366 LEU A O 1
ATOM 2914 N N . VAL A 1 367 ? 37.232 -5.026 -66.597 1.00 93.38 367 VAL A N 1
ATOM 2915 C CA . VAL A 1 367 ? 38.383 -5.544 -67.339 1.00 93.38 367 VAL A CA 1
ATOM 2916 C C . VAL A 1 367 ? 38.308 -4.982 -68.750 1.00 93.38 367 VAL A C 1
ATOM 2918 O O . VAL A 1 367 ? 37.265 -5.069 -69.397 1.00 93.38 367 VAL A O 1
ATOM 2921 N N . ALA A 1 368 ? 39.400 -4.392 -69.216 1.00 93.19 368 ALA A N 1
ATOM 2922 C CA . ALA A 1 368 ? 39.550 -3.863 -70.560 1.00 93.19 368 ALA A CA 1
ATOM 2923 C C . ALA A 1 368 ? 40.702 -4.569 -71.282 1.00 93.19 368 ALA A C 1
ATOM 2925 O O . ALA A 1 368 ? 41.662 -5.014 -70.659 1.00 93.19 368 ALA A O 1
ATOM 2926 N N . GLU A 1 369 ? 40.634 -4.629 -72.603 1.00 92.69 369 GLU A N 1
ATOM 2927 C CA . GLU A 1 369 ? 41.746 -5.040 -73.459 1.00 92.69 369 GLU A CA 1
ATOM 2928 C C . GLU A 1 369 ? 41.832 -4.045 -74.608 1.00 92.69 369 GLU A C 1
ATOM 2930 O O . GLU A 1 369 ? 40.818 -3.744 -75.245 1.00 92.69 369 GLU A O 1
ATOM 2935 N N . ALA A 1 370 ? 43.026 -3.534 -74.881 1.00 90.31 370 ALA A N 1
ATOM 2936 C CA . ALA A 1 370 ? 43.279 -2.589 -75.955 1.00 90.31 370 ALA A CA 1
ATOM 2937 C C . ALA A 1 370 ? 44.634 -2.856 -76.623 1.00 90.31 370 ALA A C 1
ATOM 2939 O O . ALA A 1 370 ? 45.487 -3.554 -76.080 1.00 90.31 370 ALA A O 1
ATOM 2940 N N . GLU A 1 371 ? 44.797 -2.320 -77.828 1.00 85.75 371 GLU A N 1
ATOM 2941 C CA . GLU A 1 371 ? 46.007 -2.421 -78.646 1.00 85.75 371 GLU A CA 1
ATOM 2942 C C . GLU A 1 371 ? 46.515 -1.014 -78.962 1.00 85.75 371 GLU A C 1
ATOM 2944 O O . GLU A 1 371 ? 45.722 -0.162 -79.361 1.00 85.75 371 GLU A O 1
ATOM 2949 N N . SER A 1 372 ? 47.815 -0.776 -78.790 1.00 78.00 372 SER A N 1
ATOM 2950 C CA . SER A 1 372 ? 48.499 0.492 -79.075 1.00 78.00 372 SER A CA 1
ATOM 2951 C C . SER A 1 372 ? 49.933 0.236 -79.556 1.00 78.00 372 SER A C 1
ATOM 2953 O O . SER A 1 372 ? 50.435 -0.880 -79.430 1.00 78.00 372 SER A O 1
ATOM 2955 N N . MET A 1 373 ? 50.600 1.245 -80.129 1.00 68.88 373 MET A N 1
ATOM 2956 C CA . MET A 1 373 ? 51.973 1.088 -80.648 1.00 68.88 373 MET A CA 1
ATOM 2957 C C . MET A 1 373 ? 53.032 1.070 -79.536 1.00 68.88 373 MET A C 1
ATOM 2959 O O . MET A 1 373 ? 54.076 0.435 -79.689 1.00 68.88 373 MET A O 1
ATOM 2963 N N . ASN A 1 374 ? 52.759 1.767 -78.434 1.00 74.75 374 ASN A N 1
ATOM 2964 C CA . ASN A 1 374 ? 53.497 1.723 -77.175 1.00 74.75 374 ASN A CA 1
ATOM 2965 C C . ASN A 1 374 ? 52.579 1.117 -76.089 1.00 74.75 374 ASN A C 1
ATOM 2967 O O . ASN A 1 374 ? 51.566 0.486 -76.395 1.00 74.75 374 ASN A O 1
ATOM 2971 N N . THR A 1 375 ? 52.893 1.311 -74.806 1.00 81.75 375 THR A N 1
ATOM 2972 C CA . THR A 1 375 ? 52.026 0.891 -73.691 1.00 81.75 375 THR A CA 1
ATOM 2973 C C . THR A 1 375 ? 50.661 1.587 -73.736 1.00 81.75 375 THR A C 1
ATOM 2975 O O . THR A 1 375 ? 50.601 2.803 -73.922 1.00 81.75 375 THR A O 1
ATOM 2978 N N . THR A 1 376 ? 49.569 0.856 -73.495 1.00 90.31 376 THR A N 1
ATOM 2979 C CA . THR A 1 376 ? 48.246 1.465 -73.289 1.00 90.31 376 THR A CA 1
ATOM 2980 C C . THR A 1 376 ? 48.080 1.955 -71.850 1.00 90.31 376 THR A C 1
ATOM 2982 O O . THR A 1 376 ? 48.435 1.259 -70.901 1.00 90.31 376 THR A O 1
ATOM 2985 N N . LEU A 1 377 ? 47.471 3.126 -71.688 1.00 92.94 377 LEU A N 1
ATOM 2986 C CA . LEU A 1 377 ? 46.929 3.630 -70.435 1.00 92.94 377 LEU A CA 1
ATOM 2987 C C . LEU A 1 377 ? 45.400 3.504 -70.452 1.00 92.94 377 LEU A C 1
ATOM 2989 O O . LEU A 1 377 ? 44.751 3.887 -71.425 1.00 92.94 377 LEU A O 1
ATOM 2993 N N . TYR A 1 378 ? 44.828 3.027 -69.350 1.00 96.62 378 TYR A N 1
ATOM 2994 C CA . TYR A 1 378 ? 43.394 2.819 -69.149 1.00 96.62 378 TYR A CA 1
ATOM 2995 C C . TYR A 1 378 ? 42.868 3.773 -68.067 1.00 96.62 378 TYR A C 1
ATOM 2997 O O . TYR A 1 378 ? 43.448 3.849 -66.983 1.00 96.62 378 TYR A O 1
ATOM 3005 N N . GLN A 1 379 ? 41.761 4.466 -68.325 1.00 96.69 379 GLN A N 1
ATOM 3006 C CA . GLN A 1 379 ? 41.068 5.358 -67.385 1.00 96.69 379 GLN A CA 1
ATOM 3007 C C . GLN A 1 379 ? 39.605 4.911 -67.277 1.00 96.69 379 GLN A C 1
ATOM 3009 O O . GLN A 1 379 ? 38.922 4.766 -68.290 1.00 96.69 379 GLN A O 1
ATOM 3014 N N . PHE A 1 380 ? 39.109 4.651 -66.067 1.00 96.25 380 PHE A N 1
ATOM 3015 C CA . PHE A 1 380 ? 37.784 4.049 -65.864 1.00 96.25 380 PHE A CA 1
ATOM 3016 C C . PHE A 1 380 ? 36.743 5.088 -65.442 1.00 96.25 380 PHE A C 1
ATOM 3018 O O . PHE A 1 380 ? 37.025 5.969 -64.630 1.00 96.25 380 PHE A O 1
ATOM 3025 N N . TRP A 1 381 ? 35.520 4.956 -65.961 1.00 93.94 381 TRP A N 1
ATOM 3026 C CA . TRP A 1 381 ? 34.454 5.956 -65.842 1.00 93.94 381 TRP A CA 1
ATOM 3027 C C . TRP A 1 381 ? 33.083 5.341 -65.544 1.00 93.94 381 TRP A C 1
ATOM 3029 O O . TRP A 1 381 ? 32.789 4.209 -65.931 1.00 93.94 381 TRP A O 1
ATOM 3039 N N . ILE A 1 382 ? 32.215 6.137 -64.919 1.00 91.81 382 ILE A N 1
ATOM 3040 C CA . ILE A 1 382 ? 30.784 5.863 -64.741 1.00 91.81 382 ILE A CA 1
ATOM 3041 C C . ILE A 1 382 ? 29.951 7.106 -65.118 1.00 91.81 382 ILE A C 1
ATOM 3043 O O . ILE A 1 382 ? 30.391 8.231 -64.881 1.00 91.81 382 ILE A O 1
ATOM 3047 N N . LYS A 1 383 ? 28.758 6.922 -65.704 1.00 89.44 383 LYS A N 1
ATOM 3048 C CA . LYS A 1 383 ? 27.796 7.995 -66.029 1.00 89.44 383 LYS A CA 1
ATOM 3049 C C . LYS A 1 383 ? 26.428 7.734 -65.411 1.00 89.44 383 LYS A C 1
ATOM 3051 O O . LYS A 1 383 ? 25.821 6.710 -65.723 1.00 89.44 383 LYS A O 1
ATOM 3056 N N . ASP A 1 384 ? 25.912 8.667 -64.612 1.00 87.12 384 ASP A N 1
ATOM 3057 C CA . ASP A 1 384 ? 24.497 8.690 -64.207 1.00 87.12 384 ASP A CA 1
ATOM 3058 C C . ASP A 1 384 ? 23.666 9.136 -65.422 1.00 87.12 384 ASP A C 1
ATOM 3060 O O . ASP A 1 384 ? 23.730 10.293 -65.845 1.00 87.12 384 ASP A O 1
ATOM 3064 N N . LYS A 1 385 ? 22.889 8.217 -66.014 1.00 81.75 385 LYS A N 1
ATOM 3065 C CA . LYS A 1 385 ? 22.129 8.481 -67.252 1.00 81.75 385 LYS A CA 1
ATOM 3066 C C . LYS A 1 385 ? 20.975 9.477 -67.072 1.00 81.75 385 LYS A C 1
ATOM 3068 O O . LYS A 1 385 ? 20.377 9.883 -68.063 1.00 81.75 385 LYS A O 1
ATOM 3073 N N . ARG A 1 386 ? 20.620 9.838 -65.834 1.00 78.75 386 ARG A N 1
ATOM 3074 C CA . ARG A 1 386 ? 19.497 10.731 -65.505 1.00 78.75 386 ARG A CA 1
ATOM 3075 C C . ARG A 1 386 ? 19.961 12.162 -65.227 1.00 78.75 386 ARG A C 1
ATOM 3077 O O . ARG A 1 386 ? 19.220 13.098 -65.501 1.00 78.75 386 ARG A O 1
ATOM 3084 N N . THR A 1 387 ? 21.157 12.339 -64.666 1.00 84.38 387 THR A N 1
ATOM 3085 C CA . THR A 1 387 ? 21.775 13.668 -64.453 1.00 84.38 387 THR A CA 1
ATOM 3086 C C . THR A 1 387 ? 22.765 14.056 -65.557 1.00 84.38 387 THR A C 1
ATOM 3088 O O . THR A 1 387 ? 23.295 15.167 -65.555 1.00 84.38 387 THR A O 1
ATOM 3091 N N . ASP A 1 388 ? 23.026 13.127 -66.478 1.00 83.38 388 ASP A N 1
ATOM 3092 C CA . ASP A 1 388 ? 24.034 13.176 -67.541 1.00 83.38 388 ASP A CA 1
ATOM 3093 C C . ASP A 1 388 ? 25.483 13.389 -67.051 1.00 83.38 388 ASP A C 1
ATOM 3095 O O . ASP A 1 388 ? 26.396 13.608 -67.846 1.00 83.38 388 ASP A O 1
ATOM 3099 N N . GLN A 1 389 ? 25.723 13.271 -65.740 1.00 85.94 389 GLN A N 1
ATOM 3100 C CA . GLN A 1 389 ? 27.032 13.501 -65.133 1.00 85.94 389 GLN A CA 1
ATOM 3101 C C . GLN A 1 389 ? 27.954 12.289 -65.278 1.00 85.94 389 GLN A C 1
ATOM 3103 O O . GLN A 1 389 ? 27.566 11.152 -65.001 1.00 85.94 389 GLN A O 1
ATOM 3108 N N . TRP A 1 390 ? 29.204 12.563 -65.650 1.00 90.38 390 TRP A N 1
ATOM 3109 C CA . TRP A 1 390 ? 30.310 11.610 -65.619 1.00 90.38 390 TRP A CA 1
ATOM 3110 C C . TRP A 1 390 ? 31.064 11.688 -64.289 1.00 90.38 390 TRP A C 1
ATOM 3112 O O . TRP A 1 390 ? 31.218 12.755 -63.701 1.00 90.38 390 TRP A O 1
ATOM 3122 N N . THR A 1 391 ? 31.594 10.560 -63.830 1.00 91.12 391 THR A N 1
ATOM 3123 C CA . THR A 1 391 ? 32.510 10.476 -62.689 1.00 91.12 391 THR A CA 1
ATOM 3124 C C . THR A 1 391 ? 33.659 9.541 -63.043 1.00 91.12 391 THR A C 1
ATOM 3126 O O . THR A 1 391 ? 33.440 8.435 -63.542 1.00 91.12 391 THR A O 1
ATOM 3129 N N . MET A 1 392 ? 34.889 9.996 -62.807 1.00 93.56 392 MET A N 1
ATOM 3130 C CA . MET A 1 392 ? 36.087 9.185 -63.002 1.00 93.56 392 MET A CA 1
ATOM 3131 C C . MET A 1 392 ? 36.208 8.203 -61.835 1.00 93.56 392 MET A C 1
ATOM 3133 O O . MET A 1 392 ? 36.239 8.615 -60.678 1.00 93.56 392 MET A O 1
ATOM 3137 N N . LEU A 1 393 ? 36.246 6.907 -62.138 1.00 92.19 393 LEU A N 1
ATOM 3138 C CA . LEU A 1 393 ? 36.448 5.837 -61.159 1.00 92.19 393 LEU A CA 1
ATOM 3139 C C . LEU A 1 393 ? 37.937 5.641 -60.846 1.00 92.19 393 LEU A C 1
ATOM 3141 O O . LEU A 1 393 ? 38.301 5.406 -59.696 1.00 92.19 393 LEU A O 1
ATOM 3145 N N . ARG A 1 394 ? 38.792 5.759 -61.870 1.00 93.94 394 ARG A N 1
ATOM 3146 C CA . ARG A 1 394 ? 40.255 5.767 -61.756 1.00 93.94 394 ARG A CA 1
ATOM 3147 C C . ARG A 1 394 ? 40.854 6.552 -62.915 1.00 93.94 394 ARG A C 1
ATOM 3149 O O . ARG A 1 394 ? 40.383 6.407 -64.042 1.00 93.94 394 ARG A O 1
ATOM 3156 N N . ASP A 1 395 ? 41.902 7.321 -62.636 1.00 93.62 395 ASP A N 1
ATOM 3157 C CA . ASP A 1 395 ? 42.711 7.968 -63.669 1.00 93.62 395 ASP A CA 1
ATOM 3158 C C . ASP A 1 395 ? 43.523 6.948 -64.509 1.00 93.62 395 ASP A C 1
ATOM 3160 O O . ASP A 1 395 ? 43.512 5.738 -64.238 1.00 93.62 395 ASP A O 1
ATOM 3164 N N . TYR A 1 396 ? 44.216 7.442 -65.535 1.00 93.88 396 TYR A N 1
ATOM 3165 C CA . TYR A 1 396 ? 45.077 6.679 -66.432 1.00 93.88 396 TYR A CA 1
ATOM 3166 C C . TYR A 1 396 ? 46.193 5.923 -65.693 1.00 93.88 396 TYR A C 1
ATOM 3168 O O . TYR A 1 396 ? 47.087 6.527 -65.102 1.00 93.88 396 TYR A O 1
ATOM 3176 N N . SER A 1 397 ? 46.193 4.593 -65.803 1.00 93.88 397 SER A N 1
ATOM 3177 C CA . SER A 1 397 ? 47.336 3.731 -65.464 1.00 93.88 397 SER A CA 1
ATOM 3178 C C . SER A 1 397 ? 47.447 2.563 -66.446 1.00 93.88 397 SER A C 1
ATOM 3180 O O . SER A 1 397 ? 46.533 2.310 -67.231 1.00 93.88 397 SER A O 1
ATOM 3182 N N . GLU A 1 398 ? 48.569 1.848 -66.412 1.00 93.31 398 GLU A N 1
ATOM 3183 C CA . GLU A 1 398 ? 48.824 0.675 -67.266 1.00 93.31 398 GLU A CA 1
ATOM 3184 C C . GLU A 1 398 ? 47.969 -0.546 -66.859 1.00 93.31 398 GLU A C 1
ATOM 3186 O O . GLU A 1 398 ? 47.813 -1.483 -67.641 1.00 93.31 398 GLU A O 1
ATOM 3191 N N . ASP A 1 399 ? 47.347 -0.521 -65.671 1.00 94.88 399 ASP A N 1
ATOM 3192 C CA . ASP A 1 399 ? 46.462 -1.583 -65.188 1.00 94.88 399 ASP A CA 1
ATOM 3193 C C . ASP A 1 399 ? 45.159 -1.630 -65.997 1.00 94.88 399 ASP A C 1
ATOM 3195 O O . ASP A 1 399 ? 44.261 -0.794 -65.829 1.00 94.88 399 ASP A O 1
ATOM 3199 N N . ASN A 1 400 ? 44.991 -2.673 -66.804 1.00 94.25 400 ASN A N 1
ATOM 3200 C CA . ASN A 1 400 ? 43.801 -2.895 -67.627 1.00 94.25 400 ASN A CA 1
ATOM 3201 C C . ASN A 1 400 ? 42.550 -3.347 -66.837 1.00 94.25 400 ASN A C 1
ATOM 3203 O O . ASN A 1 400 ? 41.531 -3.692 -67.438 1.00 94.25 400 ASN A O 1
ATOM 3207 N N . THR A 1 401 ? 42.598 -3.352 -65.499 1.00 93.38 401 THR A N 1
ATOM 3208 C CA . THR A 1 401 ? 41.468 -3.722 -64.632 1.00 93.38 401 THR A CA 1
ATOM 3209 C C . THR A 1 401 ? 41.216 -2.697 -63.529 1.00 93.38 401 THR A C 1
ATOM 3211 O O . THR A 1 401 ? 42.129 -1.997 -63.091 1.00 93.38 401 THR A O 1
ATOM 3214 N N . PHE A 1 402 ? 39.973 -2.616 -63.048 1.00 93.69 402 PHE A N 1
ATOM 3215 C CA . PHE A 1 402 ? 39.610 -1.818 -61.876 1.00 93.69 402 PHE A CA 1
ATOM 3216 C C . PHE A 1 402 ? 38.434 -2.437 -61.119 1.00 93.69 402 PHE A C 1
ATOM 3218 O O . PHE A 1 402 ? 37.404 -2.749 -61.711 1.00 93.69 402 PHE A O 1
ATOM 3225 N N . THR A 1 403 ? 38.556 -2.584 -59.797 1.00 90.44 403 THR A N 1
ATOM 3226 C CA . THR A 1 403 ? 37.454 -3.075 -58.954 1.00 90.44 403 THR A CA 1
ATOM 3227 C C . THR A 1 403 ? 36.717 -1.907 -58.314 1.00 90.44 403 THR A C 1
ATOM 3229 O O . THR A 1 403 ? 37.286 -1.205 -57.480 1.00 90.44 403 THR A O 1
ATOM 3232 N N . TRP A 1 404 ? 35.441 -1.733 -58.662 1.00 86.00 404 TRP A N 1
ATOM 3233 C CA . TRP A 1 404 ? 34.567 -0.704 -58.095 1.00 86.00 404 TRP A CA 1
ATOM 3234 C C . TRP A 1 404 ? 33.441 -1.336 -57.278 1.00 86.00 404 TRP A C 1
ATOM 3236 O O . TRP A 1 404 ? 33.010 -2.460 -57.541 1.00 86.00 404 TRP A O 1
ATOM 3246 N N . THR A 1 405 ? 32.953 -0.602 -56.281 1.00 84.38 405 THR A N 1
ATOM 3247 C CA . THR A 1 405 ? 31.685 -0.919 -55.619 1.00 84.38 405 THR A CA 1
ATOM 3248 C C . THR A 1 405 ? 30.571 -0.224 -56.392 1.00 84.38 405 THR A C 1
ATOM 3250 O O . THR A 1 405 ? 30.633 0.990 -56.595 1.00 84.38 405 THR A O 1
ATOM 3253 N N . SER A 1 406 ? 29.554 -0.966 -56.826 1.00 78.56 406 SER A N 1
ATOM 3254 C CA . SER A 1 406 ? 28.366 -0.378 -57.452 1.00 78.56 406 SER A CA 1
ATOM 3255 C C . SER A 1 406 ? 27.694 0.650 -56.525 1.00 78.56 406 SER A C 1
ATOM 3257 O O . SER A 1 406 ? 27.664 0.402 -55.315 1.00 78.56 406 SER A O 1
ATOM 3259 N N . PRO A 1 407 ? 27.078 1.723 -57.059 1.00 74.75 407 PRO A N 1
ATOM 3260 C CA . PRO A 1 407 ? 26.183 2.609 -56.306 1.00 74.75 407 PRO A CA 1
ATOM 3261 C C . PRO A 1 407 ? 25.053 1.868 -55.562 1.00 74.75 407 PRO A C 1
ATOM 3263 O O . PRO A 1 407 ? 24.917 0.645 -55.647 1.00 74.75 407 PRO A O 1
ATOM 3266 N N . SER A 1 408 ? 24.221 2.619 -54.836 1.00 65.69 408 SER A N 1
ATOM 3267 C CA . SER A 1 408 ? 23.119 2.104 -54.002 1.00 65.69 408 SER A CA 1
ATOM 3268 C C . SER A 1 408 ? 21.745 2.716 -54.307 1.00 65.69 408 SER A C 1
ATOM 3270 O O . SER A 1 408 ? 20.769 2.416 -53.624 1.00 65.69 408 SER A O 1
ATOM 3272 N N . ASP A 1 409 ? 21.661 3.603 -55.300 1.00 67.12 409 ASP A N 1
ATOM 3273 C CA . ASP A 1 409 ? 20.699 4.711 -55.325 1.00 67.12 409 ASP A CA 1
ATOM 3274 C C . ASP A 1 409 ? 19.549 4.574 -56.341 1.00 67.12 409 ASP A C 1
ATOM 3276 O O . ASP A 1 409 ? 18.871 5.555 -56.653 1.00 67.12 409 ASP A O 1
ATOM 3280 N N . GLY A 1 410 ? 19.298 3.362 -56.843 1.00 60.12 410 GLY A N 1
ATOM 3281 C CA . GLY A 1 410 ? 18.148 3.065 -57.706 1.00 60.12 410 GLY A CA 1
ATOM 3282 C C . GLY A 1 410 ? 18.379 3.197 -59.219 1.00 60.12 410 GLY A C 1
ATOM 3283 O O . GLY A 1 410 ? 17.467 2.895 -59.987 1.00 60.12 410 GLY A O 1
ATOM 3284 N N . LYS A 1 411 ? 19.529 3.723 -59.665 1.00 68.88 411 LYS A N 1
ATOM 3285 C CA . LYS A 1 411 ? 19.634 4.344 -60.998 1.00 68.88 411 LYS A CA 1
ATOM 3286 C C . LYS A 1 411 ? 20.193 3.468 -62.123 1.00 68.88 411 LYS A C 1
ATOM 3288 O O . LYS A 1 411 ? 20.908 2.487 -61.931 1.00 68.88 411 LYS A O 1
ATOM 3293 N N . ASP A 1 412 ? 19.901 3.954 -63.324 1.00 76.25 412 ASP A N 1
ATOM 3294 C CA . ASP A 1 412 ? 20.428 3.540 -64.620 1.00 76.25 412 ASP A CA 1
ATOM 3295 C C . ASP A 1 412 ? 21.803 4.191 -64.879 1.00 76.25 412 ASP A C 1
ATOM 3297 O O . ASP A 1 412 ? 21.916 5.423 -64.897 1.00 76.25 412 ASP A O 1
ATOM 3301 N N . TYR A 1 413 ? 22.839 3.388 -65.135 1.00 85.06 413 TYR A N 1
ATOM 3302 C CA . TYR A 1 413 ? 24.206 3.874 -65.353 1.00 85.06 413 TYR A CA 1
ATOM 3303 C C . TYR A 1 413 ? 24.822 3.365 -66.667 1.00 85.06 413 TYR A C 1
ATOM 3305 O O . TYR A 1 413 ? 24.395 2.361 -67.240 1.00 85.06 413 TYR A O 1
ATOM 3313 N N . LEU A 1 414 ? 25.866 4.052 -67.134 1.00 88.56 414 LEU A N 1
ATOM 3314 C CA . LEU A 1 414 ? 26.890 3.476 -68.015 1.00 88.56 414 LEU A CA 1
ATOM 3315 C C . LEU A 1 414 ? 28.179 3.305 -67.205 1.00 88.56 414 LEU A C 1
ATOM 3317 O O . LEU A 1 414 ? 28.548 4.233 -66.491 1.00 88.56 414 LEU A O 1
ATOM 3321 N N . VAL A 1 415 ? 28.893 2.191 -67.352 1.00 90.31 415 VAL A N 1
ATOM 3322 C CA . VAL A 1 415 ? 30.311 2.081 -66.948 1.00 90.31 415 VAL A CA 1
ATOM 3323 C C . VAL A 1 415 ? 31.177 1.917 -68.185 1.00 90.31 415 VAL A C 1
ATOM 3325 O O . VAL A 1 415 ? 30.705 1.415 -69.205 1.00 90.31 415 VAL A O 1
ATOM 3328 N N . GLY A 1 416 ? 32.432 2.346 -68.123 1.00 91.12 416 GLY A N 1
ATOM 3329 C CA . GLY A 1 416 ? 33.317 2.274 -69.276 1.00 91.12 416 GLY A CA 1
ATOM 3330 C C . GLY A 1 416 ? 34.785 2.486 -68.989 1.00 91.12 416 GLY A C 1
ATOM 3331 O O . GLY A 1 416 ? 35.203 2.740 -67.857 1.00 91.12 416 GLY A O 1
ATOM 3332 N N . VAL A 1 417 ? 35.542 2.420 -70.075 1.00 95.44 417 VAL A N 1
ATOM 3333 C CA . VAL A 1 417 ? 36.972 2.693 -70.129 1.00 95.44 417 VAL A CA 1
ATOM 3334 C C . VAL A 1 417 ? 37.254 3.689 -71.252 1.00 95.44 417 VAL A C 1
ATOM 3336 O O . VAL A 1 417 ? 36.670 3.596 -72.333 1.00 95.44 417 VAL A O 1
ATOM 3339 N N . HIS A 1 418 ? 38.132 4.650 -70.984 1.00 96.44 418 HIS A N 1
ATOM 3340 C CA . HIS A 1 418 ? 38.871 5.410 -71.991 1.00 96.44 418 HIS A CA 1
ATOM 3341 C C . HIS A 1 418 ? 40.262 4.795 -72.073 1.00 96.44 418 HIS A C 1
ATOM 3343 O O . HIS A 1 418 ? 40.845 4.455 -71.040 1.00 96.44 418 HIS A O 1
ATOM 3349 N N . VAL A 1 419 ? 40.793 4.650 -73.279 1.00 92.88 419 VAL A N 1
ATOM 3350 C CA . VAL A 1 419 ? 42.164 4.189 -73.492 1.00 92.88 419 VAL A CA 1
ATOM 3351 C C . VAL A 1 419 ? 42.944 5.221 -74.275 1.00 92.88 419 VAL A C 1
ATOM 3353 O O . VAL A 1 419 ? 42.391 5.907 -75.138 1.00 92.88 419 VAL A O 1
ATOM 3356 N N . LYS A 1 420 ? 44.241 5.311 -73.992 1.00 89.06 420 LYS A N 1
ATOM 3357 C CA . LYS A 1 420 ? 45.178 5.973 -74.892 1.00 89.06 420 LYS A CA 1
ATOM 3358 C C . LYS A 1 420 ? 46.557 5.345 -74.874 1.00 89.06 420 LYS A C 1
ATOM 3360 O O . LYS A 1 420 ? 46.955 4.739 -73.883 1.00 89.06 420 LYS A O 1
ATOM 3365 N N . ASP A 1 421 ? 47.296 5.501 -75.958 1.00 86.12 421 ASP A N 1
ATOM 3366 C CA . ASP A 1 421 ? 48.718 5.202 -75.993 1.00 86.12 421 ASP A CA 1
ATOM 3367 C C . ASP A 1 421 ? 49.455 6.139 -75.018 1.00 86.12 421 ASP A C 1
ATOM 3369 O O . ASP A 1 421 ? 49.136 7.326 -74.896 1.00 86.12 421 ASP A O 1
ATOM 3373 N N . LYS A 1 422 ? 50.458 5.620 -74.307 1.00 82.50 422 LYS A N 1
ATOM 3374 C CA . LYS A 1 422 ? 51.268 6.374 -73.337 1.00 82.50 422 LYS A CA 1
ATOM 3375 C C . LYS A 1 422 ? 51.997 7.579 -73.953 1.00 82.50 422 LYS A C 1
ATOM 3377 O O . LYS A 1 422 ? 52.358 8.503 -73.226 1.00 82.50 422 LYS A O 1
ATOM 3382 N N . CYS A 1 423 ? 52.180 7.598 -75.273 1.00 71.50 423 CYS A N 1
ATOM 3383 C CA . CYS A 1 423 ? 52.726 8.714 -76.043 1.00 71.50 423 CYS A CA 1
ATOM 3384 C C . CYS A 1 423 ? 51.660 9.537 -76.800 1.00 71.50 423 CYS A C 1
ATOM 3386 O O . CYS A 1 423 ? 52.031 10.451 -77.537 1.00 71.50 423 CYS A O 1
ATOM 3388 N N . SER A 1 424 ? 50.362 9.257 -76.622 1.00 77.38 424 SER A N 1
ATOM 3389 C CA . SER A 1 424 ? 49.279 10.050 -77.216 1.00 77.38 424 SER A CA 1
ATOM 3390 C C . SER A 1 424 ? 49.150 11.426 -76.555 1.00 77.38 424 SER A C 1
ATOM 3392 O O . SER A 1 424 ? 49.020 11.553 -75.327 1.00 77.38 424 SER A O 1
ATOM 3394 N N . LYS A 1 425 ? 49.127 12.459 -77.403 1.00 75.25 425 LYS A N 1
ATOM 3395 C CA . LYS A 1 425 ? 48.845 13.857 -77.048 1.00 75.25 425 LYS A CA 1
ATOM 3396 C C . LYS A 1 425 ? 47.361 14.107 -76.772 1.00 75.25 425 LYS A C 1
ATOM 3398 O O . LYS A 1 425 ? 47.032 15.116 -76.155 1.00 75.25 425 LYS A O 1
ATOM 3403 N N . GLU A 1 426 ? 46.481 13.200 -77.192 1.00 75.88 426 GLU A N 1
ATOM 3404 C CA . GLU A 1 426 ? 45.041 13.338 -76.997 1.00 75.88 426 GLU A CA 1
ATOM 3405 C C . GLU A 1 426 ? 44.618 13.080 -75.545 1.00 75.88 426 GLU A C 1
ATOM 3407 O O . GLU A 1 426 ? 45.329 12.469 -74.731 1.00 75.88 426 GLU A O 1
ATOM 3412 N N . ARG A 1 427 ? 43.412 13.545 -75.202 1.00 80.38 427 ARG A N 1
ATOM 3413 C CA . ARG A 1 427 ? 42.787 13.252 -73.901 1.00 80.38 427 ARG A CA 1
ATOM 3414 C C . ARG A 1 427 ? 42.439 11.766 -73.761 1.00 80.38 427 ARG A C 1
ATOM 3416 O O . ARG A 1 427 ? 42.531 11.222 -72.662 1.00 80.38 427 ARG A O 1
ATOM 3423 N N . LEU A 1 428 ? 42.020 11.142 -74.856 1.00 85.94 428 LEU A N 1
ATOM 3424 C CA . LEU A 1 428 ? 41.748 9.716 -75.032 1.00 85.94 428 LEU A CA 1
ATOM 3425 C C . LEU A 1 428 ? 41.864 9.401 -76.528 1.00 85.94 428 LEU A C 1
ATOM 3427 O O . LEU A 1 428 ? 41.599 10.287 -77.339 1.00 85.94 428 LEU A O 1
ATOM 3431 N N . ASP A 1 429 ? 42.211 8.169 -76.883 1.00 85.19 429 ASP A N 1
ATOM 3432 C CA . ASP A 1 429 ? 42.253 7.731 -78.284 1.00 85.19 429 ASP A CA 1
ATOM 3433 C C . ASP A 1 429 ? 40.981 6.971 -78.681 1.00 85.19 429 ASP A C 1
ATOM 3435 O O . ASP A 1 429 ? 40.429 7.202 -79.754 1.00 85.19 429 ASP A O 1
ATOM 3439 N N . ASP A 1 430 ? 40.489 6.107 -77.789 1.00 90.81 430 ASP A N 1
ATOM 3440 C CA . ASP A 1 430 ? 39.268 5.319 -77.973 1.00 90.81 430 ASP A CA 1
ATOM 3441 C C . ASP A 1 430 ? 38.560 5.080 -76.624 1.00 90.81 430 ASP A C 1
ATOM 3443 O O . ASP A 1 430 ? 39.125 5.289 -75.543 1.00 90.81 430 ASP A O 1
ATOM 3447 N N . PHE A 1 431 ? 37.296 4.663 -76.660 1.00 93.69 431 PHE A N 1
ATOM 3448 C CA . PHE A 1 431 ? 36.493 4.405 -75.469 1.00 93.69 431 PHE A CA 1
ATOM 3449 C C . PHE A 1 431 ? 35.432 3.326 -75.686 1.00 93.69 431 PHE A C 1
ATOM 3451 O O . PHE A 1 431 ? 34.917 3.119 -76.782 1.00 93.69 431 PHE A O 1
ATOM 3458 N N . LYS A 1 432 ? 35.013 2.681 -74.593 1.00 92.62 432 LYS A N 1
ATOM 3459 C CA . LYS A 1 432 ? 33.902 1.722 -74.616 1.00 92.62 432 LYS A CA 1
ATOM 3460 C C . LYS A 1 432 ? 33.037 1.853 -73.371 1.00 92.62 432 LYS A C 1
ATOM 3462 O O . LYS A 1 432 ? 33.557 1.903 -72.258 1.00 92.62 432 LYS A O 1
ATOM 3467 N N . TYR A 1 433 ? 31.720 1.894 -73.571 1.00 90.44 433 TYR A N 1
ATOM 3468 C CA . TYR A 1 433 ? 30.716 1.977 -72.508 1.00 90.44 433 TYR A CA 1
ATOM 3469 C C . TYR A 1 433 ? 29.754 0.790 -72.579 1.00 90.44 433 TYR A C 1
ATOM 3471 O O . TYR A 1 433 ? 29.303 0.421 -73.663 1.00 90.44 433 TYR A O 1
ATOM 3479 N N . THR A 1 434 ? 29.375 0.263 -71.417 1.00 86.00 434 THR A N 1
ATOM 3480 C CA . THR A 1 434 ? 28.359 -0.782 -71.251 1.00 86.00 434 THR A CA 1
ATOM 3481 C C . THR A 1 434 ? 27.269 -0.266 -70.306 1.00 86.00 434 THR A C 1
ATOM 3483 O O . THR A 1 434 ? 27.598 0.276 -69.244 1.00 86.00 434 THR A O 1
ATOM 3486 N N . PRO A 1 435 ? 25.973 -0.389 -70.652 1.00 83.19 435 PRO A N 1
ATOM 3487 C CA . PRO A 1 435 ? 24.890 -0.038 -69.742 1.00 83.19 435 PRO A CA 1
ATOM 3488 C C . PRO A 1 435 ? 24.804 -1.041 -68.594 1.00 83.19 435 PRO A C 1
ATOM 3490 O O . PRO A 1 435 ? 24.881 -2.247 -68.811 1.00 83.19 435 PRO A O 1
ATOM 3493 N N . VAL A 1 436 ? 24.599 -0.539 -67.379 1.00 77.69 436 VAL A N 1
ATOM 3494 C CA . VAL A 1 436 ? 24.405 -1.357 -66.179 1.00 77.69 436 VAL A CA 1
ATOM 3495 C C . VAL A 1 436 ? 23.166 -0.866 -65.434 1.00 77.69 436 VAL A C 1
ATOM 3497 O O . VAL A 1 436 ? 23.044 0.317 -65.106 1.00 77.69 436 VAL A O 1
ATOM 3500 N N . GLN A 1 437 ? 22.219 -1.774 -65.207 1.00 71.88 437 GLN A N 1
ATOM 3501 C CA . GLN A 1 437 ? 21.046 -1.535 -64.371 1.00 71.88 437 GLN A CA 1
ATOM 3502 C C . GLN A 1 437 ? 21.273 -2.200 -63.021 1.00 71.88 437 GLN A C 1
ATOM 3504 O O . GLN A 1 437 ? 21.669 -3.366 -62.966 1.00 71.88 437 GLN A O 1
ATOM 3509 N N . PHE A 1 438 ? 21.006 -1.490 -61.928 1.00 71.19 438 PHE A N 1
ATOM 3510 C CA . PHE A 1 438 ? 21.178 -2.056 -60.595 1.00 71.19 438 PHE A CA 1
ATOM 3511 C C . PHE A 1 438 ? 19.848 -2.547 -59.994 1.00 71.19 438 PHE A C 1
ATOM 3513 O O . PHE A 1 438 ? 18.786 -1.954 -60.186 1.00 71.19 438 PHE A O 1
ATOM 3520 N N . ILE A 1 439 ? 19.897 -3.656 -59.257 1.00 66.38 439 ILE A N 1
ATOM 3521 C CA . ILE A 1 439 ? 18.759 -4.324 -58.621 1.00 66.38 439 ILE A CA 1
ATOM 3522 C C . ILE A 1 439 ? 19.001 -4.505 -57.120 1.00 66.38 439 ILE A C 1
ATOM 3524 O O . ILE A 1 439 ? 20.129 -4.722 -56.669 1.00 66.38 439 ILE A O 1
ATOM 3528 N N . LEU A 1 440 ? 17.919 -4.423 -56.337 1.00 61.53 440 LEU A N 1
ATOM 3529 C CA . LEU A 1 440 ? 17.961 -4.681 -54.898 1.00 61.53 440 LEU A CA 1
ATOM 3530 C C . LEU A 1 440 ? 18.375 -6.130 -54.661 1.00 61.53 440 LEU A C 1
ATOM 3532 O O . LEU A 1 440 ? 17.667 -7.057 -55.060 1.00 61.53 440 LEU A O 1
ATOM 3536 N N . ALA A 1 441 ? 19.503 -6.317 -53.975 1.00 65.69 441 ALA A N 1
ATOM 3537 C CA . ALA A 1 441 ? 19.754 -7.571 -53.293 1.00 65.69 441 ALA A CA 1
ATOM 3538 C C . ALA A 1 441 ? 18.615 -7.806 -52.306 1.00 65.69 441 ALA A C 1
ATOM 3540 O O . ALA A 1 441 ? 18.221 -6.874 -51.602 1.00 65.69 441 ALA A O 1
ATOM 3541 N N . LYS A 1 442 ? 18.105 -9.035 -52.250 1.00 78.38 442 LYS A N 1
ATOM 3542 C CA . LYS A 1 442 ? 17.128 -9.427 -51.242 1.00 78.38 442 LYS A CA 1
ATOM 3543 C C . LYS A 1 442 ? 17.526 -10.751 -50.616 1.00 78.38 442 LYS A C 1
ATOM 3545 O O . LYS A 1 442 ? 17.644 -11.751 -51.324 1.00 78.38 442 LYS A O 1
ATOM 3550 N N . ALA A 1 443 ? 17.727 -10.764 -49.300 1.00 87.38 443 ALA A N 1
ATOM 3551 C CA . ALA A 1 443 ? 17.888 -12.018 -48.577 1.00 87.38 443 ALA A CA 1
ATOM 3552 C C . ALA A 1 443 ? 16.580 -12.820 -48.609 1.00 87.38 443 ALA A C 1
ATOM 3554 O O . ALA A 1 443 ? 15.498 -12.267 -48.416 1.00 87.38 443 ALA A O 1
ATOM 3555 N N . LYS A 1 444 ? 16.679 -14.137 -48.806 1.00 90.50 444 LYS A N 1
ATOM 3556 C CA . LYS A 1 444 ? 15.548 -15.065 -48.756 1.00 90.50 444 LYS A CA 1
ATOM 3557 C C . LYS A 1 444 ? 15.709 -16.046 -47.602 1.00 90.50 444 LYS A C 1
ATOM 3559 O O . LYS A 1 444 ? 16.693 -16.786 -47.527 1.00 90.50 444 LYS A O 1
ATOM 3564 N N . LEU A 1 445 ? 14.721 -16.065 -46.714 1.00 93.50 445 LEU A N 1
ATOM 3565 C CA . LEU A 1 445 ? 14.673 -16.924 -45.543 1.00 93.50 445 LEU A CA 1
ATOM 3566 C C . LEU A 1 445 ? 14.520 -18.393 -45.959 1.00 93.50 445 LEU A C 1
ATOM 3568 O O . LEU A 1 445 ? 13.592 -18.754 -46.680 1.00 93.50 445 LEU A O 1
ATOM 3572 N N . GLN A 1 446 ? 15.420 -19.241 -45.466 1.00 95.19 446 GLN A N 1
ATOM 3573 C CA . GLN A 1 446 ? 15.375 -20.695 -45.637 1.00 95.19 446 GLN A CA 1
ATOM 3574 C C . GLN A 1 446 ? 14.740 -21.369 -44.415 1.00 95.19 446 GLN A C 1
ATOM 3576 O O . GLN A 1 446 ? 13.903 -22.259 -44.544 1.00 95.19 446 GLN A O 1
ATOM 3581 N N . SER A 1 447 ? 15.115 -20.935 -43.208 1.00 93.62 447 SER A N 1
ATOM 3582 C CA . SER A 1 447 ? 14.639 -21.520 -41.955 1.00 93.62 447 SER A CA 1
ATOM 3583 C C . SER A 1 447 ? 14.560 -20.495 -40.820 1.00 93.62 447 SER A C 1
ATOM 3585 O O . SER A 1 447 ? 15.291 -19.502 -40.773 1.00 93.62 447 SER A O 1
ATOM 3587 N N . PHE A 1 448 ? 13.664 -20.764 -39.873 1.00 95.38 448 PHE A N 1
ATOM 3588 C CA . PHE A 1 448 ? 13.610 -20.106 -38.571 1.00 95.38 448 PHE A CA 1
ATOM 3589 C C . PHE A 1 448 ? 12.917 -21.040 -37.576 1.00 95.38 448 PHE A C 1
ATOM 3591 O O . PHE A 1 448 ? 11.768 -21.440 -37.805 1.00 95.38 448 PHE A O 1
ATOM 3598 N N . GLY A 1 449 ? 13.628 -21.364 -36.496 1.00 92.94 449 GLY A N 1
ATOM 3599 C CA . GLY A 1 449 ? 13.202 -22.269 -35.431 1.00 92.94 449 GLY A CA 1
ATOM 3600 C C . GLY A 1 449 ? 13.731 -21.822 -34.067 1.00 92.94 449 GLY A C 1
ATOM 3601 O O . GLY A 1 449 ? 14.611 -20.962 -33.965 1.00 92.94 449 GLY A O 1
ATOM 3602 N N . VAL A 1 450 ? 13.174 -22.401 -33.004 1.00 93.50 450 VAL A N 1
ATOM 3603 C CA . VAL A 1 450 ? 13.497 -22.055 -31.612 1.00 93.50 450 VAL A CA 1
ATOM 3604 C C . VAL A 1 450 ? 13.968 -23.306 -30.886 1.00 93.50 450 VAL A C 1
ATOM 3606 O O . VAL A 1 450 ? 13.336 -24.354 -30.990 1.00 93.50 450 VAL A O 1
ATOM 3609 N N . TYR A 1 451 ? 15.085 -23.198 -30.171 1.00 92.56 451 TYR A N 1
ATOM 3610 C CA . TYR A 1 451 ? 15.821 -24.341 -29.642 1.00 92.56 451 TYR A CA 1
ATOM 3611 C C . TYR A 1 451 ? 15.960 -24.286 -28.120 1.00 92.56 451 TYR A C 1
ATOM 3613 O O . TYR A 1 451 ? 16.292 -23.248 -27.544 1.00 92.56 451 TYR A O 1
ATOM 3621 N N . ASP A 1 452 ? 15.757 -25.437 -27.488 1.00 90.56 452 ASP A N 1
ATOM 3622 C CA . ASP A 1 452 ? 16.055 -25.723 -26.087 1.00 90.56 452 ASP A CA 1
ATOM 3623 C C . ASP A 1 452 ? 17.363 -26.531 -26.052 1.00 90.56 452 ASP A C 1
ATOM 3625 O O . ASP A 1 452 ? 17.396 -27.733 -26.332 1.00 90.56 452 ASP A O 1
ATOM 3629 N N . GLY A 1 453 ? 18.483 -25.824 -25.871 1.00 86.69 453 GLY A N 1
ATOM 3630 C CA . GLY A 1 453 ? 19.820 -26.363 -26.129 1.00 86.69 453 GLY A CA 1
ATOM 3631 C C . GLY A 1 453 ? 19.999 -26.768 -27.599 1.00 86.69 453 GLY A C 1
ATOM 3632 O O . GLY A 1 453 ? 20.123 -25.913 -28.482 1.00 86.69 453 GLY A O 1
ATOM 3633 N N . ASN A 1 454 ? 20.005 -28.079 -27.855 1.00 87.12 454 ASN A N 1
ATOM 3634 C CA . ASN A 1 454 ? 20.132 -28.667 -29.194 1.00 87.12 454 ASN A CA 1
ATOM 3635 C C . ASN A 1 454 ? 18.793 -29.143 -29.793 1.00 87.12 454 ASN A C 1
ATOM 3637 O O . ASN A 1 454 ? 18.757 -29.481 -30.974 1.00 87.12 454 ASN A O 1
ATOM 3641 N N . THR A 1 455 ? 17.700 -29.151 -29.025 1.00 89.31 455 THR A N 1
ATOM 3642 C CA . THR A 1 455 ? 16.393 -29.677 -29.459 1.00 89.31 455 THR A CA 1
ATOM 3643 C C . THR A 1 455 ? 15.505 -28.562 -30.006 1.00 89.31 455 THR A C 1
ATOM 3645 O O . THR A 1 455 ? 15.334 -27.539 -29.350 1.00 89.31 455 THR A O 1
ATOM 3648 N N . GLU A 1 456 ? 14.909 -28.749 -31.186 1.00 92.94 456 GLU A N 1
ATOM 3649 C CA . GLU A 1 456 ? 13.960 -27.794 -31.778 1.00 92.94 456 GLU A CA 1
ATOM 3650 C C . GLU A 1 456 ? 12.546 -27.942 -31.183 1.00 92.94 456 GLU A C 1
ATOM 3652 O O . GLU A 1 456 ? 11.989 -29.041 -31.147 1.00 92.94 456 GLU A O 1
ATOM 3657 N N . ILE A 1 457 ? 11.942 -26.827 -30.767 1.00 92.25 457 ILE A N 1
ATOM 3658 C CA . ILE A 1 457 ? 10.578 -26.749 -30.226 1.00 92.25 457 ILE A CA 1
ATOM 3659 C C . ILE A 1 457 ? 9.590 -26.488 -31.372 1.00 92.25 457 ILE A C 1
ATOM 3661 O O . ILE A 1 457 ? 9.386 -25.351 -31.799 1.00 92.25 457 ILE A O 1
ATOM 3665 N N . LYS A 1 458 ? 9.005 -27.566 -31.907 1.00 87.75 458 LYS A N 1
ATOM 3666 C CA . LYS A 1 458 ? 8.200 -27.548 -33.147 1.00 87.75 458 LYS A CA 1
ATOM 3667 C C . LYS A 1 458 ? 6.732 -27.149 -32.969 1.00 87.75 458 LYS A C 1
ATOM 3669 O O . LYS A 1 458 ? 6.089 -26.767 -33.942 1.00 87.75 458 LYS A O 1
ATOM 3674 N N . ASP A 1 459 ? 6.201 -27.243 -31.755 1.00 86.44 459 ASP A N 1
ATOM 3675 C CA . ASP A 1 459 ? 4.818 -26.888 -31.397 1.00 86.44 459 ASP A CA 1
ATOM 3676 C C . ASP A 1 459 ? 4.652 -25.415 -30.973 1.00 86.44 459 ASP A C 1
ATOM 3678 O O . ASP A 1 459 ? 3.527 -24.932 -30.828 1.00 86.44 459 ASP A O 1
ATOM 3682 N N . PHE A 1 460 ? 5.772 -24.704 -30.800 1.00 88.12 460 PHE A N 1
ATOM 3683 C CA . PHE A 1 460 ? 5.859 -23.334 -30.296 1.00 88.12 460 PHE A CA 1
ATOM 3684 C C . PHE A 1 460 ? 5.209 -23.134 -28.910 1.00 88.12 460 PHE A C 1
ATOM 3686 O O . PHE A 1 460 ? 4.671 -22.062 -28.603 1.00 88.12 460 PHE A O 1
ATOM 3693 N N . VAL A 1 461 ? 5.302 -24.156 -28.050 1.00 84.56 461 VAL A N 1
ATOM 3694 C CA . VAL A 1 461 ? 4.930 -24.091 -26.630 1.00 84.56 461 VAL A CA 1
ATOM 3695 C C . VAL A 1 461 ? 6.187 -23.873 -25.782 1.00 84.56 461 VAL A C 1
ATOM 3697 O O . VAL A 1 461 ? 7.112 -24.681 -25.793 1.00 84.56 461 VAL A O 1
ATOM 3700 N N . PHE A 1 462 ? 6.241 -22.764 -25.039 1.00 85.44 462 PHE A N 1
ATOM 3701 C CA . PHE A 1 462 ? 7.442 -22.349 -24.303 1.00 85.44 462 PHE A CA 1
ATOM 3702 C C . PHE A 1 462 ? 7.155 -22.045 -22.831 1.00 85.44 462 PHE A C 1
ATOM 3704 O O . PHE A 1 462 ? 6.076 -21.575 -22.467 1.00 85.44 462 PHE A O 1
ATOM 3711 N N . LYS A 1 463 ? 8.150 -22.281 -21.971 1.00 81.56 463 LYS A N 1
ATOM 3712 C CA . LYS A 1 463 ? 8.020 -22.177 -20.513 1.00 81.56 463 LYS A CA 1
ATOM 3713 C C . LYS A 1 463 ? 8.434 -20.797 -20.003 1.00 81.56 463 LYS A C 1
ATOM 3715 O O . LYS A 1 463 ? 9.586 -20.406 -20.160 1.00 81.56 463 LYS A O 1
ATOM 3720 N N . LYS A 1 464 ? 7.508 -20.075 -19.367 1.00 79.88 464 LYS A N 1
ATOM 3721 C CA . LYS A 1 464 ? 7.668 -18.684 -18.894 1.00 79.88 464 LYS A CA 1
ATOM 3722 C C . LYS A 1 464 ? 8.905 -18.454 -18.023 1.00 79.88 464 LYS A C 1
ATOM 3724 O O . LYS A 1 464 ? 9.004 -19.029 -16.946 1.00 79.88 464 LYS A O 1
ATOM 3729 N N . GLY A 1 465 ? 9.780 -17.538 -18.434 1.00 77.38 465 GLY A N 1
ATOM 3730 C CA . GLY A 1 465 ? 11.032 -17.209 -17.745 1.00 77.38 465 GLY A CA 1
ATOM 3731 C C . GLY A 1 465 ? 12.229 -18.081 -18.140 1.00 77.38 465 GLY A C 1
ATOM 3732 O O . GLY A 1 465 ? 13.338 -17.802 -17.692 1.00 77.38 465 GLY A O 1
ATOM 3733 N N . LYS A 1 466 ? 12.050 -19.102 -18.992 1.00 83.62 466 LYS A N 1
ATOM 3734 C CA . LYS A 1 466 ? 13.152 -19.914 -19.524 1.00 83.62 466 LYS A CA 1
ATOM 3735 C C . LYS A 1 466 ? 13.819 -19.238 -20.729 1.00 83.62 466 LYS A C 1
ATOM 3737 O O . LYS A 1 466 ? 13.143 -18.624 -21.563 1.00 83.62 466 LYS A O 1
ATOM 3742 N N . THR A 1 467 ? 15.141 -19.384 -20.819 1.00 88.56 467 THR A N 1
ATOM 3743 C CA . THR A 1 467 ? 15.960 -18.989 -21.974 1.00 88.56 467 THR A CA 1
ATOM 3744 C C . THR A 1 467 ? 15.856 -20.015 -23.101 1.00 88.56 467 THR A C 1
ATOM 3746 O O . THR A 1 467 ? 16.038 -21.208 -22.864 1.00 88.56 467 THR A O 1
ATOM 3749 N N . TYR A 1 468 ? 15.649 -19.542 -24.327 1.00 91.88 468 TYR A N 1
ATOM 3750 C CA . TYR A 1 468 ? 15.707 -20.337 -25.555 1.00 91.88 468 TYR A CA 1
ATOM 3751 C C . TYR A 1 468 ? 16.649 -19.682 -26.573 1.00 91.88 468 TYR A C 1
ATOM 3753 O O . TYR A 1 468 ? 16.917 -18.479 -26.504 1.00 91.88 468 TYR A O 1
ATOM 3761 N N . THR A 1 469 ? 17.127 -20.467 -27.538 1.00 94.38 469 THR A N 1
ATOM 3762 C CA . THR A 1 469 ? 17.979 -19.985 -28.633 1.00 94.38 469 THR A CA 1
ATOM 3763 C C . THR A 1 469 ? 17.181 -19.938 -29.929 1.00 94.38 469 THR A C 1
ATOM 3765 O O . THR A 1 469 ? 16.810 -20.970 -30.487 1.00 94.38 469 THR A O 1
ATOM 3768 N N . LEU A 1 470 ? 16.941 -18.734 -30.435 1.00 95.06 470 LEU A N 1
ATOM 3769 C CA . LEU A 1 470 ? 16.460 -18.499 -31.791 1.00 95.06 470 LEU A CA 1
ATOM 3770 C C . LEU A 1 470 ? 17.587 -18.835 -32.770 1.00 95.06 470 LEU A C 1
ATOM 3772 O O . LEU A 1 470 ? 18.723 -18.408 -32.557 1.00 95.06 470 LEU A O 1
ATOM 3776 N N . LYS A 1 471 ? 17.287 -19.587 -33.832 1.00 94.75 471 LYS A N 1
ATOM 3777 C CA . LYS A 1 471 ? 18.221 -19.852 -34.937 1.00 94.75 471 LYS A CA 1
ATOM 3778 C C . LYS A 1 471 ? 17.499 -19.688 -36.269 1.00 94.75 471 LYS A C 1
ATOM 3780 O O . LYS A 1 471 ? 16.337 -20.076 -36.407 1.00 94.75 471 LYS A O 1
ATOM 3785 N N . SER A 1 472 ? 18.190 -19.129 -37.251 1.00 95.25 472 SER A N 1
ATOM 3786 C CA . SER A 1 472 ? 17.671 -18.924 -38.599 1.00 95.25 472 SER A CA 1
ATOM 3787 C C . SER A 1 472 ? 18.726 -19.268 -39.648 1.00 95.25 472 SER A C 1
ATOM 3789 O O . SER A 1 472 ? 19.921 -19.283 -39.363 1.00 95.25 472 SER A O 1
ATOM 3791 N N . THR A 1 473 ? 18.298 -19.536 -40.873 1.00 94.69 473 THR A N 1
ATOM 3792 C CA . THR A 1 473 ? 19.171 -19.567 -42.045 1.00 94.69 473 THR A CA 1
ATOM 3793 C C . THR A 1 473 ? 18.473 -18.800 -43.151 1.00 94.69 473 THR A C 1
ATOM 3795 O O . THR A 1 473 ? 17.276 -18.980 -43.378 1.00 94.69 473 THR A O 1
ATOM 3798 N N . ALA A 1 474 ? 19.216 -17.966 -43.860 1.00 93.94 474 ALA A N 1
ATOM 3799 C CA . ALA A 1 474 ? 18.792 -17.328 -45.093 1.00 93.94 474 ALA A CA 1
ATOM 3800 C C . ALA A 1 474 ? 19.959 -17.313 -46.085 1.00 93.94 474 ALA A C 1
ATOM 3802 O O . ALA A 1 474 ? 21.106 -17.556 -45.710 1.00 93.94 474 ALA A O 1
ATOM 3803 N N . ILE A 1 475 ? 19.644 -17.042 -47.346 1.00 87.81 475 ILE A N 1
ATOM 3804 C CA . ILE A 1 475 ? 20.612 -16.841 -48.430 1.00 87.81 475 ILE A CA 1
ATOM 3805 C C . ILE A 1 475 ? 20.475 -15.415 -48.960 1.00 87.81 475 ILE A C 1
ATOM 3807 O O . ILE A 1 475 ? 19.378 -14.861 -48.924 1.00 87.81 475 ILE A O 1
ATOM 3811 N N . ALA A 1 476 ? 21.563 -14.823 -49.441 1.00 83.19 476 ALA A N 1
ATOM 3812 C CA . ALA A 1 476 ? 21.590 -13.480 -50.017 1.00 83.19 476 ALA A CA 1
ATOM 3813 C C . ALA A 1 476 ? 22.720 -13.373 -51.060 1.00 83.19 476 ALA A C 1
ATOM 3815 O O . ALA A 1 476 ? 23.477 -14.328 -51.240 1.00 83.19 476 ALA A O 1
ATOM 3816 N N . ASN A 1 477 ? 22.822 -12.234 -51.752 1.00 69.25 477 ASN A N 1
ATOM 3817 C CA . ASN A 1 477 ? 23.822 -12.021 -52.809 1.00 69.25 477 ASN A CA 1
ATOM 3818 C C . ASN A 1 477 ? 25.147 -11.466 -52.264 1.00 69.25 477 ASN A C 1
ATOM 3820 O O . ASN A 1 477 ? 26.182 -11.583 -52.927 1.00 69.25 477 ASN A O 1
ATOM 3824 N N . SER A 1 478 ? 25.106 -10.855 -51.077 1.00 75.06 478 SER A N 1
ATOM 3825 C CA . SER A 1 478 ? 26.263 -10.502 -50.262 1.00 75.06 478 SER A CA 1
ATOM 3826 C C . SER A 1 478 ? 26.174 -11.194 -48.886 1.00 75.06 478 SER A C 1
ATOM 3828 O O . SER A 1 478 ? 26.053 -12.417 -48.807 1.00 75.06 478 SER A O 1
ATOM 3830 N N . LYS A 1 479 ? 26.238 -10.440 -47.791 1.00 84.44 479 LYS A N 1
ATOM 3831 C CA . LYS A 1 479 ? 26.107 -10.897 -46.408 1.00 84.44 479 LYS A CA 1
ATOM 3832 C C . LYS A 1 479 ? 24.646 -10.837 -45.957 1.00 84.44 479 LYS A C 1
ATOM 3834 O O . LYS A 1 479 ? 23.934 -9.886 -46.267 1.00 84.44 479 LYS A O 1
ATOM 3839 N N . VAL A 1 480 ? 24.206 -11.833 -45.186 1.00 91.94 480 VAL A N 1
ATOM 3840 C CA . VAL A 1 480 ? 22.894 -11.808 -44.517 1.00 91.94 480 VAL A CA 1
ATOM 3841 C C . VAL A 1 480 ? 23.021 -11.121 -43.161 1.00 91.94 480 VAL A C 1
ATOM 3843 O O . VAL A 1 480 ? 23.862 -11.506 -42.352 1.00 91.94 480 VAL A O 1
ATOM 3846 N N . LEU A 1 481 ? 22.119 -10.185 -42.880 1.00 94.56 481 LEU A N 1
ATOM 3847 C CA . LEU A 1 481 ? 21.883 -9.642 -41.548 1.00 94.56 481 LEU A CA 1
ATOM 3848 C C . LEU A 1 481 ? 20.544 -10.163 -41.004 1.00 94.56 481 LEU A C 1
ATOM 3850 O O . LEU A 1 481 ? 19.526 -10.137 -41.698 1.00 94.56 481 LEU A O 1
ATOM 3854 N N . TYR A 1 482 ? 20.536 -10.599 -39.745 1.00 96.75 482 TYR A N 1
ATOM 3855 C CA . TYR A 1 482 ? 19.378 -11.154 -39.038 1.00 96.75 482 TYR A CA 1
ATOM 3856 C C . TYR A 1 482 ? 18.949 -10.218 -37.900 1.00 96.75 482 TYR A C 1
ATOM 3858 O O . TYR A 1 482 ? 19.770 -9.877 -37.051 1.00 96.75 482 TYR A O 1
ATOM 3866 N N . GLN A 1 483 ? 17.668 -9.853 -37.829 1.00 96.94 483 GLN A N 1
ATOM 3867 C CA . GLN A 1 483 ? 17.083 -9.030 -36.759 1.00 96.94 483 GLN A CA 1
ATOM 3868 C C . GLN A 1 483 ? 15.960 -9.819 -36.076 1.00 96.94 483 GLN A C 1
ATOM 3870 O O . GLN A 1 483 ? 15.047 -10.301 -36.747 1.00 96.94 483 GLN A O 1
ATOM 3875 N N . PHE A 1 484 ? 16.007 -9.979 -34.752 1.00 96.56 484 PHE A N 1
ATOM 3876 C CA . PHE A 1 484 ? 15.079 -10.855 -34.023 1.00 96.56 484 PHE A CA 1
ATOM 3877 C C . PHE A 1 484 ? 14.025 -10.057 -33.251 1.00 96.56 484 PHE A C 1
ATOM 3879 O O . PHE A 1 484 ? 14.336 -9.047 -32.619 1.00 96.56 484 PHE A O 1
ATOM 3886 N N . TRP A 1 485 ? 12.774 -10.528 -33.270 1.00 94.81 485 TRP A N 1
ATOM 3887 C CA . TRP A 1 485 ? 11.610 -9.785 -32.775 1.00 94.81 485 TRP A CA 1
ATOM 3888 C C . TRP A 1 485 ? 10.632 -10.639 -31.975 1.00 94.81 485 TRP A C 1
ATOM 3890 O O . TRP A 1 485 ? 10.431 -11.824 -32.249 1.00 94.81 485 TRP A O 1
ATOM 3900 N N . ILE A 1 486 ? 9.933 -9.979 -31.051 1.00 93.38 486 ILE A N 1
ATOM 3901 C CA . ILE A 1 486 ? 8.734 -10.499 -30.393 1.00 93.38 486 ILE A CA 1
ATOM 3902 C C . ILE A 1 486 ? 7.600 -9.462 -30.398 1.00 93.38 486 ILE A C 1
ATOM 3904 O O . ILE A 1 486 ? 7.847 -8.271 -30.213 1.00 93.38 486 ILE A O 1
ATOM 3908 N N . LYS A 1 487 ? 6.350 -9.910 -30.564 1.00 91.50 487 LYS A N 1
ATOM 3909 C CA . LYS A 1 487 ? 5.131 -9.109 -30.368 1.00 91.50 487 LYS A CA 1
ATOM 3910 C C . LYS A 1 487 ? 4.317 -9.637 -29.193 1.00 91.50 487 LYS A C 1
ATOM 3912 O O . LYS A 1 487 ? 3.928 -10.804 -29.213 1.00 91.50 487 LYS A O 1
ATOM 3917 N N . ASP A 1 488 ? 3.993 -8.784 -28.223 1.00 89.44 488 ASP A N 1
ATOM 3918 C CA . ASP A 1 488 ? 2.896 -9.040 -27.280 1.00 89.44 488 ASP A CA 1
ATOM 3919 C C . ASP A 1 488 ? 1.568 -8.790 -28.006 1.00 89.44 488 ASP A C 1
ATOM 3921 O O . ASP A 1 488 ? 1.216 -7.645 -28.292 1.00 89.44 488 ASP A O 1
ATOM 3925 N N . LYS A 1 489 ? 0.813 -9.854 -28.307 1.00 85.38 489 LYS A N 1
ATOM 3926 C CA . LYS A 1 489 ? -0.456 -9.736 -29.046 1.00 85.38 489 LYS A CA 1
ATOM 3927 C C . LYS A 1 489 ? -1.574 -9.048 -28.252 1.00 85.38 489 LYS A C 1
ATOM 3929 O O . LYS A 1 489 ? -2.573 -8.668 -28.849 1.00 85.38 489 LYS A O 1
ATOM 3934 N N . ARG A 1 490 ? -1.436 -8.891 -26.931 1.00 84.06 490 ARG A N 1
ATOM 3935 C CA . ARG A 1 490 ? -2.429 -8.231 -26.062 1.00 84.06 490 ARG A CA 1
ATOM 3936 C C . ARG A 1 490 ? -2.228 -6.715 -25.997 1.00 84.06 490 ARG A C 1
ATOM 3938 O O . ARG A 1 490 ? -3.203 -5.994 -25.829 1.00 84.06 490 ARG A O 1
ATOM 3945 N N . THR A 1 491 ? -0.991 -6.229 -26.109 1.00 87.44 491 THR A N 1
ATOM 3946 C CA . THR A 1 491 ? -0.680 -4.780 -26.152 1.00 87.44 491 THR A CA 1
ATOM 3947 C C . THR A 1 491 ? -0.370 -4.274 -27.562 1.00 87.44 491 THR A C 1
ATOM 3949 O O . THR A 1 491 ? -0.026 -3.110 -27.734 1.00 87.44 491 THR A O 1
ATOM 3952 N N . ASP A 1 492 ? -0.434 -5.168 -28.551 1.00 86.75 492 ASP A N 1
ATOM 3953 C CA . ASP A 1 492 ? 0.046 -5.016 -29.929 1.00 86.75 492 ASP A CA 1
ATOM 3954 C C . ASP A 1 492 ? 1.511 -4.536 -30.063 1.00 86.75 492 ASP A C 1
ATOM 3956 O O . ASP A 1 492 ? 1.983 -4.193 -31.148 1.00 86.75 492 ASP A O 1
ATOM 3960 N N . LYS A 1 493 ? 2.276 -4.557 -28.965 1.00 88.69 493 LYS A N 1
ATOM 3961 C CA . LYS A 1 493 ? 3.619 -3.988 -28.899 1.00 88.69 493 LYS A CA 1
ATOM 3962 C C . LYS A 1 493 ? 4.667 -4.954 -29.446 1.00 88.69 493 LYS A C 1
ATOM 3964 O O . LYS A 1 493 ? 4.822 -6.069 -28.944 1.00 88.69 493 LYS A O 1
ATOM 3969 N N . TRP A 1 494 ? 5.445 -4.475 -30.413 1.00 92.69 494 TRP A N 1
ATOM 3970 C CA . TRP A 1 494 ? 6.702 -5.093 -30.831 1.00 92.69 494 TRP A CA 1
ATOM 3971 C C . TRP A 1 494 ? 7.858 -4.700 -29.902 1.00 92.69 494 TRP A C 1
ATOM 3973 O O . TRP A 1 494 ? 7.983 -3.543 -29.498 1.00 92.69 494 TRP A O 1
ATOM 3983 N N . THR A 1 495 ? 8.736 -5.662 -29.634 1.00 92.00 495 THR A N 1
ATOM 3984 C CA . THR A 1 495 ? 10.025 -5.488 -28.960 1.00 92.00 495 THR A CA 1
ATOM 3985 C C . THR A 1 495 ? 11.099 -6.151 -29.816 1.00 92.00 495 THR A C 1
ATOM 3987 O O . THR A 1 495 ? 10.975 -7.327 -30.172 1.00 92.00 495 THR A O 1
ATOM 3990 N N . MET A 1 496 ? 12.152 -5.405 -30.141 1.00 94.38 496 MET A N 1
ATOM 3991 C CA . MET A 1 496 ? 13.342 -5.954 -30.785 1.00 94.38 496 MET A CA 1
ATOM 3992 C C . MET A 1 496 ? 14.144 -6.732 -29.740 1.00 94.38 496 MET A C 1
ATOM 3994 O O . MET A 1 496 ? 14.411 -6.214 -28.657 1.00 94.38 496 MET A O 1
ATOM 3998 N N . LEU A 1 497 ? 14.484 -7.981 -30.044 1.00 93.06 497 LEU A N 1
ATOM 3999 C CA . LEU A 1 497 ? 15.309 -8.839 -29.191 1.00 93.06 497 LEU A CA 1
ATOM 4000 C C . LEU A 1 497 ? 16.796 -8.620 -29.468 1.00 93.06 497 LEU A C 1
ATOM 4002 O O . LEU A 1 497 ? 17.606 -8.639 -28.547 1.00 93.06 497 LEU A O 1
ATOM 4006 N N . ARG A 1 498 ? 17.129 -8.380 -30.740 1.00 93.44 498 ARG A N 1
ATOM 4007 C CA . ARG A 1 498 ? 18.449 -7.964 -31.210 1.00 93.44 498 ARG A CA 1
ATOM 4008 C C . ARG A 1 498 ? 18.310 -7.282 -32.568 1.00 93.44 498 ARG A C 1
ATOM 4010 O O . ARG A 1 498 ? 17.453 -7.689 -33.358 1.00 93.44 498 ARG A O 1
ATOM 4017 N N . ASP A 1 499 ? 19.145 -6.280 -32.824 1.00 94.50 499 ASP A N 1
ATOM 4018 C CA . ASP A 1 499 ? 19.202 -5.615 -34.125 1.00 94.50 499 ASP A CA 1
ATOM 4019 C C . ASP A 1 499 ? 19.848 -6.505 -35.216 1.00 94.50 499 ASP A C 1
ATOM 4021 O O . ASP A 1 499 ? 20.206 -7.664 -34.964 1.00 94.50 499 ASP A O 1
ATOM 4025 N N . TYR A 1 500 ? 19.951 -5.967 -36.434 1.00 94.88 500 TYR A N 1
ATOM 4026 C CA . TYR A 1 500 ? 20.572 -6.585 -37.602 1.00 94.88 500 TYR A CA 1
ATOM 4027 C C . TYR A 1 500 ? 22.065 -6.878 -37.390 1.00 94.88 500 TYR A C 1
ATOM 4029 O O . TYR A 1 500 ? 22.894 -5.974 -37.388 1.00 94.88 500 TYR A O 1
ATOM 4037 N N . GLU A 1 501 ? 22.410 -8.163 -37.307 1.00 93.69 501 GLU A N 1
ATOM 4038 C CA . GLU A 1 501 ? 23.794 -8.655 -37.268 1.00 93.69 501 GLU A CA 1
ATOM 4039 C C . GLU A 1 501 ? 23.950 -9.943 -38.089 1.00 93.69 501 GLU A C 1
ATOM 4041 O O . GLU A 1 501 ? 22.983 -10.668 -38.328 1.00 93.69 501 GLU A O 1
ATOM 4046 N N . GLU A 1 502 ? 25.193 -10.282 -38.429 1.00 93.00 502 GLU A N 1
ATOM 4047 C CA . GLU A 1 502 ? 25.592 -11.504 -39.148 1.00 93.00 502 GLU A CA 1
ATOM 4048 C C . GLU A 1 502 ? 25.235 -12.800 -38.421 1.00 93.00 502 GLU A C 1
ATOM 4050 O O . GLU A 1 502 ? 24.844 -13.790 -39.039 1.00 93.00 502 GLU A O 1
ATOM 4055 N N . ASN A 1 503 ? 25.401 -12.807 -37.094 1.00 92.19 503 ASN A N 1
ATOM 4056 C CA . ASN A 1 503 ? 25.170 -13.988 -36.278 1.00 92.19 503 ASN A CA 1
ATOM 4057 C C . ASN A 1 503 ? 23.696 -14.396 -36.405 1.00 92.19 503 ASN A C 1
ATOM 4059 O O . ASN A 1 503 ? 22.797 -13.682 -35.957 1.00 92.19 503 ASN A O 1
ATOM 4063 N N . ASN A 1 504 ? 23.461 -15.574 -36.975 1.00 93.94 504 ASN A N 1
ATOM 4064 C CA . ASN A 1 504 ? 22.143 -16.121 -37.281 1.00 93.94 504 ASN A CA 1
ATOM 4065 C C . ASN A 1 504 ? 21.400 -16.692 -36.056 1.00 93.94 504 ASN A C 1
ATOM 4067 O O . ASN A 1 504 ? 20.397 -17.400 -36.205 1.00 93.94 504 ASN A O 1
ATOM 4071 N N . THR A 1 505 ? 21.896 -16.408 -34.848 1.00 93.19 505 THR A N 1
ATOM 4072 C CA . THR A 1 505 ? 21.339 -16.864 -33.575 1.00 93.19 505 THR A CA 1
ATOM 4073 C C . THR A 1 505 ? 21.109 -15.714 -32.595 1.00 93.19 505 THR A C 1
ATOM 4075 O O . THR A 1 505 ? 21.817 -14.710 -32.609 1.00 93.19 505 THR A O 1
ATOM 4078 N N . CYS A 1 506 ? 20.117 -15.869 -31.719 1.00 93.12 506 CYS A N 1
ATOM 4079 C CA . CYS A 1 506 ? 19.830 -14.938 -30.628 1.00 93.12 506 CYS A CA 1
ATOM 4080 C C . CYS A 1 506 ? 19.312 -15.724 -29.417 1.00 93.12 506 CYS A C 1
ATOM 4082 O O . CYS A 1 506 ? 18.365 -16.502 -29.535 1.00 93.12 506 CYS A O 1
ATOM 4084 N N . THR A 1 507 ? 19.933 -15.550 -28.251 1.00 91.12 507 THR A N 1
ATOM 4085 C CA . THR A 1 507 ? 19.424 -16.090 -26.985 1.00 91.12 507 THR A CA 1
ATOM 4086 C C . THR A 1 507 ? 18.432 -15.113 -26.369 1.00 91.12 507 THR A C 1
ATOM 4088 O O . THR A 1 507 ? 18.655 -13.905 -26.344 1.00 91.12 507 THR A O 1
ATOM 4091 N N . TRP A 1 508 ? 17.312 -15.629 -25.870 1.00 88.25 508 TRP A N 1
ATOM 4092 C CA . TRP A 1 508 ? 16.227 -14.793 -25.368 1.00 88.25 508 TRP A CA 1
ATOM 4093 C C . TRP A 1 508 ? 15.462 -15.483 -24.236 1.00 88.25 508 TRP A C 1
ATOM 4095 O O . TRP A 1 508 ? 15.219 -16.689 -24.269 1.00 88.25 508 TRP A O 1
ATOM 4105 N N . ILE A 1 509 ? 15.084 -14.696 -23.226 1.00 88.00 509 ILE A N 1
ATOM 4106 C CA . ILE A 1 509 ? 14.309 -15.139 -22.065 1.00 88.00 509 ILE A CA 1
ATOM 4107 C C . ILE A 1 509 ? 12.826 -14.881 -22.335 1.00 88.00 509 ILE A C 1
ATOM 4109 O O . ILE A 1 509 ? 12.411 -13.739 -22.548 1.00 88.00 509 ILE A O 1
ATOM 4113 N N . THR A 1 510 ? 12.019 -15.938 -22.288 1.00 85.88 510 THR A N 1
ATOM 4114 C CA . THR A 1 510 ? 10.560 -15.845 -22.442 1.00 85.88 510 THR A CA 1
ATOM 4115 C C . THR A 1 510 ? 9.926 -14.878 -21.427 1.00 85.88 510 THR A C 1
ATOM 4117 O O . THR A 1 510 ? 10.233 -14.949 -20.232 1.00 85.88 510 THR A O 1
ATOM 4120 N N . PRO A 1 511 ? 8.988 -14.006 -21.852 1.00 80.81 511 PRO A N 1
ATOM 4121 C CA . PRO A 1 511 ? 8.178 -13.204 -20.946 1.00 80.81 511 PRO A CA 1
ATOM 4122 C C . PRO A 1 511 ? 7.504 -14.050 -19.864 1.00 80.81 511 PRO A C 1
ATOM 4124 O O . PRO A 1 511 ? 7.025 -15.154 -20.116 1.00 80.81 511 PRO A O 1
ATOM 4127 N N . THR A 1 512 ? 7.406 -13.501 -18.655 1.00 73.94 512 THR A N 1
ATOM 4128 C CA . THR A 1 512 ? 6.555 -14.076 -17.600 1.00 73.94 512 THR A CA 1
ATOM 4129 C C . THR A 1 512 ? 5.103 -13.579 -17.718 1.00 73.94 512 THR A C 1
ATOM 4131 O O . THR A 1 512 ? 4.162 -14.284 -17.340 1.00 73.94 512 THR A O 1
ATOM 4134 N N . GLU A 1 513 ? 4.914 -12.385 -18.293 1.00 66.69 513 GLU A N 1
ATOM 4135 C CA . GLU A 1 513 ? 3.630 -11.795 -18.709 1.00 66.69 513 GLU A CA 1
ATOM 4136 C C . GLU A 1 513 ? 2.878 -12.652 -19.757 1.00 66.69 513 GLU A C 1
ATOM 4138 O O . GLU A 1 513 ? 3.436 -13.555 -20.377 1.00 66.69 513 GLU A O 1
ATOM 4143 N N . GLY A 1 514 ? 1.598 -12.333 -19.985 1.00 61.81 514 GLY A N 1
ATOM 4144 C CA . GLY A 1 514 ? 0.861 -12.712 -21.201 1.00 61.81 514 GLY A CA 1
ATOM 4145 C C . GLY A 1 514 ? 0.513 -14.200 -21.393 1.00 61.81 514 GLY A C 1
ATOM 4146 O O . GLY A 1 514 ? 0.596 -15.010 -20.465 1.00 61.81 514 GLY A O 1
ATOM 4147 N N . LYS A 1 515 ? 0.059 -14.531 -22.612 1.00 65.81 515 LYS A N 1
ATOM 4148 C CA . LYS A 1 515 ? -0.296 -15.889 -23.079 1.00 65.81 515 LYS A CA 1
ATOM 4149 C C . LYS A 1 515 ? 0.137 -16.114 -24.530 1.00 65.81 515 LYS A C 1
ATOM 4151 O O . LYS A 1 515 ? 0.907 -17.034 -24.788 1.00 65.81 515 LYS A O 1
ATOM 4156 N N . ASP A 1 516 ? -0.311 -15.232 -25.428 1.00 80.50 516 ASP A N 1
ATOM 4157 C CA . ASP A 1 516 ? -0.060 -15.323 -26.868 1.00 80.50 516 ASP A CA 1
ATOM 4158 C C . ASP A 1 516 ? 0.958 -14.273 -27.319 1.00 80.50 516 ASP A C 1
ATOM 4160 O O . ASP A 1 516 ? 0.778 -13.074 -27.090 1.00 80.50 516 ASP A O 1
ATOM 4164 N N . TYR A 1 517 ? 1.991 -14.716 -28.028 1.00 89.50 517 TYR A N 1
ATOM 4165 C CA . TYR A 1 517 ? 3.030 -13.851 -28.584 1.00 89.50 517 TYR A CA 1
ATOM 4166 C C . TYR A 1 517 ? 3.338 -14.256 -30.027 1.00 89.50 517 TYR A C 1
ATOM 4168 O O . TYR A 1 517 ? 3.188 -15.420 -30.389 1.00 89.50 517 TYR A O 1
ATOM 4176 N N . LEU A 1 518 ? 3.798 -13.324 -30.860 1.00 92.38 518 LEU A N 1
ATOM 4177 C CA . LEU A 1 518 ? 4.477 -13.680 -32.113 1.00 92.38 518 LEU A CA 1
ATOM 4178 C C . LEU A 1 518 ? 5.980 -13.612 -31.880 1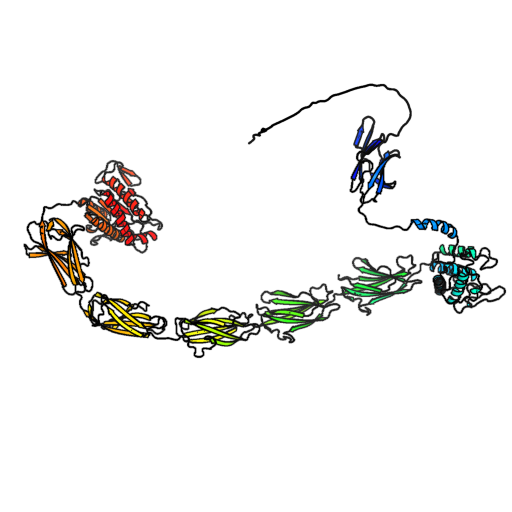.00 92.38 518 LEU A C 1
ATOM 4180 O O . LEU A 1 518 ? 6.446 -12.592 -31.387 1.00 92.38 518 LEU A O 1
ATOM 4184 N N . ILE A 1 519 ? 6.731 -14.646 -32.251 1.00 93.81 519 ILE A N 1
ATOM 4185 C CA . ILE A 1 519 ? 8.198 -14.611 -32.248 1.00 93.81 519 ILE A CA 1
ATOM 4186 C C . ILE A 1 519 ? 8.726 -14.820 -33.660 1.00 93.81 519 ILE A C 1
ATOM 4188 O O . ILE A 1 519 ? 8.167 -15.622 -34.412 1.00 93.81 519 ILE A O 1
ATOM 4192 N N . GLY A 1 520 ? 9.761 -14.079 -34.046 1.00 94.06 520 GLY A N 1
ATOM 4193 C CA . GLY A 1 520 ? 10.205 -14.060 -35.431 1.00 94.06 520 GLY A CA 1
ATOM 4194 C C . GLY A 1 520 ? 11.589 -13.500 -35.684 1.00 94.06 520 GLY A C 1
ATOM 4195 O O . GLY A 1 520 ? 12.282 -13.014 -34.787 1.00 94.06 520 GLY A O 1
ATOM 4196 N N . VAL A 1 521 ? 11.948 -13.567 -36.959 1.00 96.81 521 VAL A N 1
ATOM 4197 C CA . VAL A 1 521 ? 13.180 -13.033 -37.529 1.00 96.81 521 VAL A CA 1
ATOM 4198 C C . VAL A 1 521 ? 12.844 -12.253 -38.797 1.00 96.81 521 VAL A C 1
ATOM 4200 O O . VAL A 1 521 ? 11.994 -12.678 -39.588 1.00 96.81 521 VAL A O 1
ATOM 4203 N N . HIS A 1 522 ? 13.507 -11.117 -38.980 1.00 97.06 522 HIS A N 1
ATOM 4204 C CA . HIS A 1 522 ? 13.673 -10.467 -40.274 1.00 97.06 522 HIS A CA 1
ATOM 4205 C C . HIS A 1 522 ? 15.065 -10.801 -40.795 1.00 97.06 522 HIS A C 1
ATOM 4207 O O . HIS A 1 522 ? 16.025 -10.829 -40.020 1.00 97.06 522 HIS A O 1
ATOM 4213 N N . VAL A 1 523 ? 15.183 -10.995 -42.101 1.00 95.31 523 VAL A N 1
ATOM 4214 C CA . VAL A 1 523 ? 16.474 -11.072 -42.779 1.00 95.31 523 VAL A CA 1
ATOM 4215 C C . VAL A 1 523 ? 16.549 -10.010 -43.859 1.00 95.31 523 VAL A C 1
ATOM 4217 O O . VAL A 1 523 ? 15.548 -9.701 -44.513 1.00 95.31 523 VAL A O 1
ATOM 4220 N N . LYS A 1 524 ? 17.745 -9.456 -44.045 1.00 92.19 524 LYS A N 1
ATOM 4221 C CA . LYS A 1 524 ? 18.069 -8.660 -45.223 1.00 92.19 524 LYS A CA 1
ATOM 4222 C C . LYS A 1 524 ? 19.496 -8.902 -45.697 1.00 92.19 524 LYS A C 1
ATOM 4224 O O . LYS A 1 524 ? 20.341 -9.347 -44.923 1.00 92.19 524 LYS A O 1
ATOM 4229 N N . ASP A 1 525 ? 19.748 -8.622 -46.965 1.00 87.19 525 ASP A N 1
ATOM 4230 C CA . ASP A 1 525 ? 21.095 -8.486 -47.505 1.00 87.19 525 ASP A CA 1
ATOM 4231 C C . ASP A 1 525 ? 21.714 -7.192 -46.944 1.00 87.19 525 ASP A C 1
ATOM 4233 O O . ASP A 1 525 ? 21.022 -6.180 -46.803 1.00 87.19 525 ASP A O 1
ATOM 4237 N N . GLU A 1 526 ? 23.003 -7.206 -46.606 1.00 84.69 526 GLU A N 1
ATOM 4238 C CA . GLU A 1 526 ? 23.729 -6.042 -46.075 1.00 84.69 526 GLU A CA 1
ATOM 4239 C C . GLU A 1 526 ? 23.622 -4.815 -47.001 1.00 84.69 526 GLU A C 1
ATOM 4241 O O . GLU A 1 526 ? 23.526 -3.683 -46.524 1.00 84.69 526 GLU A O 1
ATOM 4246 N N . SER A 1 527 ? 23.532 -5.035 -48.317 1.00 74.69 527 SER A N 1
ATOM 4247 C CA . SER A 1 527 ? 23.341 -3.976 -49.314 1.00 74.69 527 SER A CA 1
ATOM 4248 C C . SER A 1 527 ? 21.907 -3.431 -49.412 1.00 74.69 527 SER A C 1
ATOM 4250 O O . SER A 1 527 ? 21.712 -2.355 -49.993 1.00 74.69 527 SER A O 1
ATOM 4252 N N . SER A 1 528 ? 20.905 -4.139 -48.873 1.00 80.94 528 SER A N 1
ATOM 4253 C CA . SER A 1 528 ? 19.489 -3.816 -49.076 1.00 80.94 528 SER A CA 1
ATOM 4254 C C . SER A 1 528 ? 19.080 -2.530 -48.357 1.00 80.94 528 SER A C 1
ATOM 4256 O O . SER A 1 528 ? 19.291 -2.359 -47.149 1.00 80.94 528 SER A O 1
ATOM 4258 N N . GLN A 1 529 ? 18.444 -1.638 -49.119 1.00 74.06 529 GLN A N 1
ATOM 4259 C CA . GLN A 1 529 ? 17.861 -0.382 -48.639 1.00 74.06 529 GLN A CA 1
ATOM 4260 C C . GLN A 1 529 ? 16.465 -0.578 -48.019 1.00 74.06 529 GLN A C 1
ATOM 4262 O O . GLN A 1 529 ? 15.900 0.351 -47.447 1.00 74.06 529 GLN A O 1
ATOM 4267 N N . GLU A 1 530 ? 15.907 -1.787 -48.106 1.00 79.81 530 GLU A N 1
ATOM 4268 C CA . GLU A 1 530 ? 14.637 -2.131 -47.474 1.00 79.81 530 GLU A CA 1
ATOM 4269 C C . GLU A 1 530 ? 14.790 -2.255 -45.950 1.00 79.81 530 GLU A C 1
ATOM 4271 O O . GLU A 1 530 ? 15.858 -2.579 -45.414 1.00 79.81 530 GLU A O 1
ATOM 4276 N N . ARG A 1 531 ? 13.681 -2.068 -45.223 1.00 85.31 531 ARG A N 1
ATOM 4277 C CA . ARG A 1 531 ? 13.640 -2.331 -43.772 1.00 85.31 531 ARG A CA 1
ATOM 4278 C C . ARG A 1 531 ? 13.885 -3.812 -43.452 1.00 85.31 531 ARG A C 1
ATOM 4280 O O . ARG A 1 531 ? 14.414 -4.126 -42.385 1.00 85.31 531 ARG A O 1
ATOM 4287 N N . LEU A 1 532 ? 13.451 -4.700 -44.340 1.00 92.00 532 LEU A N 1
ATOM 4288 C CA . LEU A 1 532 ? 13.669 -6.146 -44.344 1.00 92.00 532 LEU A CA 1
ATOM 4289 C C . LEU A 1 532 ? 13.425 -6.666 -45.763 1.00 92.00 532 LEU A C 1
ATOM 4291 O O . LEU A 1 532 ? 12.613 -6.085 -46.483 1.00 92.00 532 LEU A O 1
ATOM 4295 N N . ASP A 1 533 ? 14.061 -7.771 -46.137 1.00 91.69 533 ASP A N 1
ATOM 4296 C CA . ASP A 1 533 ? 13.819 -8.417 -47.431 1.00 91.69 533 ASP A CA 1
ATOM 4297 C C . ASP A 1 533 ? 12.833 -9.582 -47.317 1.00 91.69 533 ASP A C 1
ATOM 4299 O O . ASP A 1 533 ? 11.989 -9.779 -48.193 1.00 91.69 533 ASP A O 1
ATOM 4303 N N . ASP A 1 534 ? 12.920 -10.335 -46.218 1.00 95.19 534 ASP A N 1
ATOM 4304 C CA . ASP A 1 534 ? 12.071 -11.487 -45.932 1.00 95.19 534 ASP A CA 1
ATOM 4305 C C . ASP A 1 534 ? 11.921 -11.691 -44.417 1.00 95.19 534 ASP A C 1
ATOM 4307 O O . ASP A 1 534 ? 12.737 -11.215 -43.620 1.00 95.19 534 ASP A O 1
ATOM 4311 N N . PHE A 1 535 ? 10.866 -12.383 -43.989 1.00 95.56 535 PHE A N 1
ATOM 4312 C CA . PHE A 1 535 ? 10.580 -12.573 -42.566 1.00 95.56 535 PHE A CA 1
ATOM 4313 C C . PHE A 1 535 ? 9.752 -13.826 -42.283 1.00 95.56 535 PHE A C 1
ATOM 4315 O O . PHE A 1 535 ? 9.026 -14.335 -43.136 1.00 95.56 535 PHE A O 1
ATOM 4322 N N . LYS A 1 536 ? 9.797 -14.291 -41.031 1.00 95.19 536 LYS A N 1
ATOM 4323 C CA . LYS A 1 536 ? 8.842 -15.278 -40.513 1.00 95.19 536 LYS A CA 1
ATOM 4324 C C . LYS A 1 536 ? 8.502 -14.986 -39.063 1.00 95.19 536 LYS A C 1
ATOM 4326 O O . LYS A 1 536 ? 9.395 -14.795 -38.240 1.00 95.19 536 LYS A O 1
ATOM 4331 N N . TYR A 1 537 ? 7.210 -15.037 -38.754 1.00 94.06 537 TYR A N 1
ATOM 4332 C CA . TYR A 1 537 ? 6.687 -15.061 -37.392 1.00 94.06 537 TYR A CA 1
ATOM 4333 C C . TYR A 1 537 ? 5.993 -16.400 -37.139 1.00 94.06 537 TYR A C 1
ATOM 4335 O O . TYR A 1 537 ? 5.253 -16.881 -37.995 1.00 94.06 537 TYR A O 1
ATOM 4343 N N . ASN A 1 538 ? 6.179 -16.969 -35.951 1.00 91.81 538 ASN A N 1
ATOM 4344 C CA . ASN A 1 538 ? 5.405 -18.104 -35.454 1.00 91.81 538 ASN A CA 1
ATOM 4345 C C . ASN A 1 538 ? 4.621 -17.672 -34.204 1.00 91.81 538 ASN A C 1
ATOM 4347 O O . ASN A 1 538 ? 5.080 -16.819 -33.438 1.00 91.81 538 ASN A O 1
ATOM 4351 N N . LEU A 1 539 ? 3.438 -18.254 -33.988 1.00 89.88 539 LEU A N 1
ATOM 4352 C CA . LEU A 1 539 ? 2.632 -18.001 -32.793 1.00 89.88 539 LEU A CA 1
ATOM 4353 C C . LEU A 1 539 ? 3.167 -18.830 -31.619 1.00 89.88 539 LEU A C 1
ATOM 4355 O O . LEU A 1 539 ? 3.031 -20.048 -31.613 1.00 89.88 539 LEU A O 1
ATOM 4359 N N . MET A 1 540 ? 3.726 -18.156 -30.618 1.00 87.19 540 MET A N 1
ATOM 4360 C CA . MET A 1 540 ? 4.096 -18.741 -29.333 1.00 87.19 540 MET A CA 1
ATOM 4361 C C . MET A 1 540 ? 2.884 -18.829 -28.397 1.00 87.19 540 MET A C 1
ATOM 4363 O O . MET A 1 540 ? 2.149 -17.850 -28.230 1.00 87.19 540 MET A O 1
ATOM 4367 N N . LYS A 1 541 ? 2.779 -19.962 -27.693 1.00 79.75 541 LYS A N 1
ATOM 4368 C CA . LYS A 1 541 ? 2.016 -20.114 -26.446 1.00 79.75 541 LYS A CA 1
ATOM 4369 C C . LYS A 1 541 ? 2.969 -20.189 -25.252 1.00 79.75 541 LYS A C 1
ATOM 4371 O O . LYS A 1 541 ? 3.981 -20.885 -25.317 1.00 79.75 541 LYS A O 1
ATOM 4376 N N . LEU A 1 542 ? 2.634 -19.502 -24.160 1.00 77.06 542 LEU A N 1
ATOM 4377 C CA . LEU A 1 542 ? 3.414 -19.525 -22.918 1.00 77.06 542 LEU A CA 1
ATOM 4378 C C . LEU A 1 542 ? 2.748 -20.349 -21.808 1.00 77.06 542 LEU A C 1
ATOM 4380 O O . LEU A 1 542 ? 1.723 -19.938 -21.257 1.00 77.06 542 LEU A O 1
ATOM 4384 N N . GLU A 1 543 ? 3.392 -21.444 -21.409 1.00 73.56 543 GLU A N 1
ATOM 4385 C CA . GLU A 1 543 ? 3.014 -22.257 -20.248 1.00 73.56 543 GLU A CA 1
ATOM 4386 C C . GLU A 1 543 ? 3.764 -21.830 -18.977 1.00 73.56 543 GLU A C 1
ATOM 4388 O O . GLU A 1 543 ? 4.918 -21.392 -19.015 1.00 73.56 543 GLU A O 1
ATOM 4393 N N . SER A 1 544 ? 3.105 -21.945 -17.823 1.00 63.12 544 SER A N 1
ATOM 4394 C CA . SER A 1 544 ? 3.725 -21.720 -16.516 1.00 63.12 544 SER A CA 1
ATOM 4395 C C . SER A 1 544 ? 4.644 -22.886 -16.144 1.00 63.12 544 SER A C 1
ATOM 4397 O O . SER A 1 544 ? 4.203 -24.033 -16.079 1.00 63.12 544 SER A O 1
ATOM 4399 N N . MET A 1 545 ? 5.913 -22.587 -15.833 1.00 69.56 545 MET A N 1
ATOM 4400 C CA . MET A 1 545 ? 6.739 -23.516 -15.053 1.00 69.56 545 MET A CA 1
ATOM 4401 C C . MET A 1 545 ? 6.065 -23.755 -13.703 1.00 69.56 545 MET A C 1
ATOM 4403 O O . MET A 1 545 ? 5.560 -22.806 -13.102 1.00 69.56 545 MET A O 1
ATOM 4407 N N . LYS A 1 546 ? 6.060 -25.010 -13.246 1.00 78.69 546 LYS A N 1
ATOM 4408 C CA . LYS A 1 546 ? 5.446 -25.412 -11.979 1.00 78.69 546 LYS A CA 1
ATOM 4409 C C . LYS A 1 546 ? 6.463 -26.010 -11.023 1.00 78.69 546 LYS A C 1
ATOM 4411 O O . LYS A 1 546 ? 7.332 -26.778 -11.437 1.00 78.69 546 LYS A O 1
ATOM 4416 N N . SER A 1 547 ? 6.307 -25.702 -9.740 1.00 86.06 547 SER A N 1
ATOM 4417 C CA . SER A 1 547 ? 6.938 -26.439 -8.648 1.00 86.06 547 SER A CA 1
ATOM 4418 C C . SER A 1 547 ? 5.968 -27.419 -7.983 1.00 86.06 547 SER A C 1
ATOM 4420 O O . SER A 1 547 ? 4.782 -27.131 -7.874 1.00 86.06 547 SER A O 1
ATOM 4422 N N . TYR A 1 548 ? 6.487 -28.553 -7.508 1.00 88.88 548 TYR A N 1
ATOM 4423 C CA . TYR A 1 548 ? 5.733 -29.616 -6.834 1.00 88.88 548 TYR A CA 1
ATOM 4424 C C . TYR A 1 548 ? 6.365 -29.963 -5.480 1.00 88.88 548 TYR A C 1
ATOM 4426 O O . TYR A 1 548 ? 7.593 -30.041 -5.370 1.00 88.88 548 TYR A O 1
ATOM 4434 N N . VAL A 1 549 ? 5.552 -30.204 -4.448 1.00 93.75 549 VAL A N 1
ATOM 4435 C CA . VAL A 1 549 ? 6.008 -30.545 -3.093 1.00 93.75 549 VAL A CA 1
ATOM 4436 C C . VAL A 1 549 ? 6.451 -32.007 -3.039 1.00 93.75 549 VAL A C 1
ATOM 4438 O O . VAL A 1 549 ? 5.640 -32.923 -2.922 1.00 93.75 549 VAL A O 1
ATOM 4441 N N . GLN A 1 550 ? 7.764 -32.237 -3.040 1.00 95.12 550 GLN A N 1
ATOM 4442 C CA . GLN A 1 550 ? 8.339 -33.568 -2.843 1.00 95.12 550 GLN A CA 1
ATOM 4443 C C . GLN A 1 550 ? 8.190 -34.030 -1.384 1.00 95.12 550 GLN A C 1
ATOM 4445 O O . GLN A 1 550 ? 7.872 -35.189 -1.119 1.00 95.12 550 GLN A O 1
ATOM 4450 N N . SER A 1 551 ? 8.401 -33.132 -0.417 1.00 94.12 551 SER A N 1
ATOM 4451 C CA . SER A 1 551 ? 8.196 -33.419 1.006 1.00 94.12 551 SER A CA 1
ATOM 4452 C C . SER A 1 551 ? 7.872 -32.165 1.819 1.00 94.12 551 SER A C 1
ATOM 4454 O O . SER A 1 551 ? 8.218 -31.044 1.447 1.00 94.12 551 SER A O 1
ATOM 4456 N N . PHE A 1 552 ? 7.186 -32.362 2.945 1.00 96.00 552 PHE A N 1
ATOM 4457 C CA . PHE A 1 552 ? 6.905 -31.327 3.938 1.00 96.00 552 PHE A CA 1
ATOM 4458 C C . PHE A 1 552 ? 6.663 -31.980 5.300 1.00 96.00 552 PHE A C 1
ATOM 4460 O O . PHE A 1 552 ? 5.796 -32.852 5.417 1.00 96.00 552 PHE A O 1
ATOM 4467 N N . GLY A 1 553 ? 7.421 -31.548 6.307 1.00 93.50 553 GLY A N 1
ATOM 4468 C CA . GLY A 1 553 ? 7.400 -32.087 7.664 1.00 93.50 553 GLY A CA 1
ATOM 4469 C C . GLY A 1 553 ? 7.733 -31.027 8.716 1.00 93.50 553 GLY A C 1
ATOM 4470 O O . GLY A 1 553 ? 8.195 -29.924 8.400 1.00 93.50 553 GLY A O 1
ATOM 4471 N N . VAL A 1 554 ? 7.487 -31.370 9.981 1.00 93.75 554 VAL A N 1
ATOM 4472 C CA . VAL A 1 554 ? 7.754 -30.515 11.146 1.00 93.75 554 VAL A CA 1
ATOM 4473 C C . VAL A 1 554 ? 8.775 -31.208 12.040 1.00 93.75 554 VAL A C 1
ATOM 4475 O O . VAL A 1 554 ? 8.621 -32.386 12.360 1.00 93.75 554 VAL A O 1
ATOM 4478 N N . TYR A 1 555 ? 9.818 -30.478 12.428 1.00 93.06 555 TYR A N 1
ATOM 4479 C CA . TYR A 1 555 ? 11.010 -31.030 13.061 1.00 93.06 555 TYR A CA 1
ATOM 4480 C C . TYR A 1 555 ? 11.270 -30.429 14.445 1.00 93.06 555 TYR A C 1
ATOM 4482 O O . TYR A 1 555 ? 11.093 -29.231 14.671 1.00 93.06 555 TYR A O 1
ATOM 4490 N N . ASP A 1 556 ? 11.737 -31.275 15.359 1.00 90.75 556 ASP A N 1
ATOM 4491 C CA . ASP A 1 556 ? 12.225 -30.934 16.692 1.00 90.75 556 ASP A CA 1
ATOM 4492 C C . ASP A 1 556 ? 13.744 -31.164 16.717 1.00 90.75 556 ASP A C 1
ATOM 4494 O O . ASP A 1 556 ? 14.227 -32.302 16.740 1.00 90.75 556 ASP A O 1
ATOM 4498 N N . GLY A 1 557 ? 14.505 -30.077 16.561 1.00 86.81 557 GLY A N 1
ATOM 4499 C CA . GLY A 1 557 ? 15.907 -30.159 16.152 1.00 86.81 557 GLY A CA 1
ATOM 4500 C C . GLY A 1 557 ? 16.030 -30.852 14.790 1.00 86.81 557 GLY A C 1
ATOM 4501 O O . GLY A 1 557 ? 15.517 -30.354 13.789 1.00 86.81 557 GLY A O 1
ATOM 4502 N N . ASN A 1 558 ? 16.681 -32.018 14.767 1.00 87.12 558 ASN A N 1
ATOM 4503 C CA . ASN A 1 558 ? 16.859 -32.838 13.562 1.00 87.12 558 ASN A CA 1
ATOM 4504 C C . ASN A 1 558 ? 15.778 -33.926 13.377 1.00 87.12 558 ASN A C 1
ATOM 4506 O O . ASN A 1 558 ? 15.755 -34.577 12.334 1.00 87.12 558 ASN A O 1
ATOM 4510 N N . ASN A 1 559 ? 14.889 -34.141 14.355 1.00 89.62 559 ASN A N 1
ATOM 4511 C CA . ASN A 1 559 ? 13.936 -35.257 14.354 1.00 89.62 559 ASN A CA 1
ATOM 4512 C C . ASN A 1 559 ? 12.570 -34.847 13.786 1.00 89.62 559 ASN A C 1
ATOM 4514 O O . ASN A 1 559 ? 11.997 -33.858 14.232 1.00 89.62 559 ASN A O 1
ATOM 4518 N N . GLU A 1 560 ? 12.020 -35.614 12.843 1.00 91.81 560 GLU A N 1
ATOM 4519 C CA . GLU A 1 560 ? 10.686 -35.365 12.271 1.00 91.81 560 GLU A CA 1
ATOM 4520 C C . GLU A 1 560 ? 9.564 -35.875 13.195 1.00 91.81 560 GLU A C 1
ATOM 4522 O O . GLU A 1 560 ? 9.552 -37.047 13.582 1.00 91.81 560 GLU A O 1
ATOM 4527 N N . ILE A 1 561 ? 8.579 -35.028 13.505 1.00 89.56 561 ILE A N 1
ATOM 4528 C CA . ILE A 1 561 ? 7.402 -35.403 14.300 1.00 89.56 561 ILE A CA 1
ATOM 4529 C C . ILE A 1 561 ? 6.321 -35.979 13.378 1.00 89.56 561 ILE A C 1
ATOM 4531 O O . ILE A 1 561 ? 5.590 -35.252 12.707 1.00 89.56 561 ILE A O 1
ATOM 4535 N N . LYS A 1 562 ? 6.212 -37.313 13.364 1.00 86.00 562 LYS A N 1
ATOM 4536 C CA . LYS A 1 562 ? 5.299 -38.060 12.475 1.00 86.00 562 LYS A CA 1
ATOM 4537 C C . LYS A 1 562 ? 3.901 -38.314 13.048 1.00 86.00 562 LYS A C 1
ATOM 4539 O O . LYS A 1 562 ? 2.969 -38.535 12.284 1.00 86.00 562 LYS A O 1
ATOM 4544 N N . ASN A 1 563 ? 3.730 -38.267 14.370 1.00 83.44 563 ASN A N 1
ATOM 4545 C CA . ASN A 1 563 ? 2.435 -38.506 15.029 1.00 83.44 563 ASN A CA 1
ATOM 4546 C C . ASN A 1 563 ? 1.478 -37.297 14.978 1.00 83.44 563 ASN A C 1
ATOM 4548 O O . ASN A 1 563 ? 0.351 -37.400 15.445 1.00 83.44 563 ASN A O 1
ATOM 4552 N N . SER A 1 564 ? 1.919 -36.164 14.423 1.00 83.00 564 SER A N 1
ATOM 4553 C CA . SER A 1 564 ? 1.166 -34.906 14.349 1.00 83.00 564 SER A CA 1
ATOM 4554 C C . SER A 1 564 ? 0.777 -34.264 15.700 1.00 83.00 564 SER A C 1
ATOM 4556 O O . SER A 1 564 ? -0.100 -33.402 15.711 1.00 83.00 564 SER A O 1
ATOM 4558 N N . VAL A 1 565 ? 1.431 -34.620 16.819 1.00 81.75 565 VAL A N 1
ATOM 4559 C CA . VAL A 1 565 ? 1.159 -34.049 18.159 1.00 81.75 565 VAL A CA 1
ATOM 4560 C C . VAL A 1 565 ? 2.306 -33.142 18.624 1.00 81.75 565 VAL A C 1
ATOM 4562 O O . VAL A 1 565 ? 3.459 -33.568 18.680 1.00 81.75 565 VAL A O 1
ATOM 4565 N N . PHE A 1 566 ? 1.991 -31.896 18.995 1.00 83.88 566 PHE A N 1
ATOM 4566 C CA . PHE A 1 566 ? 2.976 -30.838 19.272 1.00 83.88 566 PHE A CA 1
ATOM 4567 C C . PHE A 1 566 ? 2.718 -30.110 20.593 1.00 83.88 566 PHE A C 1
ATOM 4569 O O . PHE A 1 566 ? 1.578 -29.855 20.972 1.00 83.88 566 PHE A O 1
ATOM 4576 N N . LYS A 1 567 ? 3.784 -29.712 21.290 1.00 80.94 567 LYS A N 1
ATOM 4577 C CA . LYS A 1 567 ? 3.695 -29.023 22.584 1.00 80.94 567 LYS A CA 1
ATOM 4578 C C . LYS A 1 567 ? 3.420 -27.535 22.376 1.00 80.94 567 LYS A C 1
ATOM 4580 O O . LYS A 1 567 ? 4.166 -26.855 21.672 1.00 80.94 567 LYS A O 1
ATOM 4585 N N . LYS A 1 568 ? 2.353 -27.030 22.999 1.00 77.44 568 LYS A N 1
ATOM 4586 C CA . LYS A 1 568 ? 1.940 -25.615 22.956 1.00 77.44 568 LYS A CA 1
ATOM 4587 C C . LYS A 1 568 ? 3.098 -24.692 23.341 1.00 77.44 568 LYS A C 1
ATOM 4589 O O . LYS A 1 568 ? 3.807 -24.963 24.307 1.00 77.44 568 LYS A O 1
ATOM 4594 N N . GLY A 1 569 ? 3.303 -23.620 22.578 1.00 78.56 569 GLY A N 1
ATOM 4595 C CA . GLY A 1 569 ? 4.369 -22.646 22.817 1.00 78.56 569 GLY A CA 1
ATOM 4596 C C . GLY A 1 569 ? 5.796 -23.125 22.526 1.00 78.56 569 GLY A C 1
ATOM 4597 O O . GLY A 1 569 ? 6.715 -22.316 22.625 1.00 78.56 569 GLY A O 1
ATOM 4598 N N . LYS A 1 570 ? 6.019 -24.396 22.156 1.00 84.62 570 LYS A N 1
ATOM 4599 C CA . LYS A 1 570 ? 7.350 -24.880 21.771 1.00 84.62 570 LYS A CA 1
ATOM 4600 C C . LYS A 1 570 ? 7.700 -24.452 20.339 1.00 84.62 570 LYS A C 1
ATOM 4602 O O . LYS A 1 570 ? 6.856 -24.459 19.444 1.00 84.62 570 LYS A O 1
ATOM 4607 N N . THR A 1 571 ? 8.971 -24.115 20.134 1.00 88.81 571 THR A N 1
ATOM 4608 C CA . THR A 1 571 ? 9.568 -23.854 18.820 1.00 88.81 571 THR A CA 1
ATOM 4609 C C . THR A 1 571 ? 9.907 -25.153 18.085 1.00 88.81 571 THR A C 1
ATOM 4611 O O . THR A 1 571 ? 10.499 -26.066 18.662 1.00 88.81 571 THR A O 1
ATOM 4614 N N . TYR A 1 572 ? 9.586 -25.189 16.796 1.00 92.88 572 TYR A N 1
ATOM 4615 C CA . TYR A 1 572 ? 9.839 -26.271 15.850 1.00 92.88 572 TYR A CA 1
ATOM 4616 C C . TYR A 1 572 ? 10.342 -25.702 14.514 1.00 92.88 572 TYR A C 1
ATOM 4618 O O . TYR A 1 572 ? 10.142 -24.525 14.208 1.00 92.88 572 TYR A O 1
ATOM 4626 N N . THR A 1 573 ? 10.944 -26.546 13.680 1.00 94.69 573 THR A N 1
ATOM 4627 C CA . THR A 1 573 ? 11.377 -26.176 12.325 1.00 94.69 573 THR A CA 1
ATOM 4628 C C . THR A 1 573 ? 10.442 -26.798 11.296 1.00 94.69 573 THR A C 1
ATOM 4630 O O . THR A 1 573 ? 10.374 -28.018 11.163 1.00 94.69 573 THR A O 1
ATOM 4633 N N . LEU A 1 574 ? 9.740 -25.972 10.525 1.00 96.12 574 LEU A N 1
ATOM 4634 C CA . LEU A 1 574 ? 9.097 -26.408 9.288 1.00 96.12 574 LEU A CA 1
ATOM 4635 C C . LEU A 1 574 ? 10.184 -26.640 8.242 1.00 96.12 574 LEU A C 1
ATOM 4637 O O . LEU A 1 574 ? 11.069 -25.795 8.087 1.00 96.12 574 LEU A O 1
ATOM 4641 N N . LYS A 1 575 ? 10.112 -27.750 7.507 1.00 95.56 575 LYS A N 1
ATOM 4642 C CA . LYS A 1 575 ? 11.027 -28.037 6.397 1.00 95.56 575 LYS A CA 1
ATOM 4643 C C . LYS A 1 575 ? 10.261 -28.653 5.238 1.00 95.56 575 LYS A C 1
ATOM 4645 O O . LYS A 1 575 ? 9.494 -29.597 5.422 1.00 95.56 575 LYS A O 1
ATOM 4650 N N . ALA A 1 576 ? 10.492 -28.118 4.048 1.00 95.94 576 ALA A N 1
ATOM 4651 C CA . ALA A 1 576 ? 9.950 -28.625 2.797 1.00 95.94 576 ALA A CA 1
ATOM 4652 C C . ALA A 1 576 ? 11.077 -29.003 1.828 1.00 95.94 576 ALA A C 1
ATOM 4654 O O . ALA A 1 576 ? 12.210 -28.536 1.956 1.00 95.94 576 ALA A O 1
ATOM 4655 N N . VAL A 1 577 ? 10.761 -29.819 0.830 1.00 95.12 577 VAL A N 1
ATOM 4656 C CA . VAL A 1 577 ? 11.564 -29.977 -0.386 1.00 95.12 577 VAL A CA 1
ATOM 4657 C C . VAL A 1 577 ? 10.602 -29.941 -1.561 1.00 95.12 577 VAL A C 1
ATOM 4659 O O . VAL A 1 577 ? 9.554 -30.587 -1.524 1.00 95.12 577 VAL A O 1
ATOM 4662 N N . ALA A 1 578 ? 10.942 -29.174 -2.590 1.00 94.31 578 ALA A N 1
ATOM 4663 C CA . ALA A 1 578 ? 10.140 -29.053 -3.793 1.00 94.31 578 ALA A CA 1
ATOM 4664 C C . ALA A 1 578 ? 11.004 -29.160 -5.046 1.00 94.31 578 ALA A C 1
ATOM 4666 O O . ALA A 1 578 ? 12.139 -28.683 -5.080 1.00 94.31 578 ALA A O 1
ATOM 4667 N N . ILE A 1 579 ? 10.441 -29.788 -6.073 1.00 89.25 579 ILE A N 1
ATOM 4668 C CA . ILE A 1 579 ? 11.034 -29.891 -7.404 1.00 89.25 579 ILE A CA 1
ATOM 4669 C C . ILE A 1 579 ? 10.479 -28.722 -8.216 1.00 89.25 579 ILE A C 1
ATOM 4671 O O . ILE A 1 579 ? 9.273 -28.492 -8.198 1.00 89.25 579 ILE A O 1
ATOM 4675 N N . ALA A 1 580 ? 11.338 -27.964 -8.890 1.00 85.31 580 ALA A N 1
ATOM 4676 C CA . ALA A 1 580 ? 10.966 -26.873 -9.791 1.00 85.31 580 ALA A CA 1
ATOM 4677 C C . ALA A 1 580 ? 11.963 -26.837 -10.955 1.00 85.31 580 ALA A C 1
ATOM 4679 O O . ALA A 1 580 ? 13.112 -27.241 -10.777 1.00 85.31 580 ALA A O 1
ATOM 4680 N N . GLU A 1 581 ? 11.543 -26.355 -12.124 1.00 74.44 581 GLU A N 1
ATOM 4681 C CA . GLU A 1 581 ? 12.413 -26.317 -13.308 1.00 74.44 581 GLU A CA 1
ATOM 4682 C C . GLU A 1 581 ? 13.474 -25.210 -13.255 1.00 74.44 581 GLU A C 1
ATOM 4684 O O . GLU A 1 581 ? 14.551 -25.391 -13.818 1.00 74.44 581 GLU A O 1
ATOM 4689 N N . SER A 1 582 ? 13.204 -24.093 -12.568 1.00 81.62 582 SER A N 1
ATOM 4690 C CA . SER A 1 582 ? 14.194 -23.035 -12.336 1.00 81.62 582 SER A CA 1
ATOM 4691 C C . SER A 1 582 ? 14.636 -22.981 -10.878 1.00 81.62 582 SER A C 1
ATOM 4693 O O . SER A 1 582 ? 15.799 -23.238 -10.569 1.00 81.62 582 SER A O 1
ATOM 4695 N N . LYS A 1 583 ? 13.729 -22.623 -9.957 1.00 85.06 583 LYS A N 1
ATOM 4696 C CA . LYS A 1 583 ? 14.028 -22.583 -8.515 1.00 85.06 583 LYS A CA 1
ATOM 4697 C C . LYS A 1 583 ? 12.740 -22.538 -7.687 1.00 85.06 583 LYS A C 1
ATOM 4699 O O . LYS A 1 583 ? 11.907 -21.673 -7.955 1.00 85.06 583 LYS A O 1
ATOM 4704 N N . PRO A 1 584 ? 12.572 -23.393 -6.663 1.00 92.50 584 PRO A N 1
ATOM 4705 C CA . PRO A 1 584 ? 11.392 -23.347 -5.810 1.00 92.50 584 PRO A CA 1
ATOM 4706 C C . PRO A 1 584 ? 11.437 -22.147 -4.852 1.00 92.50 584 PRO A C 1
ATOM 4708 O O . PRO A 1 584 ? 12.437 -21.901 -4.173 1.00 92.50 584 PRO A O 1
ATOM 4711 N N . LEU A 1 585 ? 10.317 -21.436 -4.762 1.00 94.75 585 LEU A N 1
ATOM 4712 C CA . LEU A 1 585 ? 9.986 -20.521 -3.676 1.00 94.75 585 LEU A CA 1
ATOM 4713 C C . LEU A 1 585 ? 8.982 -21.204 -2.747 1.00 94.75 585 LEU A C 1
ATOM 4715 O O . LEU A 1 585 ? 8.017 -21.812 -3.208 1.00 94.75 585 LEU A O 1
ATOM 4719 N N . TYR A 1 586 ? 9.177 -21.050 -1.440 1.00 97.06 586 TYR A N 1
ATOM 4720 C CA . TYR A 1 586 ? 8.343 -21.652 -0.399 1.00 97.06 586 TYR A CA 1
ATOM 4721 C C . TYR A 1 586 ? 7.614 -20.559 0.387 1.00 97.06 586 TYR A C 1
ATOM 4723 O O . TYR A 1 586 ? 8.241 -19.579 0.791 1.00 97.06 586 TYR A O 1
ATOM 4731 N N . GLN A 1 587 ? 6.322 -20.732 0.651 1.00 97.19 587 GLN A N 1
ATOM 4732 C CA . GLN A 1 587 ? 5.497 -19.844 1.478 1.00 97.19 587 GLN A CA 1
ATOM 4733 C C . GLN A 1 587 ? 4.844 -20.686 2.578 1.00 97.19 587 GLN A C 1
ATOM 4735 O O . GLN A 1 587 ? 4.218 -21.704 2.282 1.00 97.19 587 GLN A O 1
ATOM 4740 N N . PHE A 1 588 ? 5.004 -20.302 3.844 1.00 97.25 588 PHE A N 1
ATOM 4741 C CA . PHE A 1 588 ? 4.544 -21.108 4.980 1.00 97.25 588 PHE A CA 1
ATOM 4742 C C . PHE A 1 588 ? 3.261 -20.540 5.582 1.00 97.25 588 PHE A C 1
ATOM 4744 O O . PHE A 1 588 ? 3.122 -19.327 5.741 1.00 97.25 588 PHE A O 1
ATOM 4751 N N . TRP A 1 589 ? 2.339 -21.428 5.948 1.00 95.50 589 TRP A N 1
ATOM 4752 C CA . TRP A 1 589 ? 0.987 -21.092 6.397 1.00 95.50 589 TRP A CA 1
ATOM 4753 C C . TRP A 1 589 ? 0.558 -21.928 7.594 1.00 95.50 589 TRP A C 1
ATOM 4755 O O . TRP A 1 589 ? 0.990 -23.067 7.758 1.00 95.50 589 TRP A O 1
ATOM 4765 N N . ILE A 1 590 ? -0.370 -21.390 8.379 1.00 93.44 590 ILE A N 1
ATOM 4766 C CA . ILE A 1 590 ? -1.141 -22.143 9.367 1.00 93.44 590 ILE A CA 1
ATOM 4767 C C . ILE A 1 590 ? -2.632 -21.828 9.204 1.00 93.44 590 ILE A C 1
ATOM 4769 O O . ILE A 1 590 ? -3.003 -20.675 8.980 1.00 93.44 590 ILE A O 1
ATOM 4773 N N . LYS A 1 591 ? -3.491 -22.845 9.309 1.00 91.06 591 LYS A N 1
ATOM 4774 C CA . LYS A 1 591 ? -4.948 -22.704 9.365 1.00 91.06 591 LYS A CA 1
ATOM 4775 C C . LYS A 1 591 ? -5.454 -23.054 10.751 1.00 91.06 591 LYS A C 1
ATOM 4777 O O . LYS A 1 591 ? -5.253 -24.182 11.203 1.00 91.06 591 LYS A O 1
ATOM 4782 N N . ASP A 1 592 ? -6.179 -22.139 11.375 1.00 87.38 592 ASP A N 1
ATOM 4783 C CA . ASP A 1 592 ? -7.027 -22.455 12.521 1.00 87.38 592 ASP A CA 1
ATOM 4784 C C . ASP A 1 592 ? -8.316 -23.109 12.007 1.00 87.38 592 ASP A C 1
ATOM 4786 O O . ASP A 1 592 ? -9.084 -22.512 11.245 1.00 87.38 592 ASP A O 1
ATOM 4790 N N . LYS A 1 593 ? -8.552 -24.376 12.365 1.00 82.69 593 LYS A N 1
ATOM 4791 C CA . LYS A 1 593 ? -9.708 -25.117 11.841 1.00 82.69 593 LYS A CA 1
ATOM 4792 C C . LYS A 1 593 ? -11.030 -24.698 12.494 1.00 82.69 593 LYS A C 1
ATOM 4794 O O . LYS A 1 593 ? -12.075 -24.999 11.927 1.00 82.69 593 LYS A O 1
ATOM 4799 N N . ARG A 1 594 ? -11.005 -23.973 13.622 1.00 79.50 594 ARG A N 1
ATOM 4800 C CA . ARG A 1 594 ? -12.206 -23.586 14.391 1.00 79.50 594 ARG A CA 1
ATOM 4801 C C . ARG A 1 594 ? -12.946 -22.404 13.775 1.00 79.50 594 ARG A C 1
ATOM 4803 O O . ARG A 1 594 ? -14.167 -22.413 13.708 1.00 79.50 594 ARG A O 1
ATOM 4810 N N . ASN A 1 595 ? -12.201 -21.388 13.340 1.00 81.00 595 ASN A N 1
ATOM 4811 C CA . ASN A 1 595 ? -12.735 -20.194 12.673 1.00 81.00 595 ASN A CA 1
ATOM 4812 C C . ASN A 1 595 ? -12.468 -20.197 11.153 1.00 81.00 595 ASN A C 1
ATOM 4814 O O . ASN A 1 595 ? -12.886 -19.285 10.444 1.00 81.00 595 ASN A O 1
ATOM 4818 N N . GLY A 1 596 ? -11.749 -21.208 10.652 1.00 82.81 596 GLY A N 1
ATOM 4819 C CA . GLY A 1 596 ? -11.410 -21.376 9.243 1.00 82.81 596 GLY A CA 1
ATOM 4820 C C . GLY A 1 596 ? -10.301 -20.453 8.721 1.00 82.81 596 GLY A C 1
ATOM 4821 O O . GLY A 1 596 ? -9.970 -20.556 7.537 1.00 82.81 596 GLY A O 1
ATOM 4822 N N . GLN A 1 597 ? -9.733 -19.577 9.555 1.00 84.38 597 GLN A N 1
ATOM 4823 C CA . GLN A 1 597 ? -8.786 -18.547 9.128 1.00 84.38 597 GLN A CA 1
ATOM 4824 C C . GLN A 1 597 ? -7.412 -19.126 8.780 1.00 84.38 597 GLN A C 1
ATOM 4826 O O . GLN A 1 597 ? -6.899 -20.024 9.447 1.00 84.38 597 GLN A O 1
ATOM 4831 N N . TRP A 1 598 ? -6.809 -18.558 7.735 1.00 91.50 598 TRP A N 1
ATOM 4832 C CA . TRP A 1 598 ? -5.448 -18.838 7.289 1.00 91.50 598 TRP A CA 1
ATOM 4833 C C . TRP A 1 598 ? -4.532 -17.666 7.641 1.00 91.50 598 TRP A C 1
ATOM 4835 O O . TRP A 1 598 ? -4.777 -16.542 7.206 1.00 91.50 598 TRP A O 1
ATOM 4845 N N . THR A 1 599 ? -3.444 -17.948 8.353 1.00 91.56 599 THR A N 1
ATOM 4846 C CA . THR A 1 599 ? -2.386 -16.984 8.673 1.00 91.56 599 THR A CA 1
ATOM 4847 C C . THR A 1 599 ? -1.121 -17.356 7.912 1.00 91.56 599 THR A C 1
ATOM 4849 O O . THR A 1 599 ? -0.641 -18.490 8.004 1.00 91.56 599 THR A O 1
ATOM 4852 N N . MET A 1 600 ? -0.561 -16.400 7.171 1.00 94.56 600 MET A N 1
ATOM 4853 C CA . MET A 1 600 ? 0.747 -16.558 6.540 1.00 94.56 600 MET A CA 1
ATOM 4854 C C . MET A 1 600 ? 1.831 -16.453 7.618 1.00 94.56 600 MET A C 1
ATOM 4856 O O . MET A 1 600 ? 1.936 -15.434 8.295 1.00 94.56 600 MET A O 1
ATOM 4860 N N . LEU A 1 601 ? 2.623 -17.510 7.784 1.00 94.25 601 LEU A N 1
ATOM 4861 C CA . LEU A 1 601 ? 3.769 -17.543 8.695 1.00 94.25 601 LEU A CA 1
ATOM 4862 C C . LEU A 1 601 ? 5.000 -16.876 8.065 1.00 94.25 601 LEU A C 1
ATOM 4864 O O . LEU A 1 601 ? 5.759 -16.197 8.752 1.00 94.25 601 LEU A O 1
ATOM 4868 N N . ARG A 1 602 ? 5.187 -17.063 6.752 1.00 94.75 602 ARG A N 1
ATOM 4869 C CA . ARG A 1 602 ? 6.228 -16.409 5.951 1.00 94.75 602 ARG A CA 1
ATOM 4870 C C . ARG A 1 602 ? 5.809 -16.353 4.488 1.00 94.75 602 ARG A C 1
ATOM 4872 O O . ARG A 1 602 ? 5.300 -17.349 3.971 1.00 94.75 602 ARG A O 1
ATOM 4879 N N . ASP A 1 603 ? 6.092 -15.236 3.825 1.00 95.62 603 ASP A N 1
ATOM 4880 C CA . ASP A 1 603 ? 5.899 -15.105 2.381 1.00 95.62 603 ASP A CA 1
ATOM 4881 C C . ASP A 1 603 ? 6.889 -15.977 1.559 1.00 95.62 603 ASP A C 1
ATOM 4883 O O . ASP A 1 603 ? 7.795 -16.619 2.114 1.00 95.62 603 ASP A O 1
ATOM 4887 N N . PHE A 1 604 ? 6.695 -16.015 0.236 1.00 95.50 604 PHE A N 1
ATOM 4888 C CA . PHE A 1 604 ? 7.514 -16.742 -0.731 1.00 95.50 604 PHE A CA 1
ATOM 4889 C C . PHE A 1 604 ? 8.990 -16.328 -0.673 1.00 95.50 604 PHE A C 1
ATOM 4891 O O . PHE A 1 604 ? 9.357 -15.209 -1.024 1.00 95.50 604 PHE A O 1
ATOM 4898 N N . ALA A 1 605 ? 9.855 -17.269 -0.295 1.00 93.69 605 ALA A N 1
ATOM 4899 C CA . ALA A 1 605 ? 11.305 -17.096 -0.312 1.00 93.69 605 ALA A CA 1
ATOM 4900 C C . ALA A 1 605 ? 12.024 -18.405 -0.671 1.00 93.69 605 ALA A C 1
ATOM 4902 O O . ALA A 1 605 ? 11.466 -19.494 -0.533 1.00 93.69 605 ALA A O 1
ATOM 4903 N N . GLU A 1 606 ? 13.281 -18.296 -1.105 1.00 93.69 606 GLU A N 1
ATOM 4904 C CA . GLU A 1 606 ? 14.101 -19.433 -1.558 1.00 93.69 606 GLU A CA 1
ATOM 4905 C C . GLU A 1 606 ? 14.497 -20.399 -0.424 1.00 93.69 606 GLU A C 1
ATOM 4907 O O . GLU A 1 606 ? 14.823 -21.555 -0.685 1.00 93.69 606 GLU A O 1
ATOM 4912 N N . SER A 1 607 ? 14.455 -19.955 0.840 1.00 94.44 607 SER A N 1
ATOM 4913 C CA . SER A 1 607 ? 14.704 -20.830 1.992 1.00 94.44 607 SER A CA 1
ATOM 4914 C C . SER A 1 607 ? 13.565 -21.835 2.174 1.00 94.44 607 SER A C 1
ATOM 4916 O O . SER A 1 607 ? 12.407 -21.453 2.371 1.00 94.44 607 SER A O 1
ATOM 4918 N N . ASN A 1 608 ? 13.905 -23.122 2.190 1.00 95.31 608 ASN A N 1
ATOM 4919 C CA . ASN A 1 608 ? 12.971 -24.231 2.369 1.00 95.31 608 ASN A CA 1
ATOM 4920 C C . ASN A 1 608 ? 12.656 -24.562 3.842 1.00 95.31 608 ASN A C 1
ATOM 4922 O O . ASN A 1 608 ? 11.997 -25.570 4.113 1.00 95.31 608 ASN A O 1
ATOM 4926 N N . THR A 1 609 ? 13.114 -23.736 4.790 1.00 95.25 609 THR A N 1
ATOM 4927 C CA . THR A 1 609 ? 12.845 -23.884 6.228 1.00 95.25 609 THR A CA 1
ATOM 4928 C C . THR A 1 609 ? 12.207 -22.640 6.844 1.00 95.25 609 THR A C 1
ATOM 4930 O O . THR A 1 609 ? 12.348 -21.521 6.340 1.00 95.25 609 THR A O 1
ATOM 4933 N N . PHE A 1 610 ? 11.498 -22.832 7.957 1.00 95.81 610 PHE A N 1
ATOM 4934 C CA . PHE A 1 610 ? 10.961 -21.744 8.774 1.00 95.81 610 PHE A CA 1
ATOM 4935 C C . PHE A 1 610 ? 10.828 -22.148 10.248 1.00 95.81 610 PHE A C 1
ATOM 4937 O O . PHE A 1 610 ? 10.346 -23.235 10.558 1.00 95.81 610 PHE A O 1
ATOM 4944 N N . THR A 1 611 ? 11.218 -21.254 11.154 1.00 94.25 611 THR A N 1
ATOM 4945 C CA . THR A 1 611 ? 11.104 -21.443 12.606 1.00 94.25 611 THR A CA 1
ATOM 4946 C C . THR A 1 611 ? 9.689 -21.096 13.068 1.00 94.25 611 THR A C 1
ATOM 4948 O O . THR A 1 611 ? 9.314 -19.927 13.117 1.00 94.25 611 THR A O 1
ATOM 4951 N N . TRP A 1 612 ? 8.896 -22.107 13.413 1.00 92.12 612 TRP A N 1
ATOM 4952 C CA . TRP A 1 612 ? 7.503 -21.972 13.839 1.00 92.12 612 TRP A CA 1
ATOM 4953 C C . TRP A 1 612 ? 7.368 -22.195 15.347 1.00 92.12 612 TRP A C 1
ATOM 4955 O O . TRP A 1 612 ? 7.857 -23.187 15.880 1.00 92.12 612 TRP A O 1
ATOM 4965 N N . ILE A 1 613 ? 6.673 -21.292 16.038 1.00 89.56 613 ILE A N 1
ATOM 4966 C CA . ILE A 1 613 ? 6.273 -21.483 17.436 1.00 89.56 613 ILE A CA 1
ATOM 4967 C C . ILE A 1 613 ? 4.848 -22.036 17.435 1.00 89.56 613 ILE A C 1
ATOM 4969 O O . ILE A 1 613 ? 3.938 -21.410 16.885 1.00 89.56 613 ILE A O 1
ATOM 4973 N N . ALA A 1 614 ? 4.650 -23.205 18.045 1.00 86.50 614 ALA A N 1
ATOM 4974 C CA . ALA A 1 614 ? 3.341 -23.838 18.130 1.00 86.50 614 ALA A CA 1
ATOM 4975 C C . ALA A 1 614 ? 2.341 -22.923 18.867 1.00 86.50 614 ALA A C 1
ATOM 4977 O O . ALA A 1 614 ? 2.657 -22.466 19.972 1.00 86.50 614 ALA A O 1
ATOM 4978 N N . PRO A 1 615 ? 1.141 -22.654 18.306 1.00 80.12 615 PRO A N 1
ATOM 4979 C CA . PRO A 1 615 ? 0.154 -21.794 18.944 1.00 80.12 615 PRO A CA 1
ATOM 4980 C C . PRO A 1 615 ? -0.137 -22.234 20.373 1.00 80.12 615 PRO A C 1
ATOM 4982 O O . PRO A 1 615 ? -0.238 -23.423 20.674 1.00 80.12 615 PRO A O 1
ATOM 4985 N N . MET A 1 616 ? -0.307 -21.261 21.260 1.00 71.06 616 MET A N 1
ATOM 4986 C CA . MET A 1 616 ? -0.712 -21.547 22.632 1.00 71.06 616 MET A CA 1
ATOM 4987 C C . MET A 1 616 ? -2.139 -22.110 22.680 1.00 71.06 616 MET A C 1
ATOM 4989 O O . MET A 1 616 ? -2.431 -23.020 23.443 1.00 71.06 616 MET A O 1
ATOM 4993 N N . ASN A 1 617 ? -3.035 -21.582 21.846 1.00 65.75 617 ASN A N 1
ATOM 4994 C CA . ASN A 1 617 ? -4.469 -21.529 22.096 1.00 65.75 617 ASN A CA 1
ATOM 4995 C C . ASN A 1 617 ? -5.316 -22.378 21.130 1.00 65.75 617 ASN A C 1
ATOM 4997 O O . ASN A 1 617 ? -6.098 -21.817 20.368 1.00 65.75 617 ASN A O 1
ATOM 5001 N N . GLY A 1 618 ? -5.257 -23.712 21.199 1.00 59.84 618 GLY A N 1
ATOM 5002 C CA . GLY A 1 618 ? -6.203 -24.589 20.488 1.00 59.84 618 GLY A CA 1
ATOM 5003 C C . GLY A 1 618 ? -5.932 -26.088 20.636 1.00 59.84 618 GLY A C 1
ATOM 5004 O O . GLY A 1 618 ? -5.107 -26.490 21.456 1.00 59.84 618 GLY A O 1
ATOM 5005 N N . GLN A 1 619 ? -6.631 -26.893 19.827 1.00 65.06 619 GLN A N 1
ATOM 5006 C CA . GLN A 1 619 ? -6.400 -28.340 19.677 1.00 65.06 619 GLN A CA 1
ATOM 5007 C C . GLN A 1 619 ? -6.166 -28.788 18.224 1.00 65.06 619 GLN A C 1
ATOM 5009 O O . GLN A 1 619 ? -5.517 -29.808 18.034 1.00 65.06 619 GLN A O 1
ATOM 5014 N N . ASP A 1 620 ? -6.675 -28.067 17.216 1.00 75.19 620 ASP A N 1
ATOM 5015 C CA . ASP A 1 620 ? -6.805 -28.589 15.849 1.00 75.19 620 ASP A CA 1
ATOM 5016 C C . ASP A 1 620 ? -6.459 -27.524 14.790 1.00 75.19 620 ASP A C 1
ATOM 5018 O O . ASP A 1 620 ? -7.182 -26.542 14.596 1.00 75.19 620 ASP A O 1
ATOM 5022 N N . TYR A 1 621 ? -5.326 -27.719 14.117 1.00 87.00 621 TYR A N 1
ATOM 5023 C CA . TYR A 1 621 ? -4.762 -26.823 13.105 1.00 87.00 621 TYR A CA 1
ATOM 5024 C C . TYR A 1 621 ? -4.373 -27.609 11.839 1.00 87.00 621 TYR A C 1
ATOM 5026 O O . TYR A 1 621 ? -4.176 -28.824 11.871 1.00 87.00 621 TYR A O 1
ATOM 5034 N N . LEU A 1 622 ? -4.214 -26.913 10.712 1.00 91.62 622 LEU A N 1
ATOM 5035 C CA . LEU A 1 622 ? -3.375 -27.385 9.601 1.00 91.62 622 LEU A CA 1
ATOM 5036 C C . LEU A 1 622 ? -2.120 -26.520 9.559 1.00 91.62 622 LEU A C 1
ATOM 5038 O O . LEU A 1 622 ? -2.241 -25.301 9.649 1.00 91.62 622 LEU A O 1
ATOM 5042 N N . ILE A 1 623 ? -0.945 -27.105 9.353 1.00 93.12 623 ILE A N 1
ATOM 5043 C CA . ILE A 1 623 ? 0.236 -26.343 8.929 1.00 93.12 623 ILE A CA 1
ATOM 5044 C C . ILE A 1 623 ? 0.551 -26.675 7.482 1.00 93.12 623 ILE A C 1
ATOM 5046 O O . ILE A 1 623 ? 0.260 -27.779 7.019 1.00 93.12 623 ILE A O 1
ATOM 5050 N N . GLY A 1 624 ? 1.099 -25.711 6.755 1.00 94.56 624 GLY A N 1
ATOM 5051 C CA . GLY A 1 624 ? 1.195 -25.792 5.310 1.00 94.56 624 GLY A CA 1
ATOM 5052 C C . GLY A 1 624 ? 2.451 -25.179 4.731 1.00 94.56 624 GLY A C 1
ATOM 5053 O O . GLY A 1 624 ? 2.985 -24.194 5.246 1.00 94.56 624 GLY A O 1
ATOM 5054 N N . VAL A 1 625 ? 2.854 -25.737 3.596 1.00 97.06 625 VAL A N 1
ATOM 5055 C CA . VAL A 1 625 ? 3.723 -25.073 2.632 1.00 97.06 625 VAL A CA 1
ATOM 5056 C C . VAL A 1 625 ? 2.975 -24.948 1.307 1.00 97.06 625 VAL A C 1
ATOM 5058 O O . VAL A 1 625 ? 2.384 -25.915 0.826 1.00 97.06 625 VAL A O 1
ATOM 5061 N N . HIS A 1 626 ? 2.992 -23.753 0.727 1.00 97.25 626 HIS A N 1
ATOM 5062 C CA . HIS A 1 626 ? 2.759 -23.557 -0.699 1.00 97.25 626 HIS A CA 1
ATOM 5063 C C . HIS A 1 626 ? 4.117 -23.460 -1.381 1.00 97.25 626 HIS A C 1
ATOM 5065 O O . HIS A 1 626 ? 5.041 -22.846 -0.836 1.00 97.25 626 HIS A O 1
ATOM 5071 N N . VAL A 1 627 ? 4.229 -24.017 -2.579 1.00 95.44 627 VAL A N 1
ATOM 5072 C CA . VAL A 1 627 ? 5.433 -23.899 -3.398 1.00 95.44 627 VAL A CA 1
ATOM 5073 C C . VAL A 1 627 ? 5.075 -23.378 -4.774 1.00 95.44 627 VAL A C 1
ATOM 5075 O O . VAL A 1 627 ? 3.975 -23.611 -5.279 1.00 95.44 627 VAL A O 1
ATOM 5078 N N . LYS A 1 628 ? 6.006 -22.644 -5.372 1.00 92.50 628 LYS A N 1
ATOM 5079 C CA . LYS A 1 628 ? 5.945 -22.307 -6.789 1.00 92.50 628 LYS A CA 1
ATOM 5080 C C . LYS A 1 628 ? 7.329 -22.124 -7.381 1.00 92.50 628 LYS A C 1
ATOM 5082 O O . LYS A 1 628 ? 8.279 -21.853 -6.647 1.00 92.50 628 LYS A O 1
ATOM 5087 N N . ASP A 1 629 ? 7.453 -22.263 -8.693 1.00 88.75 629 ASP A N 1
ATOM 5088 C CA . ASP A 1 629 ? 8.669 -21.857 -9.383 1.00 88.75 629 ASP A CA 1
ATOM 5089 C C . ASP A 1 629 ? 8.838 -20.331 -9.287 1.00 88.75 629 ASP A C 1
ATOM 5091 O O . ASP A 1 629 ? 7.863 -19.572 -9.288 1.00 88.75 629 ASP A O 1
ATOM 5095 N N . LYS A 1 630 ? 10.087 -19.868 -9.211 1.00 85.31 630 LYS A N 1
ATOM 5096 C CA . LYS A 1 630 ? 10.460 -18.452 -9.131 1.00 85.31 630 LYS A CA 1
ATOM 5097 C C . LYS A 1 630 ? 9.859 -17.585 -10.247 1.00 85.31 630 LYS A C 1
ATOM 5099 O O . LYS A 1 630 ? 9.657 -16.393 -10.022 1.00 85.31 630 LYS A O 1
ATOM 5104 N N . TYR A 1 631 ? 9.536 -18.163 -11.406 1.00 79.88 631 TYR A N 1
ATOM 5105 C CA . TYR A 1 631 ? 8.891 -17.469 -12.526 1.00 79.88 631 TYR A CA 1
ATOM 5106 C C . TYR A 1 631 ? 7.375 -17.713 -12.638 1.00 79.88 631 TYR A C 1
ATOM 5108 O O . TYR A 1 631 ? 6.722 -17.105 -13.494 1.00 79.88 631 TYR A O 1
ATOM 5116 N N . SER A 1 632 ? 6.785 -18.544 -11.769 1.00 80.75 632 SER A N 1
ATOM 5117 C CA . SER A 1 632 ? 5.342 -18.792 -11.777 1.00 80.75 632 SER A CA 1
ATOM 5118 C C . SER A 1 632 ? 4.538 -17.579 -11.304 1.00 80.75 632 SER A C 1
ATOM 5120 O O . SER A 1 632 ? 4.814 -16.942 -10.276 1.00 80.75 632 SER A O 1
ATOM 5122 N N . ARG A 1 633 ? 3.481 -17.290 -12.066 1.00 70.00 633 ARG A N 1
ATOM 5123 C CA . ARG A 1 633 ? 2.486 -16.248 -11.784 1.00 70.00 633 ARG A CA 1
ATOM 5124 C C . ARG A 1 633 ? 1.205 -16.773 -11.157 1.00 70.00 633 ARG A C 1
ATOM 5126 O O . ARG A 1 633 ? 0.351 -15.966 -10.799 1.00 70.00 633 ARG A O 1
ATOM 5133 N N . GLU A 1 634 ? 1.090 -18.084 -10.977 1.00 79.50 634 GLU A N 1
ATOM 5134 C CA . GLU A 1 634 ? 0.033 -18.623 -10.138 1.00 79.50 634 GLU A CA 1
ATOM 5135 C C . GLU A 1 634 ? 0.242 -18.159 -8.685 1.00 79.50 634 GLU A C 1
ATOM 5137 O O . GLU A 1 634 ? 1.351 -17.795 -8.255 1.00 79.50 634 GLU A O 1
ATOM 5142 N N . ARG A 1 635 ? -0.845 -18.159 -7.905 1.00 84.25 635 ARG A N 1
ATOM 5143 C CA . ARG A 1 635 ? -0.786 -17.870 -6.461 1.00 84.25 635 ARG A CA 1
ATOM 5144 C C . ARG A 1 635 ? 0.147 -18.854 -5.742 1.00 84.25 635 ARG A C 1
ATOM 5146 O O . ARG A 1 635 ? 0.819 -18.476 -4.788 1.00 84.25 635 ARG A O 1
ATOM 5153 N N . LEU A 1 636 ? 0.150 -20.094 -6.214 1.00 90.44 636 LEU A N 1
ATOM 5154 C CA . LEU A 1 636 ? 0.996 -21.229 -5.861 1.00 90.44 636 LEU A CA 1
ATOM 5155 C C . LEU A 1 636 ? 0.891 -22.237 -7.015 1.00 90.44 636 LEU A C 1
ATOM 5157 O O . LEU A 1 636 ? -0.128 -22.237 -7.706 1.00 90.44 636 LEU A O 1
ATOM 5161 N N . ASP A 1 637 ? 1.891 -23.094 -7.202 1.00 91.00 637 ASP A N 1
ATOM 5162 C CA . ASP A 1 637 ? 1.819 -24.183 -8.188 1.00 91.00 637 ASP A CA 1
ATOM 5163 C C . ASP A 1 637 ? 1.314 -25.480 -7.550 1.00 91.00 637 ASP A C 1
ATOM 5165 O O . ASP A 1 637 ? 0.519 -26.201 -8.153 1.00 91.00 637 ASP A O 1
ATOM 5169 N N . ASP A 1 638 ? 1.752 -25.740 -6.315 1.00 95.00 638 ASP A N 1
ATOM 5170 C CA . ASP A 1 638 ? 1.392 -26.906 -5.512 1.00 95.00 638 ASP A CA 1
ATOM 5171 C C . ASP A 1 638 ? 1.434 -26.567 -4.008 1.00 95.00 638 ASP A C 1
ATOM 5173 O O . ASP A 1 638 ? 2.005 -25.554 -3.583 1.00 95.00 638 ASP A O 1
ATOM 5177 N N . PHE A 1 639 ? 0.806 -27.397 -3.178 1.00 95.44 639 PHE A N 1
ATOM 5178 C CA . PHE A 1 639 ? 0.750 -27.215 -1.732 1.00 95.44 639 PHE A CA 1
ATOM 5179 C C . PHE A 1 639 ? 0.665 -28.543 -0.983 1.00 95.44 639 PHE A C 1
ATOM 5181 O O . PHE A 1 639 ? 0.070 -29.514 -1.441 1.00 95.44 639 PHE A O 1
ATOM 5188 N N . LYS A 1 640 ? 1.180 -28.559 0.248 1.00 95.44 640 LYS A N 1
ATOM 5189 C CA . LYS A 1 640 ? 0.960 -29.668 1.179 1.00 95.44 640 LYS A CA 1
ATOM 5190 C C . LYS A 1 640 ? 0.568 -29.146 2.549 1.00 95.44 640 LYS A C 1
ATOM 5192 O O . LYS A 1 640 ? 1.234 -28.270 3.100 1.00 95.44 640 LYS A O 1
ATOM 5197 N N . TYR A 1 641 ? -0.503 -29.718 3.096 1.00 94.06 641 TYR A N 1
ATOM 5198 C CA . TYR A 1 641 ? -0.992 -29.444 4.442 1.00 94.06 641 TYR A CA 1
ATOM 5199 C C . TYR A 1 641 ? -0.877 -30.701 5.300 1.00 94.06 641 TYR A C 1
ATOM 5201 O O . TYR A 1 641 ? -1.394 -31.752 4.925 1.00 94.06 641 TYR A O 1
ATOM 5209 N N . ASN A 1 642 ? -0.250 -30.574 6.467 1.00 90.25 642 ASN A N 1
ATOM 5210 C CA . ASN A 1 642 ? -0.207 -31.624 7.479 1.00 90.25 642 ASN A CA 1
ATOM 5211 C C . ASN A 1 642 ? -1.135 -31.211 8.643 1.00 90.25 642 ASN A C 1
ATOM 5213 O O . ASN A 1 642 ? -1.133 -30.033 9.024 1.00 90.25 642 ASN A O 1
ATOM 5217 N N . PRO A 1 643 ? -1.937 -32.129 9.216 1.00 87.94 643 PRO A N 1
ATOM 5218 C CA . PRO A 1 643 ? -2.698 -31.839 10.426 1.00 87.94 643 PRO A CA 1
ATOM 5219 C C . PRO A 1 643 ? -1.752 -31.603 11.607 1.00 87.94 643 PRO A C 1
ATOM 5221 O O . PRO A 1 643 ? -0.682 -32.198 11.687 1.00 87.94 643 PRO A O 1
ATOM 5224 N N . ILE A 1 644 ? -2.161 -30.732 12.525 1.00 84.62 644 ILE A N 1
ATOM 5225 C CA . ILE A 1 644 ? -1.433 -30.391 13.745 1.00 84.62 644 ILE A CA 1
ATOM 5226 C C . ILE A 1 644 ? -2.411 -30.485 14.908 1.00 84.62 644 ILE A C 1
ATOM 5228 O O . ILE A 1 644 ? -3.316 -29.657 15.037 1.00 84.62 644 ILE A O 1
ATOM 5232 N N . GLN A 1 645 ? -2.200 -31.478 15.766 1.00 76.50 645 GLN A N 1
ATOM 5233 C CA . GLN A 1 645 ? -2.825 -31.549 17.076 1.00 76.50 645 GLN A CA 1
ATOM 5234 C C . GLN A 1 645 ? -1.884 -30.944 18.116 1.00 76.50 645 GLN A C 1
ATOM 5236 O O . GLN A 1 645 ? -0.681 -31.210 18.126 1.00 76.50 645 GLN A O 1
ATOM 5241 N N . LEU A 1 646 ? -2.426 -30.109 18.996 1.00 74.31 646 LEU A N 1
ATOM 5242 C CA . LEU A 1 646 ? -1.671 -29.560 20.121 1.00 74.31 646 LEU A CA 1
ATOM 5243 C C . LEU A 1 646 ? -1.894 -30.432 21.358 1.00 74.31 646 LEU A C 1
ATOM 5245 O O . LEU A 1 646 ? -3.033 -30.758 21.672 1.00 74.31 646 LEU A O 1
ATOM 5249 N N . GLU A 1 647 ? -0.821 -30.774 22.072 1.00 66.69 647 GLU A N 1
ATOM 5250 C CA . GLU A 1 647 ? -0.870 -31.482 23.356 1.00 66.69 647 GLU A CA 1
ATOM 5251 C C . GLU A 1 647 ? -1.760 -30.687 24.329 1.00 66.69 647 GLU A C 1
ATOM 5253 O O . GLU A 1 647 ? -1.517 -29.506 24.611 1.00 66.69 647 GLU A O 1
ATOM 5258 N N . VAL A 1 648 ? -2.840 -31.318 24.794 1.00 56.38 648 VAL A N 1
ATOM 5259 C CA . VAL A 1 648 ? -3.828 -30.729 25.706 1.00 56.38 648 VAL A CA 1
ATOM 5260 C C . VAL A 1 648 ? -3.755 -31.433 27.042 1.00 56.38 648 VAL A C 1
ATOM 5262 O O . VAL A 1 648 ? -4.036 -32.624 27.137 1.00 56.38 648 VAL A O 1
ATOM 5265 N N . GLU A 1 649 ? -3.451 -30.667 28.079 1.00 63.44 649 GLU A N 1
ATOM 5266 C CA . GLU A 1 649 ? -3.607 -31.104 29.458 1.00 63.44 649 GLU A CA 1
ATOM 5267 C C . GLU A 1 649 ? -4.813 -30.397 30.070 1.00 63.44 649 GLU A C 1
ATOM 5269 O O . GLU A 1 649 ? -5.028 -29.204 29.839 1.00 63.44 649 GLU A O 1
ATOM 5274 N N . LYS A 1 650 ? -5.612 -31.168 30.809 1.00 73.25 650 LYS A N 1
ATOM 5275 C CA . LYS A 1 650 ? -6.816 -30.713 31.502 1.00 73.25 650 LYS A CA 1
ATOM 5276 C C . LYS A 1 650 ? -6.437 -30.196 32.887 1.00 73.25 650 LYS A C 1
ATOM 5278 O O . LYS A 1 650 ? -5.650 -30.840 33.575 1.00 73.25 650 LYS A O 1
ATOM 5283 N N . SER A 1 651 ? -6.990 -29.059 33.308 1.00 82.69 651 SER A N 1
ATOM 5284 C CA . SER A 1 651 ? -6.804 -28.582 34.685 1.00 82.69 651 SER A CA 1
ATOM 5285 C C . SER A 1 651 ? -7.704 -29.321 35.677 1.00 82.69 651 SER A C 1
ATOM 5287 O O . SER A 1 651 ? -8.855 -29.594 35.345 1.00 82.69 651 SER A O 1
ATOM 5289 N N . HIS A 1 652 ? -7.235 -29.534 36.907 1.00 88.69 652 HIS A N 1
ATOM 5290 C CA . HIS A 1 652 ? -7.995 -30.182 37.987 1.00 88.69 652 HIS A CA 1
ATOM 5291 C C . HIS A 1 652 ? -8.133 -29.259 39.210 1.00 88.69 652 HIS A C 1
ATOM 5293 O O . HIS A 1 652 ? -7.202 -28.520 39.536 1.00 88.69 652 HIS A O 1
ATOM 5299 N N . ILE A 1 653 ? -9.284 -29.293 39.888 1.00 94.19 653 ILE A N 1
ATOM 5300 C CA . ILE A 1 653 ? -9.574 -28.526 41.105 1.00 94.19 653 ILE A CA 1
ATOM 5301 C C . ILE A 1 653 ? -8.877 -29.168 42.307 1.00 94.19 653 ILE A C 1
ATOM 5303 O O . ILE A 1 653 ? -9.317 -30.186 42.833 1.00 94.19 653 ILE A O 1
ATOM 5307 N N . GLU A 1 654 ? -7.842 -28.501 42.810 1.00 95.19 654 GLU A N 1
ATOM 5308 C CA . GLU A 1 654 ? -7.193 -28.838 44.079 1.00 95.19 654 GLU A CA 1
ATOM 5309 C C . GLU A 1 654 ? -8.079 -28.438 45.272 1.00 95.19 654 GLU A C 1
ATOM 5311 O O . GLU A 1 654 ? -8.238 -29.192 46.232 1.00 95.19 654 GLU A O 1
ATOM 5316 N N . SER A 1 655 ? -8.712 -27.260 45.214 1.00 93.69 655 SER A N 1
ATOM 5317 C CA . SER A 1 655 ? -9.625 -26.802 46.266 1.00 93.69 655 SER A CA 1
ATOM 5318 C C . SER A 1 655 ? -10.731 -25.871 45.760 1.00 93.69 655 SER A C 1
ATOM 5320 O O . SER A 1 655 ? -10.599 -25.173 44.757 1.00 93.69 655 SER A O 1
ATOM 5322 N N . PHE A 1 656 ? -11.849 -25.860 46.488 1.00 94.69 656 PHE A N 1
ATOM 5323 C CA . PHE A 1 656 ? -12.945 -24.901 46.349 1.00 94.69 656 PHE A CA 1
ATOM 5324 C C . PHE A 1 656 ? -13.642 -24.781 47.703 1.00 94.69 656 PHE A C 1
ATOM 5326 O O . PHE A 1 656 ? -13.988 -25.811 48.289 1.00 94.69 656 PHE A O 1
ATOM 5333 N N . GLY A 1 657 ? -13.845 -23.546 48.163 1.00 92.69 657 GLY A N 1
ATOM 5334 C CA . GLY A 1 657 ? -14.467 -23.223 49.444 1.00 92.69 657 GLY A CA 1
ATOM 5335 C C . GLY A 1 657 ? -15.081 -21.820 49.452 1.00 92.69 657 GLY A C 1
ATOM 5336 O O . GLY A 1 657 ? -14.804 -20.985 48.583 1.00 92.69 657 GLY A O 1
ATOM 5337 N N . VAL A 1 658 ? -15.929 -21.560 50.448 1.00 92.62 658 VAL A N 1
ATOM 5338 C CA . VAL A 1 658 ? -16.621 -20.275 50.639 1.00 92.62 658 VAL A CA 1
ATOM 5339 C C . VAL A 1 658 ? -16.148 -19.638 51.940 1.00 92.62 658 VAL A C 1
ATOM 5341 O O . VAL A 1 658 ? -16.091 -20.311 52.966 1.00 92.62 658 VAL A O 1
ATOM 5344 N N . TYR A 1 659 ? -15.807 -18.350 51.904 1.00 92.12 659 TYR A N 1
ATOM 5345 C CA . TYR A 1 659 ? -15.113 -17.664 52.992 1.00 92.12 659 TYR A CA 1
ATOM 5346 C C . TYR A 1 659 ? -15.859 -16.412 53.474 1.00 92.12 659 TYR A C 1
ATOM 5348 O O . TYR A 1 659 ? -16.247 -15.568 52.665 1.00 92.12 659 TYR A O 1
ATOM 5356 N N . ASP A 1 660 ? -15.973 -16.251 54.792 1.00 90.25 660 ASP A N 1
ATOM 5357 C CA . ASP A 1 660 ? -16.360 -15.011 55.477 1.00 90.25 660 ASP A CA 1
ATOM 5358 C C . ASP A 1 660 ? -15.090 -14.392 56.080 1.00 90.25 660 ASP A C 1
ATOM 5360 O O . ASP A 1 660 ? -14.448 -15.003 56.934 1.00 90.25 660 ASP A O 1
ATOM 5364 N N . ASN A 1 661 ? -14.667 -13.224 55.582 1.00 81.56 661 ASN A N 1
ATOM 5365 C CA . ASN A 1 661 ? -13.487 -12.491 56.071 1.00 81.56 661 ASN A CA 1
ATOM 5366 C C . ASN A 1 661 ? -12.226 -13.371 56.284 1.00 81.56 661 ASN A C 1
ATOM 5368 O O . ASN A 1 661 ? -11.517 -13.260 57.280 1.00 81.56 661 ASN A O 1
ATOM 5372 N N . ASN A 1 662 ? -11.942 -14.240 55.302 1.00 83.62 662 ASN A N 1
ATOM 5373 C CA . ASN A 1 662 ? -10.882 -15.268 55.264 1.00 83.62 662 ASN A CA 1
ATOM 5374 C C . ASN A 1 662 ? -11.083 -16.537 56.119 1.00 83.62 662 ASN A C 1
ATOM 5376 O O . ASN A 1 662 ? -10.295 -17.468 55.964 1.00 83.62 662 ASN A O 1
ATOM 5380 N N . THR A 1 663 ? -12.153 -16.653 56.907 1.00 88.50 663 THR A N 1
ATOM 5381 C CA . THR A 1 663 ? -12.548 -17.913 57.568 1.00 88.50 663 THR A CA 1
ATOM 5382 C C . THR A 1 663 ? -13.398 -18.770 56.627 1.00 88.50 663 THR A C 1
ATOM 5384 O O . THR A 1 663 ? -14.348 -18.266 56.036 1.00 88.50 663 THR A O 1
ATOM 5387 N N . GLU A 1 664 ? -13.086 -20.060 56.476 1.00 91.44 664 GLU A N 1
ATOM 5388 C CA . GLU A 1 664 ? -13.841 -20.983 55.610 1.00 91.44 664 GLU A CA 1
ATOM 5389 C C . GLU A 1 664 ? -15.140 -21.487 56.274 1.00 91.44 664 GLU A C 1
ATOM 5391 O O . GLU A 1 664 ? -15.123 -22.031 57.380 1.00 91.44 664 GLU A O 1
ATOM 5396 N N . ILE A 1 665 ? -16.269 -21.371 55.571 1.00 90.88 665 ILE A N 1
ATOM 5397 C CA . ILE A 1 665 ? -17.607 -21.779 56.025 1.00 90.88 665 ILE A CA 1
ATOM 5398 C C . ILE A 1 665 ? -17.853 -23.258 55.688 1.00 90.88 665 ILE A C 1
ATOM 5400 O O . ILE A 1 665 ? -18.572 -23.613 54.754 1.00 90.88 665 ILE A O 1
ATOM 5404 N N . LYS A 1 666 ? -17.231 -24.148 56.469 1.00 86.25 666 LYS A N 1
ATOM 5405 C CA . LYS A 1 666 ? -17.223 -25.608 56.227 1.00 86.25 666 LYS A CA 1
ATOM 5406 C C . LYS A 1 666 ? -18.583 -26.307 56.355 1.00 86.25 666 LYS A C 1
ATOM 5408 O O . LYS A 1 666 ? -18.734 -27.419 55.861 1.00 86.25 666 LYS A O 1
ATOM 5413 N N . ASN A 1 667 ? -19.563 -25.684 57.012 1.00 86.12 667 ASN A N 1
ATOM 5414 C CA . ASN A 1 667 ? -20.923 -26.217 57.157 1.00 86.12 667 ASN A CA 1
ATOM 5415 C C . ASN A 1 667 ? -21.881 -25.785 56.028 1.00 86.12 667 ASN A C 1
ATOM 5417 O O . ASN A 1 667 ? -23.014 -26.255 56.001 1.00 86.12 667 ASN A O 1
ATOM 5421 N N . TYR A 1 668 ? -21.450 -24.893 55.128 1.00 86.06 668 TYR A N 1
ATOM 5422 C CA . TYR A 1 668 ? -22.259 -24.331 54.039 1.00 86.06 668 TYR A CA 1
ATOM 5423 C C . TYR A 1 668 ? -23.611 -23.721 54.476 1.00 86.06 668 TYR A C 1
ATOM 5425 O O . TYR A 1 668 ? -24.601 -23.760 53.734 1.00 86.06 668 TYR A O 1
ATOM 5433 N N . VAL A 1 669 ? -23.644 -23.130 55.678 1.00 85.31 669 VAL A N 1
ATOM 5434 C CA . VAL A 1 669 ? -24.773 -22.332 56.178 1.00 85.31 669 VAL A CA 1
ATOM 5435 C C . VAL A 1 669 ? -24.405 -20.853 56.113 1.00 85.31 669 VAL A C 1
ATOM 5437 O O . VAL A 1 669 ? -23.456 -20.409 56.758 1.00 85.31 669 VAL A O 1
ATOM 5440 N N . PHE A 1 670 ? -25.172 -20.087 55.343 1.00 87.44 670 PHE A N 1
ATOM 5441 C CA . PHE A 1 670 ? -24.898 -18.679 55.047 1.00 87.44 670 PHE A CA 1
ATOM 5442 C C . PHE A 1 670 ? -26.035 -17.772 55.523 1.00 87.44 670 PHE A C 1
ATOM 5444 O O . PHE A 1 670 ? -27.136 -18.238 55.817 1.00 87.44 670 PHE A O 1
ATOM 5451 N N . LYS A 1 671 ? -25.785 -16.465 55.603 1.00 86.12 671 LYS A N 1
ATOM 5452 C CA . LYS A 1 671 ? -26.753 -15.468 56.073 1.00 86.12 671 LYS A CA 1
ATOM 5453 C C . LYS A 1 671 ? -27.280 -14.622 54.917 1.00 86.12 671 LYS A C 1
ATOM 5455 O O . LYS A 1 671 ? -26.507 -14.151 54.088 1.00 86.12 671 LYS A O 1
ATOM 5460 N N . LYS A 1 672 ? -28.601 -14.452 54.847 1.00 85.50 672 LYS A N 1
ATOM 5461 C CA . LYS A 1 672 ? -29.316 -13.747 53.770 1.00 85.50 672 LYS A CA 1
ATOM 5462 C C . LYS A 1 672 ? -28.744 -12.346 53.559 1.00 85.50 672 LYS A C 1
ATOM 5464 O O . LYS A 1 672 ? -28.599 -11.592 54.515 1.00 85.50 672 LYS A O 1
ATOM 5469 N N . GLY A 1 673 ? -28.404 -12.011 52.316 1.00 81.19 673 GLY A N 1
ATOM 5470 C CA . GLY A 1 673 ? -27.812 -10.721 51.952 1.00 81.19 673 GLY A CA 1
ATOM 5471 C C . GLY A 1 673 ? -26.362 -10.493 52.403 1.00 81.19 673 GLY A C 1
ATOM 5472 O O . GLY A 1 673 ? -25.809 -9.441 52.079 1.00 81.19 673 GLY A O 1
ATOM 5473 N N . LYS A 1 674 ? -25.722 -11.431 53.118 1.00 86.06 674 LYS A N 1
ATOM 5474 C CA . LYS A 1 674 ? -24.297 -11.339 53.471 1.00 86.06 674 LYS A CA 1
ATOM 5475 C C . LYS A 1 674 ? -23.421 -11.599 52.248 1.00 86.06 674 LYS A C 1
ATOM 5477 O O . LYS A 1 674 ? -23.748 -12.433 51.402 1.00 86.06 674 LYS A O 1
ATOM 5482 N N . ILE A 1 675 ? -22.302 -10.884 52.162 1.00 87.94 675 ILE A N 1
ATOM 5483 C CA . ILE A 1 675 ? -21.301 -11.063 51.107 1.00 87.94 675 ILE A CA 1
ATOM 5484 C C . ILE A 1 675 ? -20.238 -12.048 51.596 1.00 87.94 675 ILE A C 1
ATOM 5486 O O . ILE A 1 675 ? -19.597 -11.821 52.619 1.00 87.94 675 ILE A O 1
ATOM 5490 N N . TYR A 1 676 ? -20.021 -13.107 50.824 1.00 91.19 676 TYR A N 1
ATOM 5491 C CA . TYR A 1 676 ? -18.959 -14.089 51.027 1.00 91.19 676 TYR A CA 1
ATOM 5492 C C . TYR A 1 676 ? -17.981 -14.061 49.852 1.00 91.19 676 TYR A C 1
ATOM 5494 O O . TYR A 1 676 ? -18.294 -13.562 48.773 1.00 91.19 676 TYR A O 1
ATOM 5502 N N . THR A 1 677 ? -16.788 -14.620 50.038 1.00 93.88 677 THR A N 1
ATOM 5503 C CA . THR A 1 677 ? -15.820 -14.825 48.952 1.00 93.88 677 THR A CA 1
ATOM 5504 C C . THR A 1 677 ? -15.777 -16.298 48.570 1.00 93.88 677 THR A C 1
ATOM 5506 O O . THR A 1 677 ? -15.401 -17.133 49.390 1.00 93.88 677 THR A O 1
ATOM 5509 N N . LEU A 1 678 ? -16.108 -16.627 47.325 1.00 94.69 678 LEU A N 1
ATOM 5510 C CA . LEU A 1 678 ? -15.792 -17.932 46.747 1.00 94.69 678 LEU A CA 1
ATOM 5511 C C . LEU A 1 678 ? -14.306 -17.926 46.383 1.00 94.69 678 LEU A C 1
ATOM 5513 O O . LEU A 1 678 ? -13.850 -16.985 45.729 1.00 94.69 678 LEU A O 1
ATOM 5517 N N . LYS A 1 679 ? -13.549 -18.948 46.784 1.00 94.69 679 LYS A N 1
ATOM 5518 C CA . LYS A 1 679 ? -12.159 -19.141 46.343 1.00 94.69 679 LYS A CA 1
ATOM 5519 C C . LYS A 1 679 ? -11.982 -20.568 45.837 1.00 94.69 679 LYS A C 1
ATOM 5521 O O . LYS A 1 679 ? -12.540 -21.505 46.405 1.00 94.69 679 LYS A O 1
ATOM 5526 N N . ALA A 1 680 ? -11.196 -20.717 44.782 1.00 95.44 680 ALA A N 1
ATOM 5527 C CA . ALA A 1 680 ? -10.783 -21.997 44.232 1.00 95.44 680 ALA A CA 1
ATOM 5528 C C . ALA A 1 680 ? -9.268 -22.011 44.003 1.00 95.44 680 ALA A C 1
ATOM 5530 O O . ALA A 1 680 ? -8.646 -20.960 43.849 1.00 95.44 680 ALA A O 1
ATOM 5531 N N . VAL A 1 681 ? -8.680 -23.198 43.932 1.00 94.56 681 VAL A N 1
ATOM 5532 C CA . VAL A 1 681 ? -7.336 -23.411 43.389 1.00 94.56 681 VAL A CA 1
ATOM 5533 C C . VAL A 1 681 ? -7.416 -24.597 42.441 1.00 94.56 681 VAL A C 1
ATOM 5535 O O . VAL A 1 681 ? -8.028 -25.614 42.767 1.00 94.56 681 VAL A O 1
ATOM 5538 N N . ALA A 1 682 ? -6.841 -24.448 41.253 1.00 93.62 682 ALA A N 1
ATOM 5539 C CA . ALA A 1 682 ? -6.766 -25.499 40.255 1.00 93.62 682 ALA A CA 1
ATOM 5540 C C . ALA A 1 682 ? -5.366 -25.574 39.649 1.00 93.62 682 ALA A C 1
ATOM 5542 O O . ALA A 1 682 ? -4.758 -24.554 39.313 1.00 93.62 682 ALA A O 1
ATOM 5543 N N . ILE A 1 683 ? -4.884 -26.803 39.493 1.00 89.19 683 ILE A N 1
ATOM 5544 C CA . ILE A 1 683 ? -3.596 -27.119 38.885 1.00 89.19 683 ILE A CA 1
ATOM 5545 C C . ILE A 1 683 ? -3.798 -27.138 37.370 1.00 89.19 683 ILE A C 1
ATOM 5547 O O . ILE A 1 683 ? -4.661 -27.854 36.864 1.00 89.19 683 ILE A O 1
ATOM 5551 N N . ALA A 1 684 ? -3.014 -26.340 36.645 1.00 83.56 684 ALA A N 1
ATOM 5552 C CA . ALA A 1 684 ? -3.048 -26.230 35.189 1.00 83.56 684 ALA A CA 1
ATOM 5553 C C . ALA A 1 684 ? -1.633 -25.958 34.662 1.00 83.56 684 ALA A C 1
ATOM 5555 O O . ALA A 1 684 ? -0.933 -25.108 35.213 1.00 83.56 684 ALA A O 1
ATOM 5556 N N . LYS A 1 685 ? -1.217 -26.646 33.591 1.00 76.19 685 LYS A N 1
ATOM 5557 C CA . LYS A 1 685 ? 0.142 -26.524 33.029 1.00 76.19 685 LYS A CA 1
ATOM 5558 C C . LYS A 1 685 ? 0.410 -25.171 32.365 1.00 76.19 685 LYS A C 1
ATOM 5560 O O . LYS A 1 685 ? 1.554 -24.726 32.372 1.00 76.19 685 LYS A O 1
ATOM 5565 N N . SER A 1 686 ? -0.612 -24.515 31.806 1.00 78.12 686 SER A N 1
ATOM 5566 C CA . SER A 1 686 ? -0.473 -23.178 31.220 1.00 78.12 686 SER A CA 1
ATOM 5567 C C . SER A 1 686 ? -0.954 -22.108 32.199 1.00 78.12 686 SER A C 1
ATOM 5569 O O . SER A 1 686 ? -0.158 -21.294 32.665 1.00 78.12 686 SER A O 1
ATOM 5571 N N . LYS A 1 687 ? -2.262 -22.086 32.494 1.00 84.88 687 LYS A N 1
ATOM 5572 C CA . LYS A 1 687 ? -2.888 -21.207 33.500 1.00 84.88 687 LYS A CA 1
ATOM 5573 C C . LYS A 1 687 ? -4.346 -21.607 33.706 1.00 84.88 687 LYS A C 1
ATOM 5575 O O . LYS A 1 687 ? -5.060 -21.778 32.723 1.00 84.88 687 LYS A O 1
ATOM 5580 N N . ALA A 1 688 ? -4.816 -21.695 34.947 1.00 91.25 688 ALA A N 1
ATOM 5581 C CA . ALA A 1 688 ? -6.223 -21.979 35.220 1.00 91.25 688 ALA A CA 1
ATOM 5582 C C . ALA A 1 688 ? -7.119 -20.753 34.950 1.00 91.25 688 ALA A C 1
ATOM 5584 O O . ALA A 1 688 ? -6.806 -19.631 35.360 1.00 91.25 688 ALA A O 1
ATOM 5585 N N . LEU A 1 689 ? -8.255 -20.984 34.293 1.00 94.00 689 LEU A N 1
ATOM 5586 C CA . LEU A 1 689 ? -9.398 -20.077 34.221 1.00 94.00 689 LEU A CA 1
ATOM 5587 C C . LEU A 1 689 ? -10.529 -20.636 35.085 1.00 94.00 689 LEU A C 1
ATOM 5589 O O . LEU A 1 689 ? -10.819 -21.827 35.022 1.00 94.00 689 LEU A O 1
ATOM 5593 N N . TYR A 1 690 ? -11.203 -19.764 35.831 1.00 96.88 690 TYR A N 1
ATOM 5594 C CA . TYR A 1 690 ? -12.250 -20.126 36.787 1.00 96.88 690 TYR A CA 1
ATOM 5595 C C . TYR A 1 690 ? -13.582 -19.484 36.385 1.00 96.88 690 TYR A C 1
ATOM 5597 O O . TYR A 1 690 ? -13.620 -18.286 36.097 1.00 96.88 690 TYR A O 1
ATOM 5605 N N . GLN A 1 691 ? -14.670 -20.250 36.400 1.00 97.00 691 GLN A N 1
ATOM 5606 C CA . GLN A 1 691 ? -16.040 -19.805 36.121 1.00 97.00 691 GLN A CA 1
ATOM 5607 C C . GLN A 1 691 ? -16.911 -20.136 37.337 1.00 97.00 691 GLN A C 1
ATOM 5609 O O . GLN A 1 691 ? -16.926 -21.286 37.768 1.00 97.00 691 GLN A O 1
ATOM 5614 N N . PHE A 1 692 ? -17.618 -19.165 37.913 1.00 96.75 692 PHE A N 1
ATOM 5615 C CA . PHE A 1 692 ? -18.362 -19.362 39.167 1.00 96.75 692 PHE A CA 1
ATOM 5616 C C . PHE A 1 692 ? -19.871 -19.405 38.930 1.00 96.75 692 PHE A C 1
ATOM 5618 O O . PHE A 1 692 ? -20.400 -18.621 38.140 1.00 96.75 692 PHE A O 1
ATOM 5625 N N . TRP A 1 693 ? -20.563 -20.294 39.645 1.00 94.69 693 TRP A N 1
ATOM 5626 C CA . TRP A 1 693 ? -21.982 -20.597 39.443 1.00 94.69 693 TRP A CA 1
ATOM 5627 C C . TRP A 1 693 ? -22.743 -20.772 40.754 1.00 94.69 693 TRP A C 1
ATOM 5629 O O . TRP A 1 693 ? -22.200 -21.239 41.757 1.00 94.69 693 TRP A O 1
ATOM 5639 N N . ILE A 1 694 ? -24.038 -20.474 40.696 1.00 92.56 694 ILE A N 1
ATOM 5640 C CA . ILE A 1 694 ? -25.036 -20.871 41.687 1.00 92.56 694 ILE A CA 1
ATOM 5641 C C . ILE A 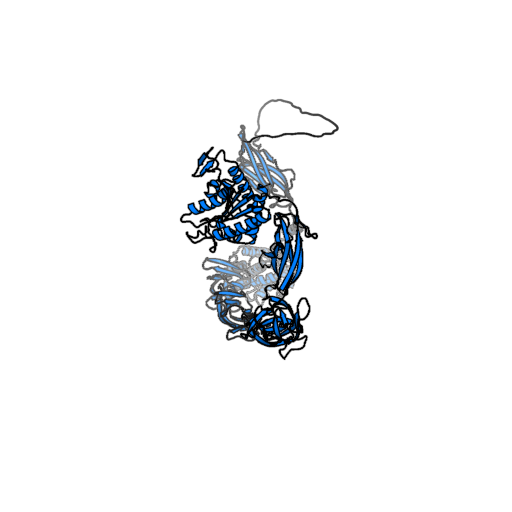1 694 ? -26.195 -21.579 40.969 1.00 92.56 694 ILE A C 1
ATOM 5643 O O . ILE A 1 694 ? -26.607 -21.150 39.890 1.00 92.56 694 ILE A O 1
ATOM 5647 N N . LYS A 1 695 ? -26.724 -22.658 41.554 1.00 90.44 695 LYS A N 1
ATOM 5648 C CA . LYS A 1 695 ? -27.984 -23.285 41.132 1.00 90.44 695 LYS A CA 1
ATOM 5649 C C . LYS A 1 695 ? -29.058 -23.041 42.173 1.00 90.44 695 LYS A C 1
ATOM 5651 O O . LYS A 1 695 ? -28.864 -23.391 43.336 1.00 90.44 695 LYS A O 1
ATOM 5656 N N . ASP A 1 696 ? -30.197 -22.523 41.749 1.00 88.38 696 ASP A N 1
ATOM 5657 C CA . ASP A 1 696 ? -31.428 -22.559 42.525 1.00 88.38 696 ASP A CA 1
ATOM 5658 C C . ASP A 1 696 ? -32.102 -23.923 42.320 1.00 88.38 696 ASP A C 1
ATOM 5660 O O . ASP A 1 696 ? -32.478 -24.295 41.208 1.00 88.38 696 ASP A O 1
ATOM 5664 N N . LYS A 1 697 ? -32.233 -24.713 43.392 1.00 85.00 697 LYS A N 1
ATOM 5665 C CA . LYS A 1 697 ? -32.821 -26.059 43.295 1.00 85.00 697 LYS A CA 1
ATOM 5666 C C . LYS A 1 697 ? -34.354 -26.050 43.282 1.00 85.00 697 LYS A C 1
ATOM 5668 O O . LYS A 1 697 ? -34.947 -27.114 43.146 1.00 85.00 697 LYS A O 1
ATOM 5673 N N . ARG A 1 698 ? -35.007 -24.892 43.454 1.00 84.38 698 ARG A N 1
ATOM 5674 C CA . ARG A 1 698 ? -36.479 -24.773 43.526 1.00 84.38 698 ARG A CA 1
ATOM 5675 C C . ARG A 1 698 ? -37.137 -24.728 42.143 1.00 84.38 698 ARG A C 1
ATOM 5677 O O . ARG A 1 698 ? -38.285 -25.123 41.996 1.00 84.38 698 ARG A O 1
ATOM 5684 N N . ASN A 1 699 ? -36.403 -24.228 41.153 1.00 85.44 699 ASN A N 1
ATOM 5685 C CA . ASN A 1 699 ? -36.816 -23.999 39.759 1.00 85.44 699 ASN A CA 1
ATOM 5686 C C . ASN A 1 699 ? -35.788 -24.567 38.749 1.00 85.44 699 ASN A C 1
ATOM 5688 O O . ASN A 1 699 ? -35.857 -24.288 37.552 1.00 85.44 699 ASN A O 1
ATOM 5692 N N . ASP A 1 700 ? -34.817 -25.328 39.261 1.00 86.44 700 ASP A N 1
ATOM 5693 C CA . ASP A 1 700 ? -33.665 -25.919 38.574 1.00 86.44 700 ASP A CA 1
ATOM 5694 C C . ASP A 1 700 ? -32.750 -24.937 37.802 1.00 86.44 700 ASP A C 1
ATOM 5696 O O . ASP A 1 700 ? -31.914 -25.361 37.001 1.00 86.44 700 ASP A O 1
ATOM 5700 N N . GLN A 1 701 ? -32.853 -23.626 38.053 1.00 86.56 701 GLN A N 1
ATOM 5701 C CA . GLN A 1 701 ? -32.123 -22.607 37.294 1.00 86.56 701 GLN A CA 1
ATOM 5702 C C . GLN A 1 701 ? -30.650 -22.486 37.703 1.00 86.56 701 GLN A C 1
ATOM 5704 O O . GLN A 1 701 ? -30.307 -22.457 38.886 1.00 86.56 701 GLN A O 1
ATOM 5709 N N . TRP A 1 702 ? -29.775 -22.341 36.705 1.00 91.19 702 TRP A N 1
ATOM 5710 C CA . TRP A 1 702 ? -28.357 -22.021 36.878 1.00 91.19 702 TRP A CA 1
ATOM 5711 C C . TRP A 1 702 ? -28.091 -20.546 36.570 1.00 91.19 702 TRP A C 1
ATOM 5713 O O . TRP A 1 702 ? -28.321 -20.096 35.449 1.00 91.19 702 TRP A O 1
ATOM 5723 N N . THR A 1 703 ? -27.504 -19.827 37.525 1.00 90.88 703 THR A N 1
ATOM 5724 C CA . THR A 1 703 ? -27.037 -18.449 37.342 1.00 90.88 703 THR A CA 1
ATOM 5725 C C . THR A 1 703 ? -25.512 -18.423 37.349 1.00 90.88 703 THR A C 1
ATOM 5727 O O . THR A 1 703 ? -24.870 -18.848 38.315 1.00 90.88 703 THR A O 1
ATOM 5730 N N . MET A 1 704 ? -24.918 -17.904 36.275 1.00 94.19 704 MET A N 1
ATOM 5731 C CA . MET A 1 704 ? -23.480 -17.652 36.214 1.00 94.19 704 MET A CA 1
ATOM 5732 C C . MET A 1 704 ? -23.153 -16.415 37.055 1.00 94.19 704 MET A C 1
ATOM 5734 O O . MET A 1 704 ? -23.659 -15.330 36.788 1.00 94.19 704 MET A O 1
ATOM 5738 N N . LEU A 1 705 ? -22.297 -16.576 38.062 1.00 93.44 705 LEU A N 1
ATOM 5739 C CA . LEU A 1 705 ? -21.822 -15.477 38.906 1.00 93.44 705 LEU A CA 1
ATOM 5740 C C . LEU A 1 705 ? -20.702 -14.690 38.214 1.00 93.44 705 LEU A C 1
ATOM 5742 O O . LEU A 1 705 ? -20.623 -13.474 38.357 1.00 93.44 705 LEU A O 1
ATOM 5746 N N . ARG A 1 706 ? -19.847 -15.385 37.450 1.00 94.38 706 ARG A N 1
ATOM 5747 C CA . ARG A 1 706 ? -18.857 -14.796 36.536 1.00 94.38 706 ARG A CA 1
ATOM 5748 C C . ARG A 1 706 ? -18.358 -15.838 35.544 1.00 94.38 706 ARG A C 1
ATOM 5750 O O . ARG A 1 706 ? -18.146 -16.992 35.920 1.00 94.38 706 ARG A O 1
ATOM 5757 N N . ASP A 1 707 ? -18.111 -15.394 34.316 1.00 94.69 707 ASP A N 1
ATOM 5758 C CA . ASP A 1 707 ? -17.490 -16.210 33.278 1.00 94.69 707 ASP A CA 1
ATOM 5759 C C . ASP A 1 707 ? -16.010 -16.571 33.588 1.00 94.69 707 ASP A C 1
ATOM 5761 O O . ASP A 1 707 ? -15.419 -16.097 34.571 1.00 94.69 707 ASP A O 1
ATOM 5765 N N . PHE A 1 708 ? -15.418 -17.427 32.749 1.00 94.50 708 PHE A N 1
ATOM 5766 C CA . PHE A 1 708 ? -14.034 -17.890 32.814 1.00 94.50 708 PHE A CA 1
ATOM 5767 C C . PHE A 1 708 ? -13.028 -16.732 32.816 1.00 94.50 708 PHE A C 1
ATOM 5769 O O . PHE A 1 708 ? -12.789 -16.085 31.799 1.00 94.50 708 PHE A O 1
ATOM 5776 N N . ALA A 1 709 ? -12.366 -16.526 33.954 1.00 92.88 709 ALA A N 1
ATOM 5777 C CA . ALA A 1 709 ? -11.284 -15.555 34.101 1.00 92.88 709 ALA A CA 1
ATOM 5778 C C . ALA A 1 709 ? -10.158 -16.094 34.995 1.00 92.88 709 ALA A C 1
ATOM 5780 O O . ALA A 1 709 ? -10.367 -16.995 35.806 1.00 92.88 709 ALA A O 1
ATOM 5781 N N . GLU A 1 710 ? -8.962 -15.515 34.864 1.00 92.56 710 GLU A N 1
ATOM 5782 C CA . GLU A 1 710 ? -7.749 -15.941 35.585 1.00 92.56 710 GLU A CA 1
ATOM 5783 C C . GLU A 1 710 ? -7.823 -15.714 37.108 1.00 92.56 710 GLU A C 1
ATOM 5785 O O . GLU A 1 710 ? -7.088 -16.344 37.865 1.00 92.56 710 GLU A O 1
ATOM 5790 N N . GLY A 1 711 ? -8.707 -14.824 37.575 1.00 93.19 711 GLY A N 1
ATOM 5791 C CA . GLY A 1 711 ? -8.918 -14.573 39.001 1.00 93.19 711 GLY A CA 1
ATOM 5792 C C . GLY A 1 711 ? -9.611 -15.754 39.683 1.00 93.19 711 GLY A C 1
ATOM 5793 O O . GLY A 1 711 ? -10.787 -16.016 39.427 1.00 93.19 711 GLY A O 1
ATOM 5794 N N . ASN A 1 712 ? -8.913 -16.430 40.593 1.00 94.75 712 ASN A N 1
ATOM 5795 C CA . ASN A 1 712 ? -9.357 -17.658 41.265 1.00 94.75 712 ASN A CA 1
ATOM 5796 C C . ASN A 1 712 ? -10.434 -17.467 42.357 1.00 94.75 712 ASN A C 1
ATOM 5798 O O . ASN A 1 712 ? -10.709 -18.380 43.136 1.00 94.75 712 ASN A O 1
ATOM 5802 N N . SER A 1 713 ? -11.017 -16.274 42.459 1.00 94.12 713 SER A N 1
ATOM 5803 C CA . SER A 1 713 ? -11.998 -15.922 43.483 1.00 94.12 713 SER A CA 1
ATOM 5804 C C . SER A 1 713 ? -12.995 -14.865 43.004 1.00 94.12 713 SER A C 1
ATOM 5806 O O . SER A 1 713 ? -12.781 -14.206 41.980 1.00 94.12 713 SER A O 1
ATOM 5808 N N . ILE A 1 714 ? -14.108 -14.742 43.731 1.00 95.69 714 ILE A N 1
ATOM 5809 C CA . ILE A 1 714 ? -15.166 -13.751 43.504 1.00 95.69 714 ILE A CA 1
ATOM 5810 C C . ILE A 1 714 ? -15.935 -13.464 44.801 1.00 95.69 714 ILE A C 1
ATOM 5812 O O . ILE A 1 714 ? -16.151 -14.367 45.610 1.00 95.69 714 ILE A O 1
ATOM 5816 N N . THR A 1 715 ? -16.377 -12.221 44.994 1.00 92.88 715 THR A N 1
ATOM 5817 C CA . THR A 1 715 ? -17.357 -11.858 46.026 1.00 92.88 715 THR A CA 1
ATOM 5818 C C . THR A 1 715 ? -18.781 -12.120 45.539 1.00 92.88 715 THR A C 1
ATOM 5820 O O . THR A 1 715 ? -19.164 -11.730 44.439 1.00 92.88 715 THR A O 1
ATOM 5823 N N . TRP A 1 716 ? -19.583 -12.779 46.367 1.00 89.81 716 TRP A N 1
ATOM 5824 C CA . TRP A 1 716 ? -20.946 -13.190 46.051 1.00 89.81 716 TRP A CA 1
ATOM 5825 C C . TRP A 1 716 ? -21.870 -12.904 47.238 1.00 89.81 716 TRP A C 1
ATOM 5827 O O . TRP A 1 716 ? -21.524 -13.179 48.387 1.00 89.81 716 TRP A O 1
ATOM 5837 N N . THR A 1 717 ? -23.043 -12.340 46.953 1.00 89.06 717 THR A N 1
ATOM 5838 C CA . THR A 1 717 ? -24.071 -12.031 47.953 1.00 89.06 717 THR A CA 1
ATOM 5839 C C . THR A 1 717 ? -25.041 -13.198 48.074 1.00 89.06 717 THR A C 1
ATOM 5841 O O . THR A 1 717 ? -25.632 -13.616 47.077 1.00 89.06 717 THR A O 1
ATOM 5844 N N . ALA A 1 718 ? -25.249 -13.698 49.291 1.00 87.12 718 ALA A N 1
ATOM 5845 C CA . ALA A 1 718 ? -26.202 -14.769 49.542 1.00 87.12 718 ALA A CA 1
ATOM 5846 C C . ALA A 1 718 ? -27.653 -14.326 49.238 1.00 87.12 718 ALA A C 1
ATOM 5848 O O . ALA A 1 718 ? -28.052 -13.244 49.688 1.00 87.12 718 ALA A O 1
ATOM 5849 N N . PRO A 1 719 ? -28.455 -15.144 48.521 1.00 83.31 719 PRO A N 1
ATOM 5850 C CA . PRO A 1 719 ? -29.871 -14.892 48.260 1.00 83.31 719 PRO A CA 1
ATOM 5851 C C . PRO A 1 719 ? -30.668 -14.503 49.507 1.00 83.31 719 PRO A C 1
ATOM 5853 O O . PRO A 1 719 ? -30.375 -14.941 50.620 1.00 83.31 719 PRO A O 1
ATOM 5856 N N . THR A 1 720 ? -31.692 -13.675 49.322 1.00 77.62 720 THR A N 1
ATOM 5857 C CA . THR A 1 720 ? -32.623 -13.272 50.389 1.00 77.62 720 THR A CA 1
ATOM 5858 C C . THR A 1 720 ? -33.816 -14.226 50.509 1.00 77.62 720 THR A C 1
ATOM 5860 O O . THR A 1 720 ? -34.477 -14.291 51.552 1.00 77.62 720 THR A O 1
ATOM 5863 N N . ASP A 1 721 ? -34.063 -15.028 49.479 1.00 69.31 721 ASP A N 1
ATOM 5864 C CA . ASP A 1 721 ? -35.114 -16.029 49.378 1.00 69.31 721 ASP A CA 1
ATOM 5865 C C . ASP A 1 721 ? -34.546 -17.460 49.293 1.00 69.31 721 ASP A C 1
ATOM 5867 O O . ASP A 1 721 ? -33.386 -17.670 48.958 1.00 69.31 721 ASP A O 1
ATOM 5871 N N . GLY A 1 722 ? -35.376 -18.457 49.624 1.00 62.88 722 GLY A N 1
ATOM 5872 C CA . GLY A 1 722 ? -35.019 -19.879 49.531 1.00 62.88 722 GLY A CA 1
ATOM 5873 C C . GLY A 1 722 ? -34.037 -20.405 50.592 1.00 62.88 722 GLY A C 1
ATOM 5874 O O . GLY A 1 722 ? -33.360 -19.654 51.289 1.00 62.88 722 GLY A O 1
ATOM 5875 N N . GLU A 1 723 ? -33.976 -21.736 50.702 1.00 67.69 723 GLU A N 1
ATOM 5876 C CA . GLU A 1 723 ? -33.044 -22.467 51.585 1.00 67.69 723 GLU A CA 1
ATOM 5877 C C . GLU A 1 723 ? -32.259 -23.575 50.853 1.00 67.69 723 GLU A C 1
ATOM 5879 O O . GLU A 1 723 ? -31.500 -24.303 51.482 1.00 67.69 723 GLU A O 1
ATOM 5884 N N . ASN A 1 724 ? -32.444 -23.732 49.536 1.00 77.81 724 ASN A N 1
ATOM 5885 C CA . ASN A 1 724 ? -31.957 -24.882 48.767 1.00 77.81 724 ASN A CA 1
ATOM 5886 C C . ASN A 1 724 ? -31.209 -24.443 47.501 1.00 77.81 724 ASN A C 1
ATOM 5888 O O . ASN A 1 724 ? -31.809 -24.300 46.434 1.00 77.81 724 ASN A O 1
ATOM 5892 N N . TYR A 1 725 ? -29.890 -24.287 47.611 1.00 87.38 725 TYR A N 1
ATOM 5893 C CA . TYR A 1 725 ? -29.017 -23.942 46.487 1.00 87.38 725 TYR A CA 1
ATOM 5894 C C . TYR A 1 725 ? -27.855 -24.937 46.336 1.00 87.38 725 TYR A C 1
ATOM 5896 O O . TYR A 1 725 ? -27.540 -25.707 47.247 1.00 87.38 725 TYR A O 1
ATOM 5904 N N . LEU A 1 726 ? -27.202 -24.903 45.175 1.00 91.19 726 LEU A N 1
ATOM 5905 C CA . LEU A 1 726 ? -25.827 -25.373 44.987 1.00 91.19 726 LEU A CA 1
ATOM 5906 C C . LEU A 1 726 ? -24.942 -24.170 44.665 1.00 91.19 726 LEU A C 1
ATOM 5908 O O . LEU A 1 726 ? -25.380 -23.280 43.941 1.00 91.19 726 LEU A O 1
ATOM 5912 N N . ILE A 1 727 ? -23.694 -24.163 45.121 1.00 92.00 727 ILE A N 1
ATOM 5913 C CA . ILE A 1 727 ? -22.697 -23.154 44.744 1.00 92.00 727 ILE A CA 1
ATOM 5914 C C . ILE A 1 727 ? -21.420 -23.841 44.269 1.00 92.00 727 ILE A C 1
ATOM 5916 O O . ILE A 1 727 ? -21.062 -24.896 44.794 1.00 92.00 727 ILE A O 1
ATOM 5920 N N . GLY A 1 728 ? -20.744 -23.302 43.256 1.00 93.50 728 GLY A N 1
ATOM 5921 C CA . GLY A 1 728 ? -19.625 -24.019 42.653 1.00 93.50 728 GLY A CA 1
ATOM 5922 C C . GLY A 1 728 ? -18.751 -23.246 41.684 1.00 93.50 728 GLY A C 1
ATOM 5923 O O . GLY A 1 728 ? -18.958 -22.064 41.399 1.00 93.50 728 GLY A O 1
ATOM 5924 N N . VAL A 1 729 ? -17.760 -23.972 41.178 1.00 96.50 729 VAL A N 1
ATOM 5925 C CA . VAL A 1 729 ? -16.755 -23.496 40.233 1.00 96.50 729 VAL A CA 1
ATOM 5926 C C . VAL A 1 729 ? -16.544 -24.530 39.127 1.00 96.50 729 VAL A C 1
ATOM 5928 O O . VAL A 1 729 ? -16.501 -25.732 39.389 1.00 96.50 729 VAL A O 1
ATOM 5931 N N . HIS A 1 730 ? -16.398 -24.060 37.891 1.00 96.81 730 HIS A N 1
ATOM 5932 C CA . HIS A 1 730 ? -15.790 -24.813 36.797 1.00 96.81 730 HIS A CA 1
ATOM 5933 C C . HIS A 1 730 ? -14.384 -24.271 36.567 1.00 96.81 730 HIS A C 1
ATOM 5935 O O . HIS A 1 730 ? -14.164 -23.059 36.670 1.00 96.81 730 HIS A O 1
ATOM 5941 N N . VAL A 1 731 ? -13.453 -25.138 36.191 1.00 94.50 731 VAL A N 1
ATOM 5942 C CA . VAL A 1 731 ? -12.099 -24.739 35.805 1.00 94.50 731 VAL A CA 1
ATOM 5943 C C . VAL A 1 731 ? -11.720 -25.323 34.456 1.00 94.50 731 VAL A C 1
ATOM 5945 O O . VAL A 1 731 ? -12.244 -26.358 34.042 1.00 94.50 731 VAL A O 1
ATOM 5948 N N . LYS A 1 732 ? -10.822 -24.634 33.757 1.00 91.38 732 LYS A N 1
ATOM 5949 C CA . LYS A 1 732 ? -10.089 -25.188 32.618 1.00 91.38 732 LYS A CA 1
ATOM 5950 C C . LYS A 1 732 ? -8.721 -24.551 32.476 1.00 91.38 732 LYS A C 1
ATOM 5952 O O . LYS A 1 732 ? -8.532 -23.403 32.885 1.00 91.38 732 LYS A O 1
ATOM 5957 N N . ASP A 1 733 ? -7.788 -25.251 31.844 1.00 85.81 733 ASP A N 1
ATOM 5958 C CA . ASP A 1 733 ? -6.590 -24.600 31.333 1.00 85.81 733 ASP A CA 1
ATOM 5959 C C . ASP A 1 733 ? -6.992 -23.542 30.293 1.00 85.81 733 ASP A C 1
ATOM 5961 O O . ASP A 1 733 ? -7.901 -23.743 29.481 1.00 85.81 733 ASP A O 1
ATOM 5965 N N . LYS A 1 734 ? -6.287 -22.408 30.300 1.00 81.69 734 LYS A N 1
ATOM 5966 C CA . LYS A 1 734 ? -6.484 -21.259 29.405 1.00 81.69 734 LYS A CA 1
ATOM 5967 C C . LYS A 1 734 ? -6.523 -21.633 27.920 1.00 81.69 734 LYS A C 1
ATOM 5969 O O . LYS A 1 734 ? -7.065 -20.874 27.117 1.00 81.69 734 LYS A O 1
ATOM 5974 N N . TYR A 1 735 ? -5.969 -22.789 27.558 1.00 73.94 735 TYR A N 1
ATOM 5975 C CA . TYR A 1 735 ? -5.909 -23.295 26.195 1.00 73.94 735 TYR A CA 1
ATOM 5976 C C . TYR A 1 735 ? -6.631 -24.638 25.986 1.00 73.94 735 TYR A C 1
ATOM 5978 O O . TYR A 1 735 ? -6.395 -25.298 24.968 1.00 73.94 735 TYR A O 1
ATOM 5986 N N . SER A 1 736 ? -7.497 -25.061 26.910 1.00 75.81 736 SER A N 1
ATOM 5987 C CA . SER A 1 736 ? -8.464 -26.132 26.649 1.00 75.81 736 SER A CA 1
ATOM 5988 C C . SER A 1 736 ? -9.581 -25.633 25.721 1.00 75.81 736 SER A C 1
ATOM 5990 O O . SER A 1 736 ? -9.987 -24.469 25.787 1.00 75.81 736 SER A O 1
ATOM 5992 N N . VAL A 1 737 ? -10.080 -26.508 24.842 1.00 67.06 737 VAL A N 1
ATOM 5993 C CA . VAL A 1 737 ? -11.272 -26.239 24.005 1.00 67.06 737 VAL A CA 1
ATOM 5994 C C . VAL A 1 737 ? -12.527 -26.919 24.552 1.00 67.06 737 VAL A C 1
ATOM 5996 O O . VAL A 1 737 ? -13.611 -26.718 24.012 1.00 67.06 737 VAL A O 1
ATOM 5999 N N . GLU A 1 738 ? -12.392 -27.688 25.634 1.00 75.62 738 GLU A N 1
ATOM 6000 C CA . GLU A 1 738 ? -13.532 -28.226 26.364 1.00 75.62 738 GLU A CA 1
ATOM 6001 C C . GLU A 1 738 ? -14.361 -27.078 26.963 1.00 75.62 738 GLU A C 1
ATOM 6003 O O . GLU A 1 738 ? -13.868 -25.967 27.232 1.00 75.62 738 GLU A O 1
ATOM 6008 N N . ARG A 1 739 ? -15.648 -27.344 27.217 1.00 81.62 739 ARG A N 1
ATOM 6009 C CA . ARG A 1 739 ? -16.522 -26.387 27.915 1.00 81.62 739 ARG A CA 1
ATOM 6010 C C . ARG A 1 739 ? -15.921 -26.014 29.276 1.00 81.62 739 ARG A C 1
ATOM 6012 O O . ARG A 1 739 ? -15.847 -24.829 29.604 1.00 81.62 739 ARG A O 1
ATOM 6019 N N . LEU A 1 740 ? -15.459 -27.034 29.993 1.00 89.12 740 LEU A N 1
ATOM 6020 C CA . LEU A 1 740 ? -14.707 -27.032 31.245 1.00 89.12 740 LEU A CA 1
ATOM 6021 C C . LEU A 1 740 ? -13.825 -28.291 31.266 1.00 89.12 740 LEU A C 1
ATOM 6023 O O . LEU A 1 740 ? -14.175 -29.274 30.614 1.00 89.12 740 LEU A O 1
ATOM 6027 N N . ASP A 1 741 ? -12.726 -28.272 32.013 1.00 89.38 741 ASP A N 1
ATOM 6028 C CA . ASP A 1 741 ? -11.901 -29.462 32.245 1.00 89.38 741 ASP A CA 1
ATOM 6029 C C . ASP A 1 741 ? -12.363 -30.227 33.494 1.00 89.38 741 ASP A C 1
ATOM 6031 O O . ASP A 1 741 ? -12.370 -31.456 33.487 1.00 89.38 741 ASP A O 1
ATOM 6035 N N . ASP A 1 742 ? -12.777 -29.495 34.536 1.00 94.38 742 ASP A N 1
ATOM 6036 C CA . ASP A 1 742 ? -13.210 -30.030 35.831 1.00 94.38 742 ASP A CA 1
ATOM 6037 C C . ASP A 1 742 ? -14.211 -29.078 36.528 1.00 94.38 742 ASP A C 1
ATOM 6039 O O . ASP A 1 742 ? -14.287 -27.885 36.205 1.00 94.38 742 ASP A O 1
ATOM 6043 N N . PHE A 1 743 ? -15.013 -29.589 37.465 1.00 94.69 743 PHE A N 1
ATOM 6044 C CA . PHE A 1 743 ? -16.037 -28.828 38.187 1.00 94.69 743 PHE A CA 1
ATOM 6045 C C . PHE A 1 743 ? -16.283 -29.343 39.610 1.00 94.69 743 PHE A C 1
ATOM 6047 O O . PHE A 1 743 ? -16.208 -30.536 39.892 1.00 94.69 743 PHE A O 1
ATOM 6054 N N . LYS A 1 744 ? -16.668 -28.437 40.516 1.00 94.31 744 LYS A N 1
ATOM 6055 C CA . LYS A 1 744 ? -17.068 -28.787 41.884 1.00 94.31 744 LYS A CA 1
ATOM 6056 C C . LYS A 1 744 ? -18.250 -27.940 42.340 1.00 94.31 744 LYS A C 1
ATOM 6058 O O . LYS A 1 744 ? -18.209 -26.714 42.254 1.00 94.31 744 LYS A O 1
ATOM 6063 N N . TYR A 1 745 ? -19.278 -28.608 42.864 1.00 93.00 745 TYR A N 1
ATOM 6064 C CA . TYR A 1 745 ? -20.445 -27.988 43.492 1.00 93.00 745 TYR A CA 1
ATOM 6065 C C . TYR A 1 745 ? -20.552 -28.436 44.951 1.00 93.00 745 TYR A C 1
ATOM 6067 O O . TYR A 1 745 ? -20.371 -29.617 45.248 1.00 93.00 745 TYR A O 1
ATOM 6075 N N . SER A 1 746 ? -20.921 -27.515 45.835 1.00 88.75 746 SER A N 1
ATOM 6076 C CA . SER A 1 746 ? -21.287 -27.793 47.225 1.00 88.75 746 SER A CA 1
ATOM 6077 C C . SER A 1 746 ? -22.759 -27.427 47.463 1.00 88.75 746 SER A C 1
ATOM 6079 O O . SER A 1 746 ? -23.241 -26.449 46.881 1.00 88.75 746 SER A O 1
ATOM 6081 N N . PRO A 1 747 ? -23.501 -28.184 48.295 1.00 86.69 747 PRO A N 1
ATOM 6082 C CA . PRO A 1 747 ? -24.847 -27.804 48.716 1.00 86.69 747 PRO A CA 1
ATOM 6083 C C . PRO A 1 747 ? -24.804 -26.565 49.614 1.00 86.69 747 PRO A C 1
ATOM 6085 O O . PRO A 1 747 ? -23.772 -26.261 50.207 1.00 86.69 747 PRO A O 1
ATOM 6088 N N . MET A 1 748 ? -25.926 -25.857 49.721 1.00 85.00 748 MET A N 1
ATOM 6089 C CA . MET A 1 748 ? -26.003 -24.591 50.442 1.00 85.00 748 MET A CA 1
ATOM 6090 C C . MET A 1 748 ? -27.372 -24.374 51.097 1.00 85.00 748 MET A C 1
ATOM 6092 O O . MET A 1 748 ? -28.397 -24.474 50.418 1.00 85.00 748 MET A O 1
ATOM 6096 N N . LYS A 1 749 ? -27.357 -23.967 52.376 1.00 81.44 749 LYS A N 1
ATOM 6097 C CA . LYS A 1 749 ? -28.513 -23.427 53.114 1.00 81.44 749 LYS A CA 1
ATOM 6098 C C . LYS A 1 749 ? -28.302 -21.939 53.416 1.00 81.44 749 LYS A C 1
ATOM 6100 O O . LYS A 1 749 ? -27.180 -21.523 53.709 1.00 81.44 749 LYS A O 1
ATOM 6105 N N . VAL A 1 750 ? -29.372 -21.140 53.390 1.00 81.00 750 VAL A N 1
ATOM 6106 C CA . VAL A 1 750 ? -29.334 -19.711 53.751 1.00 81.00 750 VAL A CA 1
ATOM 6107 C C . VAL A 1 750 ? -30.345 -19.403 54.856 1.00 81.00 750 VAL A C 1
ATOM 6109 O O . VAL A 1 750 ? -31.489 -19.839 54.798 1.00 81.00 750 VAL A O 1
ATOM 6112 N N . GLU A 1 751 ? -29.930 -18.640 55.861 1.00 81.38 751 GLU A N 1
ATOM 6113 C CA . GLU A 1 751 ? -30.712 -18.291 57.052 1.00 81.38 751 GLU A CA 1
ATOM 6114 C C . GLU A 1 751 ? -30.800 -16.772 57.231 1.00 81.38 751 GLU A C 1
ATOM 6116 O O . GLU A 1 751 ? -29.953 -16.034 56.731 1.00 81.38 751 GLU A O 1
ATOM 6121 N N . SER A 1 752 ? -31.788 -16.274 57.975 1.00 77.44 752 SER A N 1
ATOM 6122 C CA . SER A 1 752 ? -31.878 -14.843 58.303 1.00 77.44 752 SER A CA 1
ATOM 6123 C C . SER A 1 752 ? -30.600 -14.340 58.986 1.00 77.44 752 SER A C 1
ATOM 6125 O O . SER A 1 752 ? -30.103 -14.974 59.922 1.00 77.44 752 SER A O 1
ATOM 6127 N N . GLY A 1 753 ? -30.075 -13.210 58.504 1.00 77.19 753 GLY A N 1
ATOM 6128 C CA . GLY A 1 753 ? -28.984 -12.483 59.153 1.00 77.19 753 GLY A CA 1
ATOM 6129 C C . GLY A 1 753 ? -29.447 -11.769 60.423 1.00 77.19 753 GLY A C 1
ATOM 6130 O O . GLY A 1 753 ? -30.648 -11.598 60.642 1.00 77.19 753 GLY A O 1
ATOM 6131 N N . THR A 1 754 ? -28.487 -11.359 61.252 1.00 84.12 754 THR A N 1
ATOM 6132 C CA . THR A 1 754 ? -28.740 -10.623 62.502 1.00 84.12 754 THR A CA 1
ATOM 6133 C C . THR A 1 754 ? -27.788 -9.440 62.655 1.00 84.12 754 THR A C 1
ATOM 6135 O O . THR A 1 754 ? -26.675 -9.481 62.132 1.00 84.12 754 THR A O 1
ATOM 6138 N N . ALA A 1 755 ? -28.198 -8.394 63.383 1.00 88.94 755 ALA A N 1
ATOM 6139 C CA . ALA A 1 755 ? -27.341 -7.239 63.654 1.00 88.94 755 ALA A CA 1
ATOM 6140 C C . ALA A 1 755 ? -27.251 -6.835 65.136 1.00 88.94 755 ALA A C 1
ATOM 6142 O O . ALA A 1 755 ? -28.256 -6.709 65.839 1.00 88.94 755 ALA A O 1
ATOM 6143 N N . GLN A 1 756 ? -26.026 -6.565 65.598 1.00 90.75 756 GLN A N 1
ATOM 6144 C CA . GLN A 1 756 ? -25.699 -6.214 66.986 1.00 90.75 756 GLN A CA 1
ATOM 6145 C C . GLN A 1 756 ? -25.157 -4.787 67.124 1.00 90.75 756 GLN A C 1
ATOM 6147 O O . GLN A 1 756 ? -24.294 -4.366 66.350 1.00 90.75 756 GLN A O 1
ATOM 6152 N N . VAL A 1 757 ? -25.618 -4.043 68.137 1.00 93.25 757 VAL A N 1
ATOM 6153 C CA . VAL A 1 757 ? -25.111 -2.693 68.443 1.00 93.25 757 VAL A CA 1
ATOM 6154 C C . VAL A 1 757 ? -23.644 -2.759 68.887 1.00 93.25 757 VAL A C 1
ATOM 6156 O O . VAL A 1 757 ? -23.339 -3.287 69.952 1.00 93.25 757 VAL A O 1
ATOM 6159 N N . GLN A 1 758 ? -22.733 -2.158 68.120 1.00 94.31 758 GLN A N 1
ATOM 6160 C CA . GLN A 1 758 ? -21.345 -1.933 68.547 1.00 94.31 758 GLN A CA 1
ATOM 6161 C C . GLN A 1 758 ? -21.231 -0.672 69.413 1.00 94.31 758 GLN A C 1
ATOM 6163 O O . GLN A 1 758 ? -20.557 -0.664 70.439 1.00 94.31 758 GLN A O 1
ATOM 6168 N N . SER A 1 759 ? -21.879 0.425 69.004 1.00 93.69 759 SER A N 1
ATOM 6169 C CA . SER A 1 759 ? -21.895 1.666 69.782 1.00 93.69 759 SER A CA 1
ATOM 6170 C C . SER A 1 759 ? -23.130 2.524 69.512 1.00 93.69 759 SER A C 1
ATOM 6172 O O . SER A 1 759 ? -23.787 2.403 68.480 1.00 93.69 759 SER A O 1
ATOM 6174 N N . PHE A 1 760 ? -23.423 3.404 70.465 1.00 95.44 760 PHE A N 1
ATOM 6175 C CA . PHE A 1 760 ? -24.385 4.497 70.365 1.00 95.44 760 PHE A CA 1
ATOM 6176 C C . PHE A 1 760 ? -23.792 5.664 71.158 1.00 95.44 760 PHE A C 1
ATOM 6178 O O . PHE A 1 760 ? -23.355 5.460 72.294 1.00 95.44 760 PHE A O 1
ATOM 6185 N N . LYS A 1 761 ? -23.669 6.826 70.515 1.00 94.38 761 LYS A N 1
ATOM 6186 C CA . LYS A 1 761 ? -22.908 7.999 70.960 1.00 94.38 761 LYS A CA 1
ATOM 6187 C C . LYS A 1 761 ? -23.599 9.281 70.488 1.00 94.38 761 LYS A C 1
ATOM 6189 O O . LYS A 1 761 ? -24.344 9.261 69.508 1.00 94.38 761 LYS A O 1
ATOM 6194 N N . MET A 1 762 ? -23.320 10.401 71.150 1.00 93.50 762 MET A N 1
ATOM 6195 C CA . MET A 1 762 ? -23.903 11.708 70.832 1.00 93.50 762 MET A CA 1
ATOM 6196 C C . MET A 1 762 ? -22.814 12.774 70.678 1.00 93.50 762 MET A C 1
ATOM 6198 O O . MET A 1 762 ? -21.808 12.730 71.384 1.00 93.50 762 MET A O 1
ATOM 6202 N N . TYR A 1 763 ? -23.016 13.722 69.759 1.00 92.88 763 TYR A N 1
ATOM 6203 C CA . TYR A 1 763 ? -22.015 14.719 69.368 1.00 92.88 763 TYR A CA 1
ATOM 6204 C C . TYR A 1 763 ? -22.578 16.147 69.305 1.00 92.88 763 TYR A C 1
ATOM 6206 O O . TYR A 1 763 ? -23.697 16.368 68.839 1.00 92.88 763 TYR A O 1
ATOM 6214 N N . ASP A 1 764 ? -21.761 17.113 69.725 1.00 91.19 764 ASP A N 1
ATOM 6215 C CA . ASP A 1 764 ? -21.930 18.558 69.542 1.00 91.19 764 ASP A CA 1
ATOM 6216 C C . ASP A 1 764 ? -20.962 19.017 68.439 1.00 91.19 764 ASP A C 1
ATOM 6218 O O . ASP A 1 764 ? -19.751 19.117 68.657 1.00 91.19 764 ASP A O 1
ATOM 6222 N N . GLY A 1 765 ? -21.465 19.173 67.211 1.00 86.81 765 GLY A N 1
ATOM 6223 C CA . GLY A 1 765 ? -20.610 19.284 66.027 1.00 86.81 765 GLY A CA 1
ATOM 6224 C C . GLY A 1 765 ? -19.729 18.039 65.868 1.00 86.81 765 GLY A C 1
ATOM 6225 O O . GLY A 1 765 ? -20.235 16.941 65.641 1.00 86.81 765 GLY A O 1
ATOM 6226 N N . SER A 1 766 ? -18.411 18.203 66.006 1.00 84.69 766 SER A N 1
ATOM 6227 C CA . SER A 1 766 ? -17.423 17.113 65.995 1.00 84.69 766 SER A CA 1
ATOM 6228 C C . SER A 1 766 ? -17.084 16.545 67.383 1.00 84.69 766 SER A C 1
ATOM 6230 O O . SER A 1 766 ? -16.419 15.512 67.467 1.00 84.69 766 SER A O 1
ATOM 6232 N N . LYS A 1 767 ? -17.514 17.186 68.479 1.00 89.56 767 LYS A N 1
ATOM 6233 C CA . LYS A 1 767 ? -17.124 16.818 69.850 1.00 89.56 767 LYS A CA 1
ATOM 6234 C C . LYS A 1 767 ? -18.074 15.780 70.445 1.00 89.56 767 LYS A C 1
ATOM 6236 O O . LYS A 1 767 ? -19.275 16.012 70.513 1.00 89.56 767 LYS A O 1
ATOM 6241 N N . GLU A 1 768 ? -17.539 14.661 70.926 1.00 92.50 768 GLU A N 1
ATOM 6242 C CA . GLU A 1 768 ? -18.330 13.625 71.603 1.00 92.50 768 GLU A CA 1
ATOM 6243 C C . GLU A 1 768 ? -18.802 14.075 72.999 1.00 92.50 768 GLU A C 1
ATOM 6245 O O . GLU A 1 768 ? -18.052 14.699 73.753 1.00 92.50 768 GLU A O 1
ATOM 6250 N N . ILE A 1 769 ? -20.042 13.732 73.354 1.00 90.94 769 ILE A N 1
ATOM 6251 C CA . ILE A 1 769 ? -20.666 14.024 74.649 1.00 90.94 769 ILE A CA 1
ATOM 6252 C C . ILE A 1 769 ? -20.711 12.737 75.473 1.00 90.94 769 ILE A C 1
ATOM 6254 O O . ILE A 1 769 ? -21.551 11.868 75.250 1.00 90.94 769 ILE A O 1
ATOM 6258 N N . THR A 1 770 ? -19.827 12.633 76.464 1.00 87.69 770 THR A N 1
ATOM 6259 C CA . THR A 1 770 ? -19.758 11.486 77.386 1.00 87.69 770 THR A CA 1
ATOM 6260 C C . THR A 1 770 ? -20.602 11.667 78.652 1.00 87.69 770 THR A C 1
ATOM 6262 O O . THR A 1 770 ? -20.967 10.683 79.290 1.00 87.69 770 THR A O 1
ATOM 6265 N N . SER A 1 771 ? -20.953 12.908 79.009 1.00 86.00 771 SER A N 1
ATOM 6266 C CA . SER A 1 771 ? -21.714 13.244 80.225 1.00 86.00 771 SER A CA 1
ATOM 6267 C C . SER A 1 771 ? -23.198 12.874 80.164 1.00 86.00 771 SER A C 1
ATOM 6269 O O . SER A 1 771 ? -23.835 12.750 81.205 1.00 86.00 771 SER A O 1
ATOM 6271 N N . ASN A 1 772 ? -23.759 12.713 78.961 1.00 86.81 772 ASN A N 1
ATOM 6272 C CA . ASN A 1 772 ? -25.200 12.585 78.701 1.00 86.81 772 ASN A CA 1
ATOM 6273 C C . ASN A 1 772 ? -26.052 13.795 79.154 1.00 86.81 772 ASN A C 1
ATOM 6275 O O . ASN A 1 772 ? -27.263 13.676 79.353 1.00 86.81 772 ASN A O 1
ATOM 6279 N N . VAL A 1 773 ? -25.432 14.971 79.288 1.00 86.94 773 VAL A N 1
ATOM 6280 C CA . VAL A 1 773 ? -26.088 16.227 79.685 1.00 86.94 773 VAL A CA 1
ATOM 6281 C C . VAL A 1 773 ? -26.186 17.161 78.472 1.00 86.94 773 VAL A C 1
ATOM 6283 O O . VAL A 1 773 ? -25.170 17.466 77.849 1.00 86.94 773 VAL A O 1
ATOM 6286 N N . PHE A 1 774 ? -27.399 17.610 78.133 1.00 88.38 774 PHE A N 1
ATOM 6287 C CA . PHE A 1 774 ? -27.714 18.310 76.876 1.00 88.38 774 PHE A CA 1
ATOM 6288 C C . PHE A 1 774 ? -28.486 19.615 77.107 1.00 88.38 774 PHE A C 1
ATOM 6290 O O . PHE A 1 774 ? -29.355 19.696 77.975 1.00 88.38 774 PHE A O 1
ATOM 6297 N N . GLN A 1 775 ? -28.205 20.643 76.309 1.00 86.12 775 GLN A N 1
ATOM 6298 C CA . GLN A 1 775 ? -28.883 21.935 76.385 1.00 86.12 775 GLN A CA 1
ATOM 6299 C C . GLN A 1 775 ? -30.242 21.876 75.672 1.00 86.12 775 GLN A C 1
ATOM 6301 O O . GLN A 1 775 ? -30.331 21.444 74.524 1.00 86.12 775 GLN A O 1
ATOM 6306 N N . ARG A 1 776 ? -31.303 22.342 76.335 1.00 84.19 776 ARG A N 1
ATOM 6307 C CA . ARG A 1 776 ? -32.678 22.386 75.805 1.00 84.19 776 ARG A CA 1
ATOM 6308 C C . ARG A 1 776 ? -32.758 23.222 74.530 1.00 84.19 776 ARG A C 1
ATOM 6310 O O . ARG A 1 776 ? -32.217 24.323 74.472 1.00 84.19 776 ARG A O 1
ATOM 6317 N N . GLY A 1 777 ? -33.445 22.706 73.513 1.00 78.88 777 GLY A N 1
ATOM 6318 C CA . GLY A 1 777 ? -33.567 23.346 72.202 1.00 78.88 777 GLY A CA 1
ATOM 6319 C C . GLY A 1 777 ? -32.293 23.329 71.346 1.00 78.88 777 GLY A C 1
ATOM 6320 O O . GLY A 1 777 ? -32.358 23.739 70.190 1.00 78.88 777 GLY A O 1
ATOM 6321 N N . LYS A 1 778 ? -31.150 22.843 71.856 1.00 87.00 778 LYS A N 1
ATOM 6322 C CA . LYS A 1 778 ? -29.928 22.690 71.057 1.00 87.00 778 LYS A CA 1
ATOM 6323 C C . LYS A 1 778 ? -29.972 21.397 70.235 1.00 87.00 778 LYS A C 1
ATOM 6325 O O . LYS A 1 778 ? -30.477 20.367 70.685 1.00 87.00 778 LYS A O 1
ATOM 6330 N N . THR A 1 779 ? -29.435 21.464 69.020 1.00 90.31 779 THR A N 1
ATOM 6331 C CA . THR A 1 779 ? -29.307 20.332 68.095 1.00 90.31 779 THR A CA 1
ATOM 6332 C C . THR A 1 779 ? -27.988 19.586 68.300 1.00 90.31 779 THR A C 1
ATOM 6334 O O . THR A 1 779 ? -26.937 20.204 68.462 1.00 90.31 779 THR A O 1
ATOM 6337 N N . TYR A 1 780 ? -28.054 18.258 68.248 1.00 93.12 780 TYR A N 1
ATOM 6338 C CA . TYR A 1 780 ? -26.948 17.321 68.430 1.00 93.12 780 TYR A CA 1
ATOM 6339 C C . TYR A 1 780 ? -27.013 16.200 67.386 1.00 93.12 780 TYR A C 1
ATOM 6341 O O . TYR A 1 780 ? -28.087 15.869 66.882 1.00 93.12 780 TYR A O 1
ATOM 6349 N N . THR A 1 781 ? -25.881 15.563 67.096 1.00 94.88 781 THR A N 1
ATOM 6350 C CA . THR A 1 781 ? -25.833 14.398 66.202 1.00 94.88 781 THR A CA 1
ATOM 6351 C C . THR A 1 781 ? -25.798 13.118 67.026 1.00 94.88 781 THR A C 1
ATOM 6353 O O . THR A 1 781 ? -24.820 12.843 67.722 1.00 94.88 781 THR A O 1
ATOM 6356 N N . LEU A 1 782 ? -26.850 12.309 66.927 1.00 95.75 782 LEU A N 1
ATOM 6357 C CA . LEU A 1 782 ? -26.834 10.916 67.364 1.00 95.75 782 LEU A CA 1
ATOM 6358 C C . LEU A 1 782 ? -26.035 10.104 66.341 1.00 95.75 782 LEU A C 1
ATOM 6360 O O . LEU A 1 782 ? -26.208 10.293 65.136 1.00 95.75 782 LEU A O 1
ATOM 6364 N N . LYS A 1 783 ? -25.185 9.184 66.797 1.00 95.81 783 LYS A N 1
ATOM 6365 C CA . LYS A 1 783 ? -24.460 8.247 65.934 1.00 95.81 783 LYS A CA 1
ATOM 6366 C C . LYS A 1 783 ? -24.432 6.861 66.556 1.00 95.81 783 LYS A C 1
ATOM 6368 O O . LYS A 1 783 ? -24.093 6.699 67.726 1.00 95.81 783 LYS A O 1
ATOM 6373 N N . ALA A 1 784 ? -24.743 5.857 65.754 1.00 95.44 784 ALA A N 1
ATOM 6374 C CA . ALA A 1 784 ? -24.624 4.456 66.112 1.00 95.44 784 ALA A CA 1
ATOM 6375 C C . ALA A 1 784 ? -23.599 3.746 65.216 1.00 95.44 784 ALA A C 1
ATOM 6377 O O . ALA A 1 784 ? -23.232 4.226 64.146 1.00 95.44 784 ALA A O 1
ATOM 6378 N N . MET A 1 785 ? -23.147 2.578 65.653 1.00 94.38 785 MET A N 1
ATOM 6379 C CA . MET A 1 785 ? -22.456 1.592 64.823 1.00 94.38 785 MET A CA 1
ATOM 6380 C C . MET A 1 785 ? -23.049 0.228 65.153 1.00 94.38 785 MET A C 1
ATOM 6382 O O . MET A 1 785 ? -23.282 -0.064 66.329 1.00 94.38 785 MET A O 1
ATOM 6386 N N . ALA A 1 786 ? -23.277 -0.606 64.145 1.00 92.81 786 ALA A N 1
ATOM 6387 C CA . ALA A 1 786 ? -23.809 -1.948 64.320 1.00 92.81 786 ALA A CA 1
ATOM 6388 C C . ALA A 1 786 ? -23.135 -2.946 63.379 1.00 92.81 786 ALA A C 1
ATOM 6390 O O . ALA A 1 786 ? -22.936 -2.649 62.201 1.00 92.81 786 ALA A O 1
ATOM 6391 N N . ASN A 1 787 ? -22.839 -4.135 63.903 1.00 87.69 787 ASN A N 1
ATOM 6392 C CA . ASN A 1 787 ? -22.326 -5.263 63.139 1.00 87.69 787 ASN A CA 1
ATOM 6393 C C . ASN A 1 787 ? -23.511 -6.100 62.649 1.00 87.69 787 ASN A C 1
ATOM 6395 O O . ASN A 1 787 ? -24.107 -6.812 63.455 1.00 87.69 787 ASN A O 1
ATOM 6399 N N . GLY A 1 788 ? -23.874 -5.961 61.375 1.00 85.06 788 GLY A N 1
ATOM 6400 C CA . GLY A 1 788 ? -24.873 -6.794 60.704 1.00 85.06 788 GLY A CA 1
ATOM 6401 C C . GLY A 1 788 ? -24.209 -7.889 59.878 1.00 85.06 788 GLY A C 1
ATOM 6402 O O . GLY A 1 788 ? -23.068 -7.734 59.445 1.00 85.06 788 GLY A O 1
ATOM 6403 N N . ASP A 1 789 ? -24.922 -8.987 59.642 1.00 81.69 789 ASP A N 1
ATOM 6404 C CA . ASP A 1 789 ? -24.502 -9.988 58.659 1.00 81.69 789 ASP A CA 1
ATOM 6405 C C . ASP A 1 789 ? -24.552 -9.425 57.228 1.00 81.69 789 ASP A C 1
ATOM 6407 O O . ASP A 1 789 ? -23.658 -9.694 56.431 1.00 81.69 789 ASP A O 1
ATOM 6411 N N . SER A 1 790 ? -25.566 -8.618 56.913 1.00 82.38 790 SER A N 1
ATOM 6412 C CA . SER A 1 790 ? -25.697 -7.845 55.678 1.00 82.38 790 SER A CA 1
ATOM 6413 C C . SER A 1 790 ? -25.491 -6.344 55.958 1.00 82.38 790 SER A C 1
ATOM 6415 O O . SER A 1 790 ? -24.445 -5.939 56.465 1.00 82.38 790 SER A O 1
ATOM 6417 N N . LYS A 1 791 ? -26.461 -5.483 55.632 1.00 86.12 791 LYS A N 1
ATOM 6418 C CA . LYS A 1 791 ? -26.463 -4.070 56.033 1.00 86.12 791 LYS A CA 1
ATOM 6419 C C . LYS A 1 791 ? -27.283 -3.880 57.306 1.00 86.12 791 LYS A C 1
ATOM 6421 O O . LYS A 1 791 ? -28.443 -4.278 57.352 1.00 86.12 791 LYS A O 1
ATOM 6426 N N . SER A 1 792 ? -26.725 -3.188 58.293 1.00 92.19 792 SER A N 1
ATOM 6427 C CA . SER A 1 792 ? -27.475 -2.725 59.466 1.00 92.19 792 SER A CA 1
ATOM 6428 C C . SER A 1 792 ? -28.431 -1.584 59.097 1.00 92.19 792 SER A C 1
ATOM 6430 O O . SER A 1 792 ? -28.025 -0.613 58.458 1.00 92.19 792 SER A O 1
ATOM 6432 N N . LEU A 1 793 ? -29.679 -1.675 59.551 1.00 93.75 793 LEU A N 1
ATOM 6433 C CA . LEU A 1 793 ? -30.660 -0.594 59.559 1.00 93.75 793 LEU A CA 1
ATOM 6434 C C . LEU A 1 793 ? -30.773 -0.006 60.971 1.00 93.75 793 LEU A C 1
ATOM 6436 O O . LEU A 1 793 ? -30.794 -0.739 61.962 1.00 93.75 793 LEU A O 1
ATOM 6440 N N . TYR A 1 794 ? -30.899 1.317 61.046 1.00 96.81 794 TYR A N 1
ATOM 6441 C CA . TYR A 1 794 ? -30.901 2.110 62.275 1.00 96.81 794 TYR A CA 1
ATOM 6442 C C . TYR A 1 794 ? -32.235 2.851 62.427 1.00 96.81 794 TYR A C 1
ATOM 6444 O O . TYR A 1 794 ? -32.613 3.606 61.533 1.00 96.81 794 TYR A O 1
ATOM 6452 N N . GLN A 1 795 ? -32.926 2.680 63.553 1.00 96.94 795 GLN A N 1
ATOM 6453 C CA . GLN A 1 795 ? -34.157 3.404 63.903 1.00 96.94 795 GLN A CA 1
ATOM 6454 C C . GLN A 1 795 ? -33.930 4.150 65.223 1.00 96.94 795 GLN A C 1
ATOM 6456 O O . GLN A 1 795 ? -33.512 3.546 66.211 1.00 96.94 795 GLN A O 1
ATOM 6461 N N . PHE A 1 796 ? -34.164 5.462 65.249 1.00 97.06 796 PHE A N 1
ATOM 6462 C CA . PHE A 1 796 ? -33.856 6.306 66.409 1.00 97.06 796 PHE A CA 1
ATOM 6463 C C . PHE A 1 796 ? -35.118 6.648 67.198 1.00 97.06 796 PHE A C 1
ATOM 6465 O O . PHE A 1 796 ? -36.168 6.937 66.627 1.00 97.06 796 PHE A O 1
ATOM 6472 N N . TRP A 1 797 ? -34.996 6.651 68.523 1.00 95.56 797 TRP A N 1
ATOM 6473 C CA . TRP A 1 797 ? -36.104 6.782 69.466 1.00 95.56 797 TRP A CA 1
ATOM 6474 C C . TRP A 1 797 ? -35.757 7.722 70.621 1.00 95.56 797 TRP A C 1
ATOM 6476 O O . TRP A 1 797 ? -34.597 7.837 71.021 1.00 95.56 797 TRP A O 1
ATOM 6486 N N . ILE A 1 798 ? -36.783 8.328 71.215 1.00 93.50 798 ILE A N 1
ATOM 6487 C CA . ILE A 1 798 ? -36.707 8.958 72.533 1.00 93.50 798 ILE A CA 1
ATOM 6488 C C . ILE A 1 798 ? -37.856 8.459 73.412 1.00 93.50 798 ILE A C 1
ATOM 6490 O O . ILE A 1 798 ? -38.984 8.322 72.944 1.00 93.50 798 ILE A O 1
ATOM 6494 N N . LYS A 1 799 ? -37.579 8.191 74.688 1.00 92.00 799 LYS A N 1
ATOM 6495 C CA . LYS A 1 799 ? -38.592 7.930 75.712 1.00 92.00 799 LYS A CA 1
ATOM 6496 C C . LYS A 1 799 ? -38.709 9.122 76.642 1.00 92.00 799 LYS A C 1
ATOM 6498 O O . LYS A 1 799 ? -37.700 9.516 77.222 1.00 92.00 799 LYS A O 1
ATOM 6503 N N . ASP A 1 800 ? -39.917 9.624 76.849 1.00 89.00 800 ASP A N 1
ATOM 6504 C CA . ASP A 1 800 ? -40.250 10.471 77.994 1.00 89.00 800 ASP A CA 1
ATOM 6505 C C . ASP A 1 800 ? -40.588 9.540 79.172 1.00 89.00 800 ASP A C 1
ATOM 6507 O O . ASP A 1 800 ? -41.543 8.760 79.116 1.00 89.00 800 ASP A O 1
ATOM 6511 N N . LYS A 1 801 ? -39.775 9.548 80.241 1.00 84.62 801 LYS A N 1
ATOM 6512 C CA . LYS A 1 801 ? -40.050 8.678 81.399 1.00 84.62 801 LYS A CA 1
ATOM 6513 C C . LYS A 1 801 ? -41.294 9.116 82.185 1.00 84.62 801 LYS A C 1
ATOM 6515 O O . LYS A 1 801 ? -41.855 8.285 82.889 1.00 84.62 801 LYS A O 1
ATOM 6520 N N . SER A 1 802 ? -41.738 10.372 82.077 1.00 81.75 802 SER A N 1
ATOM 6521 C CA . SER A 1 802 ? -42.803 10.934 82.927 1.00 81.75 802 SER A CA 1
ATOM 6522 C C . SER A 1 802 ? -44.212 10.451 82.580 1.00 81.75 802 SER A C 1
ATOM 6524 O O . SER A 1 802 ? -45.057 10.323 83.458 1.00 81.75 802 SER A O 1
ATOM 6526 N N . ASN A 1 803 ? -44.453 10.160 81.302 1.00 84.88 803 ASN A N 1
ATOM 6527 C CA . ASN A 1 803 ? -45.686 9.577 80.761 1.00 84.88 803 ASN A CA 1
ATOM 6528 C C . ASN A 1 803 ? -45.442 8.168 80.182 1.00 84.88 803 ASN A C 1
ATOM 6530 O O . ASN A 1 803 ? -46.336 7.574 79.576 1.00 84.88 803 ASN A O 1
ATOM 6534 N N . ASN A 1 804 ? -44.225 7.641 80.370 1.00 85.62 804 ASN A N 1
ATOM 6535 C CA . ASN A 1 804 ? -43.748 6.340 79.903 1.00 85.62 804 ASN A CA 1
ATOM 6536 C C . ASN A 1 804 ? -43.737 6.159 78.363 1.00 85.62 804 ASN A C 1
ATOM 6538 O O . ASN A 1 804 ? -43.497 5.043 77.896 1.00 85.62 804 ASN A O 1
ATOM 6542 N N . GLN A 1 805 ? -43.970 7.217 77.573 1.00 87.00 805 GLN A N 1
ATOM 6543 C CA . GLN A 1 805 ? -44.155 7.133 76.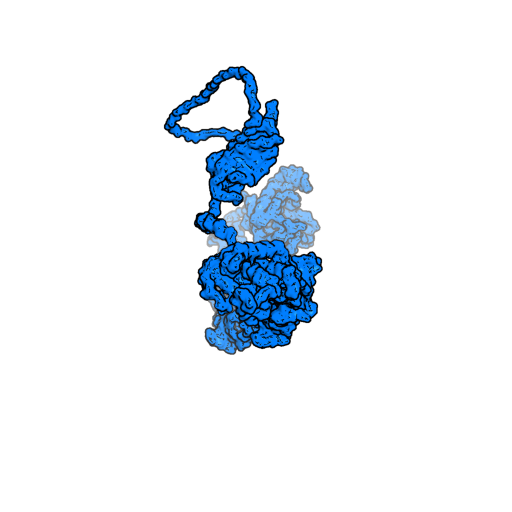119 1.00 87.00 805 GLN A CA 1
ATOM 6544 C C . GLN A 1 805 ? -42.839 7.048 75.343 1.00 87.00 805 GLN A C 1
ATOM 6546 O O . GLN A 1 805 ? -41.853 7.702 75.682 1.00 87.00 805 GLN A O 1
ATOM 6551 N N . TRP A 1 806 ? -42.855 6.274 74.255 1.00 92.44 806 TRP A N 1
ATOM 6552 C CA . TRP A 1 806 ? -41.787 6.203 73.257 1.00 92.44 806 TRP A CA 1
ATOM 6553 C C . TRP A 1 806 ? -42.202 6.937 71.979 1.00 92.44 806 TRP A C 1
ATOM 6555 O O . TRP A 1 806 ? -43.182 6.561 71.340 1.00 92.44 806 TRP A O 1
ATOM 6565 N N . THR A 1 807 ? -41.404 7.917 71.563 1.00 92.19 807 THR A N 1
ATOM 6566 C CA . THR A 1 807 ? -41.552 8.633 70.291 1.00 92.19 807 THR A CA 1
ATOM 6567 C C . THR A 1 807 ? -40.446 8.201 69.334 1.00 92.19 807 THR A C 1
ATOM 6569 O O . THR A 1 807 ? -39.260 8.261 69.674 1.00 92.19 807 THR A O 1
ATOM 6572 N N . MET A 1 808 ? -40.819 7.781 68.125 1.00 94.44 808 MET A N 1
ATOM 6573 C CA . MET A 1 808 ? -39.859 7.512 67.056 1.00 94.44 808 MET A CA 1
ATOM 6574 C C . MET A 1 808 ? -39.317 8.845 66.530 1.00 94.44 808 MET A C 1
ATOM 6576 O O . MET A 1 808 ? -40.082 9.696 66.088 1.00 94.44 808 MET A O 1
ATOM 6580 N N . LEU A 1 809 ? -37.999 9.030 66.595 1.00 94.06 809 LEU A N 1
ATOM 6581 C CA . LEU A 1 809 ? -37.307 10.201 66.052 1.00 94.06 809 LEU A CA 1
ATOM 6582 C C . LEU A 1 809 ? -37.043 10.050 64.550 1.00 94.06 809 LEU A C 1
ATOM 6584 O O . LEU A 1 809 ? -37.131 11.021 63.803 1.00 94.06 809 LEU A O 1
ATOM 6588 N N . ARG A 1 810 ? -36.720 8.827 64.114 1.00 94.81 810 ARG A N 1
ATOM 6589 C CA . ARG A 1 810 ? -36.574 8.450 62.705 1.00 94.81 810 ARG A CA 1
ATOM 6590 C C . ARG A 1 810 ? -36.822 6.957 62.543 1.00 94.81 810 ARG A C 1
ATOM 6592 O O . ARG A 1 810 ? -36.337 6.174 63.360 1.00 94.81 810 ARG A O 1
ATOM 6599 N N . ASP A 1 811 ? -37.508 6.584 61.467 1.00 95.06 811 ASP A N 1
ATOM 6600 C CA . ASP A 1 811 ? -37.652 5.184 61.070 1.00 95.06 811 ASP A CA 1
ATOM 6601 C C . ASP A 1 811 ? -36.310 4.554 60.612 1.00 95.06 811 ASP A C 1
ATOM 6603 O O . ASP A 1 811 ? -35.274 5.230 60.515 1.00 95.06 811 ASP A O 1
ATOM 6607 N N . TYR A 1 812 ? -36.332 3.247 60.350 1.00 94.50 812 TYR A N 1
ATOM 6608 C CA . TYR A 1 812 ? -35.219 2.449 59.849 1.00 94.50 812 TYR A CA 1
ATOM 6609 C C . TYR A 1 812 ? -34.660 2.978 58.517 1.00 94.50 812 TYR A C 1
ATOM 6611 O O . TYR A 1 812 ? -35.302 2.873 57.475 1.00 94.50 812 TYR A O 1
ATOM 6619 N N . SER A 1 813 ? -33.408 3.442 58.529 1.00 93.25 813 SER A N 1
ATOM 6620 C CA . SER A 1 813 ? -32.604 3.662 57.315 1.00 93.25 813 SER A CA 1
ATOM 6621 C C . SER A 1 813 ? -31.187 3.102 57.478 1.00 93.25 813 SER A C 1
ATOM 6623 O O . SER A 1 813 ? -30.787 2.712 58.577 1.00 93.25 813 SER A O 1
ATOM 6625 N N . GLU A 1 814 ? -30.422 3.037 56.386 1.00 93.00 814 GLU A N 1
ATOM 6626 C CA . GLU A 1 814 ? -29.007 2.630 56.415 1.00 93.00 814 GLU A CA 1
ATOM 6627 C C . GLU A 1 814 ? -28.098 3.705 57.053 1.00 93.00 814 GLU A C 1
ATOM 6629 O O . GLU A 1 814 ? -26.967 3.407 57.437 1.00 93.00 814 GLU A O 1
ATOM 6634 N N . ASP A 1 815 ? -28.586 4.942 57.212 1.00 93.94 815 ASP A N 1
ATOM 6635 C CA . ASP A 1 815 ? -27.818 6.057 57.769 1.00 93.94 815 ASP A CA 1
ATOM 6636 C C . ASP A 1 815 ? -27.653 5.893 59.284 1.00 93.94 815 ASP A C 1
ATOM 6638 O O . ASP A 1 815 ? -28.607 6.009 60.063 1.00 93.94 815 ASP A O 1
ATOM 6642 N N . ASN A 1 816 ? -26.418 5.670 59.724 1.00 94.50 816 ASN A N 1
ATOM 6643 C CA . ASN A 1 816 ? -26.094 5.429 61.129 1.00 94.50 816 ASN A CA 1
ATOM 6644 C C . ASN A 1 816 ? -26.037 6.699 62.000 1.00 94.50 816 ASN A C 1
ATOM 6646 O O . ASN A 1 816 ? -25.693 6.618 63.182 1.00 94.50 816 ASN A O 1
ATOM 6650 N N . THR A 1 817 ? -26.367 7.863 61.440 1.00 94.31 817 THR A N 1
ATOM 6651 C CA . THR A 1 817 ? -26.459 9.152 62.134 1.00 94.31 817 THR A CA 1
ATOM 6652 C C . THR A 1 817 ? -27.868 9.734 62.064 1.00 94.31 817 THR A C 1
ATOM 6654 O O . THR A 1 817 ? -28.616 9.483 61.120 1.00 94.31 817 THR A O 1
ATOM 6657 N N . PHE A 1 818 ? -28.230 10.546 63.057 1.00 95.06 818 PHE A N 1
ATOM 6658 C CA . PHE A 1 818 ? -29.457 11.339 63.045 1.00 95.06 818 PHE A CA 1
ATOM 6659 C C . PHE A 1 818 ? -29.277 12.662 63.795 1.00 95.06 818 PHE A C 1
ATOM 6661 O O . PHE A 1 818 ? -28.732 12.695 64.897 1.00 95.06 818 PHE A O 1
ATOM 6668 N N . THR A 1 819 ? -29.765 13.749 63.205 1.00 93.19 819 THR A N 1
ATOM 6669 C CA . THR A 1 819 ? -29.717 15.097 63.781 1.00 93.19 819 THR A CA 1
ATOM 6670 C C . THR A 1 819 ? -30.932 15.311 64.684 1.00 93.19 819 THR A C 1
ATOM 6672 O O . THR A 1 819 ? -32.052 15.453 64.201 1.00 93.19 819 THR A O 1
ATOM 6675 N N . TRP A 1 820 ? -30.718 15.329 65.998 1.00 92.50 820 TRP A N 1
ATOM 6676 C CA . TRP A 1 820 ? -31.759 15.413 67.024 1.00 92.50 820 TRP A CA 1
ATOM 6677 C C . TRP A 1 820 ? -31.686 16.742 67.781 1.00 92.50 820 TRP A C 1
ATOM 6679 O O . TRP A 1 820 ? -30.630 17.122 68.283 1.00 92.50 820 TRP A O 1
ATOM 6689 N N . THR A 1 821 ? -32.818 17.434 67.912 1.00 90.06 821 THR A N 1
ATOM 6690 C CA . THR A 1 821 ? -32.937 18.624 68.767 1.00 90.06 821 THR A CA 1
ATOM 6691 C C . THR A 1 821 ? -33.466 18.229 70.141 1.00 90.06 821 THR A C 1
ATOM 6693 O O . THR A 1 821 ? -34.508 17.583 70.252 1.00 90.06 821 THR A O 1
ATOM 6696 N N . ALA A 1 822 ? -32.755 18.631 71.194 1.00 88.75 822 ALA A N 1
ATOM 6697 C CA . ALA A 1 822 ? -33.123 18.319 72.567 1.00 88.75 822 ALA A CA 1
ATOM 6698 C C . ALA A 1 822 ? -34.460 18.984 72.965 1.00 88.75 822 ALA A C 1
ATOM 6700 O O . ALA A 1 822 ? -34.625 20.185 72.722 1.00 88.75 822 ALA A O 1
ATOM 6701 N N . PRO A 1 823 ? -35.400 18.259 73.610 1.00 85.50 823 PRO A N 1
ATOM 6702 C CA . PRO A 1 823 ? -36.673 18.815 74.064 1.00 85.50 823 PRO A CA 1
ATOM 6703 C C . PRO A 1 823 ? -36.532 20.103 74.886 1.00 85.50 823 PRO A C 1
ATOM 6705 O O . PRO A 1 823 ? -35.577 20.298 75.636 1.00 85.50 823 PRO A O 1
ATOM 6708 N N . THR A 1 824 ? -37.520 20.987 74.769 1.00 75.94 824 THR A N 1
ATOM 6709 C CA . THR A 1 824 ? -37.561 22.274 75.485 1.00 75.94 824 THR A CA 1
ATOM 6710 C C . THR A 1 824 ? -38.108 22.159 76.914 1.00 75.94 824 THR A C 1
ATOM 6712 O O . THR A 1 824 ? -37.847 23.027 77.746 1.00 75.94 824 THR A O 1
ATOM 6715 N N . LYS A 1 825 ? -38.839 21.079 77.217 1.00 72.00 825 LYS A N 1
ATOM 6716 C CA . LYS A 1 825 ? -39.458 20.797 78.523 1.00 72.00 825 LYS A CA 1
ATOM 6717 C C . LYS A 1 825 ? -38.395 20.451 79.577 1.00 72.00 825 LYS A C 1
ATOM 6719 O O . LYS A 1 825 ? -37.448 19.719 79.301 1.00 72.00 825 LYS A O 1
ATOM 6724 N N . SER A 1 826 ? -38.533 20.997 80.784 1.00 60.88 826 SER A N 1
ATOM 6725 C CA . SER A 1 826 ? -37.378 21.337 81.630 1.00 60.88 826 SER A CA 1
ATOM 6726 C C . SER A 1 826 ? -37.006 20.371 82.764 1.00 60.88 826 SER A C 1
ATOM 6728 O O . SER A 1 826 ? -35.980 20.586 83.403 1.00 60.88 826 SER A O 1
ATOM 6730 N N . CYS A 1 827 ? -37.804 19.342 83.049 1.00 53.84 827 CYS A N 1
ATOM 6731 C CA . CYS A 1 827 ? -37.763 18.654 84.350 1.00 53.84 827 CYS A CA 1
ATOM 6732 C C . CYS A 1 827 ? -37.941 17.127 84.282 1.00 53.84 827 CYS A C 1
ATOM 6734 O O . CYS A 1 827 ? -38.473 16.527 85.213 1.00 53.84 827 CYS A O 1
ATOM 6736 N N . GLN A 1 828 ? -37.579 16.495 83.163 1.00 60.84 828 GLN A N 1
ATOM 6737 C CA . GLN A 1 828 ? -37.924 15.094 82.908 1.00 60.84 828 GLN A CA 1
ATOM 6738 C C . GLN A 1 828 ? -36.728 14.321 82.358 1.00 60.84 828 GLN A C 1
ATOM 6740 O O . GLN A 1 828 ? -36.075 14.760 81.412 1.00 60.84 828 GLN A O 1
ATOM 6745 N N . ASP A 1 829 ? -36.457 13.170 82.968 1.00 73.81 829 ASP A N 1
ATOM 6746 C CA . ASP A 1 829 ? -35.506 12.185 82.469 1.00 73.81 829 ASP A CA 1
ATOM 6747 C C . ASP A 1 829 ? -35.993 11.626 81.127 1.00 73.81 829 ASP A C 1
ATOM 6749 O O . ASP A 1 829 ? -37.093 11.067 81.049 1.00 73.81 829 ASP A O 1
ATOM 6753 N N . TYR A 1 830 ? -35.142 11.665 80.105 1.00 88.06 830 TYR A N 1
ATOM 6754 C CA . TYR A 1 830 ? -35.401 10.961 78.849 1.00 88.06 830 TYR A CA 1
ATOM 6755 C C . TYR A 1 830 ? -34.462 9.759 78.695 1.00 88.06 830 TYR A C 1
ATOM 6757 O O . TYR A 1 830 ? -33.367 9.721 79.262 1.00 88.06 830 TYR A O 1
ATOM 6765 N N . LEU A 1 831 ? -34.880 8.766 77.909 1.00 92.69 831 LEU A N 1
ATOM 6766 C CA . LEU A 1 831 ? -33.966 7.786 77.315 1.00 92.69 831 LEU A CA 1
ATOM 6767 C C . LEU A 1 831 ? -33.833 8.110 75.829 1.00 92.69 831 LEU A C 1
ATOM 6769 O O . LEU A 1 831 ? -34.832 8.061 75.119 1.00 92.69 831 LEU A O 1
ATOM 6773 N N . LEU A 1 832 ? -32.628 8.388 75.339 1.00 93.19 832 LEU A N 1
ATOM 6774 C CA . LEU A 1 832 ? -32.363 8.290 73.903 1.00 93.19 832 LEU A CA 1
ATOM 6775 C C . LEU A 1 832 ? -32.096 6.833 73.537 1.00 93.19 832 LEU A C 1
ATOM 6777 O O . LEU A 1 832 ? -31.526 6.084 74.331 1.00 93.19 832 LEU A O 1
ATOM 6781 N N . GLY A 1 833 ? -32.501 6.428 72.339 1.00 94.56 833 GLY A N 1
ATOM 6782 C CA . GLY A 1 833 ? -32.391 5.047 71.902 1.00 94.56 833 GLY A CA 1
ATOM 6783 C C . GLY A 1 833 ? -32.088 4.875 70.426 1.00 94.56 833 GLY A C 1
ATOM 6784 O O . GLY A 1 833 ? -32.480 5.687 69.588 1.00 94.56 833 GLY A O 1
ATOM 6785 N N . VAL A 1 834 ? -31.437 3.756 70.122 1.00 96.62 834 VAL A N 1
ATOM 6786 C CA . VAL A 1 834 ? -31.344 3.203 68.773 1.00 96.62 834 VAL A CA 1
ATOM 6787 C C . VAL A 1 834 ? -31.814 1.748 68.792 1.00 96.62 834 VAL A C 1
ATOM 6789 O O . VAL A 1 834 ? -31.397 0.964 69.649 1.00 96.62 834 VAL A O 1
ATOM 6792 N N . HIS A 1 835 ? -32.696 1.392 67.861 1.00 96.88 835 HIS A N 1
ATOM 6793 C CA . HIS A 1 835 ? -32.997 0.008 67.495 1.00 96.88 835 HIS A CA 1
ATOM 6794 C C . HIS A 1 835 ? -32.222 -0.328 66.225 1.00 96.88 835 HIS A C 1
ATOM 6796 O O . HIS A 1 835 ? -32.123 0.486 65.306 1.00 96.88 835 HIS A O 1
ATOM 6802 N N . ILE A 1 836 ? -31.681 -1.536 66.184 1.00 95.38 836 ILE A N 1
ATOM 6803 C CA . ILE A 1 836 ? -30.850 -2.066 65.111 1.00 95.38 836 ILE A CA 1
ATOM 6804 C C . ILE A 1 836 ? -31.508 -3.335 64.584 1.00 95.38 836 ILE A C 1
ATOM 6806 O O . ILE A 1 836 ? -32.018 -4.141 65.363 1.00 95.38 836 ILE A O 1
ATOM 6810 N N . LYS A 1 837 ? -31.467 -3.535 63.268 1.00 91.88 837 LYS A N 1
ATOM 6811 C CA . LYS A 1 837 ? -31.666 -4.858 62.670 1.00 91.88 837 LYS A CA 1
ATOM 6812 C C . LYS A 1 837 ? -30.860 -5.029 61.402 1.00 91.88 837 LYS A C 1
ATOM 6814 O O . LYS A 1 837 ? -30.504 -4.049 60.754 1.00 91.88 837 LYS A O 1
ATOM 6819 N N . ASP A 1 838 ? -30.611 -6.272 61.039 1.00 90.25 838 ASP A N 1
ATOM 6820 C CA . ASP A 1 838 ? -30.121 -6.621 59.724 1.00 90.25 838 ASP A CA 1
ATOM 6821 C C . ASP A 1 838 ? -31.194 -6.324 58.669 1.00 90.25 838 ASP A C 1
ATOM 6823 O O . ASP A 1 838 ? -32.383 -6.576 58.884 1.00 90.25 838 ASP A O 1
ATOM 6827 N N . LYS A 1 839 ? -30.788 -5.813 57.506 1.00 88.06 839 LYS A N 1
ATOM 6828 C CA . LYS A 1 839 ? -31.688 -5.511 56.386 1.00 88.06 839 LYS A CA 1
ATOM 6829 C C . LYS A 1 839 ? -32.456 -6.743 55.888 1.00 88.06 839 LYS A C 1
ATOM 6831 O O . LYS A 1 839 ? -33.530 -6.584 55.313 1.00 88.06 839 LYS A O 1
ATOM 6836 N N . CYS A 1 840 ? -31.937 -7.948 56.128 1.00 84.31 840 CYS A N 1
ATOM 6837 C CA . CYS A 1 840 ? -32.577 -9.215 55.778 1.00 84.31 840 CYS A CA 1
ATOM 6838 C C . CYS A 1 840 ? -33.241 -9.923 56.978 1.00 84.31 840 CYS A C 1
ATOM 6840 O O . CYS A 1 840 ? -33.856 -10.981 56.793 1.00 84.31 840 CYS A O 1
ATOM 6842 N N . SER A 1 841 ? -33.161 -9.360 58.192 1.00 85.25 841 SER A N 1
ATOM 6843 C CA . SER A 1 841 ? -33.867 -9.895 59.361 1.00 85.25 841 SER A CA 1
ATOM 6844 C C . SER A 1 841 ? -35.381 -9.752 59.205 1.00 85.25 841 SER A C 1
ATOM 6846 O O . SER A 1 841 ? -35.900 -8.725 58.763 1.00 85.25 841 SER A O 1
ATOM 6848 N N . GLN A 1 842 ? -36.095 -10.804 59.606 1.00 80.81 842 GLN A N 1
ATOM 6849 C CA . GLN A 1 842 ? -37.559 -10.832 59.670 1.00 80.81 842 GLN A CA 1
ATOM 6850 C C . GLN A 1 842 ? -38.095 -10.318 61.018 1.00 80.81 842 GLN A C 1
ATOM 6852 O O . GLN A 1 842 ? -39.305 -10.219 61.204 1.00 80.81 842 GLN A O 1
ATOM 6857 N N . GLN A 1 843 ? -37.213 -9.996 61.970 1.00 83.12 843 GLN A N 1
ATOM 6858 C CA . GLN A 1 843 ? -37.606 -9.474 63.276 1.00 83.12 843 GLN A CA 1
ATOM 6859 C C . GLN A 1 843 ? -37.955 -7.981 63.210 1.00 83.12 843 GLN A C 1
ATOM 6861 O O . GLN A 1 843 ? -37.510 -7.233 62.330 1.00 83.12 843 GLN A O 1
ATOM 6866 N N . ARG A 1 844 ? -38.735 -7.517 64.196 1.00 87.06 844 ARG A N 1
ATOM 6867 C CA . ARG A 1 844 ? -38.998 -6.080 64.385 1.00 87.06 844 ARG A CA 1
ATOM 6868 C C . ARG A 1 844 ? -37.692 -5.312 64.604 1.00 87.06 844 ARG A C 1
ATOM 6870 O O . ARG A 1 844 ? -37.522 -4.255 64.006 1.00 87.06 844 ARG A O 1
ATOM 6877 N N . LEU A 1 845 ? -36.818 -5.861 65.448 1.00 91.25 845 LEU A N 1
ATOM 6878 C CA . LEU A 1 845 ? -35.460 -5.413 65.748 1.00 91.25 845 LEU A CA 1
ATOM 6879 C C . LEU A 1 845 ? -34.616 -6.633 66.161 1.00 91.25 845 LEU A C 1
ATOM 6881 O O . LEU A 1 845 ? -35.172 -7.576 66.721 1.00 91.25 845 LEU A O 1
ATOM 6885 N N . ASP A 1 846 ? -33.303 -6.598 65.935 1.00 91.88 846 ASP A N 1
ATOM 6886 C CA . ASP A 1 846 ? -32.371 -7.658 66.365 1.00 91.88 846 ASP A CA 1
ATOM 6887 C C . ASP A 1 846 ? -31.639 -7.285 67.661 1.00 91.88 846 ASP A C 1
ATOM 6889 O O . ASP A 1 846 ? -31.332 -8.141 68.490 1.00 91.88 846 ASP A O 1
ATOM 6893 N N . SER A 1 847 ? -31.349 -5.995 67.844 1.00 94.88 847 SER A N 1
ATOM 6894 C CA . SER A 1 847 ? -30.714 -5.458 69.047 1.00 94.88 847 SER A CA 1
ATOM 6895 C C . SER A 1 847 ? -31.078 -3.987 69.260 1.00 94.88 847 SER A C 1
ATOM 6897 O O . SER A 1 847 ? -31.616 -3.313 68.379 1.00 94.88 847 SER A O 1
ATOM 6899 N N . PHE A 1 848 ? -30.819 -3.465 70.457 1.00 95.38 848 PHE A N 1
ATOM 6900 C CA . PHE A 1 848 ? -31.070 -2.066 70.795 1.00 95.38 848 PHE A CA 1
ATOM 6901 C C . PHE A 1 848 ? -30.083 -1.567 71.848 1.00 95.38 848 PHE A C 1
ATOM 6903 O O . PHE A 1 848 ? -29.507 -2.348 72.604 1.00 95.38 848 PHE A O 1
ATOM 6910 N N . LYS A 1 849 ? -29.912 -0.245 71.927 1.00 95.31 849 LYS A N 1
ATOM 6911 C CA . LYS A 1 849 ? -29.221 0.409 73.041 1.00 95.31 849 LYS A CA 1
ATOM 6912 C C . LYS A 1 849 ? -29.962 1.676 73.444 1.00 95.31 849 LYS A C 1
ATOM 6914 O O . LYS A 1 849 ? -30.338 2.475 72.588 1.00 95.31 849 LYS A O 1
ATOM 6919 N N . TYR A 1 850 ? -30.139 1.852 74.751 1.00 94.44 850 TYR A N 1
ATOM 6920 C CA . TYR A 1 850 ? -30.741 3.035 75.360 1.00 94.44 850 TYR A CA 1
ATOM 6921 C C . TYR A 1 850 ? -29.724 3.733 76.263 1.00 94.44 850 TYR A C 1
ATOM 6923 O O . TYR A 1 850 ? -28.939 3.066 76.935 1.00 94.44 850 TYR A O 1
ATOM 6931 N N . GLN A 1 851 ? -29.759 5.062 76.287 1.00 91.31 851 GLN A N 1
ATOM 6932 C CA . GLN A 1 851 ? -28.879 5.904 77.089 1.00 91.31 851 GLN A CA 1
ATOM 6933 C C . GLN A 1 851 ? -29.731 6.957 77.823 1.00 91.31 851 GLN A C 1
ATOM 6935 O O . GLN A 1 851 ? -30.483 7.682 77.162 1.00 91.31 851 GLN A O 1
ATOM 6940 N N . PRO A 1 852 ? -29.679 7.045 79.167 1.00 90.62 852 PRO A N 1
ATOM 6941 C CA . PRO A 1 852 ? -30.377 8.090 79.911 1.00 90.62 852 PRO A CA 1
ATOM 6942 C C . PRO A 1 852 ? -29.727 9.451 79.666 1.00 90.62 852 PRO A C 1
ATOM 6944 O O . PRO A 1 852 ? -28.504 9.527 79.551 1.00 90.62 852 PRO A O 1
ATOM 6947 N N . ILE A 1 853 ? -30.538 10.508 79.597 1.00 89.00 853 ILE A N 1
ATOM 6948 C CA . ILE A 1 853 ? -30.072 11.876 79.346 1.00 89.00 853 ILE A CA 1
ATOM 6949 C C . ILE A 1 853 ? -30.752 12.912 80.253 1.00 89.00 853 ILE A C 1
ATOM 6951 O O . ILE A 1 853 ? -31.916 12.752 80.630 1.00 89.00 853 ILE A O 1
ATOM 6955 N N . THR A 1 854 ? -30.041 14.010 80.525 1.00 84.81 854 THR A N 1
ATOM 6956 C CA . THR A 1 854 ? -30.496 15.119 81.385 1.00 84.81 854 THR A CA 1
ATOM 6957 C C . THR A 1 854 ? -30.475 16.443 80.617 1.00 84.81 854 THR A C 1
ATOM 6959 O O . THR A 1 854 ? -29.501 16.735 79.922 1.00 84.81 854 THR A O 1
ATOM 6962 N N . LEU A 1 855 ? -31.528 17.265 80.741 1.00 85.25 855 LEU A N 1
ATOM 6963 C CA . LEU A 1 855 ? -31.707 18.487 79.941 1.00 85.25 855 LEU A CA 1
ATOM 6964 C C . LEU A 1 855 ? -31.568 19.786 80.757 1.00 85.25 855 LEU A C 1
ATOM 6966 O O . LEU A 1 855 ? -32.346 20.015 81.686 1.00 85.25 855 LEU A O 1
ATOM 6970 N N . TYR A 1 856 ? -30.660 20.688 80.361 1.00 79.62 856 TYR A N 1
ATOM 6971 C CA . TYR A 1 856 ? -30.350 21.947 81.066 1.00 79.62 856 TYR A CA 1
ATOM 6972 C C . TYR A 1 856 ? -30.540 23.218 80.212 1.00 79.62 856 TYR A C 1
ATOM 6974 O O . TYR A 1 856 ? -30.663 23.159 78.991 1.00 79.62 856 TYR A O 1
ATOM 6982 N N . GLY A 1 857 ? -30.532 24.386 80.865 1.00 65.31 857 GLY A N 1
ATOM 6983 C CA . GLY A 1 857 ? -30.506 25.700 80.208 1.00 65.31 857 GLY A CA 1
ATOM 6984 C C . GLY A 1 857 ? -31.858 26.245 79.724 1.00 65.31 857 GLY A C 1
ATOM 6985 O O . GLY A 1 857 ? -32.909 25.616 79.877 1.00 65.31 857 GLY A O 1
ATOM 6986 N N . THR A 1 858 ? -31.806 27.446 79.149 1.00 54.47 858 THR A N 1
ATOM 6987 C CA . THR A 1 858 ? -32.947 28.195 78.594 1.00 54.47 858 THR A CA 1
ATOM 6988 C C . THR A 1 858 ? -32.823 28.263 77.067 1.00 54.47 858 THR A C 1
ATOM 6990 O O . THR A 1 858 ? -31.721 28.155 76.526 1.00 54.47 858 THR A O 1
ATOM 6993 N N . ILE A 1 859 ? -33.955 28.389 76.371 1.00 48.22 859 ILE A N 1
ATOM 6994 C CA . ILE A 1 859 ? -34.049 28.291 74.907 1.00 48.22 859 ILE A CA 1
ATOM 6995 C C . ILE A 1 859 ? -33.351 29.483 74.232 1.00 48.22 859 ILE A C 1
ATOM 6997 O O . ILE A 1 859 ? -33.627 30.631 74.571 1.00 48.22 859 ILE A O 1
ATOM 7001 N N . ILE A 1 860 ? -32.517 29.204 73.227 1.00 48.25 860 ILE A N 1
ATOM 7002 C CA . ILE A 1 860 ? -32.020 30.193 72.259 1.00 48.25 860 ILE A CA 1
ATOM 7003 C C . ILE A 1 860 ? -32.621 29.844 70.896 1.00 48.25 860 ILE A C 1
ATOM 7005 O O . ILE A 1 860 ? -32.477 28.714 70.429 1.00 48.25 860 ILE A O 1
ATOM 7009 N N . VAL A 1 861 ? -33.297 30.802 70.259 1.00 50.28 861 VAL A N 1
ATOM 7010 C CA . VAL A 1 861 ? -33.877 30.634 68.918 1.00 50.28 861 VAL A CA 1
ATOM 7011 C C . VAL A 1 861 ? -32.925 31.243 67.891 1.00 50.28 861 VAL A C 1
ATOM 7013 O O . VAL A 1 861 ? -32.865 32.461 67.738 1.00 50.28 861 VAL A O 1
ATOM 7016 N N . ASN A 1 862 ? -32.171 30.400 67.182 1.00 48.72 862 ASN A N 1
ATOM 7017 C CA . ASN A 1 862 ? -31.308 30.855 66.091 1.00 48.72 862 ASN A CA 1
ATOM 7018 C C . ASN A 1 862 ? -32.156 31.187 64.857 1.00 48.72 862 ASN A C 1
ATOM 7020 O O . ASN A 1 862 ? -32.680 30.291 64.194 1.00 48.72 862 ASN A O 1
ATOM 7024 N N . ASN A 1 863 ? -32.274 32.477 64.552 1.00 58.81 863 ASN A N 1
ATOM 7025 C CA . ASN A 1 863 ? -33.102 32.984 63.463 1.00 58.81 863 ASN A CA 1
ATOM 7026 C C . ASN A 1 863 ? -32.407 32.745 62.105 1.00 58.81 863 ASN A C 1
ATOM 7028 O O . ASN A 1 863 ? -31.554 33.528 61.686 1.00 58.81 863 ASN A O 1
ATOM 7032 N N . LYS A 1 864 ? -32.713 31.618 61.450 1.00 80.75 864 LYS A N 1
ATOM 7033 C CA . LYS A 1 864 ? -32.147 31.260 60.140 1.00 80.75 864 LYS A CA 1
ATOM 7034 C C . LYS A 1 864 ? -32.640 32.206 59.045 1.00 80.75 864 LYS A C 1
ATOM 7036 O O . LYS A 1 864 ? -33.807 32.584 59.036 1.00 80.75 864 LYS A O 1
ATOM 7041 N N . LYS A 1 865 ? -31.768 32.500 58.077 1.00 91.38 865 LYS A N 1
ATOM 7042 C CA . LYS A 1 865 ? -32.156 33.144 56.816 1.00 91.38 865 LYS A CA 1
ATOM 7043 C C . LYS A 1 865 ? -32.951 32.167 55.950 1.00 91.38 865 LYS A C 1
ATOM 7045 O O . LYS A 1 865 ? -32.538 31.015 55.793 1.00 91.38 865 LYS A O 1
ATOM 7050 N N . LYS A 1 866 ? -34.085 32.624 55.421 1.00 95.69 866 LYS A N 1
ATOM 7051 C CA . LYS A 1 866 ? -35.065 31.813 54.694 1.00 95.69 866 LYS A CA 1
ATOM 7052 C C . LYS A 1 866 ? -34.973 32.056 53.194 1.00 95.69 866 LYS A C 1
ATOM 7054 O O . LYS A 1 866 ? -35.136 33.184 52.742 1.00 95.69 866 LYS A O 1
ATOM 7059 N N . ILE A 1 867 ? -34.777 30.998 52.418 1.00 97.94 867 ILE A N 1
ATOM 7060 C CA . ILE A 1 867 ? -34.653 31.068 50.961 1.00 97.94 867 ILE A CA 1
ATOM 7061 C C . ILE A 1 867 ? -35.748 30.213 50.328 1.00 97.94 867 ILE A C 1
ATOM 7063 O O . ILE A 1 867 ? -35.921 29.042 50.675 1.00 97.94 867 ILE A O 1
ATOM 7067 N N . VAL A 1 868 ? -36.480 30.799 49.383 1.00 98.50 868 VAL A N 1
ATOM 7068 C CA . VAL A 1 868 ? -37.455 30.075 48.565 1.00 98.50 868 VAL A CA 1
ATOM 7069 C C . VAL A 1 868 ? -36.798 29.698 47.244 1.00 98.50 868 VAL A C 1
ATOM 7071 O O . VAL A 1 868 ? -36.306 30.558 46.514 1.00 98.50 868 VAL A O 1
ATOM 7074 N N . LEU A 1 869 ? -36.771 28.398 46.960 1.00 98.50 869 LEU A N 1
ATOM 7075 C CA . LEU A 1 869 ? -36.233 27.840 45.728 1.00 98.50 869 LEU A CA 1
ATOM 7076 C C . LEU A 1 869 ? -37.382 27.394 44.827 1.00 98.50 869 LEU A C 1
ATOM 7078 O O . LEU A 1 869 ? -38.218 26.569 45.208 1.00 98.50 869 LEU A O 1
ATOM 7082 N N . ASP A 1 870 ? -37.403 27.928 43.617 1.00 97.94 870 ASP A N 1
ATOM 7083 C CA . ASP A 1 870 ? -38.427 27.666 42.624 1.00 97.94 870 ASP A CA 1
ATOM 7084 C C . ASP A 1 870 ? -37.874 26.765 41.514 1.00 97.94 870 ASP A C 1
ATOM 7086 O O . ASP A 1 870 ? -36.896 27.086 40.844 1.00 97.94 870 ASP A O 1
ATOM 7090 N N . ALA A 1 871 ? -38.473 25.585 41.349 1.00 96.69 871 ALA A N 1
ATOM 7091 C CA . ALA A 1 871 ? -38.160 24.691 40.238 1.00 96.69 871 ALA A CA 1
ATOM 7092 C C . ALA A 1 871 ? -39.097 25.031 39.076 1.00 96.69 871 ALA A C 1
ATOM 7094 O O . ALA A 1 871 ? -40.273 24.654 39.121 1.00 96.69 871 ALA A O 1
ATOM 7095 N N . GLY A 1 872 ? -38.577 25.741 38.071 1.00 93.88 872 GLY A N 1
ATOM 7096 C CA . GLY A 1 872 ? -39.320 26.245 36.916 1.00 93.88 872 GLY A CA 1
ATOM 7097 C C . GLY A 1 872 ? -40.159 25.177 36.220 1.00 93.88 872 GLY A C 1
ATOM 7098 O O . GLY A 1 872 ? -39.756 24.009 36.173 1.00 93.88 872 GLY A O 1
ATOM 7099 N N . HIS A 1 873 ? -41.337 25.560 35.720 1.00 91.88 873 HIS A N 1
ATOM 7100 C CA . HIS A 1 873 ? -42.359 24.651 35.172 1.00 91.88 873 HIS A CA 1
ATOM 7101 C C . HIS A 1 873 ? -42.806 23.568 36.178 1.00 91.88 873 HIS A C 1
ATOM 7103 O O . HIS A 1 873 ? -42.452 23.623 37.360 1.00 91.88 873 HIS A O 1
ATOM 7109 N N . GLY A 1 874 ? -43.592 22.582 35.730 1.00 83.88 874 GLY A N 1
ATOM 7110 C CA . GLY A 1 874 ? -43.978 21.391 36.493 1.00 83.88 874 GLY A CA 1
ATOM 7111 C C . GLY A 1 874 ? -44.856 21.627 37.732 1.00 83.88 874 GLY A C 1
ATOM 7112 O O . GLY A 1 874 ? -44.865 22.689 38.351 1.00 83.88 874 GLY A O 1
ATOM 7113 N N . ASN A 1 875 ? -45.585 20.588 38.143 1.00 75.00 875 ASN A N 1
ATOM 7114 C CA . ASN A 1 875 ? -46.393 20.598 39.363 1.00 75.00 875 ASN A CA 1
ATOM 7115 C C . ASN A 1 875 ? -46.374 19.206 40.021 1.00 75.00 875 ASN A C 1
ATOM 7117 O O . ASN A 1 875 ? -46.308 18.197 39.320 1.00 75.00 875 ASN A O 1
ATOM 7121 N N . ARG A 1 876 ? -46.427 19.138 41.359 1.00 67.81 876 ARG A N 1
ATOM 7122 C CA . ARG A 1 876 ? -46.584 17.867 42.095 1.00 67.81 876 ARG A CA 1
ATOM 7123 C C . ARG A 1 876 ? -48.045 17.450 42.257 1.00 67.81 876 ARG A C 1
ATOM 7125 O O . ARG A 1 876 ? -48.309 16.278 42.508 1.00 67.81 876 ARG A O 1
ATOM 7132 N N . ASN A 1 877 ? -48.983 18.386 42.124 1.00 63.81 877 ASN A N 1
ATOM 7133 C CA . ASN A 1 877 ? -50.410 18.145 42.288 1.00 63.81 877 ASN A CA 1
ATOM 7134 C C . ASN A 1 877 ? -51.133 18.264 40.937 1.00 63.81 877 ASN A C 1
ATOM 7136 O O . ASN A 1 877 ? -51.425 19.361 40.470 1.00 63.81 877 ASN A O 1
ATOM 7140 N N . LEU A 1 878 ? -51.428 17.117 40.321 1.00 62.00 878 LEU A N 1
ATOM 7141 C CA . LEU A 1 878 ? -52.060 17.015 38.997 1.00 62.00 878 LEU A CA 1
ATOM 7142 C C . LEU A 1 878 ? -53.600 17.100 39.027 1.00 62.00 878 LEU A C 1
ATOM 7144 O O . LEU A 1 878 ? -54.241 16.846 38.012 1.00 62.00 878 LEU A O 1
ATOM 7148 N N . THR A 1 879 ? -54.215 17.417 40.173 1.00 59.47 879 THR A N 1
ATOM 7149 C CA . THR A 1 879 ? -55.683 17.331 40.332 1.00 59.47 879 THR A CA 1
ATOM 7150 C C . THR A 1 879 ? -56.439 18.330 39.445 1.00 59.47 879 THR A C 1
ATOM 7152 O O . THR A 1 879 ? -57.545 18.034 39.001 1.00 59.47 879 THR A O 1
ATOM 7155 N N . TYR A 1 880 ? -55.840 19.492 39.151 1.00 57.25 880 TYR A N 1
ATOM 7156 C CA . TYR A 1 880 ? -56.379 20.488 38.221 1.00 57.25 880 TYR A CA 1
ATOM 7157 C C . TYR A 1 880 ? -55.245 21.168 37.440 1.00 57.25 880 TYR A C 1
ATOM 7159 O O . TYR A 1 880 ? -54.434 21.880 38.030 1.00 57.25 880 TYR A O 1
ATOM 7167 N N . GLY A 1 881 ? -55.211 20.979 36.120 1.00 57.84 881 GLY A N 1
ATOM 7168 C CA . GLY A 1 881 ? -54.243 21.621 35.222 1.00 57.84 881 GLY A CA 1
ATOM 7169 C C . GLY A 1 881 ? -53.432 20.644 34.376 1.00 57.84 881 GLY A C 1
ATOM 7170 O O . GLY A 1 881 ? -53.272 19.476 34.725 1.00 57.84 881 GLY A O 1
ATOM 7171 N N . GLY A 1 882 ? -52.921 21.130 33.245 1.00 59.38 882 GLY A N 1
ATOM 7172 C CA . GLY A 1 882 ? -51.962 20.387 32.428 1.00 59.38 882 GLY A CA 1
ATOM 7173 C C . GLY A 1 882 ? -50.573 20.372 33.072 1.00 59.38 882 GLY A C 1
ATOM 7174 O O . GLY A 1 882 ? -50.173 21.335 33.722 1.00 59.38 882 GLY A O 1
ATOM 7175 N N . TYR A 1 883 ? -49.817 19.290 32.874 1.00 72.62 883 TYR A N 1
ATOM 7176 C CA . TYR A 1 883 ? -48.400 19.256 33.239 1.00 72.62 883 TYR A CA 1
ATOM 7177 C C . TYR A 1 883 ? -47.599 20.070 32.216 1.00 72.62 883 TYR A C 1
ATOM 7179 O O . TYR A 1 883 ? -47.382 19.619 31.092 1.00 72.62 883 TYR A O 1
ATOM 7187 N N . ASP A 1 884 ? -47.155 21.258 32.614 1.00 84.38 884 ASP A N 1
ATOM 7188 C CA . ASP A 1 884 ? -46.141 22.014 31.883 1.00 84.38 884 ASP A CA 1
ATOM 7189 C C . ASP A 1 884 ? -44.760 21.365 32.076 1.00 84.38 884 ASP A C 1
ATOM 7191 O O . ASP A 1 884 ? -44.255 21.265 33.200 1.00 84.38 884 ASP A O 1
ATOM 7195 N N . SER A 1 885 ? -44.161 20.910 30.974 1.00 86.94 885 SER A N 1
ATOM 7196 C CA . SER A 1 885 ? -42.828 20.306 30.946 1.00 86.94 885 SER A CA 1
ATOM 7197 C C . SER A 1 885 ? -41.680 21.312 30.877 1.00 86.94 885 SER A C 1
ATOM 7199 O O . SER A 1 885 ? -40.523 20.896 30.935 1.00 86.94 885 SER A O 1
ATOM 7201 N N . GLY A 1 886 ? -41.974 22.598 30.672 1.00 91.50 886 GLY A N 1
ATOM 7202 C CA . GLY A 1 886 ? -41.017 23.517 30.067 1.00 91.50 886 GLY A CA 1
ATOM 7203 C C . GLY A 1 886 ? -40.560 23.010 28.700 1.00 91.50 886 GLY A C 1
ATOM 7204 O O . GLY A 1 886 ? -41.240 22.197 28.054 1.00 91.50 886 GLY A O 1
ATOM 7205 N N . ALA A 1 887 ? -39.388 23.461 28.265 1.00 92.75 887 ALA A N 1
ATOM 7206 C CA . ALA A 1 887 ? -38.809 23.038 27.000 1.00 92.75 887 ALA A CA 1
ATOM 7207 C C . ALA A 1 887 ? -38.503 21.525 26.960 1.00 92.75 887 ALA A C 1
ATOM 7209 O O . ALA A 1 887 ? -38.069 20.916 27.943 1.00 92.75 887 ALA A O 1
ATOM 7210 N N . VAL A 1 888 ? -38.695 20.910 25.785 1.00 92.56 888 VAL A N 1
ATOM 7211 C CA . VAL A 1 888 ? -38.326 19.510 25.520 1.00 92.56 888 VAL A CA 1
ATOM 7212 C C . VAL A 1 888 ? -37.091 19.480 24.624 1.00 92.56 888 VAL A C 1
ATOM 7214 O O . VAL A 1 888 ? -37.133 19.852 23.454 1.00 92.56 888 VAL A O 1
ATOM 7217 N N . GLY A 1 889 ? -35.976 19.060 25.211 1.00 89.31 889 GLY A N 1
ATOM 7218 C CA . GLY A 1 889 ? -34.649 19.060 24.618 1.00 89.31 889 GLY A CA 1
ATOM 7219 C C . GLY A 1 889 ? -34.247 17.778 23.891 1.00 89.31 889 GLY A C 1
ATOM 7220 O O . GLY A 1 889 ? -35.030 16.846 23.678 1.00 89.31 889 GLY A O 1
ATOM 7221 N N . VAL A 1 890 ? -32.964 17.724 23.530 1.00 87.81 890 VAL A N 1
ATOM 7222 C CA . VAL A 1 890 ? -32.360 16.628 22.759 1.00 87.81 890 VAL A CA 1
ATOM 7223 C C . VAL A 1 890 ? -32.553 15.285 23.470 1.00 87.81 890 VAL A C 1
ATOM 7225 O O . VAL A 1 890 ? -32.131 15.100 24.610 1.00 87.81 890 VAL A O 1
ATOM 7228 N N . GLY A 1 891 ? -33.180 14.326 22.784 1.00 85.44 891 GLY A N 1
ATOM 7229 C CA . GLY A 1 891 ? -33.481 13.003 23.342 1.00 85.44 891 GLY A CA 1
ATOM 7230 C C . GLY A 1 891 ? -34.704 12.952 24.268 1.00 85.44 891 GLY A C 1
ATOM 7231 O O . GLY A 1 891 ? -34.844 11.984 25.009 1.00 85.44 891 GLY A O 1
ATOM 7232 N N . GLY A 1 892 ? -35.582 13.964 24.243 1.00 90.75 892 GLY A N 1
ATOM 7233 C CA . GLY A 1 892 ? -36.827 13.982 25.023 1.00 90.75 892 GLY A CA 1
ATOM 7234 C C . GLY A 1 892 ? -36.659 14.430 26.479 1.00 90.75 892 GLY A C 1
ATOM 7235 O O . GLY A 1 892 ? -37.544 14.195 27.300 1.00 90.75 892 GLY A O 1
ATOM 7236 N N . ILE A 1 893 ? -35.529 15.062 26.806 1.00 90.81 893 ILE A N 1
ATOM 7237 C CA . ILE A 1 893 ? -35.251 15.620 28.135 1.00 90.81 893 ILE A CA 1
ATOM 7238 C C . ILE A 1 893 ? -36.216 16.779 28.397 1.00 90.81 893 ILE A C 1
ATOM 7240 O O . ILE A 1 893 ? -36.243 17.730 27.623 1.00 90.81 893 ILE A O 1
ATOM 7244 N N . LYS A 1 894 ? -36.979 16.727 29.489 1.00 94.62 894 LYS A N 1
ATOM 7245 C CA . LYS A 1 894 ? -37.859 17.824 29.910 1.00 94.62 894 LYS A CA 1
ATOM 7246 C C . LYS A 1 894 ? -37.124 18.766 30.851 1.00 94.62 894 LYS A C 1
ATOM 7248 O O . LYS A 1 894 ? -36.496 18.319 31.813 1.00 94.62 894 LYS A O 1
ATOM 7253 N N . GLU A 1 895 ? -37.26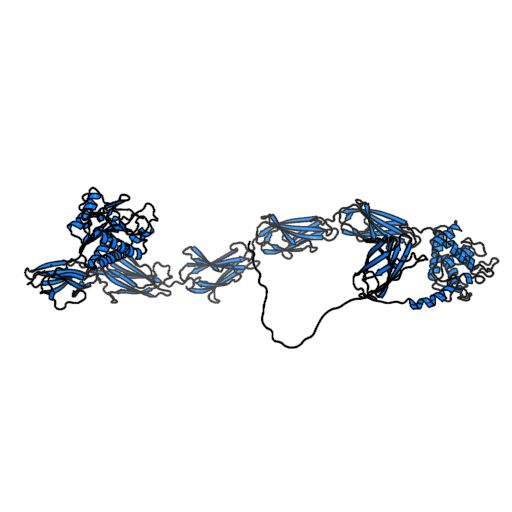3 20.063 30.619 1.00 96.56 895 GLU A N 1
ATOM 7254 C CA . GLU A 1 895 ? -36.779 21.100 31.526 1.00 96.56 895 GLU A CA 1
ATOM 7255 C C . GLU A 1 895 ? -37.337 20.915 32.946 1.00 96.56 895 GLU A C 1
ATOM 7257 O O . GLU A 1 895 ? -36.567 20.904 33.903 1.00 96.56 895 GLU A O 1
ATOM 7262 N N . SER A 1 896 ? -38.641 20.658 33.094 1.00 93.94 896 SER A N 1
ATOM 7263 C CA . SER A 1 896 ? -39.336 20.476 34.380 1.00 93.94 896 SER A CA 1
ATOM 7264 C C . SER A 1 896 ? -38.731 19.408 35.304 1.00 93.94 896 SER A C 1
ATOM 7266 O O . SER A 1 896 ? -38.904 19.492 36.529 1.00 93.94 896 SER A O 1
ATOM 7268 N N . ASP A 1 897 ? -38.036 18.417 34.740 1.00 94.06 897 ASP A N 1
ATOM 7269 C CA . ASP A 1 897 ? -37.347 17.348 35.467 1.00 94.06 897 ASP A CA 1
ATOM 7270 C C . ASP A 1 897 ? -35.896 17.749 35.811 1.00 94.06 897 ASP A C 1
ATOM 7272 O O . ASP A 1 897 ? -35.418 17.477 36.919 1.00 94.06 897 ASP A O 1
ATOM 7276 N N . LEU A 1 898 ? -35.209 18.472 34.913 1.00 96.38 898 LEU A N 1
ATOM 7277 C CA . LEU A 1 898 ? -33.889 19.061 35.178 1.00 96.38 898 LEU A CA 1
ATOM 7278 C C . LEU A 1 898 ? -33.956 20.121 36.286 1.00 96.38 898 LEU A C 1
ATOM 7280 O O . LEU A 1 898 ? -33.159 20.073 37.228 1.00 96.38 898 LEU A O 1
ATOM 7284 N N . THR A 1 899 ? -34.926 21.041 36.213 1.00 97.44 899 THR A N 1
ATOM 7285 C CA . THR A 1 899 ? -35.146 22.078 37.232 1.00 97.44 899 THR A CA 1
ATOM 7286 C C . THR A 1 899 ? -35.458 21.439 38.579 1.00 97.44 899 THR A C 1
ATOM 7288 O O . THR A 1 899 ? -34.886 21.830 39.593 1.00 97.44 899 THR A O 1
ATOM 7291 N N . GLN A 1 900 ? -36.263 20.368 38.609 1.00 95.94 900 GLN A N 1
ATOM 7292 C CA . GLN A 1 900 ? -36.541 19.634 39.843 1.00 95.94 900 GLN A CA 1
ATOM 7293 C C . GLN A 1 900 ? -35.275 19.049 40.479 1.00 95.94 900 GLN A C 1
ATOM 7295 O O . GLN A 1 900 ? -35.100 19.170 41.696 1.00 95.94 900 GLN A O 1
ATOM 7300 N N . SER A 1 901 ? -34.417 18.415 39.673 1.00 96.75 901 SER A N 1
ATOM 7301 C CA . SER A 1 901 ? -33.177 17.780 40.130 1.00 96.75 901 SER A CA 1
ATOM 7302 C C . SER A 1 901 ? -32.174 18.810 40.658 1.00 96.75 901 SER A C 1
ATOM 7304 O O . SER A 1 901 ? -31.659 18.661 41.770 1.00 96.75 901 SER A O 1
ATOM 7306 N N . LEU A 1 902 ? -31.935 19.890 39.906 1.00 97.75 902 LEU A N 1
ATOM 7307 C CA . LEU A 1 902 ? -30.996 20.944 40.295 1.00 97.75 902 LEU A CA 1
ATOM 7308 C C . LEU A 1 902 ? -31.477 21.716 41.539 1.00 97.75 902 LEU A C 1
ATOM 7310 O O . LEU A 1 902 ? -30.692 21.912 42.468 1.00 97.75 902 LEU A O 1
ATOM 7314 N N . THR A 1 903 ? -32.765 22.069 41.625 1.00 98.12 903 THR A N 1
ATOM 7315 C CA . THR A 1 903 ? -33.346 22.753 42.798 1.00 98.12 903 THR A CA 1
ATOM 7316 C C . THR A 1 903 ? -33.223 21.915 44.073 1.00 98.12 903 THR A C 1
ATOM 7318 O O . THR A 1 903 ? -32.852 22.450 45.118 1.00 98.12 903 THR A O 1
ATOM 7321 N N . LEU A 1 904 ? -33.462 20.597 44.015 1.00 97.12 904 LEU A N 1
ATOM 7322 C CA . LEU A 1 904 ? -33.295 19.721 45.185 1.00 97.12 904 LEU A CA 1
ATOM 7323 C C . LEU A 1 904 ? -31.828 19.636 45.635 1.00 97.12 904 LEU A C 1
ATOM 7325 O O . LEU A 1 904 ? -31.551 19.678 46.834 1.00 97.12 904 LEU A O 1
ATOM 7329 N N . LYS A 1 905 ? -30.877 19.575 44.694 1.00 97.94 905 LYS A N 1
ATOM 7330 C CA . LYS A 1 905 ? -29.434 19.586 44.994 1.00 97.94 905 LYS A CA 1
ATOM 7331 C C . LYS A 1 905 ? -28.991 20.909 45.627 1.00 97.94 905 LYS A C 1
ATOM 7333 O O . LYS A 1 905 ? -28.255 20.895 46.615 1.00 97.94 905 LYS A O 1
ATOM 7338 N N . LEU A 1 906 ? -29.481 22.039 45.110 1.00 97.88 906 LEU A N 1
ATOM 7339 C CA . LEU A 1 906 ? -29.221 23.377 45.651 1.00 97.88 906 LEU A CA 1
ATOM 7340 C C . LEU A 1 906 ? -29.802 23.542 47.061 1.00 97.88 906 LEU A C 1
ATOM 7342 O O . LEU A 1 906 ? -29.101 23.989 47.968 1.00 97.88 906 LEU A O 1
ATOM 7346 N N . GLY A 1 907 ? -31.047 23.118 47.281 1.00 95.00 907 GLY A N 1
ATOM 7347 C CA . GLY A 1 907 ? -31.678 23.172 48.599 1.00 95.00 907 GLY A CA 1
ATOM 7348 C C . GLY A 1 907 ? -30.962 22.303 49.632 1.00 95.00 907 GLY A C 1
ATOM 7349 O O . GLY A 1 907 ? -30.665 22.779 50.726 1.00 95.00 907 GLY A O 1
ATOM 7350 N N . GLN A 1 908 ? -30.559 21.081 49.267 1.00 95.31 908 GLN A N 1
ATOM 7351 C CA . GLN A 1 908 ? -29.709 20.240 50.119 1.00 95.31 908 GLN A CA 1
ATOM 7352 C C . GLN A 1 908 ? -28.346 20.885 50.426 1.00 95.31 908 GLN A C 1
ATOM 7354 O O . GLN A 1 908 ? -27.825 20.711 51.529 1.00 95.31 908 GLN A O 1
ATOM 7359 N N . TYR A 1 909 ? -27.745 21.617 49.480 1.00 95.19 909 TYR A N 1
ATOM 7360 C CA . TYR A 1 909 ? -26.508 22.364 49.725 1.00 95.19 909 TYR A CA 1
ATOM 7361 C C . TYR A 1 909 ? -26.735 23.494 50.738 1.00 95.19 909 TYR A C 1
ATOM 7363 O O . TYR A 1 909 ? -26.020 23.575 51.737 1.00 95.19 909 TYR A O 1
ATOM 7371 N N . LEU A 1 910 ? -27.755 24.330 50.531 1.00 95.00 910 LEU A N 1
ATOM 7372 C CA . LEU A 1 910 ? -28.044 25.484 51.386 1.00 95.00 910 LEU A CA 1
ATOM 7373 C C . LEU A 1 910 ? -28.525 25.086 52.793 1.00 95.00 910 LEU A C 1
ATOM 7375 O O . LEU A 1 910 ? -28.134 25.723 53.769 1.00 95.00 910 LEU A O 1
ATOM 7379 N N . GLN A 1 911 ? -29.267 23.983 52.935 1.00 90.94 911 GLN A N 1
ATOM 7380 C CA . GLN A 1 911 ? -29.606 23.404 54.243 1.00 90.94 911 GLN A CA 1
ATOM 7381 C C . GLN A 1 911 ? -28.347 23.044 55.055 1.00 90.94 911 GLN A C 1
ATOM 7383 O O . GLN A 1 911 ? -28.307 23.280 56.265 1.00 90.94 911 GLN A O 1
ATOM 7388 N N . ARG A 1 912 ? -27.283 22.543 54.400 1.00 89.69 912 ARG A N 1
ATOM 7389 C CA . ARG A 1 912 ? -25.974 22.298 55.041 1.00 89.69 912 ARG A CA 1
ATOM 7390 C C . ARG A 1 912 ? -25.225 23.591 55.389 1.00 89.69 912 ARG A C 1
ATOM 7392 O O . ARG A 1 912 ? -24.476 23.590 56.358 1.00 89.69 912 ARG A O 1
ATOM 7399 N N . GLN A 1 913 ? -25.477 24.690 54.674 1.00 86.69 913 GLN A N 1
ATOM 7400 C CA . GLN A 1 913 ? -25.007 26.045 55.018 1.00 86.69 913 GLN A CA 1
ATOM 7401 C C . GLN A 1 913 ? -25.922 26.763 56.038 1.00 86.69 913 GLN A C 1
ATOM 7403 O O . GLN A 1 913 ? -25.850 27.976 56.200 1.00 86.69 913 GLN A O 1
ATOM 7408 N N . ASN A 1 914 ? -26.772 26.018 56.757 1.00 88.62 914 ASN A N 1
ATOM 7409 C CA . ASN A 1 914 ? -27.650 26.493 57.831 1.00 88.62 914 ASN A CA 1
ATOM 7410 C C . ASN A 1 914 ? -28.821 27.418 57.420 1.00 88.62 914 ASN A C 1
ATOM 7412 O O . ASN A 1 914 ? -29.533 27.896 58.305 1.00 88.62 914 ASN A O 1
ATOM 7416 N N . PHE A 1 915 ? -29.118 27.583 56.129 1.00 92.06 915 PHE A N 1
ATOM 7417 C CA . PHE A 1 915 ? -30.340 28.266 55.680 1.00 92.06 915 PHE A CA 1
ATOM 7418 C C . PHE A 1 915 ? -31.614 27.457 55.997 1.00 92.06 915 PHE A C 1
ATOM 7420 O O . PHE A 1 915 ? -31.567 26.242 56.219 1.00 92.06 915 PHE A O 1
ATOM 7427 N N . ASP A 1 916 ? -32.753 28.147 56.045 1.00 94.19 916 ASP A N 1
ATOM 7428 C CA . ASP A 1 916 ? -34.099 27.563 56.019 1.00 94.19 916 ASP A CA 1
ATOM 7429 C C . ASP A 1 916 ? -34.605 27.565 54.567 1.00 94.19 916 ASP A C 1
ATOM 7431 O O . ASP A 1 916 ? -34.512 28.595 53.900 1.00 94.19 916 ASP A O 1
ATOM 7435 N N . ILE A 1 917 ? -35.073 26.424 54.049 1.00 97.44 917 ILE A N 1
ATOM 7436 C CA . ILE A 1 917 ? -35.345 26.233 52.611 1.00 97.44 917 ILE A CA 1
ATOM 7437 C C . ILE A 1 917 ? -36.782 25.782 52.380 1.00 97.44 917 ILE A C 1
ATOM 7439 O O . ILE A 1 917 ? -37.213 24.763 52.917 1.00 97.44 917 ILE A O 1
ATOM 7443 N N . ILE A 1 918 ? -37.477 26.511 51.507 1.00 96.81 918 ILE A N 1
ATOM 7444 C CA . ILE A 1 918 ? -38.855 26.249 51.083 1.00 96.81 918 ILE A CA 1
ATOM 7445 C C . ILE A 1 918 ? -38.865 26.043 49.564 1.00 96.81 918 ILE A C 1
ATOM 7447 O O . ILE A 1 918 ? -38.314 26.862 48.831 1.00 96.81 918 ILE A O 1
ATOM 7451 N N . TYR A 1 919 ? -39.502 24.976 49.078 1.00 96.88 919 TYR A N 1
ATOM 7452 C CA . TYR A 1 919 ? -39.632 24.702 47.642 1.00 96.88 919 TYR A CA 1
ATOM 7453 C C . TYR A 1 919 ? -41.030 25.084 47.142 1.00 96.88 919 TYR A C 1
ATOM 7455 O O . TYR A 1 919 ? -42.022 24.634 47.711 1.00 96.88 919 TYR A O 1
ATOM 7463 N N . THR A 1 920 ? -41.145 25.856 46.057 1.00 94.31 920 THR A N 1
ATOM 7464 C CA . THR A 1 920 ? -42.459 26.309 45.541 1.00 94.31 920 THR A CA 1
ATOM 7465 C C . THR A 1 920 ? -43.413 25.152 45.235 1.00 94.31 920 THR A C 1
ATOM 7467 O O . THR A 1 920 ? -44.551 25.149 45.705 1.00 94.31 920 THR A O 1
ATOM 7470 N N . ARG A 1 921 ? -42.926 24.124 44.525 1.00 91.06 921 ARG A N 1
ATOM 7471 C CA . ARG A 1 921 ? -43.685 22.925 44.119 1.00 91.06 921 ARG A CA 1
ATOM 7472 C C . ARG A 1 921 ? -44.228 22.067 45.277 1.00 91.06 921 ARG A C 1
ATOM 7474 O O . ARG A 1 921 ? -44.998 21.149 45.005 1.00 91.06 921 ARG A O 1
ATOM 7481 N N . ASP A 1 922 ? -43.871 22.349 46.532 1.00 90.62 922 ASP A N 1
ATOM 7482 C CA . ASP A 1 922 ? -44.478 21.706 47.710 1.00 90.62 922 ASP A CA 1
ATOM 7483 C C . ASP A 1 922 ? -45.839 22.336 48.088 1.00 90.62 922 ASP A C 1
ATOM 7485 O O . ASP A 1 922 ? -46.609 21.730 48.831 1.00 90.62 922 ASP A O 1
ATOM 7489 N N . TYR A 1 923 ? -46.153 23.530 47.564 1.00 88.19 923 TYR A N 1
ATOM 7490 C CA . TYR A 1 923 ? -47.310 24.348 47.964 1.00 88.19 923 TYR A CA 1
ATOM 7491 C C . TYR A 1 923 ? -48.290 24.683 46.821 1.00 88.19 923 TYR A C 1
ATOM 7493 O O . TYR A 1 923 ? -49.374 25.201 47.098 1.00 88.19 923 TYR A O 1
ATOM 7501 N N . LEU A 1 924 ? -47.942 24.393 45.558 1.00 86.00 924 LEU A N 1
ATOM 7502 C CA . LEU A 1 924 ? -48.793 24.658 44.385 1.00 86.00 924 LEU A CA 1
ATOM 7503 C C . LEU A 1 924 ? -50.062 23.781 44.395 1.00 86.00 924 LEU A C 1
ATOM 7505 O O . LEU A 1 924 ? -50.009 22.586 44.695 1.00 86.00 924 LEU A O 1
ATOM 7509 N N . LYS A 1 925 ? -51.212 24.357 44.026 1.00 79.12 925 LYS A N 1
ATOM 7510 C CA . LYS A 1 925 ? -52.546 23.725 44.129 1.00 79.12 925 LYS A CA 1
ATOM 7511 C C . LYS A 1 925 ? -53.200 23.460 42.766 1.00 79.12 925 LYS A C 1
ATOM 7513 O O . LYS A 1 925 ? -54.423 23.497 42.642 1.00 79.12 925 LYS A O 1
ATOM 7518 N N . GLY A 1 926 ? -52.379 23.173 41.758 1.00 72.75 926 GLY A N 1
ATOM 7519 C CA . GLY A 1 926 ? -52.803 23.146 40.357 1.00 72.75 926 GLY A CA 1
ATOM 7520 C C . GLY A 1 926 ? -53.024 24.552 39.784 1.00 72.75 926 GLY A C 1
ATOM 7521 O O . GLY A 1 926 ? -52.859 25.551 40.486 1.00 72.75 926 GLY A O 1
ATOM 7522 N N . TYR A 1 927 ? -53.367 24.634 38.501 1.00 77.31 927 TYR A N 1
ATOM 7523 C CA . TYR A 1 927 ? -53.695 25.884 37.804 1.00 77.31 927 TYR A CA 1
ATOM 7524 C C . TYR A 1 927 ? -54.434 25.611 36.489 1.00 77.31 927 TYR A C 1
ATOM 7526 O O . TYR A 1 927 ? -54.310 24.541 35.898 1.00 77.31 927 TYR A O 1
ATOM 7534 N N . ARG A 1 928 ? -55.198 26.588 36.000 1.00 76.62 928 ARG A N 1
ATOM 7535 C CA . ARG A 1 928 ? -55.869 26.547 34.689 1.00 76.62 928 ARG A CA 1
ATOM 7536 C C . ARG A 1 928 ? -55.090 27.299 33.615 1.00 76.62 928 ARG A C 1
ATOM 7538 O O . ARG A 1 928 ? -55.187 26.953 32.443 1.00 76.62 928 ARG A O 1
ATOM 7545 N N . GLN A 1 929 ? -54.325 28.314 34.012 1.00 82.44 929 GLN A N 1
ATOM 7546 C CA . GLN A 1 929 ? -53.540 29.179 33.129 1.00 82.44 929 GLN A CA 1
ATOM 7547 C C . GLN A 1 929 ? -52.182 29.490 33.765 1.00 82.44 929 GLN A C 1
ATOM 7549 O O . GLN A 1 929 ? -52.087 29.613 34.983 1.00 82.44 929 GLN A O 1
ATOM 7554 N N . VAL A 1 930 ? -51.136 29.678 32.953 1.00 81.94 930 VAL A N 1
ATOM 7555 C CA . VAL A 1 930 ? -49.749 29.864 33.435 1.00 81.94 930 VAL A CA 1
ATOM 7556 C C . VAL A 1 930 ? -49.610 31.049 34.408 1.00 81.94 930 VAL A C 1
ATOM 7558 O O . VAL A 1 930 ? -48.857 30.967 35.373 1.00 81.94 930 VAL A O 1
ATOM 7561 N N . GLY A 1 931 ? -50.388 32.123 34.232 1.00 85.75 931 GLY A N 1
ATOM 7562 C CA . GLY A 1 931 ? -50.397 33.257 35.168 1.00 85.75 931 GLY A CA 1
ATOM 7563 C C . GLY A 1 931 ? -50.793 32.885 36.606 1.00 85.75 931 GLY A C 1
ATOM 7564 O O . GLY A 1 931 ? -50.255 33.456 37.549 1.00 85.75 931 GLY A O 1
ATOM 7565 N N . GLU A 1 932 ? -51.669 31.892 36.788 1.00 87.56 932 GLU A N 1
ATOM 7566 C CA . GLU A 1 932 ? -52.088 31.394 38.108 1.00 87.56 932 GLU A CA 1
ATOM 7567 C C . GLU A 1 932 ? -50.977 30.570 38.791 1.00 87.56 932 GLU A C 1
ATOM 7569 O O . GLU A 1 932 ? -50.900 30.533 40.018 1.00 87.56 932 GLU A O 1
ATOM 7574 N N . ASP A 1 933 ? -50.099 29.926 38.015 1.00 89.12 933 ASP A N 1
ATOM 7575 C CA . ASP A 1 933 ? -48.928 29.195 38.521 1.00 89.12 933 ASP A CA 1
ATOM 7576 C C . ASP A 1 933 ? -47.817 30.158 38.958 1.00 89.12 933 ASP A C 1
ATOM 7578 O O . ASP A 1 933 ? -47.293 30.069 40.070 1.00 89.12 933 ASP A O 1
ATOM 7582 N N . LEU A 1 934 ? -47.507 31.140 38.104 1.00 93.75 934 LEU A N 1
ATOM 7583 C CA . LEU A 1 934 ? -46.511 32.177 38.384 1.00 93.75 934 LEU A CA 1
ATOM 7584 C C . LEU A 1 934 ? -46.917 33.032 39.598 1.00 93.75 934 LEU A C 1
ATOM 7586 O O . LEU A 1 934 ? -46.055 33.390 40.401 1.00 93.75 934 LEU A O 1
ATOM 7590 N N . MET A 1 935 ? -48.216 33.298 39.779 1.00 94.06 935 MET A N 1
ATOM 7591 C CA . MET A 1 935 ? -48.754 33.945 40.981 1.00 94.06 935 MET A CA 1
ATOM 7592 C C . MET A 1 935 ? -48.556 33.080 42.232 1.00 94.06 935 MET A C 1
ATOM 7594 O O . MET A 1 935 ? -47.960 33.552 43.196 1.00 94.06 935 MET A O 1
ATOM 7598 N N . GLN A 1 936 ? -48.921 31.793 42.200 1.00 92.88 936 GLN A N 1
ATOM 7599 C CA . GLN A 1 936 ? -48.719 30.892 43.345 1.00 92.88 936 GLN A CA 1
ATOM 7600 C C . GLN A 1 936 ? -47.241 30.764 43.761 1.00 92.88 936 GLN A C 1
ATOM 7602 O O . GLN A 1 936 ? -46.943 30.714 44.955 1.00 92.88 936 GLN A O 1
ATOM 7607 N N . ARG A 1 937 ? -46.295 30.750 42.810 1.00 95.31 937 ARG A N 1
ATOM 7608 C CA . ARG A 1 937 ? -44.845 30.733 43.107 1.00 95.31 937 ARG A CA 1
ATOM 7609 C C . ARG A 1 937 ? -44.396 31.992 43.859 1.00 95.31 937 ARG A C 1
ATOM 7611 O O . ARG A 1 937 ? -43.624 31.890 44.813 1.00 95.31 937 ARG A O 1
ATOM 7618 N N . VAL A 1 938 ? -44.924 33.157 43.475 1.00 97.31 938 VAL A N 1
ATOM 7619 C CA . VAL A 1 938 ? -44.696 34.444 44.156 1.00 97.31 938 VAL A CA 1
ATOM 7620 C C . VAL A 1 938 ? -45.367 34.475 45.534 1.00 97.31 938 VAL A C 1
ATOM 7622 O O . VAL A 1 938 ? -44.743 34.903 46.507 1.00 97.31 938 VAL A O 1
ATOM 7625 N N . ASP A 1 939 ? -46.593 33.965 45.657 1.00 96.56 939 ASP A N 1
ATOM 7626 C CA . ASP A 1 939 ? -47.334 33.914 46.924 1.00 96.56 939 ASP A CA 1
ATOM 7627 C C . ASP A 1 939 ? -46.620 33.061 47.977 1.00 96.56 939 ASP A C 1
ATOM 7629 O O . ASP A 1 939 ? -46.586 33.440 49.152 1.00 96.56 939 ASP A O 1
ATOM 7633 N N . VAL A 1 940 ? -45.993 31.947 47.572 1.00 96.19 940 VAL A N 1
ATOM 7634 C CA . VAL A 1 940 ? -45.138 31.134 48.455 1.00 96.19 940 VAL A CA 1
ATOM 7635 C C . VAL A 1 940 ? -43.968 31.959 48.991 1.00 96.19 940 VAL A C 1
ATOM 7637 O O . VAL A 1 940 ? -43.671 31.867 50.183 1.00 96.19 940 VAL A O 1
ATOM 7640 N N . ALA A 1 941 ? -43.331 32.786 48.158 1.00 97.00 941 ALA A N 1
ATOM 7641 C CA . ALA A 1 941 ? -42.214 33.636 48.565 1.00 97.00 941 ALA A CA 1
ATOM 7642 C C . ALA A 1 941 ? -42.643 34.755 49.524 1.00 97.00 941 ALA A C 1
ATOM 7644 O O . ALA A 1 941 ? -42.075 34.913 50.611 1.00 97.00 941 ALA A O 1
ATOM 7645 N N . ASN A 1 942 ? -43.685 35.492 49.140 1.00 97.00 942 ASN A N 1
ATOM 7646 C CA . ASN A 1 942 ? -44.179 36.657 49.866 1.00 97.00 942 ASN A CA 1
ATOM 7647 C C . ASN A 1 942 ? -44.834 36.263 51.200 1.00 97.00 942 ASN A C 1
ATOM 7649 O O . ASN A 1 942 ? -44.489 36.824 52.242 1.00 97.00 942 ASN A O 1
ATOM 7653 N N . SER A 1 943 ? -45.706 35.247 51.212 1.00 96.06 943 SER A N 1
ATOM 7654 C CA . SER A 1 943 ? -46.412 34.808 52.429 1.00 96.06 943 SER A CA 1
ATOM 7655 C C . SER A 1 943 ? -45.468 34.222 53.481 1.00 96.06 943 SER A C 1
ATOM 7657 O O . SER A 1 943 ? -45.681 34.407 54.679 1.00 96.06 943 SER A O 1
ATOM 7659 N N . ASN A 1 944 ? -44.393 33.547 53.056 1.00 94.62 944 ASN A N 1
ATOM 7660 C CA . ASN A 1 944 ? -43.395 33.003 53.978 1.00 94.62 944 ASN A CA 1
ATOM 7661 C C . ASN A 1 944 ? -42.377 34.037 54.481 1.00 94.62 944 ASN A C 1
ATOM 7663 O O . ASN A 1 944 ? -41.598 33.692 55.378 1.00 94.62 944 ASN A O 1
ATOM 7667 N N . LYS A 1 945 ? -42.384 35.265 53.938 1.00 94.94 945 LYS A N 1
ATOM 7668 C CA . LYS A 1 945 ? -41.407 36.331 54.218 1.00 94.94 945 LYS A CA 1
ATOM 7669 C C . LYS A 1 945 ? -39.965 35.847 54.014 1.00 94.94 945 LYS A C 1
ATOM 7671 O O . LYS A 1 945 ? -39.164 35.855 54.946 1.00 94.94 945 LYS A O 1
ATOM 7676 N N . ALA A 1 946 ? -39.667 35.339 52.817 1.00 96.62 946 ALA A N 1
ATOM 7677 C CA . ALA A 1 946 ? -38.317 34.897 52.469 1.00 96.62 946 ALA A CA 1
ATOM 7678 C C . ALA A 1 946 ? -37.320 36.072 52.416 1.00 96.62 946 ALA A C 1
ATOM 7680 O O . ALA A 1 946 ? -37.681 37.185 52.046 1.00 96.62 946 ALA A O 1
ATOM 7681 N N . ASP A 1 947 ? -36.055 35.801 52.740 1.00 97.44 947 ASP A N 1
ATOM 7682 C CA . ASP A 1 947 ? -34.925 36.722 52.577 1.00 97.44 947 ASP A CA 1
ATOM 7683 C C . ASP A 1 947 ? -34.364 36.727 51.141 1.00 97.44 947 ASP A C 1
ATOM 7685 O O . ASP A 1 947 ? -33.622 37.637 50.778 1.00 97.44 947 ASP A O 1
ATOM 7689 N N . LEU A 1 948 ? -34.671 35.697 50.341 1.00 98.25 948 LEU A N 1
ATOM 7690 C CA . LEU A 1 948 ? -34.244 35.527 48.947 1.00 98.25 948 LEU A CA 1
ATOM 7691 C C . LEU A 1 948 ? -35.185 34.558 48.207 1.00 98.25 948 LEU A C 1
ATOM 7693 O O . LEU A 1 948 ? -35.605 33.544 48.772 1.00 98.25 948 LEU A O 1
ATOM 7697 N N . PHE A 1 949 ? -35.449 34.831 46.929 1.00 98.56 949 PHE A N 1
ATOM 7698 C CA . PHE A 1 949 ? -36.105 33.920 45.985 1.00 98.56 949 PHE A CA 1
ATOM 7699 C C . PHE A 1 949 ? -35.165 33.571 44.819 1.00 98.56 949 PHE A C 1
ATOM 7701 O O . PHE A 1 949 ? -34.540 34.458 44.236 1.00 98.56 949 PHE A O 1
ATOM 7708 N N . VAL A 1 950 ? -35.065 32.291 44.451 1.00 98.56 950 VAL A N 1
ATOM 7709 C CA . VAL A 1 950 ? -34.250 31.841 43.306 1.00 98.56 950 VAL A CA 1
ATOM 7710 C C . VAL A 1 950 ? -35.040 30.852 42.461 1.00 98.56 950 VAL A C 1
ATOM 7712 O O . VAL A 1 950 ? -35.346 29.757 42.933 1.00 98.56 950 VAL A O 1
ATOM 7715 N N . SER A 1 951 ? -35.329 31.215 41.212 1.00 98.50 951 SER A N 1
ATOM 7716 C CA . SER A 1 951 ? -35.940 30.319 40.227 1.00 98.50 951 SER A CA 1
ATOM 7717 C C . SER A 1 951 ? -34.892 29.670 39.320 1.00 98.50 951 SER A C 1
ATOM 7719 O O . SER A 1 951 ? -33.894 30.291 38.949 1.00 98.50 951 SER A O 1
ATOM 7721 N N . ILE A 1 952 ? -35.098 28.394 39.007 1.00 98.56 952 ILE A N 1
ATOM 7722 C CA . ILE A 1 952 ? -34.169 27.525 38.279 1.00 98.56 952 ILE A CA 1
ATOM 7723 C C . ILE A 1 952 ? -34.844 27.048 36.993 1.00 98.56 952 ILE A C 1
ATOM 7725 O O . ILE A 1 952 ? -35.874 26.378 37.072 1.00 98.56 952 ILE A O 1
ATOM 7729 N N . HIS A 1 953 ? -34.230 27.360 35.849 1.00 98.38 953 HIS A N 1
ATOM 7730 C CA . HIS A 1 953 ? -34.690 27.081 34.483 1.00 98.38 953 HIS A CA 1
ATOM 7731 C C . HIS A 1 953 ? -33.537 26.604 33.570 1.00 98.38 953 HIS A C 1
ATOM 7733 O O . HIS A 1 953 ? -32.361 26.623 33.976 1.00 98.38 953 HIS A O 1
ATOM 7739 N N . PHE A 1 954 ? -33.876 26.126 32.366 1.00 97.94 954 PHE A N 1
ATOM 7740 C CA . PHE A 1 954 ? -32.924 25.747 31.313 1.00 97.94 954 PHE A CA 1
ATOM 7741 C C . PHE A 1 954 ? -33.425 26.150 29.910 1.00 97.94 954 PHE A C 1
ATOM 7743 O O . PHE A 1 954 ? -34.303 25.502 29.344 1.00 97.94 954 PHE A O 1
ATOM 7750 N N . ASP A 1 955 ? -32.788 27.177 29.343 1.00 95.94 955 ASP A N 1
ATOM 7751 C CA . ASP A 1 955 ? -33.107 27.831 28.068 1.00 95.94 955 ASP A CA 1
ATOM 7752 C C . ASP A 1 955 ? -33.290 26.881 26.857 1.00 95.94 955 ASP A C 1
ATOM 7754 O O . ASP A 1 955 ? -32.804 25.744 26.797 1.00 95.94 955 ASP A O 1
ATOM 7758 N N . SER A 1 956 ? -33.968 27.374 25.823 1.00 95.94 956 SER A N 1
ATOM 7759 C CA . SER A 1 956 ? -34.210 26.655 24.575 1.00 95.94 956 SER A CA 1
ATOM 7760 C C . SER A 1 956 ? -34.157 27.583 23.363 1.00 95.94 956 SER A C 1
ATOM 7762 O O . SER A 1 956 ? -34.516 28.755 23.411 1.00 95.94 956 SER A O 1
ATOM 7764 N N . SER A 1 957 ? -33.688 27.056 22.233 1.00 95.06 957 SER A N 1
ATOM 7765 C CA . SER A 1 957 ? -33.647 27.806 20.978 1.00 95.06 957 SER A CA 1
ATOM 7766 C C . SER A 1 957 ? -33.885 26.912 19.771 1.00 95.06 957 SER A C 1
ATOM 7768 O O . SER A 1 957 ? -33.399 25.779 19.719 1.00 95.06 957 SER A O 1
ATOM 7770 N N . ASN A 1 958 ? -34.549 27.483 18.763 1.00 93.31 958 ASN A N 1
ATOM 7771 C CA . ASN A 1 958 ? -34.665 26.922 17.416 1.00 93.31 958 ASN A CA 1
ATOM 7772 C C . ASN A 1 958 ? -33.300 26.813 16.706 1.00 93.31 958 ASN A C 1
ATOM 7774 O O . ASN A 1 958 ? -33.179 26.078 15.729 1.00 93.31 958 ASN A O 1
ATOM 7778 N N . ASN A 1 959 ? -32.270 27.524 17.183 1.00 93.94 959 ASN A N 1
ATOM 7779 C CA . ASN A 1 959 ? -30.887 27.318 16.766 1.00 93.94 959 ASN A CA 1
ATOM 7780 C C . ASN A 1 959 ? -30.199 26.329 17.735 1.00 93.94 959 ASN A C 1
ATOM 7782 O O . ASN A 1 959 ? -29.854 26.733 18.847 1.00 93.94 959 ASN A O 1
ATOM 7786 N N . PRO A 1 960 ? -29.933 25.067 17.340 1.00 89.31 960 PRO A N 1
ATOM 7787 C CA . PRO A 1 960 ? -29.323 24.064 18.221 1.00 89.31 960 PRO A CA 1
ATOM 7788 C C . PRO A 1 960 ? -27.853 24.355 18.573 1.00 89.31 960 PRO A C 1
ATOM 7790 O O . PRO A 1 960 ? -27.284 23.668 19.418 1.00 89.31 960 PRO A O 1
ATOM 7793 N N . SER A 1 961 ? -27.230 25.365 17.954 1.00 93.94 961 SER A N 1
ATOM 7794 C CA . SER A 1 961 ? -25.890 25.850 18.312 1.00 93.94 961 SER A CA 1
ATOM 7795 C C . SER A 1 961 ? -25.904 26.920 19.413 1.00 93.94 961 SER A C 1
ATOM 7797 O O . SER A 1 961 ? -24.839 27.260 19.933 1.00 93.94 961 SER A O 1
ATOM 7799 N N . ALA A 1 962 ? -27.074 27.454 19.793 1.00 95.81 962 ALA A N 1
ATOM 7800 C CA . ALA A 1 962 ? -27.203 28.344 20.948 1.00 95.81 962 ALA A CA 1
ATOM 7801 C C . ALA A 1 962 ? -26.715 27.627 22.217 1.00 95.81 962 ALA A C 1
ATOM 7803 O O . ALA A 1 962 ? -26.967 26.437 22.389 1.00 95.81 962 ALA A O 1
ATOM 7804 N N . ASN A 1 963 ? -25.947 28.314 23.058 1.00 96.69 963 ASN A N 1
ATOM 7805 C CA . ASN A 1 963 ? -25.308 27.740 24.241 1.00 96.69 963 ASN A CA 1
ATOM 7806 C C . ASN A 1 963 ? -25.067 28.823 25.301 1.00 96.69 963 ASN A C 1
ATOM 7808 O O . ASN A 1 963 ? -25.059 30.016 24.984 1.00 96.69 963 ASN A O 1
ATOM 7812 N N . GLY A 1 964 ? -24.845 28.405 26.543 1.00 96.31 964 GLY A N 1
ATOM 7813 C CA . GLY A 1 964 ? -24.448 29.273 27.641 1.00 96.31 964 GLY A CA 1
ATOM 7814 C C . GLY A 1 964 ? -25.558 29.630 28.627 1.00 96.31 964 GLY A C 1
ATOM 7815 O O . GLY A 1 964 ? -26.750 29.667 28.309 1.00 96.31 964 GLY A O 1
ATOM 7816 N N . ILE A 1 965 ? -25.119 29.950 29.841 1.00 97.62 965 ILE A N 1
ATOM 7817 C CA . ILE A 1 965 ? -25.955 30.339 30.978 1.00 97.62 965 ILE A CA 1
ATOM 7818 C C . ILE A 1 965 ? -26.308 31.827 30.922 1.00 97.62 965 ILE A C 1
ATOM 7820 O O . ILE A 1 965 ? -25.542 32.636 30.394 1.00 97.62 965 ILE A O 1
ATOM 7824 N N . SER A 1 966 ? -27.448 32.197 31.501 1.00 97.31 966 SER A N 1
ATOM 7825 C CA . SER A 1 966 ? -27.825 33.594 31.762 1.00 97.31 966 SER A CA 1
ATOM 7826 C C . SER A 1 966 ? -28.550 33.715 33.101 1.00 97.31 966 SER A C 1
ATOM 7828 O O . SER A 1 966 ? -29.045 32.726 33.642 1.00 97.31 966 SER A O 1
ATOM 7830 N N . THR A 1 967 ? -28.595 34.918 33.662 1.00 98.06 967 THR A N 1
ATOM 7831 C CA . THR A 1 967 ? -29.367 35.212 34.877 1.00 98.06 967 THR A CA 1
ATOM 7832 C C . THR A 1 967 ? -30.299 36.388 34.634 1.00 98.06 967 THR A C 1
ATOM 7834 O O . THR A 1 967 ? -29.993 37.297 33.865 1.00 98.06 967 THR A O 1
ATOM 7837 N N . HIS A 1 968 ? -31.463 36.365 35.275 1.00 97.88 968 HIS A N 1
ATOM 7838 C CA . HIS A 1 968 ? -32.549 37.301 35.009 1.00 97.88 968 HIS A CA 1
ATOM 7839 C C . HIS A 1 968 ? -33.061 37.876 36.318 1.00 97.88 968 HIS A C 1
ATOM 7841 O O . HIS A 1 968 ? -33.532 37.146 37.189 1.00 97.88 968 HIS A O 1
ATOM 7847 N N . TYR A 1 969 ? -32.982 39.192 36.449 1.00 97.31 969 TYR A N 1
ATOM 7848 C CA . TYR A 1 969 ? -33.578 39.948 37.544 1.00 97.31 969 TYR A CA 1
ATOM 7849 C C . TYR A 1 969 ? -34.662 40.874 36.975 1.00 97.31 969 TYR A C 1
ATOM 7851 O O . TYR A 1 969 ? -35.157 40.681 35.862 1.00 97.31 969 TYR A O 1
ATOM 7859 N N . SER A 1 970 ? -35.069 41.861 37.764 1.00 96.00 970 SER A N 1
ATOM 7860 C CA . SER A 1 970 ? -35.826 43.007 37.269 1.00 96.00 970 SER A CA 1
ATOM 7861 C C . SER A 1 970 ? -35.482 44.226 38.122 1.00 96.00 970 SER A C 1
ATOM 7863 O O . SER A 1 970 ? -35.296 44.058 39.330 1.00 96.00 970 SER A O 1
ATOM 7865 N N . SER A 1 971 ? -35.352 45.416 37.540 1.00 94.38 971 SER A N 1
ATOM 7866 C CA . SER A 1 971 ? -35.263 46.677 38.297 1.00 94.38 971 SER A CA 1
ATOM 7867 C C . SER A 1 971 ? -36.639 47.071 38.827 1.00 94.38 971 SER A C 1
ATOM 7869 O O . SER A 1 971 ? -36.787 47.377 40.007 1.00 94.38 971 SER A O 1
ATOM 7871 N N . TYR A 1 972 ? -37.660 46.933 37.981 1.00 94.81 972 TYR A N 1
ATOM 7872 C CA . TYR A 1 972 ? -39.053 47.168 38.322 1.00 94.81 972 TYR A CA 1
ATOM 7873 C C . TYR A 1 972 ? -39.559 46.154 39.366 1.00 94.81 972 TYR A C 1
ATOM 7875 O O . TYR A 1 972 ? -39.356 44.934 39.246 1.00 94.81 972 TYR A O 1
ATOM 7883 N N . ARG A 1 973 ? -40.207 46.666 40.419 1.00 94.12 973 ARG A N 1
ATOM 7884 C CA . ARG A 1 973 ? -40.768 45.898 41.542 1.00 94.12 973 ARG A CA 1
ATOM 7885 C C . ARG A 1 973 ? -42.112 46.510 41.974 1.00 94.12 973 ARG A C 1
ATOM 7887 O O . ARG A 1 973 ? -42.152 47.150 43.020 1.00 94.12 973 ARG A O 1
ATOM 7894 N N . PRO A 1 974 ? -43.224 46.303 41.237 1.00 92.50 974 PRO A N 1
ATOM 7895 C CA . PRO A 1 974 ? -44.499 47.000 41.469 1.00 92.50 974 PRO A CA 1
ATOM 7896 C C . PRO A 1 974 ? -45.063 46.932 42.899 1.00 92.50 974 PRO A C 1
ATOM 7898 O O . PRO A 1 974 ? -45.800 47.830 43.299 1.00 92.50 974 PRO A O 1
ATOM 7901 N N . ASN A 1 975 ? -44.701 45.908 43.679 1.00 91.50 975 ASN A N 1
ATOM 7902 C CA . ASN A 1 975 ? -45.115 45.736 45.078 1.00 91.50 975 ASN A CA 1
ATOM 7903 C C . ASN A 1 975 ? -44.191 46.431 46.107 1.00 91.50 975 ASN A C 1
ATOM 7905 O O . ASN A 1 975 ? -44.469 46.364 47.304 1.00 91.50 975 ASN A O 1
ATOM 7909 N N . LEU A 1 976 ? -43.088 47.048 45.665 1.00 92.00 976 LEU A N 1
ATOM 7910 C CA . LEU A 1 976 ? -42.079 47.712 46.503 1.00 92.00 976 LEU A CA 1
ATOM 7911 C C . LEU A 1 976 ? -41.821 49.160 46.065 1.00 92.00 976 LEU A C 1
ATOM 7913 O O . LEU A 1 976 ? -41.835 50.053 46.905 1.00 92.00 976 LEU A O 1
ATOM 7917 N N . ASP A 1 977 ? -41.584 49.387 44.769 1.00 87.44 977 ASP A N 1
ATOM 7918 C CA . ASP A 1 977 ? -41.248 50.697 44.205 1.00 87.44 977 ASP A CA 1
ATOM 7919 C C . ASP A 1 977 ? -41.818 50.856 42.784 1.00 87.44 977 ASP A C 1
ATOM 7921 O O . ASP A 1 977 ? -41.885 49.909 41.995 1.00 87.44 977 ASP A O 1
ATOM 7925 N N . ASN A 1 978 ? -42.275 52.071 42.494 1.00 87.25 978 ASN A N 1
ATOM 7926 C CA . ASN A 1 978 ? -42.812 52.511 41.203 1.00 87.25 978 ASN A CA 1
ATOM 7927 C C . ASN A 1 978 ? -42.348 53.949 40.871 1.00 87.25 978 ASN A C 1
ATOM 7929 O O . ASN A 1 978 ? -42.958 54.631 40.045 1.00 87.25 978 ASN A O 1
ATOM 7933 N N . SER A 1 979 ? -41.302 54.440 41.542 1.00 84.38 979 SER A N 1
ATOM 7934 C CA . SER A 1 979 ? -40.556 55.626 41.126 1.00 84.38 979 SER A CA 1
ATOM 7935 C C . SER A 1 979 ? -39.687 55.304 39.898 1.00 84.38 979 SER A C 1
ATOM 7937 O O . SER A 1 979 ? -39.681 54.176 39.417 1.00 84.38 979 SER A O 1
ATOM 7939 N N . GLY A 1 980 ? -39.027 56.306 39.307 1.00 85.88 980 GLY A N 1
ATOM 7940 C CA . GLY A 1 980 ? -37.983 56.099 38.288 1.00 85.88 980 GLY A CA 1
ATOM 7941 C C . GLY A 1 980 ? -38.366 55.412 36.963 1.00 85.88 980 GLY A C 1
ATOM 7942 O O . GLY A 1 980 ? -37.485 55.261 36.113 1.00 85.88 980 GLY A O 1
ATOM 7943 N N . LEU A 1 981 ? -39.623 54.999 36.765 1.00 92.19 981 LEU A N 1
ATOM 7944 C CA . LEU A 1 981 ? -40.008 54.072 35.696 1.00 92.19 981 LEU A CA 1
ATOM 7945 C C . LEU A 1 981 ? -39.803 54.629 34.280 1.00 92.19 981 LEU A C 1
ATOM 7947 O O . LEU A 1 981 ? -40.195 55.751 33.957 1.00 92.19 981 LEU A O 1
ATOM 7951 N N . GLN A 1 982 ? -39.259 53.788 33.400 1.00 90.94 982 GLN A N 1
ATOM 7952 C CA . GLN A 1 982 ? -39.144 54.031 31.967 1.00 90.94 982 GLN A CA 1
ATOM 7953 C C . GLN A 1 982 ? -39.336 52.736 31.171 1.00 90.94 982 GLN A C 1
ATOM 7955 O O . GLN A 1 982 ? -38.582 51.783 31.339 1.00 90.94 982 GLN A O 1
ATOM 7960 N N . THR A 1 983 ? -40.257 52.734 30.207 1.00 90.69 983 THR A N 1
ATOM 7961 C CA . THR A 1 983 ? -40.351 51.654 29.214 1.00 90.69 983 THR A CA 1
ATOM 7962 C C . THR A 1 983 ? -39.334 51.850 28.084 1.00 90.69 983 THR A C 1
ATOM 7964 O O . THR A 1 983 ? -39.267 52.926 27.488 1.00 90.69 983 THR A O 1
ATOM 7967 N N . MET A 1 984 ? -38.580 50.803 27.751 1.00 86.19 984 MET A N 1
ATOM 7968 C CA . MET A 1 984 ? -37.837 50.658 26.493 1.00 86.19 984 MET A CA 1
ATOM 7969 C C . MET A 1 984 ? -38.029 49.230 25.973 1.00 86.19 984 MET A C 1
ATOM 7971 O O . MET A 1 984 ? -37.906 48.288 26.749 1.00 86.19 984 MET A O 1
ATOM 7975 N N . ASN A 1 985 ? -38.291 49.057 24.673 1.00 85.69 985 ASN A N 1
ATOM 7976 C CA . ASN A 1 985 ? -38.433 47.740 24.026 1.00 85.69 985 ASN A CA 1
ATOM 7977 C C . ASN A 1 985 ? -39.361 46.780 24.808 1.00 85.69 985 ASN A C 1
ATOM 7979 O O . ASN A 1 985 ? -38.978 45.658 25.131 1.00 85.69 985 ASN A O 1
ATOM 7983 N N . ASP A 1 986 ? -40.546 47.275 25.180 1.00 84.62 986 ASP A N 1
ATOM 7984 C CA . ASP A 1 986 ? -41.583 46.595 25.979 1.00 84.62 986 ASP A CA 1
ATOM 7985 C C . ASP A 1 986 ? -41.175 46.135 27.399 1.00 84.62 986 ASP A C 1
ATOM 7987 O O . ASP A 1 986 ? -41.981 45.563 28.137 1.00 84.62 986 ASP A O 1
ATOM 7991 N N . ILE A 1 987 ? -39.963 46.477 27.849 1.00 87.19 987 ILE A N 1
ATOM 7992 C CA . ILE A 1 987 ? -39.490 46.278 29.221 1.00 87.19 987 ILE A CA 1
ATOM 7993 C C . ILE A 1 987 ? -39.567 47.615 29.974 1.00 87.19 987 ILE A C 1
ATOM 7995 O O . ILE A 1 987 ? -38.964 48.616 29.591 1.00 87.19 987 ILE A O 1
ATOM 7999 N N . VAL A 1 988 ? -40.337 47.637 31.063 1.00 91.75 988 VAL A N 1
ATOM 8000 C CA . VAL A 1 988 ? -40.350 48.712 32.066 1.00 91.75 988 VAL A CA 1
ATOM 8001 C C . VAL A 1 988 ? -39.133 48.555 32.973 1.00 91.75 988 VAL A C 1
ATOM 8003 O O . VAL A 1 988 ? -39.092 47.624 33.771 1.00 91.75 988 VAL A O 1
ATOM 8006 N N . TYR A 1 989 ? -38.172 49.460 32.866 1.00 89.44 989 TYR A N 1
ATOM 8007 C CA . TYR A 1 989 ? -37.039 49.577 33.778 1.00 89.44 989 TYR A CA 1
ATOM 8008 C C . TYR A 1 989 ? -37.353 50.592 34.878 1.00 89.44 989 TYR A C 1
ATOM 8010 O O . TYR A 1 989 ? -38.080 51.555 34.642 1.00 89.44 989 TYR A O 1
ATOM 8018 N N . ASP A 1 990 ? -36.753 50.428 36.049 1.00 91.19 990 ASP A N 1
ATOM 8019 C CA . ASP A 1 990 ? -36.699 51.447 37.096 1.00 91.19 990 ASP A CA 1
ATOM 8020 C C . ASP A 1 990 ? -35.294 52.078 37.120 1.00 91.19 990 ASP A C 1
ATOM 8022 O O . ASP A 1 990 ? -34.279 51.380 37.208 1.00 91.19 990 ASP A O 1
ATOM 8026 N N . ARG A 1 991 ? -35.226 53.411 37.001 1.00 90.06 991 ARG A N 1
ATOM 8027 C CA . ARG A 1 991 ? -33.980 54.196 37.070 1.00 90.06 991 ARG A CA 1
ATOM 8028 C C . ARG A 1 991 ? -33.504 54.460 38.502 1.00 90.06 991 ARG A C 1
ATOM 8030 O O . ARG A 1 991 ? -32.338 54.806 38.686 1.00 90.06 991 ARG A O 1
ATOM 8037 N N . THR A 1 992 ? -34.373 54.303 39.495 1.00 91.88 992 THR A N 1
ATOM 8038 C CA . THR A 1 992 ? -34.110 54.473 40.932 1.00 91.88 992 THR A CA 1
ATOM 8039 C C . THR A 1 992 ? -34.504 53.210 41.718 1.00 91.88 992 THR A C 1
ATOM 8041 O O . THR A 1 992 ? -35.222 53.314 42.707 1.00 91.88 992 THR A O 1
ATOM 8044 N N . PRO A 1 993 ? -34.032 52.013 41.308 1.00 92.88 993 PRO A N 1
ATOM 8045 C CA . PRO A 1 993 ? -34.566 50.739 41.778 1.00 92.88 993 PRO A CA 1
ATOM 8046 C C . PRO A 1 993 ? -34.337 50.502 43.270 1.00 92.88 993 PRO A C 1
ATOM 8048 O O . PRO A 1 993 ? -33.276 50.821 43.814 1.00 92.88 993 PRO A O 1
ATOM 8051 N N . CYS A 1 994 ? -35.302 49.839 43.906 1.00 94.00 994 CYS A N 1
ATOM 8052 C CA . CYS A 1 994 ? -35.238 49.505 45.324 1.00 94.00 994 CYS A CA 1
ATOM 8053 C C . CYS A 1 994 ? -34.039 48.607 45.693 1.00 94.00 994 CYS A C 1
ATOM 8055 O O . CYS A 1 994 ? -33.457 47.895 44.865 1.00 94.00 994 CYS A O 1
ATOM 8057 N N . THR A 1 995 ? -33.700 48.593 46.985 1.00 96.19 995 THR A N 1
ATOM 8058 C CA . THR A 1 995 ? -32.592 47.807 47.559 1.00 96.19 995 THR A CA 1
ATOM 8059 C C . THR A 1 995 ? -32.640 46.332 47.143 1.00 96.19 995 THR A C 1
ATOM 8061 O O . THR A 1 995 ? -31.610 45.722 46.851 1.00 96.19 995 THR A O 1
ATOM 8064 N N . GLU A 1 996 ? -33.836 45.755 47.079 1.00 96.75 996 GLU A N 1
ATOM 8065 C CA . GLU A 1 996 ? -34.084 44.356 46.741 1.00 96.75 996 GLU A CA 1
ATOM 8066 C C . GLU A 1 996 ? -33.748 44.083 45.270 1.00 96.75 996 GLU A C 1
ATOM 8068 O O . GLU A 1 996 ? -33.121 43.068 44.960 1.00 96.75 996 GLU A O 1
ATOM 8073 N N . ALA A 1 997 ? -34.079 45.007 44.367 1.00 95.88 997 ALA A N 1
ATOM 8074 C CA . ALA A 1 997 ? -33.738 44.928 42.950 1.00 95.88 997 ALA A CA 1
ATOM 8075 C C . ALA A 1 997 ? -32.231 45.132 42.694 1.00 95.88 997 ALA A C 1
ATOM 8077 O O . ALA A 1 997 ? -31.637 44.390 41.907 1.00 95.88 997 ALA A O 1
ATOM 8078 N N . ILE A 1 998 ? -31.578 46.056 43.414 1.00 96.38 998 ILE A N 1
ATOM 8079 C CA . ILE A 1 998 ? -30.114 46.243 43.360 1.00 96.38 998 ILE A CA 1
ATOM 8080 C C . ILE A 1 998 ? -29.394 44.950 43.779 1.00 96.38 998 ILE A C 1
ATOM 8082 O O . ILE A 1 998 ? -28.580 44.420 43.019 1.00 96.38 998 ILE A O 1
ATOM 8086 N N . LYS A 1 999 ? -29.776 44.375 44.927 1.00 97.69 999 LYS A N 1
ATOM 8087 C CA . LYS A 1 999 ? -29.262 43.086 45.422 1.00 97.69 999 LYS A CA 1
ATOM 8088 C C . LYS A 1 999 ? -29.521 41.930 44.453 1.00 97.69 999 LYS A C 1
ATOM 8090 O O . LYS A 1 999 ? -28.661 41.071 44.266 1.00 97.69 999 LYS A O 1
ATOM 8095 N N . SER A 1 1000 ? -30.685 41.920 43.798 1.00 98.06 1000 SER A N 1
ATOM 8096 C CA . SER A 1 1000 ? -31.033 40.919 42.779 1.00 98.06 1000 SER A CA 1
ATOM 8097 C C . SER A 1 1000 ? -30.052 40.939 41.604 1.00 98.06 1000 SER A C 1
ATOM 8099 O O . SER A 1 1000 ? -29.595 39.883 41.162 1.00 98.06 1000 SER A O 1
ATOM 8101 N N . ARG A 1 1001 ? -29.677 42.134 41.127 1.00 97.38 1001 ARG A N 1
ATOM 8102 C CA . ARG A 1 1001 ? -28.682 42.330 40.061 1.00 97.38 1001 ARG A CA 1
ATOM 8103 C C . ARG A 1 1001 ? -27.285 41.869 40.482 1.00 97.38 1001 ARG A C 1
ATOM 8105 O O . ARG A 1 1001 ? -26.587 41.221 39.704 1.00 97.38 1001 ARG A O 1
ATOM 8112 N N . GLU A 1 1002 ? -26.868 42.195 41.702 1.00 97.50 1002 GLU A N 1
ATOM 8113 C CA . GLU A 1 1002 ? -25.554 41.825 42.248 1.00 97.50 1002 GLU A CA 1
ATOM 8114 C C . GLU A 1 1002 ? -25.398 40.305 42.378 1.00 97.50 1002 GLU A C 1
ATOM 8116 O O . GLU A 1 1002 ? -24.431 39.733 41.866 1.00 97.50 1002 GLU A O 1
ATOM 8121 N N . LEU A 1 1003 ? -26.392 39.633 42.967 1.00 98.12 1003 LEU A N 1
ATOM 8122 C CA . LEU A 1 1003 ? -26.410 38.177 43.099 1.00 98.12 1003 LEU A CA 1
ATOM 8123 C C . LEU A 1 1003 ? -26.503 37.471 41.733 1.00 98.12 1003 LEU A C 1
ATOM 8125 O O . LEU A 1 1003 ? -25.809 36.478 41.514 1.00 98.12 1003 LEU A O 1
ATOM 8129 N N . SER A 1 1004 ? -27.275 38.017 40.786 1.00 97.62 1004 SER A N 1
ATOM 8130 C CA . SER A 1 1004 ? -27.346 37.518 39.400 1.00 97.62 1004 SER A CA 1
ATOM 8131 C C . SER A 1 1004 ? -25.980 37.537 38.707 1.00 97.62 1004 SER A C 1
ATOM 8133 O O . SER A 1 1004 ? -25.576 36.529 38.119 1.00 97.62 1004 SER A O 1
ATOM 8135 N N . ASN A 1 1005 ? -25.229 38.637 38.843 1.00 97.19 1005 ASN A N 1
ATOM 8136 C CA . ASN A 1 1005 ? -23.873 38.764 38.301 1.00 97.19 1005 ASN A CA 1
ATOM 8137 C C . ASN A 1 1005 ? -22.890 37.780 38.956 1.00 97.19 1005 ASN A C 1
ATOM 8139 O O . ASN A 1 1005 ? -22.075 37.164 38.262 1.00 97.19 1005 ASN A O 1
ATOM 8143 N N . LEU A 1 1006 ? -22.968 37.606 40.280 1.00 97.56 1006 LEU A N 1
ATOM 8144 C CA . LEU A 1 1006 ? -22.105 36.678 41.013 1.00 97.56 1006 LEU A CA 1
ATOM 8145 C C . LEU A 1 1006 ? -22.367 35.218 40.613 1.00 97.56 1006 LEU A C 1
ATOM 8147 O O . LEU A 1 1006 ? -21.419 34.474 40.356 1.00 97.56 1006 LEU A O 1
ATOM 8151 N N . ILE A 1 1007 ? -23.636 34.817 40.507 1.00 98.00 1007 ILE A N 1
ATOM 8152 C CA . ILE A 1 1007 ? -24.037 33.467 40.085 1.00 98.00 1007 ILE A CA 1
ATOM 8153 C C . ILE A 1 1007 ? -23.608 33.194 38.641 1.00 98.00 1007 ILE A C 1
ATOM 8155 O O . ILE A 1 1007 ? -22.982 32.164 38.388 1.00 98.00 1007 ILE A O 1
ATOM 8159 N N . GLY A 1 1008 ? -23.857 34.128 37.714 1.00 95.94 1008 GLY A N 1
ATOM 8160 C CA . GLY A 1 1008 ? -23.429 33.990 36.319 1.00 95.94 1008 GLY A CA 1
ATOM 8161 C C . GLY A 1 1008 ? -21.913 33.796 36.195 1.00 95.94 1008 GLY A C 1
ATOM 8162 O O . GLY A 1 1008 ? -21.445 32.883 35.512 1.00 95.94 1008 GLY A O 1
ATOM 8163 N N . LYS A 1 1009 ? -21.128 34.579 36.951 1.00 96.38 1009 LYS A N 1
ATOM 8164 C CA . LYS A 1 1009 ? -19.670 34.411 37.028 1.00 96.38 1009 LYS A CA 1
ATOM 8165 C C . LYS A 1 1009 ? -19.267 33.037 37.582 1.00 96.38 1009 LYS A C 1
ATOM 8167 O O . LYS A 1 1009 ? -18.406 32.395 36.989 1.00 96.38 1009 LYS A O 1
ATOM 8172 N N . ARG A 1 1010 ? -19.885 32.567 38.675 1.00 97.00 1010 ARG A N 1
ATOM 8173 C CA . ARG A 1 1010 ? -19.550 31.266 39.290 1.00 97.00 1010 ARG A CA 1
ATOM 8174 C C . ARG A 1 1010 ? -19.943 30.060 38.430 1.00 97.00 1010 ARG A C 1
ATOM 8176 O O . ARG A 1 1010 ? -19.239 29.055 38.457 1.00 97.00 1010 ARG A O 1
ATOM 8183 N N . LEU A 1 1011 ? -21.028 30.138 37.658 1.00 97.00 1011 LEU A N 1
ATOM 8184 C CA . LEU A 1 1011 ? -21.427 29.069 36.731 1.00 97.00 1011 LEU A CA 1
ATOM 8185 C C . LEU A 1 1011 ? -20.511 28.988 35.499 1.00 97.00 1011 LEU A C 1
ATOM 8187 O O . LEU A 1 1011 ? -20.237 27.888 35.017 1.00 97.00 1011 LEU A O 1
ATOM 8191 N N . ALA A 1 1012 ? -19.964 30.119 35.040 1.00 95.25 1012 ALA A N 1
ATOM 8192 C CA . ALA A 1 1012 ? -18.980 30.155 33.954 1.00 95.25 1012 ALA A CA 1
ATOM 8193 C C . ALA A 1 1012 ? -17.710 29.338 34.268 1.00 95.25 1012 ALA A C 1
ATOM 8195 O O . ALA A 1 1012 ? -17.142 28.711 33.374 1.00 95.25 1012 ALA A O 1
ATOM 8196 N N . GLU A 1 1013 ? -17.307 29.268 35.546 1.00 96.25 1013 GLU A N 1
ATOM 8197 C CA . GLU A 1 1013 ? -16.175 28.453 36.030 1.00 96.25 1013 GLU A CA 1
ATOM 8198 C C . GLU A 1 1013 ? -16.339 26.948 35.724 1.00 96.25 1013 GLU A C 1
ATOM 8200 O O . GLU A 1 1013 ? -15.355 26.214 35.696 1.00 96.25 1013 GLU A O 1
ATOM 8205 N N . LEU A 1 1014 ? -17.565 26.477 35.453 1.00 96.00 1014 LEU A N 1
ATOM 8206 C CA . LEU A 1 1014 ? -17.862 25.102 35.029 1.00 96.00 1014 LEU A CA 1
ATOM 8207 C C . LEU A 1 1014 ? -17.771 24.911 33.498 1.00 96.00 1014 LEU A C 1
ATOM 8209 O O . LEU A 1 1014 ? -18.276 23.922 32.959 1.00 96.00 1014 LEU A O 1
ATOM 8213 N N . GLY A 1 1015 ? -17.173 25.861 32.772 1.00 92.88 1015 GLY A N 1
ATOM 8214 C CA . GLY A 1 1015 ? -17.006 25.813 31.318 1.00 92.88 1015 GLY A CA 1
ATOM 8215 C C . GLY A 1 1015 ? -18.316 26.013 30.555 1.00 92.88 1015 GLY A C 1
ATOM 8216 O O . GLY A 1 1015 ? -18.612 25.248 29.637 1.00 92.88 1015 GLY A O 1
ATOM 8217 N N . PHE A 1 1016 ? -19.138 26.971 30.984 1.00 95.00 1016 PHE A N 1
ATOM 8218 C CA . PHE A 1 1016 ? -20.306 27.460 30.240 1.00 95.00 1016 PHE A CA 1
ATOM 8219 C C . PHE A 1 1016 ? -20.032 28.878 29.735 1.00 95.00 1016 PHE A C 1
ATOM 8221 O O . PHE A 1 1016 ? -19.387 29.665 30.429 1.00 95.00 1016 PHE A O 1
ATOM 8228 N N . VAL A 1 1017 ? -20.549 29.228 28.555 1.00 96.69 1017 VAL A N 1
ATOM 8229 C CA . VAL A 1 1017 ? -20.524 30.620 28.083 1.00 96.69 1017 VAL A CA 1
ATOM 8230 C C . VAL A 1 1017 ? -21.445 31.451 28.977 1.00 96.69 1017 VAL A C 1
ATOM 8232 O O . VAL A 1 1017 ? -22.603 31.095 29.170 1.00 96.69 1017 VAL A O 1
ATOM 8235 N N . ASN A 1 1018 ? -20.942 32.548 29.541 1.00 96.62 1018 ASN A N 1
ATOM 8236 C CA . ASN A 1 1018 ? -21.751 33.472 30.333 1.00 96.62 1018 ASN A CA 1
ATOM 8237 C C . ASN A 1 1018 ? -22.361 34.535 29.412 1.00 96.62 1018 ASN A C 1
ATOM 8239 O O . ASN A 1 1018 ? -21.633 35.367 28.873 1.00 96.62 1018 ASN A O 1
ATOM 8243 N N . ARG A 1 1019 ? -23.686 34.513 29.245 1.00 96.25 1019 ARG A N 1
ATOM 8244 C CA . ARG A 1 1019 ? -24.443 35.499 28.452 1.00 96.25 1019 ARG A CA 1
ATOM 8245 C C . ARG A 1 1019 ? -24.803 36.763 29.246 1.00 96.25 1019 ARG A C 1
ATOM 8247 O O . ARG A 1 1019 ? -25.369 37.687 28.674 1.00 96.25 1019 ARG A O 1
ATOM 8254 N N . GLY A 1 1020 ? -24.440 36.824 30.529 1.00 95.00 1020 GLY A N 1
ATOM 8255 C CA . GLY A 1 1020 ? -24.643 37.976 31.407 1.00 95.00 1020 GLY A CA 1
ATOM 8256 C C . GLY A 1 1020 ? -25.929 37.919 32.236 1.00 95.00 1020 GLY A C 1
ATOM 8257 O O . GLY A 1 1020 ? -26.653 36.920 32.236 1.00 95.00 1020 GLY A O 1
ATOM 8258 N N . SER A 1 1021 ? -26.174 39.021 32.951 1.00 95.38 1021 SER A N 1
ATOM 8259 C CA . SER A 1 1021 ? -27.366 39.228 33.778 1.00 95.38 1021 SER A CA 1
ATOM 8260 C C . SER A 1 1021 ? -28.285 40.257 33.125 1.00 95.38 1021 SER A C 1
ATOM 8262 O O . SER A 1 1021 ? -27.901 41.423 33.004 1.00 95.38 1021 SER A O 1
ATOM 8264 N N . SER A 1 1022 ? -29.499 39.857 32.760 1.00 94.75 1022 SER A N 1
ATOM 8265 C CA . SER A 1 1022 ? -30.489 40.730 32.127 1.00 94.75 1022 SER A CA 1
ATOM 8266 C C . SER A 1 1022 ? -31.589 41.168 33.087 1.00 94.75 1022 SER A C 1
ATOM 8268 O O . SER A 1 1022 ? -31.984 40.447 34.003 1.00 94.75 1022 SER A O 1
ATOM 8270 N N . ASP A 1 1023 ? -32.123 42.356 32.831 1.00 94.12 1023 ASP A N 1
ATOM 8271 C CA . ASP A 1 1023 ? -33.379 42.829 33.399 1.00 94.12 1023 ASP A CA 1
ATOM 8272 C C . ASP A 1 1023 ? -34.488 42.590 32.365 1.00 94.12 1023 ASP A C 1
ATOM 8274 O O . ASP A 1 1023 ? -34.451 43.163 31.275 1.00 94.12 1023 ASP A O 1
ATOM 8278 N N . HIS A 1 1024 ? -35.409 41.675 32.684 1.00 88.94 1024 HIS A N 1
ATOM 8279 C CA . HIS A 1 1024 ? -36.393 41.119 31.744 1.00 88.94 1024 HIS A CA 1
ATOM 8280 C C . HIS A 1 1024 ? -37.834 41.087 32.295 1.00 88.94 1024 HIS A C 1
ATOM 8282 O O . HIS A 1 1024 ? -38.701 40.445 31.704 1.00 88.94 1024 HIS A O 1
ATOM 8288 N N . ASN A 1 1025 ? -38.132 41.752 33.420 1.00 90.94 1025 ASN A N 1
ATOM 8289 C CA . ASN A 1 1025 ? -39.500 41.871 33.960 1.00 90.94 1025 ASN A CA 1
ATOM 8290 C C . ASN A 1 1025 ? -40.299 40.557 34.122 1.00 90.94 1025 ASN A C 1
ATOM 8292 O O . ASN A 1 1025 ? -41.540 40.561 34.075 1.00 90.94 1025 ASN A O 1
ATOM 8296 N N . LEU A 1 1026 ? -39.609 39.434 34.335 1.00 95.06 1026 LEU A N 1
ATOM 8297 C CA . LEU A 1 1026 ? -40.227 38.119 34.501 1.00 95.06 1026 LEU A CA 1
ATOM 8298 C C . LEU A 1 1026 ? -41.172 38.131 35.711 1.00 95.06 1026 LEU A C 1
ATOM 8300 O O . LEU A 1 1026 ? -40.858 38.707 36.754 1.00 95.06 1026 LEU A O 1
ATOM 8304 N N . TYR A 1 1027 ? -42.349 37.509 35.584 1.00 96.00 1027 TYR A N 1
ATOM 8305 C CA . TYR A 1 1027 ? -43.415 37.629 36.590 1.00 96.00 1027 TYR A CA 1
ATOM 8306 C C . TYR A 1 1027 ? -42.941 37.231 37.998 1.00 96.00 1027 TYR A C 1
ATOM 8308 O O . TYR A 1 1027 ? -43.225 37.933 38.969 1.00 96.00 1027 TYR A O 1
ATOM 8316 N N . VAL A 1 1028 ? -42.184 36.133 38.097 1.00 96.44 1028 VAL A N 1
ATOM 8317 C CA . VAL A 1 1028 ? -41.668 35.601 39.368 1.00 96.44 1028 VAL A CA 1
ATOM 8318 C C . VAL A 1 1028 ? -40.511 36.405 39.964 1.00 96.44 1028 VAL A C 1
ATOM 8320 O O . VAL A 1 1028 ? -40.227 36.232 41.141 1.00 96.44 1028 VAL A O 1
ATOM 8323 N N . THR A 1 1029 ? -39.860 37.301 39.211 1.00 96.38 1029 THR A N 1
ATOM 8324 C CA . THR A 1 1029 ? -38.845 38.205 39.780 1.00 96.38 1029 THR A CA 1
ATOM 8325 C C . THR A 1 1029 ? -39.453 39.552 40.164 1.00 96.38 1029 THR A C 1
ATOM 8327 O O . THR A 1 1029 ? -39.208 40.032 41.267 1.00 96.38 1029 THR A O 1
ATOM 8330 N N . LYS A 1 1030 ? -40.305 40.164 39.328 1.00 95.50 1030 LYS A N 1
ATOM 8331 C CA . LYS A 1 1030 ? -40.829 41.514 39.620 1.00 95.50 1030 LYS A CA 1
ATOM 8332 C C . LYS A 1 1030 ? -41.879 41.581 40.738 1.00 95.50 1030 LYS A C 1
ATOM 8334 O O . LYS A 1 1030 ? -41.978 42.608 41.400 1.00 95.50 1030 LYS A O 1
ATOM 8339 N N . ASN A 1 1031 ? -42.651 40.518 40.973 1.00 96.81 1031 ASN A N 1
ATOM 8340 C CA . ASN A 1 1031 ? -43.755 40.542 41.948 1.00 96.81 1031 ASN A CA 1
ATOM 8341 C C . ASN A 1 1031 ? -43.370 40.051 43.364 1.00 96.81 1031 ASN A C 1
ATOM 8343 O O . ASN A 1 1031 ? -44.192 40.099 44.282 1.00 96.81 1031 ASN A O 1
ATOM 8347 N N . THR A 1 1032 ? -42.137 39.582 43.566 1.00 96.12 1032 THR A N 1
ATOM 8348 C CA . THR A 1 1032 ? -41.619 39.160 44.880 1.00 96.12 1032 THR A CA 1
ATOM 8349 C C . THR A 1 1032 ? -41.083 40.333 45.700 1.00 96.12 1032 THR A C 1
ATOM 8351 O O . THR A 1 1032 ? -40.364 41.182 45.175 1.00 96.12 1032 THR A O 1
ATOM 8354 N N . ASN A 1 10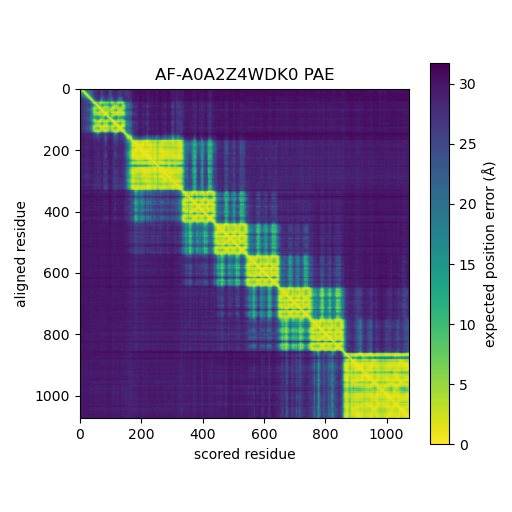33 ? -41.337 40.311 47.007 1.00 96.31 1033 ASN A N 1
ATOM 8355 C CA . ASN A 1 1033 ? -41.054 41.406 47.939 1.00 96.31 1033 ASN A CA 1
ATOM 8356 C C . ASN A 1 1033 ? -39.665 41.311 48.614 1.00 96.31 1033 ASN A C 1
ATOM 8358 O O . ASN A 1 1033 ? -39.440 41.908 49.663 1.00 96.31 1033 ASN A O 1
ATOM 8362 N N . MET A 1 1034 ? -38.750 40.524 48.047 1.00 97.88 1034 MET A N 1
ATOM 8363 C CA . MET A 1 1034 ? -37.372 40.323 48.511 1.00 97.88 1034 MET A CA 1
ATOM 8364 C C . MET A 1 1034 ? -36.424 40.239 47.295 1.00 97.88 1034 MET A C 1
ATOM 8366 O O . MET A 1 1034 ? -36.914 40.227 46.159 1.00 97.88 1034 MET A O 1
ATOM 8370 N N . PRO A 1 1035 ? -35.087 40.185 47.474 1.00 98.19 1035 PRO A N 1
ATOM 8371 C CA . PRO A 1 1035 ? -34.166 39.946 46.366 1.00 98.19 1035 PRO A CA 1
ATOM 8372 C C . PRO A 1 1035 ? -34.551 38.666 45.620 1.00 98.19 1035 PRO A C 1
ATOM 8374 O O . PRO A 1 1035 ? -34.836 37.640 46.243 1.00 98.19 1035 PRO A O 1
ATOM 8377 N N . SER A 1 1036 ? -34.594 38.726 44.292 1.00 98.06 1036 SER A N 1
ATOM 8378 C CA . SER A 1 1036 ? -35.105 37.635 43.471 1.00 98.06 1036 SER A CA 1
ATOM 8379 C C . SER A 1 1036 ? -34.506 37.599 42.071 1.00 98.06 1036 SER A C 1
ATOM 8381 O O . SER A 1 1036 ? -34.373 38.621 41.389 1.00 98.06 1036 SER A O 1
ATOM 8383 N N . LEU A 1 1037 ? -34.168 36.388 41.634 1.00 98.44 1037 LEU A N 1
ATOM 8384 C CA . LEU A 1 1037 ? -33.642 36.122 40.303 1.00 98.44 1037 LEU A CA 1
ATOM 8385 C C . LEU A 1 1037 ? -34.150 34.789 39.743 1.00 98.44 1037 LEU A C 1
ATOM 8387 O O . LEU A 1 1037 ? -34.610 33.916 40.482 1.00 98.44 1037 LEU A O 1
ATOM 8391 N N . LEU A 1 1038 ? -33.996 34.633 38.435 1.00 98.62 1038 LEU A N 1
ATOM 8392 C CA . LEU A 1 1038 ? -34.155 33.391 37.693 1.00 98.62 1038 LEU A CA 1
ATOM 8393 C C . LEU A 1 1038 ? -32.825 33.057 36.999 1.00 98.62 1038 LEU A C 1
ATOM 8395 O O . LEU A 1 1038 ? -32.113 33.954 36.547 1.00 98.62 1038 LEU A O 1
ATOM 8399 N N . ILE A 1 1039 ? -32.454 31.778 36.962 1.00 98.56 1039 ILE A N 1
ATOM 8400 C CA . ILE A 1 1039 ? -31.183 31.296 36.406 1.00 98.56 1039 ILE A CA 1
ATOM 8401 C C . ILE A 1 1039 ? -31.478 30.342 35.252 1.00 98.56 1039 ILE A C 1
ATOM 8403 O O . ILE A 1 1039 ? -32.121 29.316 35.466 1.00 98.56 1039 ILE A O 1
ATOM 8407 N N . GLU A 1 1040 ? -30.931 30.640 34.076 1.00 98.12 1040 GLU A N 1
ATOM 8408 C CA . GLU A 1 1040 ? -30.896 29.734 32.929 1.00 98.12 1040 GLU A CA 1
ATOM 8409 C C . GLU A 1 1040 ? -29.595 28.936 32.941 1.00 98.12 1040 GLU A C 1
ATOM 8411 O O . GLU A 1 1040 ? -28.510 29.485 32.738 1.00 98.12 1040 GLU A O 1
ATOM 8416 N N . ASN A 1 1041 ? -29.690 27.630 33.186 1.00 97.88 1041 ASN A N 1
ATOM 8417 C CA . ASN A 1 1041 ? -28.540 26.780 33.512 1.00 97.88 1041 ASN A CA 1
ATOM 8418 C C . ASN A 1 1041 ? -27.928 26.053 32.290 1.00 97.88 1041 ASN A C 1
ATOM 8420 O O . ASN A 1 1041 ? -27.193 25.078 32.449 1.00 97.88 1041 ASN A O 1
ATOM 8424 N N . GLY A 1 1042 ? -28.187 26.555 31.078 1.00 96.19 1042 GLY A N 1
ATOM 8425 C CA . GLY A 1 1042 ? -27.704 26.021 29.795 1.00 96.19 1042 GLY A CA 1
ATOM 8426 C C . GLY A 1 1042 ? -28.840 25.475 28.926 1.00 96.19 1042 GLY A C 1
ATOM 8427 O O . GLY A 1 1042 ? -29.938 25.235 29.421 1.00 96.19 1042 GLY A O 1
ATOM 8428 N N . PHE A 1 1043 ? -28.589 25.289 27.629 1.00 97.56 1043 PHE A N 1
ATOM 8429 C CA . PHE A 1 1043 ? -29.644 25.005 26.653 1.00 97.56 1043 PHE A CA 1
ATOM 8430 C C . PHE A 1 1043 ? -30.044 23.525 26.575 1.00 97.56 1043 PHE A C 1
ATOM 8432 O O . PHE A 1 1043 ? -29.210 22.662 26.286 1.00 97.56 1043 PHE A O 1
ATOM 8439 N N . VAL A 1 1044 ? -31.344 23.223 26.686 1.00 96.62 1044 VAL A N 1
ATOM 8440 C CA . VAL A 1 1044 ? -31.862 21.851 26.488 1.00 96.62 1044 VAL A CA 1
ATOM 8441 C C . VAL A 1 1044 ? -31.880 21.420 25.015 1.00 96.62 1044 VAL A C 1
ATOM 8443 O O . VAL A 1 1044 ? -31.818 20.225 24.719 1.00 96.62 1044 VAL A O 1
ATOM 8446 N N . THR A 1 1045 ? -31.946 22.367 24.070 1.00 96.12 1045 THR A N 1
ATOM 8447 C CA . THR A 1 1045 ? -31.956 22.076 22.620 1.00 96.12 1045 THR A CA 1
ATOM 8448 C C . THR A 1 1045 ? -30.558 21.940 22.008 1.00 96.12 1045 THR A C 1
ATOM 8450 O O . THR A 1 1045 ? -30.433 21.475 20.875 1.00 96.12 1045 THR A O 1
ATOM 8453 N N . ASN A 1 1046 ? -29.500 22.275 22.752 1.00 97.25 1046 ASN A N 1
ATOM 8454 C CA . ASN A 1 1046 ? -28.116 22.104 22.318 1.00 97.25 1046 ASN A CA 1
ATOM 8455 C C . ASN A 1 1046 ? -27.614 20.689 22.660 1.00 97.25 1046 ASN A C 1
ATOM 8457 O O . ASN A 1 1046 ? -27.582 20.347 23.839 1.00 97.25 1046 ASN A O 1
ATOM 8461 N N . PRO A 1 1047 ? -27.163 19.856 21.702 1.00 94.44 1047 PRO A N 1
ATOM 8462 C CA . PRO A 1 1047 ? -26.731 18.485 21.999 1.00 94.44 1047 PRO A CA 1
ATOM 8463 C C . PRO A 1 1047 ? -25.560 18.377 22.989 1.00 94.44 1047 PRO A C 1
ATOM 8465 O O . PRO A 1 1047 ? -25.476 17.403 23.739 1.00 94.44 1047 PRO A O 1
ATOM 8468 N N . THR A 1 1048 ? -24.656 19.356 23.015 1.00 94.81 1048 THR A N 1
ATOM 8469 C CA . THR A 1 1048 ? -23.507 19.376 23.930 1.00 94.81 1048 THR A CA 1
ATOM 8470 C C . THR A 1 1048 ? -23.941 19.791 25.331 1.00 94.81 1048 THR A C 1
ATOM 8472 O O . THR A 1 1048 ? -23.608 19.107 26.301 1.00 94.81 1048 THR A O 1
ATOM 8475 N N . GLU A 1 1049 ? -24.729 20.864 25.457 1.00 95.75 1049 GLU A N 1
ATOM 8476 C CA . GLU A 1 1049 ? -25.213 21.306 26.768 1.00 95.75 1049 GLU A CA 1
ATOM 8477 C C . GLU A 1 1049 ? -26.260 20.349 27.340 1.00 95.75 1049 GLU A C 1
ATOM 8479 O O . GLU A 1 1049 ? -26.112 19.965 28.491 1.00 95.75 1049 GLU A O 1
ATOM 8484 N N . ALA A 1 1050 ? -27.201 19.824 26.552 1.00 94.62 1050 ALA A N 1
ATOM 8485 C CA . ALA A 1 1050 ? -28.161 18.801 26.979 1.00 94.62 1050 ALA A CA 1
ATOM 8486 C C . ALA A 1 1050 ? -27.481 17.568 27.609 1.00 94.62 1050 ALA A C 1
ATOM 8488 O O . ALA A 1 1050 ? -27.923 17.059 28.640 1.00 94.62 1050 ALA A O 1
ATOM 8489 N N . ASN A 1 1051 ? -26.364 17.105 27.034 1.00 94.31 1051 ASN A N 1
ATOM 8490 C CA . ASN A 1 1051 ? -25.563 16.020 27.608 1.00 94.31 1051 ASN A CA 1
ATOM 8491 C C . ASN A 1 1051 ? -24.826 16.422 28.897 1.00 94.31 1051 ASN A C 1
ATOM 8493 O O . ASN A 1 1051 ? -24.623 15.574 29.763 1.00 94.31 1051 ASN A O 1
ATOM 8497 N N . LYS A 1 1052 ? -24.454 17.697 29.038 1.00 94.81 1052 LYS A N 1
ATOM 8498 C CA . LYS A 1 1052 ? -23.742 18.254 30.193 1.00 94.81 1052 LYS A CA 1
ATOM 8499 C C . LYS A 1 1052 ? -24.681 18.581 31.365 1.00 94.81 1052 LYS A C 1
ATOM 8501 O O . LYS A 1 1052 ? -24.339 18.303 32.506 1.00 94.81 1052 LYS A O 1
ATOM 8506 N N . ILE A 1 1053 ? -25.869 19.126 31.102 1.00 95.62 1053 ILE A N 1
ATOM 8507 C CA . ILE A 1 1053 ? -26.858 19.536 32.116 1.00 95.62 1053 ILE A CA 1
ATOM 8508 C C . ILE A 1 1053 ? -27.687 18.369 32.660 1.00 95.62 1053 ILE A C 1
ATOM 8510 O O . ILE A 1 1053 ? -28.189 18.458 33.778 1.00 95.62 1053 ILE A O 1
ATOM 8514 N N . LYS A 1 1054 ? -27.825 17.266 31.908 1.00 94.06 1054 LYS A N 1
ATOM 8515 C CA . LYS A 1 1054 ? -28.479 16.040 32.398 1.00 94.06 1054 LYS A CA 1
ATOM 8516 C C . LYS A 1 1054 ? -27.580 15.196 33.308 1.00 94.06 1054 LYS A C 1
ATOM 8518 O O . LYS A 1 1054 ? -28.082 14.306 33.991 1.00 94.06 1054 LYS A O 1
ATOM 8523 N N . ASP A 1 1055 ? -26.269 15.445 33.300 1.00 96.12 1055 ASP A N 1
ATOM 8524 C CA . ASP A 1 1055 ? -25.329 14.724 34.152 1.00 96.12 1055 ASP A CA 1
ATOM 8525 C C . ASP A 1 1055 ? -25.519 15.085 35.633 1.00 96.12 1055 ASP A C 1
ATOM 8527 O O . ASP A 1 1055 ? -25.656 16.250 36.021 1.00 96.12 1055 ASP A O 1
ATOM 8531 N N . LEU A 1 1056 ? -25.525 14.061 36.487 1.00 94.81 1056 LEU A N 1
ATOM 8532 C CA . LEU A 1 1056 ? -25.866 14.232 37.894 1.00 94.81 1056 LEU A CA 1
ATOM 8533 C C . LEU A 1 1056 ? -24.747 14.906 38.694 1.00 94.81 1056 LEU A C 1
ATOM 8535 O O . LEU A 1 1056 ? -25.066 15.600 39.663 1.00 94.81 1056 LEU A O 1
ATOM 8539 N N . ASP A 1 1057 ? -23.484 14.738 38.297 1.00 95.12 1057 ASP A N 1
ATOM 8540 C CA . ASP A 1 1057 ? -22.321 15.340 38.953 1.00 95.12 1057 ASP A CA 1
ATOM 8541 C C . ASP A 1 1057 ? -22.126 16.806 38.529 1.00 95.12 1057 ASP A C 1
ATOM 8543 O O . ASP A 1 1057 ? -21.922 17.678 39.376 1.00 95.12 1057 ASP A O 1
ATOM 8547 N N . MET A 1 1058 ? -22.327 17.127 37.248 1.00 97.19 1058 MET A N 1
ATOM 8548 C CA . MET A 1 1058 ? -22.395 18.510 36.769 1.00 97.19 1058 MET A CA 1
ATOM 8549 C C . MET A 1 1058 ? -23.493 19.307 37.487 1.00 97.19 1058 MET A C 1
ATOM 8551 O O . MET A 1 1058 ? -23.236 20.411 37.965 1.00 97.19 1058 MET A O 1
ATOM 8555 N N . GLN A 1 1059 ? -24.690 18.736 37.656 1.00 97.62 1059 GLN A N 1
ATOM 8556 C CA . GLN A 1 1059 ? -25.758 19.363 38.447 1.00 97.62 1059 GLN A CA 1
ATOM 8557 C C . GLN A 1 1059 ? -25.373 19.561 39.926 1.00 97.62 1059 GLN A C 1
ATOM 8559 O O . GLN A 1 1059 ? -25.784 20.549 40.531 1.00 97.62 1059 GLN A O 1
ATOM 8564 N N . ASN A 1 1060 ? -24.584 18.660 40.529 1.00 97.62 1060 ASN A N 1
ATOM 8565 C CA . ASN A 1 1060 ? -24.078 18.863 41.894 1.00 97.62 1060 ASN A CA 1
ATOM 8566 C C . ASN A 1 1060 ? -23.106 20.056 41.945 1.00 97.62 1060 ASN A C 1
ATOM 8568 O O . ASN A 1 1060 ? -23.194 20.884 42.849 1.00 97.62 1060 ASN A O 1
ATOM 8572 N N . LYS A 1 1061 ? -22.225 20.181 40.944 1.00 97.50 1061 LYS A N 1
ATOM 8573 C CA . LYS A 1 1061 ? -21.281 21.302 40.797 1.00 97.50 1061 LYS A CA 1
ATOM 8574 C C . LYS A 1 1061 ? -21.995 22.634 40.543 1.00 97.50 1061 LYS A C 1
ATOM 8576 O O . LYS A 1 1061 ? -21.609 23.642 41.126 1.00 97.50 1061 LYS A O 1
ATOM 8581 N N . MET A 1 1062 ? -23.067 22.645 39.746 1.00 98.06 1062 MET A N 1
ATOM 8582 C CA . MET A 1 1062 ? -23.946 23.812 39.575 1.00 98.06 1062 MET A CA 1
ATOM 8583 C C . MET A 1 1062 ? -24.600 24.224 40.897 1.00 98.06 1062 MET A C 1
ATOM 8585 O O . MET A 1 1062 ? -24.489 25.380 41.301 1.00 98.06 1062 MET A O 1
ATOM 8589 N N . ALA A 1 1063 ? -25.232 23.274 41.597 1.00 98.38 1063 ALA A N 1
ATOM 8590 C CA . ALA A 1 1063 ? -25.859 23.506 42.897 1.00 98.38 1063 ALA A CA 1
ATOM 8591 C C . ALA A 1 1063 ? -24.866 24.065 43.928 1.00 98.38 1063 ALA A C 1
ATOM 8593 O O . ALA A 1 1063 ? -25.203 24.984 44.672 1.00 98.38 1063 ALA A O 1
ATOM 8594 N N . GLU A 1 1064 ? -23.630 23.562 43.940 1.00 97.75 1064 GLU A N 1
ATOM 8595 C CA . GLU A 1 1064 ? -22.559 24.124 44.756 1.00 97.75 1064 GLU A CA 1
ATOM 8596 C C . GLU A 1 1064 ? -22.184 25.550 44.324 1.00 97.75 1064 GLU A C 1
ATOM 8598 O O . GLU A 1 1064 ? -22.135 26.431 45.176 1.00 97.75 1064 GLU A O 1
ATOM 8603 N N . LYS A 1 1065 ? -21.955 25.829 43.034 1.00 97.88 1065 LYS A N 1
ATOM 8604 C CA . LYS A 1 1065 ? -21.564 27.176 42.574 1.00 97.88 1065 LYS A CA 1
ATOM 8605 C C . LYS A 1 1065 ? -22.633 28.236 42.851 1.00 97.88 1065 LYS A C 1
ATOM 8607 O O . LYS A 1 1065 ? -22.291 29.337 43.286 1.00 97.88 1065 LYS A O 1
ATOM 8612 N N . ILE A 1 1066 ? -23.909 27.896 42.671 1.00 98.44 1066 ILE A N 1
ATOM 8613 C CA . ILE A 1 1066 ? -25.043 28.758 43.034 1.00 98.44 1066 ILE A CA 1
ATOM 8614 C C . ILE A 1 1066 ? -25.109 28.915 44.563 1.00 98.44 1066 ILE A C 1
ATOM 8616 O O . ILE A 1 1066 ? -25.192 30.033 45.070 1.00 98.44 1066 ILE A O 1
ATOM 8620 N N . GLY A 1 1067 ? -24.987 27.815 45.313 1.00 97.81 1067 GLY A N 1
ATOM 8621 C CA . GLY A 1 1067 ? -25.003 27.821 46.777 1.00 97.81 1067 GLY A CA 1
ATOM 8622 C C . GLY A 1 1067 ? -23.849 28.603 47.417 1.00 97.81 1067 GLY A C 1
ATOM 8623 O O . GLY A 1 1067 ? -24.049 29.249 48.443 1.00 97.81 1067 GLY A O 1
ATOM 8624 N N . GLN A 1 1068 ? -22.663 28.604 46.800 1.00 96.38 1068 GLN A N 1
ATOM 8625 C CA . GLN A 1 1068 ? -21.512 29.420 47.198 1.00 96.38 1068 GLN A CA 1
ATOM 8626 C C . GLN A 1 1068 ? -21.811 30.915 47.015 1.00 96.38 1068 GLN A C 1
ATOM 8628 O O . GLN A 1 1068 ? -21.632 31.678 47.957 1.00 96.38 1068 GLN A O 1
ATOM 8633 N N . ALA A 1 1069 ? -22.334 31.332 45.854 1.00 97.19 1069 ALA A N 1
ATOM 8634 C CA . ALA A 1 1069 ? -22.726 32.727 45.617 1.00 97.19 1069 ALA A CA 1
ATOM 8635 C C . ALA A 1 1069 ? -23.794 33.221 46.609 1.00 97.19 1069 ALA A C 1
ATOM 8637 O O . ALA A 1 1069 ? -23.675 34.317 47.146 1.00 97.19 1069 ALA A O 1
ATOM 8638 N N . ILE A 1 1070 ? -24.805 32.395 46.892 1.00 98.06 1070 ILE A N 1
ATOM 8639 C CA . ILE A 1 1070 ? -25.863 32.699 47.865 1.00 98.06 1070 ILE A CA 1
ATOM 8640 C C . ILE A 1 1070 ? -25.302 32.805 49.292 1.00 98.06 1070 ILE A C 1
ATOM 8642 O O . ILE A 1 1070 ? -25.660 33.720 50.027 1.00 98.06 1070 ILE A O 1
ATOM 8646 N N . ASN A 1 1071 ? -24.399 31.901 49.685 1.00 94.69 1071 ASN A N 1
ATOM 8647 C CA . ASN A 1 1071 ? -23.737 31.956 50.989 1.00 94.69 1071 ASN A CA 1
ATOM 8648 C C . ASN A 1 1071 ? -22.862 33.214 51.130 1.00 94.69 1071 ASN A C 1
ATOM 8650 O O . ASN A 1 1071 ? -22.823 33.811 52.197 1.00 94.69 1071 ASN A O 1
ATOM 8654 N N . ASP A 1 1072 ? -22.176 33.632 50.064 1.00 92.75 1072 ASP A N 1
ATOM 8655 C CA . ASP A 1 1072 ? -21.352 34.847 50.060 1.00 92.75 1072 ASP A CA 1
ATOM 8656 C C . ASP A 1 1072 ? -22.180 36.144 50.031 1.00 92.75 1072 ASP A C 1
ATOM 8658 O O . ASP A 1 1072 ? -21.721 37.160 50.534 1.00 92.75 1072 ASP A O 1
ATOM 8662 N N . PHE A 1 1073 ? -23.406 36.106 49.503 1.00 94.00 1073 PHE A N 1
ATOM 8663 C CA . PHE A 1 1073 ? -24.364 37.222 49.509 1.00 94.00 1073 PHE A CA 1
ATOM 8664 C C . PHE A 1 1073 ? -25.009 37.487 50.885 1.00 94.00 1073 PHE A C 1
ATOM 8666 O O . PHE A 1 1073 ? -25.536 38.571 51.125 1.00 94.00 1073 PHE A O 1
ATOM 8673 N N . PHE A 1 1074 ? -24.970 36.509 51.795 1.00 91.94 1074 PHE A N 1
ATOM 8674 C CA . PHE A 1 1074 ? -25.504 36.619 53.160 1.00 91.94 1074 PHE A CA 1
ATOM 8675 C C . PHE A 1 1074 ? -24.417 36.806 54.242 1.00 91.94 1074 PHE A C 1
ATOM 8677 O O . PHE A 1 1074 ? -24.707 36.613 55.427 1.00 91.94 1074 PHE A O 1
ATOM 8684 N N . LYS A 1 1075 ? -23.190 37.173 53.849 1.00 83.31 1075 LYS A N 1
ATOM 8685 C CA . LYS A 1 1075 ? -22.063 37.522 54.737 1.00 83.31 1075 LYS A CA 1
ATOM 8686 C C . LYS A 1 1075 ? -21.816 39.028 54.745 1.00 83.31 1075 LYS A C 1
ATOM 8688 O O . LYS A 1 1075 ? -21.450 39.515 55.834 1.00 83.31 1075 LYS A O 1
#